Protein AF-A0A232EMY0-F1 (afdb_monomer_lite)

Organism: NCBI:txid543379

Structure (mmCIF, N/CA/C/O backbone):
data_AF-A0A232EMY0-F1
#
_entry.id   AF-A0A232EMY0-F1
#
loop_
_atom_site.group_PDB
_atom_site.id
_atom_site.type_symbol
_atom_site.label_atom_id
_atom_site.label_alt_id
_atom_site.label_comp_id
_atom_site.label_asym_id
_atom_site.label_entity_id
_atom_site.label_seq_id
_atom_site.pdbx_PDB_ins_code
_atom_site.Cartn_x
_atom_site.Cartn_y
_atom_site.Cartn_z
_atom_site.occupancy
_atom_site.B_iso_or_equiv
_atom_site.auth_seq_id
_atom_site.auth_comp_id
_atom_site.auth_asym_id
_atom_site.auth_atom_id
_atom_site.pdbx_PDB_model_num
ATOM 1 N N . MET A 1 1 ? -37.016 8.311 20.428 1.00 87.81 1 MET A N 1
ATOM 2 C CA . MET A 1 1 ? -36.800 7.496 21.642 1.00 87.81 1 MET A CA 1
ATOM 3 C C . MET A 1 1 ? -36.091 8.368 22.672 1.00 87.81 1 MET A C 1
ATOM 5 O O . MET A 1 1 ? -35.254 9.162 22.251 1.00 87.81 1 MET A O 1
ATOM 9 N N . PRO A 1 2 ? -36.422 8.270 23.969 1.00 92.81 2 PRO A N 1
ATOM 10 C CA . PRO A 1 2 ? -35.668 8.923 25.043 1.00 92.81 2 PRO A CA 1
ATOM 11 C C . PRO A 1 2 ? -34.188 8.496 25.088 1.00 92.81 2 PRO A C 1
ATOM 13 O O . PRO A 1 2 ? -33.825 7.421 24.615 1.00 92.81 2 PRO A O 1
ATOM 16 N N . MET A 1 3 ? -33.324 9.349 25.647 1.00 91.19 3 MET A N 1
ATOM 17 C CA . MET A 1 3 ? -31.864 9.139 25.672 1.00 91.19 3 MET A CA 1
ATOM 18 C C . MET A 1 3 ? -31.375 8.216 26.798 1.00 91.19 3 MET A C 1
ATOM 20 O O . MET A 1 3 ? -30.207 7.855 26.817 1.00 91.19 3 MET A O 1
ATOM 24 N N . ILE A 1 4 ? -32.251 7.817 27.718 1.00 94.94 4 ILE A N 1
ATOM 25 C CA . ILE A 1 4 ? -31.991 6.817 28.758 1.00 94.94 4 ILE A CA 1
ATOM 26 C C . ILE A 1 4 ? -33.298 6.090 29.070 1.00 94.94 4 ILE A C 1
ATOM 28 O O . ILE A 1 4 ? -34.364 6.714 29.073 1.00 94.94 4 ILE A O 1
ATOM 32 N N . GLY A 1 5 ? -33.219 4.787 29.332 1.00 95.81 5 GLY A N 1
ATOM 33 C CA . GLY A 1 5 ? -34.370 3.987 29.747 1.00 95.81 5 GLY A CA 1
ATOM 34 C C . GLY A 1 5 ? -34.094 3.125 30.970 1.00 95.81 5 GLY A C 1
ATOM 35 O O . GLY A 1 5 ? -32.955 2.963 31.395 1.00 95.81 5 GLY A O 1
ATOM 36 N N . LEU A 1 6 ? -35.153 2.573 31.553 1.00 96.38 6 LEU A N 1
ATOM 37 C CA . LEU A 1 6 ? -35.061 1.623 32.655 1.00 96.38 6 LEU A CA 1
ATOM 38 C C . LEU A 1 6 ? -35.140 0.196 32.107 1.00 96.38 6 LEU A C 1
ATOM 40 O O . LEU A 1 6 ? -36.175 -0.199 31.570 1.00 96.38 6 LEU A O 1
ATOM 44 N N . GLY A 1 7 ? -34.072 -0.584 32.273 1.00 94.38 7 GLY A N 1
ATOM 45 C CA . GLY A 1 7 ? -34.097 -2.022 32.000 1.00 94.38 7 GLY A CA 1
ATOM 46 C C . GLY A 1 7 ? -34.796 -2.790 33.124 1.00 94.38 7 GLY A C 1
ATOM 47 O O . GLY A 1 7 ? -34.628 -2.459 34.298 1.00 94.38 7 GLY A O 1
ATOM 48 N N . THR A 1 8 ? -35.554 -3.838 32.793 1.00 94.12 8 THR A N 1
ATOM 49 C CA . THR A 1 8 ? -36.371 -4.574 33.787 1.00 94.12 8 THR A CA 1
ATOM 50 C C . THR A 1 8 ? -36.016 -6.056 33.956 1.00 94.12 8 THR A C 1
ATOM 52 O O . THR A 1 8 ? -36.606 -6.732 34.803 1.00 94.12 8 THR A O 1
ATOM 55 N N . PHE A 1 9 ? -35.020 -6.560 33.219 1.00 89.12 9 PHE A N 1
ATOM 56 C CA . PHE A 1 9 ? -34.592 -7.965 33.249 1.00 89.12 9 PHE A CA 1
ATOM 57 C C . PHE A 1 9 ? -34.202 -8.452 34.661 1.00 89.12 9 PHE A C 1
ATOM 59 O O . PHE A 1 9 ? -33.527 -7.743 35.413 1.00 89.12 9 PHE A O 1
ATOM 66 N N . LEU A 1 10 ? -34.599 -9.683 35.017 1.00 82.88 10 LEU A N 1
ATOM 67 C CA . LEU A 1 10 ? -34.350 -10.319 36.325 1.00 82.88 10 LEU A CA 1
ATOM 68 C C . LEU A 1 10 ? -34.865 -9.510 37.530 1.00 82.88 10 LEU A C 1
ATOM 70 O O . LEU A 1 10 ? -34.235 -9.478 38.592 1.00 82.88 10 LEU A O 1
ATOM 74 N N . SER A 1 11 ? -35.967 -8.785 37.373 1.00 84.38 11 SER A N 1
ATOM 75 C CA . SER A 1 11 ? -36.685 -8.206 38.514 1.00 84.38 11 SER A CA 1
ATOM 76 C C . SER A 1 11 ? -37.630 -9.251 39.097 1.00 84.38 11 SER A C 1
ATOM 78 O O . SER A 1 11 ? -38.246 -10.002 38.344 1.00 84.38 11 SER A O 1
ATOM 80 N N . LYS A 1 12 ? -37.724 -9.330 40.427 1.00 80.31 12 LYS A N 1
ATOM 81 C CA . LYS A 1 12 ? -38.672 -10.243 41.069 1.00 80.31 12 LYS A CA 1
ATOM 82 C C . LYS A 1 12 ? -40.103 -9.713 40.903 1.00 80.31 12 LYS A C 1
ATOM 84 O O . LYS A 1 12 ? -40.273 -8.490 40.860 1.00 80.31 12 LYS A O 1
ATOM 89 N N . PRO A 1 13 ? -41.114 -10.597 40.866 1.00 77.75 13 PRO A N 1
ATOM 90 C CA . PRO A 1 13 ? -42.512 -10.179 40.908 1.00 77.75 13 PRO A CA 1
ATOM 91 C C . PRO A 1 13 ? -42.783 -9.242 42.096 1.00 77.75 13 PRO A C 1
ATOM 93 O O . PRO A 1 13 ? -42.339 -9.518 43.211 1.00 77.75 13 PRO A O 1
ATOM 96 N N . GLY A 1 14 ? -43.483 -8.135 41.856 1.00 78.75 14 GLY A N 1
ATOM 97 C CA . GLY A 1 14 ? -43.834 -7.107 42.846 1.00 78.75 14 GLY A CA 1
ATOM 98 C C . GLY A 1 14 ? -42.814 -5.969 43.000 1.00 78.75 14 GLY A C 1
ATOM 99 O O . GLY A 1 14 ? -43.185 -4.860 43.382 1.00 78.75 14 GLY A O 1
ATOM 100 N N . GLU A 1 15 ? -41.531 -6.198 42.701 1.00 89.94 15 GLU A N 1
ATOM 101 C CA . GLU A 1 15 ? -40.492 -5.159 42.812 1.00 89.94 15 GLU A CA 1
ATOM 102 C C . GLU A 1 15 ? -40.445 -4.247 41.574 1.00 89.94 15 GLU A C 1
ATOM 104 O O . GLU A 1 15 ? -40.050 -3.082 41.664 1.00 89.94 15 GLU A O 1
ATOM 109 N N . VAL A 1 16 ? -40.828 -4.765 40.401 1.00 93.12 16 VAL A N 1
ATOM 110 C CA . VAL A 1 16 ? -40.699 -4.039 39.129 1.00 93.12 16 VAL A CA 1
ATOM 111 C C . VAL A 1 16 ? -41.797 -2.997 38.937 1.00 93.12 16 VAL A C 1
ATOM 113 O O . VAL A 1 16 ? -41.495 -1.930 38.406 1.00 93.12 16 VAL A O 1
ATOM 116 N N . ALA A 1 17 ? -43.026 -3.231 39.415 1.00 94.00 17 ALA A N 1
ATOM 117 C CA . ALA A 1 17 ? -44.085 -2.219 39.394 1.00 94.00 17 ALA A CA 1
ATOM 118 C C . ALA A 1 17 ? -43.644 -0.958 40.136 1.00 94.00 17 ALA A C 1
ATOM 120 O O . ALA A 1 17 ? -43.680 0.139 39.582 1.00 94.00 17 ALA A O 1
ATOM 121 N N . GLU A 1 18 ? -43.177 -1.119 41.373 1.00 95.25 18 GLU A N 1
ATOM 122 C CA . GLU A 1 18 ? -42.745 -0.002 42.211 1.00 95.25 18 GLU A CA 1
ATOM 123 C C . GLU A 1 18 ? -41.514 0.708 41.636 1.00 95.25 18 GLU A C 1
ATOM 125 O O . GLU A 1 18 ? -41.422 1.938 41.689 1.00 95.25 18 GLU A O 1
ATOM 130 N N . ALA A 1 19 ? -40.594 -0.040 41.021 1.00 96.00 19 ALA A N 1
ATOM 131 C CA . ALA A 1 19 ? -39.461 0.533 40.304 1.00 96.00 19 ALA A CA 1
ATOM 132 C C . ALA A 1 19 ? -39.903 1.381 39.101 1.00 96.00 19 ALA A C 1
ATOM 134 O O . ALA A 1 19 ? -39.407 2.493 38.932 1.00 96.00 19 ALA A O 1
ATOM 135 N N . VAL A 1 20 ? -40.852 0.897 38.291 1.00 96.81 20 VAL A N 1
ATOM 136 C CA . VAL A 1 20 ? -41.386 1.619 37.124 1.00 96.81 20 VAL A CA 1
ATOM 137 C C . VAL A 1 20 ? -42.155 2.868 37.547 1.00 96.81 20 VAL A C 1
ATOM 139 O O . VAL A 1 20 ? -41.902 3.939 36.996 1.00 96.81 20 VAL A O 1
ATOM 142 N N . LYS A 1 21 ? -43.038 2.771 38.551 1.00 97.12 21 LYS A N 1
ATOM 143 C CA . LYS A 1 21 ? -43.763 3.930 39.101 1.00 97.12 21 LYS A CA 1
ATOM 144 C C . LYS A 1 21 ? -42.793 5.011 39.558 1.00 97.12 21 LYS A C 1
ATOM 146 O O . LYS A 1 21 ? -42.913 6.161 39.143 1.00 97.12 21 LYS A O 1
ATOM 151 N N . TYR A 1 22 ? -41.797 4.623 40.353 1.00 97.62 22 TYR A N 1
ATOM 152 C CA . TYR A 1 22 ? -40.797 5.556 40.849 1.00 97.62 22 TYR A CA 1
ATOM 153 C C . TYR A 1 22 ? -39.933 6.133 39.722 1.00 97.62 22 TYR A C 1
ATOM 155 O O . TYR A 1 22 ? -39.631 7.322 39.725 1.00 97.62 22 TYR A O 1
ATOM 163 N N . ALA A 1 23 ? -39.555 5.325 38.727 1.00 97.38 23 ALA A N 1
ATOM 164 C CA . ALA A 1 23 ? -38.814 5.803 37.565 1.00 97.38 23 ALA A CA 1
ATOM 165 C C . ALA A 1 23 ? -39.594 6.889 36.808 1.00 97.38 23 ALA A C 1
ATOM 167 O O . ALA A 1 23 ? -39.016 7.917 36.459 1.00 97.38 23 ALA A O 1
ATOM 168 N N . ILE A 1 24 ? -40.903 6.702 36.608 1.00 97.81 24 ILE A N 1
ATOM 169 C CA . ILE A 1 24 ? -41.784 7.699 35.982 1.00 97.81 24 ILE A CA 1
ATOM 170 C C . ILE A 1 24 ? -41.832 8.988 36.811 1.00 97.81 24 ILE A C 1
ATOM 172 O O . ILE A 1 24 ? -41.682 10.073 36.240 1.00 97.81 24 ILE A O 1
ATOM 176 N N . GLU A 1 25 ? -41.987 8.871 38.134 1.00 96.94 25 GLU A N 1
ATOM 177 C CA . GLU A 1 25 ? -42.011 10.005 39.072 1.00 96.94 25 GLU A CA 1
ATOM 178 C C . GLU A 1 25 ? -40.724 10.834 39.014 1.00 96.94 25 GLU A C 1
ATOM 180 O O . GLU A 1 25 ? -40.784 12.061 39.009 1.00 96.94 25 GLU A O 1
ATOM 185 N N . VAL A 1 26 ? -39.557 10.184 38.935 1.00 95.88 26 VAL A N 1
ATOM 186 C CA . VAL A 1 26 ? -38.269 10.897 38.867 1.00 95.88 26 VAL A CA 1
ATOM 187 C C . VAL A 1 26 ? -37.903 11.377 37.463 1.00 95.88 26 VAL A C 1
ATOM 189 O O . VAL A 1 26 ? -36.926 12.105 37.325 1.00 95.88 26 VAL A O 1
ATOM 192 N N . GLY A 1 27 ? -38.678 11.014 36.434 1.00 94.88 27 GLY A N 1
ATOM 193 C CA . GLY A 1 27 ? -38.560 11.586 35.088 1.00 94.88 27 GLY A CA 1
ATOM 194 C C . GLY A 1 27 ? -38.165 10.622 33.967 1.00 94.88 27 GLY A C 1
ATOM 195 O O . GLY A 1 27 ? -38.000 11.069 32.833 1.00 94.88 27 GLY A O 1
ATOM 196 N N . TYR A 1 28 ? -38.049 9.311 34.211 1.00 97.19 28 TYR A N 1
ATOM 197 C CA . TYR A 1 28 ? -37.876 8.354 33.113 1.00 97.19 28 TYR A CA 1
ATOM 198 C C . TYR A 1 28 ? -39.082 8.387 32.183 1.00 97.19 28 TYR A C 1
ATOM 200 O O . TYR A 1 28 ? -40.237 8.447 32.614 1.00 97.19 28 TYR A O 1
ATOM 208 N N . ARG A 1 29 ? -38.794 8.306 30.885 1.00 97.06 29 ARG A N 1
ATOM 209 C CA . ARG A 1 29 ? -39.802 8.198 29.828 1.00 97.06 29 ARG A CA 1
ATOM 210 C C . ARG A 1 29 ? -39.575 7.005 28.898 1.00 97.06 29 ARG A C 1
ATOM 212 O O . ARG A 1 29 ? -40.291 6.872 27.919 1.00 97.06 29 ARG A O 1
ATOM 219 N N . HIS A 1 30 ? -38.618 6.121 29.193 1.00 98.12 30 HIS A N 1
ATOM 220 C CA . HIS A 1 30 ? -38.390 4.875 28.449 1.00 98.12 30 HIS A CA 1
ATOM 221 C C . HIS A 1 30 ? -38.319 3.684 29.403 1.00 98.12 30 HIS A C 1
ATOM 223 O O . HIS A 1 30 ? -37.493 3.682 30.314 1.00 98.12 30 HIS A O 1
ATOM 229 N N . ILE A 1 31 ? -39.173 2.683 29.185 1.00 98.06 31 ILE A N 1
ATOM 230 C CA . ILE A 1 31 ? -39.169 1.408 29.912 1.00 98.06 31 ILE A CA 1
ATOM 231 C C . ILE A 1 31 ? -38.861 0.278 28.927 1.00 98.06 31 ILE A C 1
ATOM 233 O O . ILE A 1 31 ? -39.542 0.138 27.909 1.00 98.06 31 ILE A O 1
ATOM 237 N N . ASP A 1 32 ? -37.838 -0.518 29.231 1.00 98.06 32 ASP A N 1
ATOM 238 C CA . ASP A 1 32 ? -37.425 -1.669 28.432 1.00 98.06 32 ASP A CA 1
ATOM 239 C C . ASP A 1 32 ? -37.786 -2.988 29.129 1.00 98.06 32 ASP A C 1
ATOM 241 O O . ASP A 1 32 ? -37.411 -3.246 30.278 1.00 98.06 32 ASP A O 1
ATOM 245 N N . THR A 1 33 ? -38.517 -3.835 28.410 1.00 97.56 33 THR A N 1
ATOM 246 C CA . THR A 1 33 ? -38.877 -5.196 28.806 1.00 97.56 33 THR A CA 1
ATOM 247 C C . THR A 1 33 ? -38.747 -6.165 27.620 1.00 97.56 33 THR A C 1
ATOM 249 O O . THR A 1 33 ? -38.249 -5.802 26.552 1.00 97.56 33 THR A O 1
ATOM 252 N N . ALA A 1 34 ? -39.120 -7.423 27.818 1.00 97.12 34 ALA A N 1
ATOM 253 C CA . ALA A 1 34 ? -39.271 -8.453 26.809 1.00 97.12 34 ALA A CA 1
ATOM 254 C C . ALA A 1 34 ? -40.315 -9.470 27.279 1.00 97.12 34 ALA A C 1
ATOM 256 O O . ALA A 1 34 ? -40.452 -9.697 28.482 1.00 97.12 34 ALA A O 1
ATOM 257 N N . PHE A 1 35 ? -40.951 -10.169 26.339 1.00 96.31 35 PHE A N 1
ATOM 258 C CA . PHE A 1 35 ? -41.913 -11.227 26.656 1.00 96.31 35 PHE A CA 1
ATOM 259 C C . PHE A 1 35 ? -41.335 -12.282 27.621 1.00 96.31 35 PHE A C 1
ATOM 261 O O . PHE A 1 35 ? -41.953 -12.638 28.620 1.00 96.31 35 PHE A O 1
ATOM 268 N N . PHE A 1 36 ? -40.084 -12.694 27.389 1.00 95.06 36 PHE A N 1
ATOM 269 C CA . PHE A 1 36 ? -39.361 -13.665 28.221 1.00 95.06 36 PHE A CA 1
ATOM 270 C C . PHE A 1 36 ? -39.090 -13.215 29.661 1.00 95.06 36 PHE A C 1
ATOM 272 O O . PHE A 1 36 ? -38.724 -14.029 30.500 1.00 95.06 36 PHE A O 1
ATOM 279 N N . TYR A 1 37 ? -39.209 -11.923 29.969 1.00 93.62 37 TYR A N 1
ATOM 280 C CA . TYR A 1 37 ? -38.962 -11.441 31.330 1.00 93.62 37 TYR A CA 1
ATOM 281 C C . TYR A 1 37 ? -40.157 -11.706 32.249 1.00 93.62 37 TYR A C 1
ATOM 283 O O . TYR A 1 37 ? -40.031 -11.510 33.455 1.00 93.62 37 TYR A O 1
ATOM 291 N N . GLU A 1 38 ? -41.301 -12.104 31.675 1.00 93.19 38 GLU A N 1
ATOM 292 C CA . GLU A 1 38 ? -42.541 -12.449 32.379 1.00 93.19 38 GLU A CA 1
ATOM 293 C C . GLU A 1 38 ? -43.051 -11.338 33.316 1.00 93.19 38 GLU A C 1
ATOM 295 O O . GLU A 1 38 ? -43.767 -11.588 34.283 1.00 93.19 38 GLU A O 1
ATOM 300 N N . ASN A 1 39 ? -42.711 -10.080 33.015 1.00 95.25 39 ASN A N 1
ATOM 301 C CA . ASN A 1 39 ? -43.030 -8.918 33.847 1.00 95.25 39 ASN A CA 1
ATOM 302 C C . ASN A 1 39 ? -43.877 -7.843 33.134 1.00 95.25 39 ASN A C 1
ATOM 304 O O . ASN A 1 39 ? -44.217 -6.824 33.735 1.00 95.25 39 ASN A O 1
ATOM 308 N N . GLU A 1 40 ? -44.266 -8.067 31.873 1.00 97.25 40 GLU A N 1
ATOM 309 C CA . GLU A 1 40 ? -45.052 -7.122 31.063 1.00 97.25 40 GLU A CA 1
ATOM 310 C C . GLU A 1 40 ? -46.374 -6.717 31.735 1.00 97.25 40 GLU A C 1
ATOM 312 O O . GLU A 1 40 ? -46.728 -5.539 31.734 1.00 97.25 40 GLU A O 1
ATOM 317 N N . LYS A 1 41 ? -47.077 -7.666 32.373 1.00 96.69 41 LYS A N 1
ATOM 318 C CA . LYS A 1 41 ? -48.333 -7.396 33.101 1.00 96.69 41 LYS A CA 1
ATOM 319 C C . LYS A 1 41 ? -48.158 -6.389 34.226 1.00 96.69 41 LYS A C 1
ATOM 321 O O . LYS A 1 41 ? -48.956 -5.464 34.381 1.00 96.69 41 LYS A O 1
ATOM 326 N N . GLU A 1 42 ? -47.096 -6.571 34.994 1.00 95.75 42 GLU A N 1
ATOM 327 C CA . GLU A 1 42 ? -46.782 -5.728 36.136 1.00 95.75 42 GLU A CA 1
ATOM 328 C C . GLU A 1 42 ? -46.353 -4.322 35.681 1.00 95.75 42 GLU A C 1
ATOM 330 O O . GLU A 1 42 ? -46.853 -3.323 36.200 1.00 95.75 42 GLU A O 1
ATOM 335 N N . ILE A 1 43 ? -45.519 -4.239 34.637 1.00 96.94 43 ILE A N 1
ATOM 336 C CA . ILE A 1 43 ? -45.104 -2.973 34.012 1.00 96.94 43 ILE A CA 1
ATOM 337 C C . ILE A 1 43 ? -46.312 -2.212 33.451 1.00 96.94 43 ILE A C 1
ATOM 339 O O . ILE A 1 43 ? -46.465 -1.015 33.699 1.00 96.94 43 ILE A O 1
ATOM 343 N N . GLY A 1 44 ? -47.189 -2.904 32.722 1.00 97.38 44 GLY A N 1
ATOM 344 C CA . GLY A 1 44 ? -48.406 -2.332 32.157 1.00 97.38 44 GLY A CA 1
ATOM 345 C C . GLY A 1 44 ? -49.337 -1.756 33.223 1.00 97.38 44 GLY A C 1
ATOM 346 O O . GLY A 1 44 ? -49.834 -0.638 33.084 1.00 97.38 44 GLY A O 1
ATOM 347 N N . SER A 1 45 ? -49.526 -2.491 34.325 1.00 97.38 45 SER A N 1
ATOM 348 C CA . SER A 1 45 ? -50.317 -2.025 35.468 1.00 97.38 45 SER A CA 1
ATOM 349 C C . SER A 1 45 ? -49.723 -0.770 36.108 1.00 97.38 45 SER A C 1
ATOM 351 O O . SER A 1 45 ? -50.449 0.194 36.336 1.00 97.38 45 SER A O 1
ATOM 353 N N . ALA A 1 46 ? -48.408 -0.753 36.347 1.00 97.12 46 ALA A N 1
ATOM 354 C CA . ALA A 1 46 ? -47.711 0.393 36.929 1.00 97.12 46 ALA A CA 1
ATOM 355 C C . ALA A 1 46 ? -47.829 1.659 36.064 1.00 97.12 46 ALA A C 1
ATOM 357 O O . ALA A 1 46 ? -48.079 2.745 36.584 1.00 97.12 46 ALA A O 1
ATOM 358 N N . ILE A 1 47 ? -47.692 1.526 34.741 1.00 98.25 47 ILE A N 1
ATOM 359 C CA . ILE A 1 47 ? -47.835 2.652 33.810 1.00 98.25 47 ILE A CA 1
ATOM 360 C C . ILE A 1 47 ? -49.281 3.161 33.783 1.00 98.25 47 ILE A C 1
ATOM 362 O O . ILE A 1 47 ? -49.489 4.369 33.847 1.00 98.25 47 ILE A O 1
ATOM 366 N N . ARG A 1 48 ? -50.287 2.274 33.729 1.00 97.81 48 ARG A N 1
ATOM 367 C CA . ARG A 1 48 ? -51.702 2.688 33.770 1.00 97.81 48 ARG A CA 1
ATOM 368 C C . ARG A 1 48 ? -52.067 3.403 35.065 1.00 97.81 48 ARG A C 1
ATOM 370 O O . ARG A 1 48 ? -52.815 4.369 35.015 1.00 97.81 48 ARG A O 1
ATOM 377 N N . GLU A 1 49 ? -51.525 2.975 36.202 1.00 97.88 49 GLU A N 1
ATOM 378 C CA . GLU A 1 49 ? -51.709 3.676 37.478 1.00 97.88 49 GLU A CA 1
ATOM 379 C C . GLU A 1 49 ? -51.204 5.125 37.393 1.00 97.88 49 GLU A C 1
ATOM 381 O O . GLU A 1 49 ? -51.935 6.041 37.758 1.00 97.88 49 GLU A O 1
ATOM 386 N N . LYS A 1 50 ? -50.021 5.340 36.795 1.00 98.06 50 LYS A N 1
ATOM 387 C CA . LYS A 1 50 ? -49.446 6.678 36.558 1.00 98.06 50 LYS A CA 1
ATOM 388 C C . LYS A 1 50 ? -50.132 7.501 35.469 1.00 98.06 50 LYS A C 1
ATOM 390 O O . LYS A 1 50 ? -49.942 8.713 35.400 1.00 98.06 50 LYS A O 1
ATOM 395 N N . ILE A 1 51 ? -50.918 6.857 34.613 1.00 97.88 51 ILE A N 1
ATOM 396 C CA . ILE A 1 51 ? -51.817 7.550 33.688 1.00 97.88 51 ILE A CA 1
ATOM 397 C C . ILE A 1 51 ? -53.089 7.982 34.422 1.00 97.88 51 ILE A C 1
ATOM 399 O O . ILE A 1 51 ? -53.521 9.124 34.293 1.00 97.88 51 ILE A O 1
ATOM 403 N N . ASN A 1 52 ? -53.664 7.092 35.233 1.00 97.06 52 ASN A N 1
ATOM 404 C CA . ASN A 1 52 ? -54.901 7.340 35.969 1.00 97.06 52 ASN A CA 1
ATOM 405 C C . ASN A 1 52 ? -54.742 8.406 37.062 1.00 97.06 52 ASN A C 1
ATOM 407 O O . ASN A 1 52 ? -55.679 9.161 37.303 1.00 97.06 52 ASN A O 1
ATOM 411 N N . ASP A 1 53 ? -53.575 8.479 37.711 1.00 97.00 53 ASP A N 1
ATOM 412 C CA . ASP A 1 53 ? -53.269 9.523 38.699 1.00 97.00 53 ASP A CA 1
ATOM 413 C C . ASP A 1 53 ? -52.843 10.866 38.065 1.00 97.00 53 ASP A C 1
ATOM 415 O O . ASP A 1 53 ? -52.648 11.852 38.775 1.00 97.00 53 ASP A O 1
ATOM 419 N N . GLY A 1 54 ? -52.736 10.922 36.730 1.00 95.88 54 GLY A N 1
ATOM 420 C CA . GLY A 1 54 ? -52.398 12.123 35.970 1.00 95.88 54 GLY A CA 1
ATOM 421 C C . GLY A 1 54 ? -50.905 12.466 35.916 1.00 95.88 54 GLY A C 1
ATOM 422 O O . GLY A 1 54 ? -50.563 13.524 35.387 1.00 95.88 54 GLY A O 1
ATOM 423 N N . THR A 1 55 ? -50.009 11.609 36.423 1.00 97.25 55 THR A N 1
ATOM 424 C CA . THR A 1 55 ? -48.552 11.850 36.391 1.00 97.25 55 THR A CA 1
ATOM 425 C C . THR A 1 55 ? -48.003 11.921 34.960 1.00 97.25 55 THR A C 1
ATOM 427 O O . THR A 1 55 ? -47.108 12.721 34.677 1.00 97.25 55 THR A O 1
ATOM 430 N N . ILE A 1 56 ? -48.509 11.076 34.058 1.00 97.75 56 ILE A N 1
ATOM 431 C CA . ILE A 1 56 ? -48.132 11.024 32.636 1.00 97.75 56 ILE A CA 1
ATOM 432 C C . ILE A 1 56 ? -49.342 10.693 31.759 1.00 97.75 56 ILE A C 1
ATOM 434 O O . ILE A 1 56 ? -50.348 10.180 32.233 1.00 97.75 56 ILE A O 1
ATOM 438 N N . LYS A 1 57 ? -49.225 10.905 30.451 1.00 97.44 57 LYS A N 1
ATOM 439 C CA . LYS A 1 57 ? -50.131 10.347 29.438 1.00 97.44 57 LYS A CA 1
ATOM 440 C C . LYS A 1 57 ? -49.491 9.146 28.743 1.00 97.44 57 LYS A C 1
ATOM 442 O O . LYS A 1 57 ? -48.276 8.949 28.812 1.00 97.44 57 LYS A O 1
ATOM 447 N N . ARG A 1 58 ? -50.282 8.336 28.025 1.00 95.81 58 ARG A N 1
ATOM 448 C CA . ARG A 1 58 ? -49.743 7.182 27.278 1.00 95.81 58 ARG A CA 1
ATOM 449 C C . ARG A 1 58 ? -48.722 7.622 26.227 1.00 95.81 58 ARG A C 1
ATOM 451 O O . ARG A 1 58 ? -47.744 6.914 26.012 1.00 95.81 58 ARG A O 1
ATOM 458 N N . GLU A 1 59 ? -48.916 8.779 25.605 1.00 95.00 59 GLU A N 1
ATOM 459 C CA . GLU A 1 59 ? -47.992 9.364 24.633 1.00 95.00 59 GLU A CA 1
ATOM 460 C C . GLU A 1 59 ? -46.679 9.891 25.238 1.00 95.00 59 GLU A C 1
ATOM 462 O O . GLU A 1 59 ? -45.713 10.062 24.495 1.00 95.00 59 GLU A O 1
ATOM 467 N N . ASP A 1 60 ? -46.606 10.089 26.560 1.00 95.25 60 ASP A N 1
ATOM 468 C CA . ASP A 1 60 ? -45.389 10.565 27.229 1.00 95.25 60 ASP A CA 1
ATOM 469 C C . ASP A 1 60 ? -44.378 9.435 27.476 1.00 95.25 60 ASP A C 1
ATOM 471 O O . ASP A 1 60 ? -43.186 9.693 27.638 1.00 95.25 60 ASP A O 1
ATOM 475 N N . ILE A 1 61 ? -44.831 8.178 27.522 1.00 97.69 61 ILE A N 1
ATOM 476 C CA . ILE A 1 61 ? -44.010 7.014 27.876 1.00 97.69 61 ILE A CA 1
ATOM 477 C C . ILE A 1 61 ? -43.681 6.167 26.641 1.00 97.69 61 ILE A C 1
ATOM 479 O O . ILE A 1 61 ? -44.554 5.782 25.870 1.00 97.69 61 ILE A O 1
ATOM 483 N N . PHE A 1 62 ? -42.402 5.847 26.465 1.00 98.38 62 PHE A N 1
ATOM 484 C CA . PHE A 1 62 ? -41.890 4.992 25.400 1.00 98.38 62 PHE A CA 1
ATOM 485 C C . PHE A 1 62 ? -41.646 3.581 25.944 1.00 98.38 62 PHE A C 1
ATOM 487 O O . PHE A 1 62 ? -40.779 3.384 26.797 1.00 98.38 62 PHE A O 1
ATOM 494 N N . VAL A 1 63 ? -42.386 2.585 25.460 1.00 98.50 63 VAL A N 1
ATOM 495 C CA . VAL A 1 63 ? -42.269 1.198 25.935 1.00 98.50 63 VAL A CA 1
ATOM 496 C C . VAL A 1 63 ? -41.658 0.304 24.862 1.00 98.50 63 VAL A C 1
ATOM 498 O O . VAL A 1 63 ? -42.174 0.196 23.746 1.00 98.50 63 VAL A O 1
ATOM 501 N N . THR A 1 64 ? -40.555 -0.356 25.216 1.00 98.69 64 THR A N 1
ATOM 502 C CA . THR A 1 64 ? -39.901 -1.370 24.386 1.00 98.69 64 THR A CA 1
ATOM 503 C C . THR A 1 64 ? -40.216 -2.762 24.918 1.00 98.69 64 THR A C 1
ATOM 505 O O . THR A 1 64 ? -39.981 -3.030 26.093 1.00 98.69 64 THR A O 1
ATOM 508 N N . THR A 1 65 ? -40.692 -3.657 24.051 1.00 98.62 65 THR A N 1
ATOM 509 C CA . THR A 1 65 ? -40.741 -5.104 24.326 1.00 98.62 65 THR A CA 1
ATOM 510 C C . THR A 1 65 ? -40.186 -5.898 23.144 1.00 98.62 65 THR A C 1
ATOM 512 O O . THR A 1 65 ? -39.856 -5.332 22.097 1.00 98.62 65 THR A O 1
ATOM 515 N N . LYS A 1 66 ? -40.006 -7.206 23.321 1.00 98.50 66 LYS A N 1
ATOM 516 C CA . LYS A 1 66 ? -39.270 -8.063 22.390 1.00 98.50 66 LYS A CA 1
ATOM 517 C C . LYS A 1 66 ? -39.986 -9.389 22.168 1.00 98.50 66 LYS A C 1
ATOM 519 O O . LYS A 1 66 ? -40.372 -10.043 23.138 1.00 98.50 66 LYS A O 1
ATOM 524 N N . LEU A 1 67 ? -40.078 -9.785 20.901 1.00 98.56 67 LEU A N 1
ATOM 525 C CA . LEU A 1 67 ? -40.521 -11.095 20.437 1.00 98.56 67 LEU A CA 1
ATOM 526 C C . LEU A 1 67 ? -39.545 -12.171 20.913 1.00 98.56 67 LEU A C 1
ATOM 528 O O . LEU A 1 67 ? -38.350 -12.077 20.631 1.00 98.56 67 LEU A O 1
ATOM 532 N N . TRP A 1 68 ? -40.037 -13.192 21.612 1.00 97.62 68 TRP A N 1
ATOM 533 C CA . TRP A 1 68 ? -39.190 -14.284 22.085 1.00 97.62 68 TRP A CA 1
ATOM 534 C C . TRP A 1 68 ? -38.974 -15.381 21.033 1.00 97.62 68 TRP A C 1
ATOM 536 O O . TRP A 1 68 ? -39.749 -15.530 20.090 1.00 97.62 68 TRP A O 1
ATOM 546 N N . CYS A 1 69 ? -37.911 -16.166 21.221 1.00 97.25 69 CYS A N 1
ATOM 547 C CA . CYS A 1 69 ? -37.396 -17.136 20.256 1.00 97.25 69 CYS A CA 1
ATOM 548 C C . CYS A 1 69 ? -38.381 -18.251 19.863 1.00 97.25 69 CYS A C 1
ATOM 550 O O . CYS A 1 69 ? -38.182 -18.876 18.828 1.00 97.25 69 CYS A O 1
ATOM 552 N N . ASN A 1 70 ? -39.433 -18.513 20.641 1.00 95.69 70 ASN A N 1
ATOM 553 C CA . ASN A 1 70 ? -40.430 -19.556 20.362 1.00 95.69 70 ASN A CA 1
ATOM 554 C C . ASN A 1 70 ? -41.586 -19.104 19.442 1.00 95.69 70 ASN A C 1
ATOM 556 O O . ASN A 1 70 ? -42.525 -19.869 19.241 1.00 95.69 70 ASN A O 1
ATOM 560 N N . SER A 1 71 ? -41.553 -17.878 18.907 1.00 96.94 71 SER A N 1
ATOM 561 C CA . SER A 1 71 ? -42.610 -17.334 18.032 1.00 96.94 71 SER A CA 1
ATOM 562 C C . SER A 1 71 ? -42.035 -16.645 16.792 1.00 96.94 71 SER A C 1
ATOM 564 O O . SER A 1 71 ? -42.378 -15.510 16.473 1.00 96.94 71 SER A O 1
ATOM 566 N N . HIS A 1 72 ? -41.089 -17.307 16.124 1.00 97.25 72 HIS A N 1
ATOM 567 C CA . HIS A 1 72 ? -40.323 -16.731 15.016 1.00 97.25 72 HIS A CA 1
ATOM 568 C C . HIS A 1 72 ? -40.929 -16.946 13.624 1.00 97.25 72 HIS A C 1
ATOM 570 O O . HIS A 1 72 ? -40.489 -16.264 12.694 1.00 97.25 72 HIS A O 1
ATOM 576 N N . LYS A 1 73 ? -41.892 -17.862 13.450 1.00 97.19 73 LYS A N 1
ATOM 577 C CA . LYS A 1 73 ? -42.543 -18.046 12.141 1.00 97.19 73 LYS A CA 1
ATOM 578 C C . LYS A 1 73 ? -43.386 -16.831 11.786 1.00 97.19 73 LYS A C 1
ATOM 580 O O . LYS A 1 73 ? -43.963 -16.210 12.676 1.00 97.19 73 LYS A O 1
ATOM 585 N N . GLU A 1 74 ? -43.467 -16.501 10.499 1.00 97.25 74 GLU A N 1
ATOM 586 C CA . GLU A 1 74 ? -44.133 -15.277 10.018 1.00 97.25 74 GLU A CA 1
ATOM 587 C C . GLU A 1 74 ? -45.557 -15.100 10.585 1.00 97.25 74 GLU A C 1
ATOM 589 O O . GLU A 1 74 ? -45.917 -14.006 11.028 1.00 97.25 74 GLU A O 1
ATOM 594 N N . ASP A 1 75 ? -46.340 -16.179 10.628 1.00 96.88 75 ASP A N 1
ATOM 595 C CA . ASP A 1 75 ? -47.727 -16.216 11.104 1.00 96.88 75 ASP A CA 1
ATOM 596 C C . ASP A 1 75 ? -47.872 -16.210 12.640 1.00 96.88 75 ASP A C 1
ATOM 598 O O . ASP A 1 75 ? -48.939 -15.878 13.160 1.00 96.88 75 ASP A O 1
ATOM 602 N N . GLU A 1 76 ? -46.798 -16.498 13.377 1.00 97.75 76 GLU A N 1
ATOM 603 C CA . GLU A 1 76 ? -46.756 -16.515 14.847 1.00 97.75 76 GLU A CA 1
ATOM 604 C C . GLU A 1 76 ? -46.413 -15.135 15.445 1.00 97.75 76 GLU A C 1
ATOM 606 O O . GLU A 1 76 ? -46.804 -14.828 16.578 1.00 97.75 76 GLU A O 1
ATOM 611 N N . VAL A 1 77 ? -45.737 -14.262 14.686 1.00 98.56 77 VAL A N 1
ATOM 612 C CA . VAL A 1 77 ? -45.242 -12.964 15.184 1.00 98.56 77 VAL A CA 1
ATOM 613 C C . VAL A 1 77 ? -46.373 -12.009 15.583 1.00 98.56 77 VAL A C 1
ATOM 615 O O . VAL A 1 77 ? -46.307 -11.378 16.641 1.00 98.56 77 VAL A O 1
ATOM 618 N N . VAL A 1 78 ? -47.425 -11.886 14.764 1.00 98.69 78 VAL A N 1
ATOM 619 C CA . VAL A 1 78 ? -48.562 -10.988 15.051 1.00 98.69 78 VAL A CA 1
ATOM 620 C C . VAL A 1 78 ? -49.346 -11.441 16.294 1.00 98.69 78 VAL A C 1
ATOM 622 O O . VAL A 1 78 ? -49.587 -10.599 17.167 1.00 98.69 78 VAL A O 1
ATOM 625 N N . PRO A 1 79 ? -49.722 -12.730 16.444 1.00 98.44 79 PRO A N 1
ATOM 626 C CA . PRO A 1 79 ? -50.285 -13.247 17.692 1.00 98.44 79 PRO A CA 1
ATOM 627 C C . PRO A 1 79 ? -49.408 -12.977 18.922 1.00 98.44 79 PRO A C 1
ATOM 629 O O . PRO A 1 79 ? -49.922 -12.509 19.939 1.00 98.44 79 PRO A O 1
ATOM 632 N N . ALA A 1 80 ? -48.093 -13.197 18.828 1.00 98.19 80 ALA A N 1
ATOM 633 C CA . ALA A 1 80 ? -47.170 -12.939 19.933 1.00 98.19 80 ALA A CA 1
ATOM 634 C C . ALA A 1 80 ? -47.119 -11.446 20.313 1.00 98.19 80 ALA A C 1
ATOM 636 O O . ALA A 1 80 ? -47.182 -11.099 21.492 1.00 98.19 80 ALA A O 1
ATOM 637 N N . CYS A 1 81 ? -47.104 -10.548 19.324 1.00 98.69 81 CYS A N 1
ATOM 638 C CA . CYS A 1 81 ? -47.183 -9.101 19.543 1.00 98.69 81 CYS A CA 1
ATOM 639 C C . CYS A 1 81 ? -48.487 -8.695 20.253 1.00 98.69 81 CYS A C 1
ATOM 641 O O . CYS A 1 81 ? -48.459 -7.948 21.234 1.00 98.69 81 CYS A O 1
ATOM 643 N N . LYS A 1 82 ? -49.634 -9.243 19.821 1.00 98.69 82 LYS A N 1
ATOM 644 C CA . LYS A 1 82 ? -50.932 -9.035 20.490 1.00 98.69 82 LYS A CA 1
ATOM 645 C C . LYS A 1 82 ? -50.924 -9.549 21.927 1.00 98.69 82 LYS A C 1
ATOM 647 O O . LYS A 1 82 ? -51.514 -8.909 22.793 1.00 98.69 82 LYS A O 1
ATOM 652 N N . LYS A 1 83 ? -50.224 -10.653 22.207 1.00 98.31 83 LYS A N 1
ATOM 653 C CA . LYS A 1 83 ? -50.087 -11.160 23.575 1.00 98.31 83 LYS A CA 1
ATOM 654 C C . LYS A 1 83 ? -49.286 -10.213 24.466 1.00 98.31 83 LYS A C 1
ATOM 656 O O . LYS A 1 83 ? -49.705 -9.956 25.593 1.00 98.31 83 LYS A O 1
ATOM 661 N N . SER A 1 84 ? -48.192 -9.642 23.963 1.00 98.44 84 SER A N 1
ATOM 662 C CA . SER A 1 84 ? -47.461 -8.589 24.678 1.00 98.44 84 SER A CA 1
ATOM 663 C C . SER A 1 84 ? -48.325 -7.346 24.922 1.00 98.44 84 SER A C 1
ATOM 665 O O . SER A 1 84 ? -48.288 -6.792 26.017 1.00 98.44 84 SER A O 1
ATOM 667 N N . LEU A 1 85 ? -49.145 -6.924 23.950 1.00 98.69 85 LEU A N 1
ATOM 668 C CA . LEU A 1 85 ? -50.102 -5.819 24.121 1.00 98.69 85 LEU A CA 1
ATOM 669 C C . LEU A 1 85 ? -51.158 -6.112 25.190 1.00 98.69 85 LEU A C 1
ATOM 671 O O . LEU A 1 85 ? -51.431 -5.249 26.017 1.00 98.69 85 LEU A O 1
ATOM 675 N N . GLU A 1 86 ? -51.712 -7.327 25.209 1.00 98.50 86 GLU A N 1
ATOM 676 C CA . GLU A 1 86 ? -52.658 -7.780 26.235 1.00 98.50 86 GLU A CA 1
ATOM 677 C C . GLU A 1 86 ? -52.005 -7.775 27.621 1.00 98.50 86 GLU A C 1
ATOM 679 O O . GLU A 1 86 ? -52.576 -7.242 28.572 1.00 98.50 86 GLU A O 1
ATOM 684 N N . ASN A 1 87 ? -50.786 -8.315 27.733 1.00 97.94 87 ASN A N 1
ATOM 685 C CA . ASN A 1 87 ? -50.031 -8.307 28.980 1.00 97.94 87 ASN A CA 1
ATOM 686 C C . ASN A 1 87 ? -49.799 -6.869 29.457 1.00 97.94 87 ASN A C 1
ATOM 688 O O . ASN A 1 87 ? -50.153 -6.521 30.579 1.00 97.94 87 ASN A O 1
ATOM 692 N N . LEU A 1 88 ? -49.258 -6.012 28.591 1.00 98.00 88 LEU A N 1
ATOM 693 C CA . LEU A 1 88 ? -49.023 -4.604 28.894 1.00 98.00 88 LEU A CA 1
ATOM 694 C C . LEU A 1 88 ? -50.325 -3.819 29.095 1.00 98.00 88 LEU A C 1
ATOM 696 O O . LEU A 1 88 ? -50.284 -2.766 29.720 1.00 98.00 88 LEU A O 1
ATOM 700 N N . GLY A 1 89 ? -51.464 -4.313 28.604 1.00 97.69 89 GLY A N 1
ATOM 701 C CA . GLY A 1 89 ? -52.760 -3.636 28.525 1.00 97.69 89 GLY A CA 1
ATOM 702 C C . GLY A 1 89 ? -52.678 -2.284 27.816 1.00 97.69 89 GLY A C 1
ATOM 703 O O . GLY A 1 89 ? -53.095 -1.274 28.387 1.00 97.69 89 GLY A O 1
ATOM 704 N N . PHE A 1 90 ? -52.095 -2.279 26.612 1.00 97.50 90 PHE A N 1
ATOM 705 C CA . PHE A 1 90 ? -51.977 -1.122 25.718 1.00 97.50 90 PHE A CA 1
ATOM 706 C C . PHE A 1 90 ? -52.534 -1.437 24.330 1.00 97.50 90 PHE A C 1
ATOM 708 O O . PHE A 1 90 ? -52.532 -2.588 23.907 1.00 97.50 90 PHE A O 1
ATOM 715 N N . ASP A 1 91 ? -52.907 -0.391 23.590 1.00 97.38 91 ASP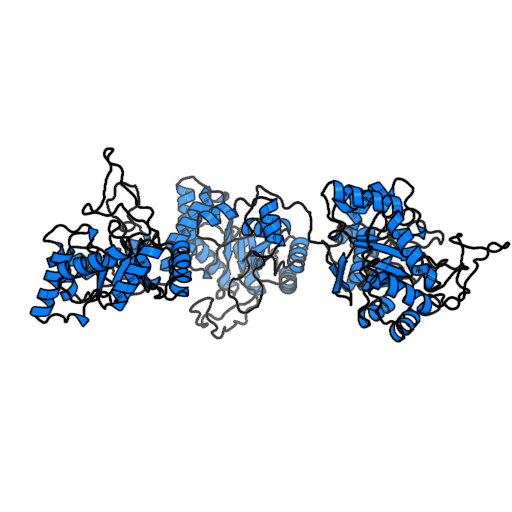 A N 1
ATOM 716 C CA . ASP A 1 91 ? -53.341 -0.512 22.192 1.00 97.38 91 ASP A CA 1
ATOM 717 C C . ASP A 1 91 ? -52.163 -0.591 21.205 1.00 97.38 91 ASP A C 1
ATOM 719 O O . ASP A 1 91 ? -52.310 -1.099 20.096 1.00 97.38 91 ASP A O 1
ATOM 723 N N . TYR A 1 92 ? -50.984 -0.090 21.598 1.00 98.25 92 TYR A N 1
ATOM 724 C CA . TYR A 1 92 ? -49.767 -0.131 20.784 1.00 98.25 92 TYR A CA 1
ATOM 725 C C . TYR A 1 92 ? -48.480 -0.227 21.627 1.00 98.25 92 TYR A C 1
ATOM 727 O O . TYR A 1 92 ? -48.395 0.273 22.758 1.00 98.25 92 TYR A O 1
ATOM 735 N N . ILE A 1 93 ? -47.441 -0.815 21.027 1.00 98.62 93 ILE A N 1
ATOM 736 C CA . ILE A 1 93 ? -46.052 -0.837 21.507 1.00 98.62 93 ILE A CA 1
ATOM 737 C C . ILE A 1 93 ? -45.262 0.272 20.796 1.00 98.62 93 ILE A C 1
ATOM 739 O O . ILE A 1 93 ? -45.382 0.450 19.582 1.00 98.62 93 ILE A O 1
ATOM 743 N N . ASP A 1 94 ? -44.432 1.028 21.519 1.00 98.69 94 ASP A N 1
ATOM 744 C CA . ASP A 1 94 ? -43.619 2.082 20.896 1.00 98.69 94 ASP A CA 1
ATOM 745 C C . ASP A 1 94 ? -42.482 1.497 20.051 1.00 98.69 94 ASP A C 1
ATOM 747 O O . ASP A 1 94 ? -42.251 1.952 18.928 1.00 98.69 94 ASP A O 1
ATOM 751 N N . LEU A 1 95 ? -41.807 0.463 20.565 1.00 98.81 95 LEU A N 1
ATOM 752 C CA . LEU A 1 95 ? -40.770 -0.282 19.853 1.00 98.81 95 LEU A CA 1
ATOM 753 C C . LEU A 1 95 ? -40.853 -1.785 20.135 1.00 98.81 95 LEU A C 1
ATOM 755 O O . LEU A 1 95 ? -40.668 -2.214 21.273 1.00 98.81 95 LEU A O 1
ATOM 759 N N . PHE A 1 96 ? -41.082 -2.575 19.087 1.00 98.88 96 PHE A N 1
ATOM 760 C CA . PHE A 1 96 ? -41.096 -4.034 19.158 1.00 98.88 96 PHE A CA 1
ATOM 761 C C . PHE A 1 96 ? -39.845 -4.617 18.492 1.00 98.88 96 PHE A C 1
ATOM 763 O O . PHE A 1 96 ? -39.561 -4.318 17.331 1.00 98.88 96 PHE A O 1
ATOM 770 N N . LEU A 1 97 ? -39.068 -5.414 19.225 1.00 98.88 97 LEU A N 1
ATOM 771 C CA . LEU A 1 97 ? -37.787 -5.944 18.745 1.00 98.88 97 LEU A CA 1
ATOM 772 C C . LEU A 1 97 ? -37.836 -7.454 18.508 1.00 98.88 97 LEU A C 1
ATOM 774 O O . LEU A 1 97 ? -38.451 -8.178 19.284 1.00 98.88 97 LEU A O 1
ATOM 778 N N . VAL A 1 98 ? -37.108 -7.948 17.507 1.00 98.75 98 VAL A N 1
ATOM 779 C CA . VAL A 1 98 ? -36.714 -9.367 17.460 1.00 98.75 98 VAL A CA 1
ATOM 780 C C . VAL A 1 98 ? -35.638 -9.587 18.526 1.00 98.75 98 VAL A C 1
ATOM 782 O O . VAL A 1 98 ? -34.609 -8.918 18.472 1.00 98.75 98 VAL A O 1
ATOM 785 N N . HIS A 1 99 ? -35.857 -10.462 19.514 1.00 98.19 99 HIS A N 1
ATOM 786 C CA . HIS A 1 99 ? -34.956 -10.558 20.677 1.00 98.19 99 HIS A CA 1
ATOM 787 C C . HIS A 1 99 ? -33.594 -11.190 20.340 1.00 98.19 99 HIS A C 1
ATOM 789 O O . HIS A 1 99 ? -32.573 -10.727 20.844 1.00 98.19 99 HIS A O 1
ATOM 795 N N . TRP A 1 100 ? -33.565 -12.223 19.496 1.00 97.62 100 TRP A N 1
ATOM 796 C CA . TRP A 1 100 ? -32.337 -12.887 19.044 1.00 97.62 100 TRP A CA 1
ATOM 797 C C . TRP A 1 100 ? -32.437 -13.270 17.563 1.00 97.62 100 TRP A C 1
ATOM 799 O O . TRP A 1 100 ? -33.537 -13.527 17.086 1.00 97.62 100 TRP A O 1
ATOM 809 N N . PRO A 1 101 ? -31.321 -13.369 16.821 1.00 96.75 101 PRO A N 1
ATOM 810 C CA . PRO A 1 101 ? -31.321 -13.735 15.402 1.00 96.75 101 PRO A CA 1
ATOM 811 C C . PRO A 1 101 ? -31.471 -15.251 15.147 1.00 96.75 101 PRO A C 1
ATOM 813 O O . PRO A 1 101 ? -31.044 -15.737 14.103 1.00 96.75 101 PRO A O 1
ATOM 816 N N . PHE A 1 102 ? -32.033 -16.011 16.092 1.00 96.25 102 PHE A N 1
ATOM 817 C CA . PHE A 1 102 ? -32.270 -17.453 15.977 1.00 96.25 102 PHE A CA 1
ATOM 818 C C . PHE A 1 102 ? -33.617 -17.841 16.594 1.00 96.25 102 PHE A C 1
ATOM 820 O O . PHE A 1 102 ? -34.103 -17.174 17.511 1.00 96.25 102 PHE A O 1
ATOM 827 N N . ALA A 1 103 ? -34.186 -18.945 16.114 1.00 96.94 103 ALA A N 1
ATOM 828 C CA . ALA A 1 103 ? -35.491 -19.444 16.522 1.00 96.94 103 ALA A CA 1
ATOM 829 C C . ALA A 1 103 ? -35.387 -20.725 17.366 1.00 96.94 103 ALA A C 1
ATOM 831 O O . ALA A 1 103 ? -34.551 -21.598 17.123 1.00 96.94 103 ALA A O 1
ATOM 832 N N . PHE A 1 104 ? -36.280 -20.858 18.341 1.00 97.50 104 PHE A N 1
ATOM 833 C CA . PHE A 1 104 ? -36.596 -22.124 18.993 1.00 97.50 104 PHE A CA 1
ATOM 834 C C . PHE A 1 104 ? -37.773 -22.795 18.289 1.00 97.50 104 PHE A C 1
ATOM 836 O O . PHE A 1 104 ? -38.514 -22.158 17.541 1.00 97.50 104 PHE A O 1
ATOM 843 N N . LYS A 1 105 ? -37.955 -24.090 18.545 1.00 95.31 105 LYS A N 1
ATOM 844 C CA . LYS A 1 105 ? -39.151 -24.819 18.122 1.00 95.31 105 LYS A CA 1
ATOM 845 C C . LYS A 1 105 ? -40.409 -24.123 18.659 1.00 95.31 105 LYS A C 1
ATOM 847 O O . LYS A 1 105 ? -40.490 -23.829 19.850 1.00 95.31 105 LYS A O 1
ATOM 852 N N . SER A 1 106 ? -41.379 -23.866 17.784 1.00 93.56 106 SER A N 1
ATOM 853 C CA . SER A 1 106 ? -42.626 -23.197 18.167 1.00 93.56 106 SER A CA 1
ATOM 854 C C . SER A 1 106 ? -43.415 -24.000 19.205 1.00 93.56 106 SER A C 1
ATOM 856 O O . SER A 1 106 ? -43.460 -25.232 19.148 1.00 93.56 106 SER A O 1
ATOM 858 N N . GLY A 1 107 ? -44.069 -23.294 20.126 1.00 89.44 107 GLY A N 1
ATOM 859 C CA . GLY A 1 107 ? -44.928 -23.873 21.159 1.00 89.44 107 GLY A CA 1
ATOM 860 C C . GLY A 1 107 ? -44.989 -23.019 22.426 1.00 89.44 107 GLY A C 1
ATOM 861 O O . GLY A 1 107 ? -44.368 -21.959 22.506 1.00 89.44 107 GLY A O 1
ATOM 862 N N . ASP A 1 108 ? -45.713 -23.509 23.434 1.00 88.31 108 ASP A N 1
ATOM 863 C CA . ASP A 1 108 ? -45.951 -22.778 24.690 1.00 88.31 108 ASP A CA 1
ATOM 864 C C . ASP A 1 108 ? -44.695 -22.649 25.566 1.00 88.31 108 ASP A C 1
ATOM 866 O O . ASP A 1 108 ? -44.572 -21.725 26.371 1.00 88.31 108 ASP A O 1
ATOM 870 N N . ALA A 1 109 ? -43.738 -23.569 25.420 1.00 92.38 109 ALA A N 1
ATOM 871 C CA . ALA A 1 109 ? -42.494 -23.526 26.173 1.00 92.38 109 ALA A CA 1
ATOM 872 C C . ALA A 1 109 ? -41.601 -22.377 25.679 1.00 92.38 109 ALA A C 1
ATOM 874 O O . ALA A 1 109 ? -41.155 -22.371 24.534 1.00 92.38 109 ALA A O 1
ATOM 875 N N . LEU A 1 110 ? -41.254 -21.447 26.575 1.00 92.44 110 LEU A N 1
ATOM 876 C CA . LEU A 1 110 ? -40.327 -20.350 26.268 1.00 92.44 110 LEU A CA 1
ATOM 877 C C . LEU A 1 110 ? -38.934 -20.860 25.869 1.00 92.44 110 LEU A C 1
ATOM 879 O O . LEU A 1 110 ? -38.227 -20.237 25.087 1.00 92.44 110 LEU A O 1
ATOM 883 N N . THR A 1 111 ? -38.483 -21.982 26.420 1.00 94.62 111 THR A N 1
ATOM 884 C CA . THR A 1 111 ? -37.210 -22.607 26.040 1.00 94.62 111 THR A CA 1
ATOM 885 C C . THR A 1 111 ? -37.448 -24.106 25.898 1.00 94.62 111 THR A C 1
ATOM 887 O O . THR A 1 111 ? -37.234 -24.839 26.868 1.00 94.62 111 THR A O 1
ATOM 890 N N . PRO A 1 112 ? -37.966 -24.560 24.741 1.00 94.62 112 PRO A N 1
ATOM 891 C CA . PRO A 1 112 ? -38.305 -25.961 24.525 1.00 94.62 112 PRO A CA 1
ATOM 892 C C . PRO A 1 112 ? -37.045 -26.820 24.629 1.00 94.62 112 PRO A C 1
ATOM 894 O O . PRO A 1 112 ? -35.972 -26.423 24.164 1.00 94.62 112 PRO A O 1
ATOM 897 N N . ARG A 1 113 ? -37.167 -27.977 25.282 1.00 94.81 113 ARG A N 1
ATOM 898 C CA . ARG A 1 113 ? -36.069 -28.922 25.482 1.00 94.81 113 ARG A CA 1
ATOM 899 C C . ARG A 1 113 ? -36.498 -30.322 25.078 1.00 94.81 113 ARG A C 1
ATOM 901 O O . ARG A 1 113 ? -37.610 -30.736 25.393 1.00 94.81 113 ARG A O 1
ATOM 908 N N . ASP A 1 114 ? -35.588 -31.042 24.436 1.00 92.31 114 ASP A N 1
ATOM 909 C CA . ASP A 1 114 ? -35.774 -32.449 24.108 1.00 92.31 114 ASP A CA 1
ATOM 910 C C . ASP A 1 114 ? -35.694 -33.343 25.360 1.00 92.31 114 ASP A C 1
ATOM 912 O O . ASP A 1 114 ? -35.422 -32.889 26.477 1.00 92.31 114 ASP A O 1
ATOM 916 N N . ALA A 1 115 ? -35.905 -34.649 25.175 1.00 91.81 115 ALA A N 1
ATOM 917 C CA . ALA A 1 115 ? -35.837 -35.632 26.257 1.00 91.81 115 ALA A CA 1
ATOM 918 C C . ALA A 1 115 ? -34.457 -35.703 26.949 1.00 91.81 115 ALA A C 1
ATOM 920 O O . ALA A 1 115 ? -34.369 -36.185 28.077 1.00 91.81 115 ALA A O 1
ATOM 921 N N . ALA A 1 116 ? -33.389 -35.218 26.305 1.00 89.69 116 ALA A N 1
ATOM 922 C CA . ALA A 1 116 ? -32.041 -35.141 26.866 1.00 89.69 116 ALA A CA 1
ATOM 923 C C . ALA A 1 116 ? -31.760 -33.792 27.565 1.00 89.69 116 ALA A C 1
ATOM 925 O O . ALA A 1 116 ? -30.656 -33.570 28.066 1.00 89.69 116 ALA A O 1
ATOM 926 N N . GLY A 1 117 ? -32.739 -32.882 27.613 1.00 91.75 117 GLY A N 1
ATOM 927 C CA . GLY A 1 117 ? -32.618 -31.561 28.227 1.00 91.75 117 GLY A CA 1
ATOM 928 C C . GLY A 1 117 ? -31.926 -30.514 27.346 1.00 91.75 117 GLY A C 1
ATOM 929 O O . GLY A 1 117 ? -31.640 -29.409 27.826 1.00 91.75 117 GLY A O 1
ATOM 930 N N . LYS A 1 118 ? -31.657 -30.807 26.069 1.00 93.19 118 LYS A N 1
ATOM 931 C CA . LYS A 1 118 ? -31.042 -29.867 25.121 1.00 93.19 118 LYS A CA 1
ATOM 932 C C . LYS A 1 118 ? -32.107 -28.965 24.499 1.00 93.19 118 LYS A C 1
ATOM 934 O O . LYS A 1 118 ? -33.217 -29.409 24.245 1.00 93.19 118 LYS A O 1
ATOM 939 N N . ILE A 1 119 ? -31.769 -27.696 24.259 1.00 94.62 119 ILE A N 1
ATOM 940 C CA . ILE A 1 119 ? -32.684 -26.729 23.630 1.00 94.62 119 ILE A CA 1
ATOM 941 C C . ILE A 1 119 ? -33.028 -27.176 22.203 1.00 94.62 119 ILE A C 1
ATOM 943 O O . ILE A 1 119 ? -32.126 -27.483 21.420 1.00 94.62 119 ILE A O 1
ATOM 947 N N . GLU A 1 120 ? -34.318 -27.168 21.870 1.00 96.19 120 GLU A N 1
ATOM 948 C CA . GLU A 1 120 ? -34.822 -27.450 20.525 1.00 96.19 120 GLU A CA 1
ATOM 949 C C . GLU A 1 120 ? -34.860 -26.165 19.682 1.00 96.19 120 GLU A C 1
ATOM 951 O O . GLU A 1 120 ? -35.678 -25.270 19.912 1.00 96.19 120 GLU A O 1
ATOM 956 N N . PHE A 1 121 ? -33.976 -26.078 18.689 1.00 96.31 121 PHE A N 1
ATOM 957 C CA . PHE A 1 121 ? -33.939 -24.977 17.723 1.00 96.31 121 PHE A CA 1
ATOM 958 C C . PHE A 1 121 ? -34.892 -25.227 16.545 1.00 96.31 121 PHE A C 1
ATOM 960 O O . PHE A 1 121 ? -35.228 -26.372 16.246 1.00 96.31 121 PHE A O 1
ATOM 967 N N . SER A 1 122 ? -35.317 -24.149 15.887 1.00 94.69 122 SER A N 1
ATOM 968 C CA . SER A 1 122 ? -36.027 -24.178 14.603 1.00 94.69 122 SER A CA 1
ATOM 969 C C . SER A 1 122 ? -35.120 -23.627 13.503 1.00 94.69 122 SER A C 1
ATOM 971 O O . SER A 1 122 ? -34.336 -22.714 13.757 1.00 94.69 122 SER A O 1
ATOM 973 N N . ASP A 1 123 ? -35.288 -24.119 12.276 1.00 94.88 123 ASP A N 1
ATOM 974 C CA . ASP A 1 123 ? -34.587 -23.617 11.084 1.00 94.88 123 ASP A CA 1
ATOM 975 C C . ASP A 1 123 ? -35.218 -22.331 10.511 1.00 94.88 123 ASP A C 1
ATOM 977 O O . ASP A 1 123 ? -34.834 -21.862 9.440 1.00 94.88 123 ASP A O 1
ATOM 981 N N . THR A 1 124 ? -36.201 -21.748 11.207 1.00 96.81 124 THR A N 1
ATOM 982 C CA . THR A 1 124 ? -36.846 -20.491 10.810 1.00 96.81 124 THR A CA 1
ATOM 983 C C . THR A 1 124 ? -35.825 -19.357 10.717 1.00 96.81 124 THR A C 1
ATOM 985 O O . THR A 1 124 ? -35.189 -18.981 11.705 1.00 96.81 124 THR A O 1
ATOM 988 N N . ASP A 1 125 ? -35.706 -18.774 9.527 1.00 96.94 125 ASP A N 1
ATOM 989 C CA . ASP A 1 125 ? -34.808 -17.654 9.262 1.00 96.94 125 ASP A CA 1
ATOM 990 C C . ASP A 1 125 ? -35.365 -16.353 9.860 1.00 96.94 125 ASP A C 1
ATOM 992 O O . ASP A 1 125 ? -36.548 -16.043 9.720 1.00 96.94 125 ASP A O 1
ATOM 996 N N . TYR A 1 126 ? -34.512 -15.520 10.459 1.00 97.56 126 TYR A N 1
ATOM 997 C CA . TYR A 1 126 ? -34.934 -14.220 10.990 1.00 97.56 126 TYR A CA 1
ATOM 998 C C . TYR A 1 126 ? -35.469 -13.266 9.906 1.00 97.56 126 TYR A C 1
ATOM 1000 O O . TYR A 1 126 ? -36.173 -12.310 10.234 1.00 97.56 126 TYR A O 1
ATOM 1008 N N . LEU A 1 127 ? -35.166 -13.502 8.621 1.00 97.94 127 LEU A N 1
ATOM 1009 C CA . LEU A 1 127 ? -35.789 -12.772 7.509 1.00 97.94 127 LEU A CA 1
ATOM 1010 C C . LEU A 1 127 ? -37.289 -13.076 7.379 1.00 97.94 127 LEU A C 1
ATOM 1012 O O . LEU A 1 127 ? -38.065 -12.193 7.019 1.00 97.94 127 LEU A O 1
ATOM 1016 N N . GLU A 1 128 ? -37.704 -14.306 7.685 1.00 97.00 128 GLU A N 1
ATOM 1017 C CA . GLU A 1 128 ? -39.115 -14.691 7.753 1.00 97.00 128 GLU A CA 1
ATOM 1018 C C . GLU A 1 128 ? -39.786 -14.025 8.956 1.00 97.00 128 GLU A C 1
ATOM 1020 O O . GLU A 1 128 ? -40.803 -13.349 8.800 1.00 97.00 128 GLU A O 1
ATOM 1025 N N . THR A 1 129 ? -39.149 -14.099 10.130 1.00 98.44 129 THR A N 1
ATOM 1026 C CA . THR A 1 129 ? -39.600 -13.393 11.339 1.00 98.44 129 THR A CA 1
ATOM 1027 C C . THR A 1 129 ? -39.809 -11.902 11.068 1.00 98.44 129 THR A C 1
ATOM 1029 O O . THR A 1 129 ? -40.802 -11.315 11.501 1.00 98.44 129 THR A O 1
ATOM 1032 N N . TRP A 1 130 ? -38.908 -11.274 10.302 1.00 98.69 130 TRP A N 1
ATOM 1033 C CA . TRP A 1 130 ? -39.011 -9.854 9.981 1.00 98.69 130 TRP A CA 1
ATOM 1034 C C . TRP A 1 130 ? -40.278 -9.498 9.201 1.00 98.69 130 TRP A C 1
ATOM 1036 O O . TRP A 1 130 ? -40.867 -8.455 9.469 1.00 98.69 130 TRP A O 1
ATOM 1046 N N . LYS A 1 131 ? -40.762 -10.358 8.297 1.00 98.44 131 LYS A N 1
ATOM 1047 C CA . LYS A 1 131 ? -42.025 -10.110 7.579 1.00 98.44 131 LYS A CA 1
ATOM 1048 C C . LYS A 1 131 ? -43.210 -10.002 8.540 1.00 98.44 131 LYS A C 1
ATOM 1050 O O . LYS A 1 131 ? -44.042 -9.106 8.388 1.00 98.44 131 LYS A O 1
ATOM 1055 N N . GLY A 1 132 ? -43.237 -10.847 9.570 1.00 98.50 132 GLY A N 1
ATOM 1056 C CA . GLY A 1 132 ? -44.213 -10.760 10.655 1.00 98.50 132 GLY A CA 1
ATOM 1057 C C . GLY A 1 132 ? -44.072 -9.465 11.465 1.00 98.50 132 GLY A C 1
ATOM 1058 O O . GLY A 1 132 ? -45.069 -8.817 11.785 1.00 98.50 132 GLY A O 1
ATOM 1059 N N . MET A 1 133 ? -42.839 -9.015 11.730 1.00 98.81 133 MET A N 1
ATOM 1060 C CA . MET A 1 133 ? -42.582 -7.725 12.393 1.00 98.81 133 MET A CA 1
ATOM 1061 C C . MET A 1 133 ? -43.102 -6.545 11.560 1.00 98.81 133 MET A C 1
ATOM 1063 O O . MET A 1 133 ? -43.709 -5.617 12.098 1.00 98.81 133 MET A O 1
ATOM 1067 N N . GLU A 1 134 ? -42.905 -6.575 10.240 1.00 98.75 134 GLU A N 1
ATOM 1068 C CA . GLU A 1 134 ? -43.454 -5.568 9.330 1.00 98.75 134 GLU A CA 1
ATOM 1069 C C . GLU A 1 134 ? -44.980 -5.529 9.374 1.00 98.75 134 GLU A C 1
ATOM 1071 O O . GLU A 1 134 ? -45.560 -4.443 9.328 1.00 98.75 134 GLU A O 1
ATOM 1076 N N . GLU A 1 135 ? -45.628 -6.687 9.490 1.00 98.69 135 GLU A N 1
ATOM 1077 C CA . GLU A 1 135 ? -47.079 -6.775 9.611 1.00 98.69 135 GLU A CA 1
ATOM 1078 C C . GLU A 1 135 ? -47.584 -6.208 10.945 1.00 98.69 135 GLU A C 1
ATOM 1080 O O . GLU A 1 135 ? -48.535 -5.427 10.948 1.00 98.69 135 GLU A O 1
ATOM 1085 N N . CYS A 1 136 ? -46.894 -6.464 12.063 1.00 98.75 136 CYS A N 1
ATOM 1086 C CA . CYS A 1 136 ? -47.188 -5.801 13.341 1.00 98.75 136 CYS A CA 1
ATOM 1087 C C . CYS A 1 136 ? -47.181 -4.272 13.215 1.00 98.75 136 CYS A C 1
ATOM 1089 O O . CYS A 1 136 ? -48.034 -3.592 13.790 1.00 98.75 136 CYS A O 1
ATOM 1091 N N . LYS A 1 137 ? -46.233 -3.720 12.447 1.00 98.50 137 LYS A N 1
ATOM 1092 C CA . LYS A 1 137 ? -46.173 -2.278 12.195 1.00 98.50 137 LYS A CA 1
ATOM 1093 C C . LYS A 1 137 ? -47.281 -1.796 11.261 1.00 98.50 137 LYS A C 1
ATOM 1095 O O . LYS A 1 137 ? -47.882 -0.761 11.534 1.00 98.50 137 LYS A O 1
ATOM 1100 N N . ARG A 1 138 ? -47.584 -2.536 10.189 1.00 98.56 138 ARG A N 1
ATOM 1101 C CA . ARG A 1 138 ? -48.681 -2.206 9.259 1.00 98.56 138 ARG A CA 1
ATOM 1102 C C . ARG A 1 138 ? -50.045 -2.191 9.952 1.00 98.56 138 ARG A C 1
ATOM 1104 O O . ARG A 1 138 ? -50.838 -1.298 9.677 1.00 98.56 138 ARG A O 1
ATOM 1111 N N . GLN A 1 139 ? -50.286 -3.113 10.885 1.00 98.38 139 GLN A N 1
ATOM 1112 C CA . GLN A 1 139 ? -51.517 -3.166 11.687 1.00 98.38 139 GLN A CA 1
ATOM 1113 C C . GLN A 1 139 ? -51.576 -2.113 12.808 1.00 98.38 139 GLN A C 1
ATOM 1115 O O . GLN A 1 139 ? -52.569 -2.047 13.526 1.00 98.38 139 GLN A O 1
ATOM 1120 N N . GLY A 1 140 ? -50.525 -1.308 13.005 1.00 98.06 140 GLY A N 1
ATOM 1121 C CA . GLY A 1 140 ? -50.464 -0.310 14.077 1.00 98.06 140 GLY A CA 1
ATOM 1122 C C . GLY A 1 140 ? -50.221 -0.882 15.480 1.00 98.06 140 GLY A C 1
ATOM 1123 O O . GLY A 1 140 ? -50.197 -0.115 16.439 1.00 98.06 140 GLY A O 1
ATOM 1124 N N . LEU A 1 141 ? -49.980 -2.194 15.606 1.00 98.62 141 LEU A N 1
ATOM 1125 C CA . LEU A 1 141 ? -49.680 -2.862 16.882 1.00 98.62 141 LEU A CA 1
ATOM 1126 C C . LEU A 1 141 ? -48.334 -2.398 17.459 1.00 98.62 141 LEU A C 1
ATOM 1128 O O . LEU A 1 141 ? -48.170 -2.292 18.674 1.00 98.62 141 LEU A O 1
ATOM 1132 N N . ALA A 1 142 ? -47.372 -2.092 16.585 1.00 98.50 142 ALA A N 1
ATOM 1133 C CA . ALA A 1 142 ? -46.091 -1.499 16.946 1.00 98.50 142 ALA A CA 1
ATOM 1134 C C . ALA A 1 142 ? -45.830 -0.230 16.121 1.00 98.50 142 ALA A C 1
ATOM 1136 O O . ALA A 1 142 ? -45.825 -0.268 14.892 1.00 98.50 142 ALA A O 1
ATOM 1137 N N . ARG A 1 143 ? -45.541 0.899 16.778 1.00 98.12 143 ARG A N 1
ATOM 1138 C CA . ARG A 1 143 ? -45.178 2.151 16.082 1.00 98.12 143 ARG A CA 1
ATOM 1139 C C . ARG A 1 143 ? -43.836 2.021 15.361 1.00 98.12 143 ARG A C 1
ATOM 1141 O O . ARG A 1 143 ? -43.656 2.513 14.244 1.00 98.12 143 ARG A O 1
ATOM 1148 N N . SER A 1 144 ? -42.887 1.345 16.000 1.00 98.56 144 SER A N 1
ATOM 1149 C CA . SER A 1 144 ? -41.554 1.073 15.471 1.00 98.56 144 SER A CA 1
ATOM 1150 C C . SER A 1 144 ? -41.161 -0.384 15.673 1.00 98.56 144 SER A C 1
ATOM 1152 O O . SER A 1 144 ? -41.574 -1.018 16.642 1.00 98.56 144 SER A O 1
ATOM 1154 N N . ILE A 1 145 ? -40.323 -0.894 14.770 1.00 98.81 145 ILE A N 1
ATOM 1155 C CA . ILE A 1 145 ? -39.782 -2.254 14.828 1.00 98.81 145 ILE A CA 1
ATOM 1156 C C . ILE A 1 145 ? -38.263 -2.236 14.701 1.00 98.81 145 ILE A C 1
ATOM 1158 O O . ILE A 1 145 ? -37.693 -1.373 14.024 1.00 98.81 145 ILE A O 1
ATOM 1162 N N . GLY A 1 146 ? -37.602 -3.175 15.365 1.00 98.69 146 GLY A N 1
ATOM 1163 C CA . GLY A 1 146 ? -36.147 -3.245 15.396 1.00 98.69 146 GLY A CA 1
ATOM 1164 C C . GLY A 1 146 ? -35.619 -4.614 15.804 1.00 98.69 146 GLY A C 1
ATOM 1165 O O . GLY A 1 146 ? -36.331 -5.615 15.798 1.00 98.69 146 GLY A O 1
ATOM 1166 N N . LEU A 1 147 ? -34.344 -4.636 16.152 1.00 98.75 147 LEU A N 1
ATOM 1167 C CA . LEU A 1 147 ? -33.550 -5.832 16.380 1.00 98.75 147 LEU A CA 1
ATOM 1168 C C . LEU A 1 147 ? -32.941 -5.818 17.782 1.00 98.75 147 LEU A C 1
ATOM 1170 O O . LEU A 1 147 ? -32.775 -4.760 18.391 1.00 98.75 147 LEU A O 1
ATOM 1174 N N . SER A 1 148 ? -32.571 -6.987 18.287 1.00 98.31 148 SER A N 1
ATOM 1175 C CA . SER A 1 148 ? -31.747 -7.128 19.479 1.00 98.31 148 SER A CA 1
ATOM 1176 C C . SER A 1 148 ? -30.763 -8.281 19.310 1.00 98.31 148 SER A C 1
ATOM 1178 O O . SER A 1 148 ? -31.114 -9.335 18.787 1.00 98.31 148 SER A O 1
ATOM 1180 N N . ASN A 1 149 ? -29.515 -8.064 19.727 1.00 97.81 149 ASN A N 1
ATOM 1181 C CA . ASN A 1 149 ? -28.408 -9.017 19.589 1.00 97.81 149 ASN A CA 1
ATOM 1182 C C . ASN A 1 149 ? -28.012 -9.349 18.134 1.00 97.81 149 ASN A C 1
ATOM 1184 O O . ASN A 1 149 ? -27.463 -10.420 17.879 1.00 97.81 149 ASN A O 1
ATOM 1188 N N . PHE A 1 150 ? -28.253 -8.439 17.181 1.00 98.31 150 PHE A N 1
ATOM 1189 C CA . PHE A 1 150 ? -27.821 -8.606 15.787 1.00 98.31 150 PHE A CA 1
ATOM 1190 C C . PHE A 1 150 ? -26.449 -7.966 15.539 1.00 98.31 150 PHE A C 1
ATOM 1192 O O . PHE A 1 150 ? -26.188 -6.846 15.991 1.00 98.31 150 PHE A O 1
ATOM 1199 N N . ASN A 1 151 ? -25.599 -8.650 14.768 1.00 97.12 151 ASN A N 1
ATOM 1200 C CA . ASN A 1 151 ? -24.327 -8.117 14.271 1.00 97.12 151 ASN A CA 1
ATOM 1201 C C . ASN A 1 151 ? -24.491 -7.392 12.915 1.00 97.12 151 ASN A C 1
ATOM 1203 O O . ASN A 1 151 ? -25.544 -7.455 12.282 1.00 97.12 151 ASN A O 1
ATOM 1207 N N . SER A 1 152 ? -23.445 -6.707 12.442 1.00 97.06 152 SER A N 1
ATOM 1208 C CA . SER A 1 152 ? -23.504 -5.901 11.211 1.00 97.06 152 SER A CA 1
ATOM 1209 C C . SER A 1 152 ? -23.812 -6.714 9.950 1.00 97.06 152 SER A C 1
ATOM 1211 O O . SER A 1 152 ? -24.507 -6.218 9.068 1.00 97.06 152 SER A O 1
ATOM 1213 N N . GLU A 1 153 ? -23.340 -7.959 9.858 1.00 96.94 153 GLU A N 1
ATOM 1214 C CA . GLU A 1 153 ? -23.589 -8.827 8.698 1.00 96.94 153 GLU A CA 1
ATOM 1215 C C . GLU A 1 153 ? -25.050 -9.275 8.638 1.00 96.94 153 GLU A C 1
ATOM 1217 O O . GLU A 1 153 ? -25.685 -9.205 7.586 1.00 96.94 153 GLU A O 1
ATOM 1222 N N . GLN A 1 154 ? -25.617 -9.667 9.781 1.00 98.31 154 GLN A N 1
ATOM 1223 C CA . GLN A 1 154 ? -27.025 -10.047 9.890 1.00 98.31 154 GLN A CA 1
ATOM 1224 C C . GLN A 1 154 ? -27.946 -8.863 9.575 1.00 98.31 154 GLN A C 1
ATOM 1226 O O . GLN A 1 154 ? -28.929 -9.017 8.851 1.00 98.31 154 GLN A O 1
ATOM 1231 N N . ILE A 1 155 ? -27.609 -7.663 10.064 1.00 98.56 155 ILE A N 1
ATOM 1232 C CA . ILE A 1 155 ? -28.367 -6.448 9.742 1.00 98.56 155 ILE A CA 1
ATOM 1233 C C . ILE A 1 155 ? -28.251 -6.130 8.248 1.00 98.56 155 ILE A C 1
ATOM 1235 O O . ILE A 1 155 ? -29.263 -5.846 7.618 1.00 98.56 155 ILE A O 1
ATOM 1239 N N . ALA A 1 156 ? -27.057 -6.209 7.653 1.00 97.75 156 ALA A N 1
ATOM 1240 C CA . ALA A 1 156 ? -26.874 -5.980 6.219 1.00 97.75 156 ALA A CA 1
ATOM 1241 C C . ALA A 1 156 ? -27.699 -6.961 5.366 1.00 97.75 156 ALA A C 1
ATOM 1243 O O . ALA A 1 156 ? -28.351 -6.543 4.408 1.00 97.75 156 ALA A O 1
ATOM 1244 N N . ARG A 1 157 ? -27.728 -8.245 5.752 1.00 98.31 157 ARG A N 1
ATOM 1245 C CA . ARG A 1 157 ? -28.558 -9.279 5.114 1.00 98.31 157 ARG A CA 1
ATOM 1246 C C . ARG A 1 157 ? -30.051 -8.987 5.245 1.00 98.31 157 ARG A C 1
ATOM 1248 O O . ARG A 1 157 ? -30.803 -9.238 4.311 1.00 98.31 157 ARG A O 1
ATOM 1255 N N . LEU A 1 158 ? -30.487 -8.436 6.374 1.00 98.31 158 LEU A N 1
ATOM 1256 C CA . LEU A 1 158 ? -31.871 -8.008 6.529 1.00 98.31 158 LEU A CA 1
ATOM 1257 C C . LEU A 1 158 ? -32.199 -6.793 5.653 1.00 98.31 158 LEU A C 1
ATOM 1259 O O . LEU A 1 158 ? -33.216 -6.781 4.964 1.00 98.31 158 LEU A O 1
ATOM 1263 N N . LEU A 1 159 ? -31.332 -5.780 5.643 1.00 98.06 159 LEU A N 1
ATOM 1264 C CA . LEU A 1 159 ? -31.542 -4.539 4.893 1.00 98.06 159 LEU A CA 1
ATOM 1265 C C . LEU A 1 159 ? -31.670 -4.752 3.381 1.00 98.06 159 LEU A C 1
ATOM 1267 O O . LEU A 1 159 ? -32.310 -3.939 2.720 1.00 98.06 159 LEU A O 1
ATOM 1271 N N . SER A 1 160 ? -31.099 -5.825 2.828 1.00 97.06 160 SER A N 1
ATOM 1272 C CA . SER A 1 160 ? -31.229 -6.139 1.401 1.00 97.06 160 SER A CA 1
ATOM 1273 C C . SER A 1 160 ? -32.618 -6.652 1.002 1.00 97.06 160 SER A C 1
ATOM 1275 O O . SER A 1 160 ? -32.927 -6.685 -0.187 1.00 97.06 160 SER A O 1
ATOM 1277 N N . THR A 1 161 ? -33.453 -7.049 1.968 1.00 95.62 161 THR A N 1
ATOM 1278 C CA . THR A 1 161 ? -34.774 -7.653 1.715 1.00 95.62 161 THR A CA 1
ATOM 1279 C C . THR A 1 161 ? -35.927 -6.961 2.446 1.00 95.62 161 THR A C 1
ATOM 1281 O O . THR A 1 161 ? -37.073 -7.072 2.010 1.00 95.62 161 THR A O 1
ATOM 1284 N N . ALA A 1 162 ? -35.646 -6.234 3.530 1.00 97.12 162 ALA A N 1
ATOM 1285 C CA . ALA A 1 162 ? -36.648 -5.554 4.340 1.00 97.12 162 ALA A CA 1
ATOM 1286 C C . ALA A 1 162 ? -37.400 -4.470 3.548 1.00 97.12 162 ALA A C 1
ATOM 1288 O O . ALA A 1 162 ? -36.798 -3.578 2.950 1.00 97.12 162 ALA A O 1
ATOM 1289 N N . LYS A 1 163 ? -38.734 -4.494 3.617 1.00 98.06 163 LYS A N 1
ATOM 1290 C CA . LYS A 1 163 ? -39.607 -3.425 3.110 1.00 98.06 163 LYS A CA 1
ATOM 1291 C C . LYS A 1 163 ? -39.704 -2.278 4.109 1.00 98.06 163 LYS A C 1
ATOM 1293 O O . LYS A 1 163 ? -39.822 -1.121 3.715 1.00 98.06 163 LYS A O 1
ATOM 1298 N N . ILE A 1 164 ? -39.651 -2.590 5.404 1.00 98.12 164 ILE A N 1
ATOM 1299 C CA . ILE A 1 164 ? -39.556 -1.603 6.478 1.00 98.12 164 ILE A CA 1
ATOM 1300 C C . ILE A 1 164 ? -38.212 -1.773 7.176 1.00 98.12 164 ILE A C 1
ATOM 1302 O O . ILE A 1 164 ? -37.932 -2.813 7.769 1.00 98.12 164 ILE A O 1
ATOM 1306 N N . LYS A 1 165 ? -37.389 -0.723 7.136 1.00 97.81 165 LYS A N 1
ATOM 1307 C CA . LYS A 1 165 ? -36.071 -0.701 7.777 1.00 97.81 165 LYS A CA 1
ATOM 1308 C C . LYS A 1 165 ? -36.188 -0.860 9.308 1.00 97.81 165 LYS A C 1
ATOM 1310 O O . LYS A 1 165 ? -37.001 -0.145 9.907 1.00 97.81 165 LYS A O 1
ATOM 1315 N N . PRO A 1 166 ? -35.375 -1.719 9.962 1.00 98.44 166 PRO A N 1
ATOM 1316 C CA . PRO A 1 166 ? -35.254 -1.718 11.421 1.00 98.44 166 PRO A CA 1
ATOM 1317 C C . PRO A 1 166 ? -34.749 -0.358 11.905 1.00 98.44 166 PRO A C 1
ATOM 1319 O O . PRO A 1 166 ? -33.756 0.147 11.395 1.00 98.44 166 PRO A O 1
ATOM 1322 N N . VAL A 1 167 ? -35.402 0.241 12.902 1.00 98.25 167 VAL A N 1
ATOM 1323 C CA . VAL A 1 167 ? -35.015 1.586 13.387 1.00 98.25 167 VAL A CA 1
ATOM 1324 C C . VAL A 1 167 ? -34.126 1.557 14.632 1.00 98.25 167 VAL A C 1
ATOM 1326 O O . VAL A 1 167 ? -33.599 2.592 15.048 1.00 98.25 167 VAL A O 1
ATOM 1329 N N . ASN A 1 168 ? -33.958 0.383 15.241 1.00 98.62 168 ASN A N 1
ATOM 1330 C CA . ASN A 1 168 ? -33.152 0.183 16.439 1.00 98.62 168 ASN A CA 1
ATOM 1331 C C . ASN A 1 168 ? -32.456 -1.185 16.418 1.00 98.62 168 ASN A C 1
ATOM 1333 O O . ASN A 1 168 ? -33.034 -2.150 15.917 1.00 98.62 168 ASN A O 1
ATOM 1337 N N . ASN A 1 169 ? -31.253 -1.261 16.987 1.00 98.62 169 ASN A N 1
ATOM 1338 C CA . ASN A 1 169 ? -30.600 -2.507 17.376 1.00 98.62 169 ASN A CA 1
ATOM 1339 C C . ASN A 1 169 ? -30.171 -2.421 18.848 1.00 98.62 169 ASN A C 1
ATOM 1341 O O . ASN A 1 169 ? -29.346 -1.579 19.208 1.00 98.62 169 ASN A O 1
ATOM 1345 N N . GLN A 1 170 ? -30.728 -3.281 19.698 1.00 98.38 170 GLN A N 1
ATOM 1346 C CA . GLN A 1 170 ? -30.405 -3.328 21.120 1.00 98.38 170 GLN A CA 1
ATOM 1347 C C . GLN A 1 170 ? -29.364 -4.414 21.420 1.00 98.38 170 GLN A C 1
ATOM 1349 O O . GLN A 1 170 ? -29.620 -5.598 21.198 1.00 98.38 170 GLN A O 1
ATOM 1354 N N . VAL A 1 171 ? -28.204 -4.033 21.956 1.00 96.62 171 VAL A N 1
ATOM 1355 C CA . VAL A 1 171 ? -27.053 -4.930 22.178 1.00 96.62 171 VAL A CA 1
ATOM 1356 C C . VAL A 1 171 ? -26.349 -4.639 23.510 1.00 96.62 171 VAL A C 1
ATOM 1358 O O . VAL A 1 171 ? -26.605 -3.612 24.136 1.00 96.62 171 VAL A O 1
ATOM 1361 N N . GLU A 1 172 ? -25.476 -5.540 23.970 1.00 92.31 172 GLU A N 1
ATOM 1362 C CA . GLU A 1 172 ? -24.709 -5.345 25.211 1.00 92.31 172 GLU A CA 1
ATOM 1363 C C . GLU A 1 172 ? -23.654 -4.255 25.016 1.00 92.31 172 GLU A C 1
ATOM 1365 O O . GLU A 1 172 ? -22.726 -4.437 24.233 1.00 92.31 172 GLU A O 1
ATOM 1370 N N . VAL A 1 173 ? -23.763 -3.123 25.706 1.00 88.00 173 VAL A N 1
ATOM 1371 C CA . VAL A 1 173 ? -22.762 -2.053 25.595 1.00 88.00 173 VAL A CA 1
ATOM 1372 C C . VAL A 1 173 ? -22.305 -1.668 26.985 1.00 88.00 173 VAL A C 1
ATOM 1374 O O . VAL A 1 173 ? -23.112 -1.262 27.813 1.00 88.00 173 VAL A O 1
ATOM 1377 N N . THR A 1 174 ? -21.006 -1.771 27.224 1.00 84.12 174 THR A N 1
ATOM 1378 C CA . THR A 1 174 ? -20.330 -1.370 28.464 1.00 84.12 174 THR A CA 1
ATOM 1379 C C . THR A 1 174 ? -19.117 -0.506 28.117 1.00 84.12 174 THR A C 1
ATOM 1381 O O . THR A 1 174 ? -18.751 -0.373 26.947 1.00 84.12 174 THR A O 1
ATOM 1384 N N . MET A 1 175 ? -18.439 0.060 29.122 1.00 76.38 175 MET A N 1
ATOM 1385 C CA . MET A 1 175 ? -17.181 0.786 28.884 1.00 76.38 175 MET A CA 1
ATOM 1386 C C . MET A 1 175 ? -16.097 -0.117 28.261 1.00 76.38 175 MET A C 1
ATOM 1388 O O . MET A 1 175 ? -15.404 0.313 27.340 1.00 76.38 175 MET A O 1
ATOM 1392 N N . ASN A 1 176 ? -16.021 -1.395 28.662 1.00 72.31 176 ASN A N 1
ATOM 1393 C CA . ASN A 1 176 ? -15.078 -2.377 28.106 1.00 72.31 176 ASN A CA 1
ATOM 1394 C C . ASN A 1 176 ? -15.572 -3.108 26.836 1.00 72.31 176 ASN A C 1
ATOM 1396 O O . ASN A 1 176 ? -14.756 -3.637 26.084 1.00 72.31 176 ASN A O 1
ATOM 1400 N N . LEU A 1 177 ? -16.879 -3.119 26.558 1.00 75.69 177 LEU A N 1
ATOM 1401 C CA . LEU A 1 177 ?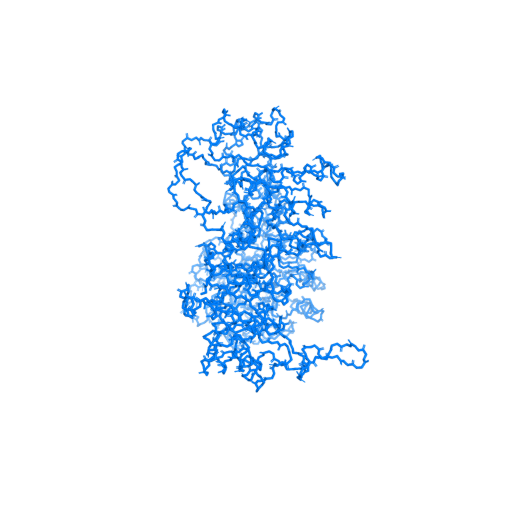 -17.494 -3.676 25.347 1.00 75.69 177 LEU A CA 1
ATOM 1402 C C . LEU A 1 177 ? -18.290 -2.576 24.638 1.00 75.69 177 LEU A C 1
ATOM 1404 O O . LEU A 1 177 ? -19.517 -2.576 24.603 1.00 75.69 177 LEU A O 1
ATOM 1408 N N . ASN A 1 178 ? -17.578 -1.599 24.079 1.00 74.62 178 ASN A N 1
ATOM 1409 C CA . ASN A 1 178 ? -18.205 -0.409 23.502 1.00 74.62 178 ASN A CA 1
ATOM 1410 C C . ASN A 1 178 ? -18.857 -0.635 22.126 1.00 74.62 178 ASN A C 1
ATOM 1412 O O . ASN A 1 178 ? -19.559 0.248 21.658 1.00 74.62 178 ASN A O 1
ATOM 1416 N N . GLN A 1 179 ? -18.612 -1.771 21.461 1.00 83.00 179 GLN A N 1
ATOM 1417 C CA . GLN A 1 179 ? -19.180 -2.130 20.151 1.00 83.00 179 GLN A CA 1
ATOM 1418 C C . GLN A 1 179 ? -19.082 -1.039 19.057 1.00 83.00 179 GLN A C 1
ATOM 1420 O O . GLN A 1 179 ? -19.929 -0.983 18.162 1.00 83.00 179 GLN A O 1
ATOM 1425 N N . LYS A 1 180 ? -18.033 -0.195 19.079 1.00 84.06 180 LYS A N 1
ATOM 1426 C CA . LYS A 1 180 ? -17.851 0.938 18.141 1.00 84.06 180 LYS A CA 1
ATOM 1427 C C . LYS A 1 180 ? -18.104 0.585 16.660 1.00 84.06 180 LYS A C 1
ATOM 1429 O O . LYS A 1 180 ? -18.888 1.301 16.043 1.00 84.06 180 LYS A O 1
ATOM 1434 N N . PRO A 1 181 ? -17.556 -0.511 16.085 1.00 87.94 181 PRO A N 1
ATOM 1435 C CA . PRO A 1 181 ? -17.803 -0.841 14.676 1.00 87.94 181 PRO A CA 1
ATOM 1436 C C . PRO A 1 181 ? -19.283 -1.086 14.354 1.00 87.94 181 PRO A C 1
ATOM 1438 O O . PRO A 1 181 ? -19.780 -0.636 13.322 1.00 87.94 181 PRO A O 1
ATOM 1441 N N . LEU A 1 182 ? -20.007 -1.766 15.249 1.00 91.00 182 LEU A N 1
ATOM 1442 C CA . LEU A 1 182 ? -21.439 -2.011 15.090 1.00 91.00 182 LEU A CA 1
ATOM 1443 C C . LEU A 1 182 ? -22.240 -0.713 15.241 1.00 91.00 182 LEU A C 1
ATOM 1445 O O . LEU A 1 182 ? -23.166 -0.480 14.470 1.00 91.00 182 LEU A O 1
ATOM 1449 N N . ILE A 1 183 ? -21.870 0.153 16.189 1.00 93.19 183 ILE A N 1
ATOM 1450 C CA . ILE A 1 183 ? -22.514 1.461 16.380 1.00 93.19 183 ILE A CA 1
ATOM 1451 C C . ILE A 1 183 ? -22.334 2.344 15.144 1.00 93.19 183 ILE A C 1
ATOM 1453 O O . ILE A 1 183 ? -23.300 2.940 14.674 1.00 93.19 183 ILE A O 1
ATOM 1457 N N . GLU A 1 184 ? -21.125 2.412 14.589 1.00 91.00 184 GLU A N 1
ATOM 1458 C CA . GLU A 1 184 ? -20.839 3.174 13.371 1.00 91.00 184 GLU A CA 1
ATOM 1459 C C . GLU A 1 184 ? -21.601 2.621 12.163 1.00 91.00 184 GLU A C 1
ATOM 1461 O O . GLU A 1 184 ? -22.177 3.394 11.394 1.00 91.00 184 GLU A O 1
ATOM 1466 N N . PHE A 1 185 ? -21.667 1.292 12.027 1.00 95.62 185 PHE A N 1
ATOM 1467 C CA . PHE A 1 185 ? -22.488 0.633 11.015 1.00 95.62 185 PHE A CA 1
ATOM 1468 C C . PHE A 1 185 ? -23.968 1.014 11.164 1.00 95.62 185 PHE A C 1
ATOM 1470 O O . PHE A 1 185 ? -24.576 1.515 10.218 1.00 95.62 185 PHE A O 1
ATOM 1477 N N . CYS A 1 186 ? -24.542 0.854 12.359 1.00 96.12 186 CYS A N 1
ATOM 1478 C CA . CYS A 1 186 ? -25.928 1.219 12.642 1.00 96.12 186 CYS A CA 1
ATOM 1479 C C . CYS A 1 186 ? -26.184 2.703 12.343 1.00 96.12 186 CYS A C 1
ATOM 1481 O O . CYS A 1 186 ? -27.137 3.030 11.639 1.00 96.12 186 CYS A O 1
ATOM 1483 N N . LYS A 1 187 ? -25.283 3.597 12.768 1.00 93.19 187 LYS A N 1
ATOM 1484 C CA . LYS A 1 187 ? -25.362 5.038 12.497 1.00 93.19 187 LYS A CA 1
ATOM 1485 C C . LYS A 1 187 ? -25.369 5.345 11.000 1.00 93.19 187 LYS A C 1
ATOM 1487 O O . LYS A 1 187 ? -26.195 6.137 10.555 1.00 93.19 187 LYS A O 1
ATOM 1492 N N . LYS A 1 188 ? -24.498 4.700 10.216 1.00 95.31 188 LYS A N 1
ATOM 1493 C CA . LYS A 1 188 ? -24.448 4.842 8.750 1.00 95.31 188 LYS A CA 1
ATOM 1494 C C . LYS A 1 188 ? -25.765 4.435 8.081 1.00 95.31 188 LYS A C 1
ATOM 1496 O O . LYS A 1 188 ? -26.126 5.006 7.058 1.00 95.31 188 LYS A O 1
ATOM 1501 N N . HIS A 1 189 ? -26.477 3.471 8.658 1.00 96.62 189 HIS A N 1
ATOM 1502 C CA . HIS A 1 189 ? -27.767 2.990 8.162 1.00 96.62 189 HIS A CA 1
ATOM 1503 C C . HIS A 1 189 ? -28.979 3.655 8.842 1.00 96.62 189 HIS A C 1
ATOM 1505 O O . HIS A 1 189 ? -30.118 3.251 8.598 1.00 96.62 189 HIS A O 1
ATOM 1511 N N . GLU A 1 190 ? -28.760 4.698 9.651 1.00 96.38 190 GLU A N 1
ATOM 1512 C CA . GLU A 1 190 ? -29.781 5.410 10.439 1.00 96.38 190 GLU A CA 1
ATOM 1513 C C . GLU A 1 190 ? -30.588 4.475 11.362 1.00 96.38 190 GLU A C 1
ATOM 1515 O O . GLU A 1 190 ? -31.805 4.592 11.515 1.00 96.38 190 GLU A O 1
ATOM 1520 N N . ILE A 1 191 ? -29.893 3.513 11.962 1.00 98.12 191 ILE A N 1
ATOM 1521 C CA . ILE A 1 191 ? -30.404 2.591 12.973 1.00 98.12 191 ILE A CA 1
ATOM 1522 C C . ILE A 1 191 ? -29.882 3.078 14.324 1.00 98.12 191 ILE A C 1
ATOM 1524 O O . ILE A 1 191 ? -28.674 3.200 14.531 1.00 98.12 191 ILE A O 1
ATOM 1528 N N . THR A 1 192 ? -30.785 3.376 15.255 1.00 97.19 192 THR A N 1
ATOM 1529 C CA . THR A 1 192 ? -30.398 3.755 16.624 1.00 97.19 192 THR A CA 1
ATOM 1530 C C . THR A 1 192 ? -29.861 2.548 17.390 1.00 97.19 192 THR A C 1
ATOM 1532 O O . THR A 1 192 ? -30.254 1.416 17.118 1.00 97.19 192 THR A O 1
ATOM 1535 N N . VAL A 1 193 ? -28.976 2.767 18.363 1.00 97.88 193 VAL A N 1
ATOM 1536 C CA . VAL A 1 193 ? -28.458 1.684 19.211 1.00 97.88 193 VAL A CA 1
ATOM 1537 C C . VAL A 1 193 ? -28.893 1.907 20.651 1.00 97.88 193 VAL A C 1
ATOM 1539 O O . VAL A 1 193 ? -28.790 3.015 21.179 1.00 97.88 193 VAL A O 1
ATOM 1542 N N . THR A 1 194 ? -29.369 0.842 21.287 1.00 97.94 194 THR A N 1
ATOM 1543 C CA . THR A 1 194 ? -29.707 0.822 22.714 1.00 97.94 194 THR A CA 1
ATOM 1544 C C . THR A 1 194 ? -28.784 -0.167 23.423 1.00 97.94 194 THR A C 1
ATOM 1546 O O . THR A 1 194 ? -28.615 -1.292 22.962 1.00 97.94 194 THR A O 1
ATOM 1549 N N . GLY A 1 195 ? -28.158 0.261 24.518 1.00 94.69 195 GLY A N 1
ATOM 1550 C CA . GLY A 1 195 ? -27.138 -0.503 25.234 1.00 94.69 195 GLY A CA 1
ATOM 1551 C C . GLY A 1 195 ? -27.679 -1.122 26.516 1.00 94.69 195 GLY A C 1
ATOM 1552 O O . GLY A 1 195 ? -27.949 -0.390 27.472 1.00 94.69 195 GLY A O 1
ATOM 1553 N N . PHE A 1 196 ? -27.817 -2.452 26.556 1.00 92.81 196 PHE A N 1
ATOM 1554 C CA . PHE A 1 196 ? -28.122 -3.170 27.797 1.00 92.81 196 PHE A CA 1
ATOM 1555 C C . PHE A 1 196 ? -26.854 -3.513 28.583 1.00 92.81 196 PHE A C 1
ATOM 1557 O O . PHE A 1 196 ? -25.750 -3.527 28.043 1.00 92.81 196 PHE A O 1
ATOM 1564 N N . SER A 1 197 ? -27.032 -3.767 29.883 1.00 87.88 197 SER A N 1
ATOM 1565 C CA . SER A 1 197 ? -25.946 -3.925 30.862 1.00 87.88 197 SER A CA 1
ATOM 1566 C C . SER A 1 197 ? -24.940 -2.757 30.899 1.00 87.88 197 SER A C 1
ATOM 1568 O O . SER A 1 197 ? -23.756 -3.022 31.071 1.00 87.88 197 SER A O 1
ATOM 1570 N N . PRO A 1 198 ? -25.344 -1.471 30.827 1.00 85.19 198 PRO A N 1
ATOM 1571 C CA . PRO A 1 198 ? -24.397 -0.346 30.752 1.00 85.19 198 PRO A CA 1
ATOM 1572 C C . PRO A 1 198 ? -23.423 -0.252 31.936 1.00 85.19 198 PRO A C 1
ATOM 1574 O O . PRO A 1 198 ? -22.344 0.319 31.817 1.00 85.19 198 PRO A O 1
ATOM 1577 N N . LEU A 1 199 ? -23.791 -0.848 33.071 1.00 81.31 199 LEU A N 1
ATOM 1578 C CA . LEU A 1 199 ? -23.009 -0.883 34.307 1.00 81.31 199 LEU A CA 1
ATOM 1579 C C . LEU A 1 199 ? -22.180 -2.174 34.473 1.00 81.31 199 LEU A C 1
ATOM 1581 O O . LEU A 1 199 ? -21.615 -2.406 35.541 1.00 81.31 199 LEU A O 1
ATOM 1585 N N . GLY A 1 200 ? -22.155 -3.040 33.455 1.00 72.25 200 GLY A N 1
ATOM 1586 C CA . GLY A 1 200 ? -21.629 -4.402 33.538 1.00 72.25 200 GLY A CA 1
ATOM 1587 C C . GLY A 1 200 ? -22.539 -5.358 34.323 1.00 72.25 200 GLY A C 1
ATOM 1588 O O . GLY A 1 200 ? -23.687 -5.041 34.643 1.00 72.25 200 GLY A O 1
ATOM 1589 N N . ARG A 1 201 ? -22.020 -6.555 34.639 1.00 65.56 201 ARG A N 1
ATOM 1590 C CA . ARG A 1 201 ? -22.676 -7.561 35.499 1.00 65.56 201 ARG A CA 1
ATOM 1591 C C . ARG A 1 201 ? -21.944 -7.694 36.846 1.00 65.56 201 ARG A C 1
ATOM 1593 O O . ARG A 1 201 ? -21.266 -8.705 37.056 1.00 65.56 201 ARG A O 1
ATOM 1600 N N . PRO A 1 202 ? -22.043 -6.707 37.753 1.00 51.78 202 PRO A N 1
ATOM 1601 C CA . PRO A 1 202 ? -21.402 -6.795 39.061 1.00 51.78 202 PRO A CA 1
ATOM 1602 C C . PRO A 1 202 ? -21.876 -8.057 39.805 1.00 51.78 202 PRO A C 1
ATOM 1604 O O . PRO A 1 202 ? -23.074 -8.262 40.000 1.00 51.78 202 PRO A O 1
ATOM 1607 N N . GLY A 1 203 ? -20.927 -8.930 40.172 1.00 49.88 203 GLY A N 1
ATOM 1608 C CA . GLY A 1 203 ? -21.175 -10.168 40.926 1.00 49.88 203 GLY A CA 1
ATOM 1609 C C . GLY A 1 203 ? -21.364 -11.459 40.112 1.00 49.88 203 GLY A C 1
ATOM 1610 O O . GLY A 1 203 ? -21.739 -12.479 40.691 1.00 49.88 203 GLY A O 1
ATOM 1611 N N . ASN A 1 204 ? -21.120 -11.472 38.795 1.00 43.09 204 ASN A N 1
ATOM 1612 C CA . ASN A 1 204 ? -21.275 -12.697 37.998 1.00 43.09 204 ASN A CA 1
ATOM 1613 C C . ASN A 1 204 ? -20.029 -13.617 38.040 1.00 43.09 204 ASN A C 1
ATOM 1615 O O . ASN A 1 204 ? -18.896 -13.161 37.918 1.00 43.09 204 ASN A O 1
ATOM 1619 N N . ARG A 1 205 ? -20.255 -14.937 38.142 1.00 37.94 205 ARG A N 1
ATOM 1620 C CA . ARG A 1 205 ? -19.271 -16.025 38.385 1.00 37.94 205 ARG A CA 1
ATOM 1621 C C . ARG A 1 205 ? -18.235 -16.288 37.267 1.00 37.94 205 ARG A C 1
ATOM 1623 O O . ARG A 1 205 ? -17.591 -17.329 37.281 1.00 37.94 205 ARG A O 1
ATOM 1630 N N . HIS A 1 206 ? -18.080 -15.387 36.297 1.00 41.31 206 HIS A N 1
ATOM 1631 C CA . HIS A 1 206 ? -17.274 -15.608 35.082 1.00 41.31 206 HIS A CA 1
ATOM 1632 C C . HIS A 1 206 ? -15.980 -14.772 35.026 1.00 41.31 206 HIS A C 1
ATOM 1634 O O . HIS A 1 206 ? -15.379 -14.653 33.965 1.00 41.31 206 HIS A O 1
ATOM 1640 N N . GLY A 1 207 ? -15.543 -14.183 36.146 1.00 40.47 207 GLY A N 1
ATOM 1641 C CA . GLY A 1 207 ? -14.225 -13.536 36.235 1.00 40.47 207 GLY A CA 1
ATOM 1642 C C . GLY A 1 207 ? -14.082 -12.206 35.484 1.00 40.47 207 GLY A C 1
ATOM 1643 O O . GLY A 1 207 ? -12.961 -11.766 35.257 1.00 40.47 207 GLY A O 1
ATOM 1644 N N . ILE A 1 208 ? -15.185 -11.551 35.101 1.00 43.03 208 ILE A N 1
ATOM 1645 C CA . ILE A 1 208 ? -15.143 -10.204 34.513 1.00 43.03 208 ILE A CA 1
ATOM 1646 C C . ILE A 1 208 ? -15.013 -9.189 35.653 1.00 43.03 208 ILE A C 1
ATOM 1648 O O . ILE A 1 208 ? -15.896 -9.099 36.509 1.00 43.03 208 ILE A O 1
ATOM 1652 N N . GLN A 1 209 ? -13.900 -8.457 35.660 1.00 48.78 209 GLN A N 1
ATOM 1653 C CA . GLN A 1 209 ? -13.555 -7.450 36.661 1.00 48.78 209 GLN A CA 1
ATOM 1654 C C . GLN A 1 209 ? -14.635 -6.361 36.742 1.00 48.78 209 GLN A C 1
ATOM 1656 O O . GLN A 1 209 ? -15.163 -5.894 35.728 1.00 48.78 209 GLN A O 1
ATOM 1661 N N . ASN A 1 210 ? -15.014 -6.002 37.967 1.00 57.28 210 ASN A N 1
ATOM 1662 C CA . ASN A 1 210 ? -16.011 -4.977 38.226 1.00 57.28 210 ASN A CA 1
ATOM 1663 C C . ASN A 1 210 ? -15.406 -3.599 37.924 1.00 57.28 210 ASN A C 1
ATOM 1665 O O . ASN A 1 210 ? -14.626 -3.090 38.720 1.00 57.28 210 ASN A O 1
ATOM 1669 N N . LEU A 1 211 ? -15.791 -2.980 36.802 1.00 62.53 211 LEU A N 1
ATOM 1670 C CA . LEU A 1 211 ? -15.246 -1.678 36.373 1.00 62.53 211 LEU A CA 1
ATOM 1671 C C . LEU A 1 211 ? -15.528 -0.528 37.355 1.00 62.53 211 LEU A C 1
ATOM 1673 O O . LEU A 1 211 ? -14.992 0.565 37.216 1.00 62.53 211 LEU A O 1
ATOM 1677 N N . TRP A 1 212 ? -16.399 -0.756 38.338 1.00 67.50 212 TRP A N 1
ATOM 1678 C CA . TRP A 1 212 ? -16.742 0.237 39.347 1.00 67.50 212 TRP A CA 1
ATOM 1679 C C . TRP A 1 212 ? -15.559 0.545 40.258 1.00 67.50 212 TRP A C 1
ATOM 1681 O O . TRP A 1 212 ? -15.452 1.673 40.719 1.00 67.50 212 TRP A O 1
ATOM 1691 N N . ASP A 1 213 ? -14.683 -0.427 40.505 1.00 66.75 213 ASP A N 1
ATOM 1692 C CA . ASP A 1 213 ? -13.549 -0.279 41.419 1.00 66.75 213 ASP A CA 1
ATOM 1693 C C . ASP A 1 213 ? -12.279 0.213 40.700 1.00 66.75 213 ASP A C 1
ATOM 1695 O O . ASP A 1 213 ? -11.242 0.406 41.333 1.00 66.75 213 ASP A O 1
ATOM 1699 N N . GLU A 1 214 ? -12.357 0.449 39.385 1.00 68.62 214 GLU A N 1
ATOM 1700 C CA . GLU A 1 214 ? -11.220 0.923 38.600 1.00 68.62 214 GLU A CA 1
ATOM 1701 C C . GLU A 1 214 ? -10.828 2.347 39.027 1.00 68.62 214 GLU A C 1
ATOM 1703 O O . GLU A 1 214 ? -11.672 3.256 38.988 1.00 68.62 214 GLU A O 1
ATOM 1708 N N . PRO A 1 215 ? -9.552 2.589 39.396 1.00 72.94 215 PRO A N 1
ATOM 1709 C CA . PRO A 1 215 ? -9.095 3.888 39.884 1.00 72.94 215 PRO A CA 1
ATOM 1710 C C . PRO A 1 215 ? -9.446 5.046 38.949 1.00 72.94 215 PRO A C 1
ATOM 1712 O O . PRO A 1 215 ? -9.793 6.126 39.411 1.00 72.94 215 PRO A O 1
ATOM 1715 N N . GLN A 1 216 ? -9.427 4.817 37.634 1.00 66.88 216 GLN A N 1
ATOM 1716 C CA . GLN A 1 216 ? -9.746 5.842 36.639 1.00 66.88 216 GLN A CA 1
ATOM 1717 C C . GLN A 1 216 ? -11.232 6.233 36.652 1.00 66.88 216 GLN A C 1
ATOM 1719 O O . GLN A 1 216 ? -11.562 7.416 36.570 1.00 66.88 216 GLN A O 1
ATOM 1724 N N . ILE A 1 217 ? -12.141 5.265 36.807 1.00 76.69 217 ILE A N 1
ATOM 1725 C CA . ILE A 1 217 ? -13.581 5.534 36.919 1.00 76.69 217 ILE A CA 1
ATOM 1726 C C . ILE A 1 217 ? -13.883 6.255 38.232 1.00 76.69 217 ILE A C 1
ATOM 1728 O O . ILE A 1 217 ? -14.699 7.177 38.250 1.00 76.69 217 ILE A O 1
ATOM 1732 N N . GLN A 1 218 ? -13.185 5.890 39.308 1.00 81.88 218 GLN A N 1
ATOM 1733 C CA . GLN A 1 218 ? -13.268 6.574 40.599 1.00 81.88 218 GLN A CA 1
ATOM 1734 C C . GLN A 1 218 ? -12.730 8.012 40.529 1.00 81.88 218 GLN A C 1
ATOM 1736 O O . GLN A 1 218 ? -13.366 8.929 41.047 1.00 81.88 218 GLN A O 1
ATOM 1741 N N . GLU A 1 219 ? -11.617 8.246 39.829 1.00 81.25 219 GLU A N 1
ATOM 1742 C CA . GLU A 1 219 ? -11.077 9.590 39.583 1.00 81.25 219 GLU A CA 1
ATOM 1743 C C . GLU A 1 219 ? -12.054 10.455 38.774 1.00 81.25 219 GLU A C 1
ATOM 1745 O O . GLU A 1 219 ? -12.287 11.612 39.128 1.00 81.25 219 GLU A O 1
ATOM 1750 N N . LEU A 1 220 ? -12.674 9.908 37.721 1.00 82.69 220 LEU A N 1
ATOM 1751 C CA . LEU A 1 220 ? -13.683 10.622 36.931 1.00 82.69 220 LEU A CA 1
ATOM 1752 C C . LEU A 1 220 ? -14.946 10.908 37.748 1.00 82.69 220 LEU A C 1
ATOM 1754 O O . LEU A 1 220 ? -15.455 12.029 37.727 1.00 82.69 220 LEU A O 1
ATOM 1758 N N . ALA A 1 221 ? -15.425 9.923 38.508 1.00 88.44 221 ALA A N 1
ATOM 1759 C CA . ALA A 1 221 ? -16.538 10.079 39.436 1.00 88.44 221 ALA A CA 1
ATOM 1760 C C . ALA A 1 221 ? -16.257 11.221 40.429 1.00 88.44 221 ALA A C 1
ATOM 1762 O O . ALA A 1 221 ? -17.061 12.146 40.567 1.00 88.44 221 ALA A O 1
ATOM 1763 N N . GLN A 1 222 ? -15.066 11.243 41.032 1.00 89.00 222 GLN A N 1
ATOM 1764 C CA . GLN A 1 222 ? -14.641 12.314 41.929 1.00 89.00 222 GLN A CA 1
ATOM 1765 C C . GLN A 1 222 ? -14.540 13.669 41.212 1.00 89.00 222 GLN A C 1
ATOM 1767 O O . GLN A 1 222 ? -15.049 14.669 41.725 1.00 89.00 222 GLN A O 1
ATOM 1772 N N . LYS A 1 223 ? -13.926 13.711 40.022 1.00 86.81 223 LYS A N 1
ATOM 1773 C CA . LYS A 1 223 ? -13.756 14.928 39.213 1.00 86.81 223 LYS A CA 1
ATOM 1774 C C . LYS A 1 223 ? -15.096 15.588 38.906 1.00 86.81 223 LYS A C 1
ATOM 1776 O O . LYS A 1 223 ? -15.249 16.793 39.097 1.00 86.81 223 LYS A O 1
ATOM 1781 N N . TYR A 1 224 ? -16.059 14.800 38.440 1.00 87.81 224 TYR A N 1
ATOM 1782 C CA . TYR A 1 224 ? -17.375 15.293 38.044 1.00 87.81 224 TYR A CA 1
ATOM 1783 C C . TYR A 1 224 ? -18.363 15.388 39.209 1.00 87.81 224 TYR A C 1
ATOM 1785 O O . TYR A 1 224 ? -19.458 15.912 39.023 1.00 87.81 224 TYR A O 1
ATOM 1793 N N . LYS A 1 225 ? -17.976 14.939 40.414 1.00 92.88 225 LYS A N 1
ATOM 1794 C CA . LYS A 1 225 ? -18.862 14.797 41.582 1.00 92.88 225 LYS A CA 1
ATOM 1795 C C . LYS A 1 225 ? -20.086 13.933 41.254 1.00 92.88 225 LYS A C 1
ATOM 1797 O O . LYS A 1 225 ? -21.214 14.262 41.613 1.00 92.88 225 LYS A O 1
ATOM 1802 N N . LYS A 1 226 ? -19.837 12.840 40.537 1.00 93.44 226 LYS A N 1
ATOM 1803 C CA . LYS A 1 226 ? -20.815 11.859 40.057 1.00 93.44 226 LYS A CA 1
ATOM 1804 C C . LYS A 1 226 ? -20.427 10.469 40.548 1.00 93.44 226 LYS A C 1
ATOM 1806 O O . LYS A 1 226 ? -19.365 10.298 41.135 1.00 93.44 226 LYS A O 1
ATOM 1811 N N . THR A 1 227 ? -21.273 9.468 40.331 1.00 89.75 227 THR A N 1
ATOM 1812 C CA . THR A 1 227 ? -20.946 8.077 40.681 1.00 89.75 227 THR A CA 1
ATOM 1813 C C . THR A 1 227 ? -20.330 7.325 39.496 1.00 89.75 227 THR A C 1
ATOM 1815 O O . THR A 1 227 ? -20.525 7.730 38.347 1.00 89.75 227 THR A O 1
ATOM 1818 N N . PRO A 1 228 ? -19.646 6.187 39.719 1.00 86.88 228 PRO A N 1
ATOM 1819 C CA . PRO A 1 228 ? -19.203 5.304 38.635 1.00 86.88 228 PRO A CA 1
ATOM 1820 C C . PRO A 1 228 ? -20.324 4.919 37.657 1.00 86.88 228 PRO A C 1
ATOM 1822 O O . PRO A 1 228 ? -20.099 4.837 36.449 1.00 86.88 228 PRO A O 1
ATOM 1825 N N . ALA A 1 229 ? -21.552 4.743 38.157 1.00 87.06 229 ALA A N 1
ATOM 1826 C CA . ALA A 1 229 ? -22.707 4.426 37.326 1.00 87.06 229 ALA A CA 1
ATOM 1827 C C . ALA A 1 229 ? -23.097 5.586 36.398 1.00 87.06 229 ALA A C 1
ATOM 1829 O O . ALA A 1 229 ? -23.400 5.357 35.221 1.00 87.06 229 ALA A O 1
ATOM 1830 N N . ASN A 1 230 ? -23.022 6.827 36.893 1.00 91.31 230 ASN A N 1
ATOM 1831 C CA . ASN A 1 230 ? -23.198 8.012 36.057 1.00 91.31 230 ASN A CA 1
ATOM 1832 C C . ASN A 1 230 ? -22.126 8.094 34.973 1.00 91.31 230 ASN A C 1
ATOM 1834 O O . ASN A 1 230 ? -22.469 8.328 33.816 1.00 91.31 230 ASN A O 1
ATOM 1838 N N . ILE A 1 231 ? -20.852 7.881 35.328 1.00 90.62 231 ILE A N 1
ATOM 1839 C CA . ILE A 1 231 ? -19.736 7.903 34.371 1.00 90.62 231 ILE A CA 1
ATOM 1840 C C . ILE A 1 231 ? -19.976 6.882 33.251 1.00 90.62 231 ILE A C 1
ATOM 1842 O O . ILE A 1 231 ? -19.928 7.247 32.077 1.00 90.62 231 ILE A O 1
ATOM 1846 N N . ALA A 1 232 ? -20.333 5.641 33.594 1.00 87.75 232 ALA A N 1
ATOM 1847 C CA . ALA A 1 232 ? -20.594 4.583 32.619 1.00 87.75 232 ALA A CA 1
ATOM 1848 C C . ALA A 1 232 ? -21.779 4.900 31.692 1.00 87.75 232 ALA A C 1
ATOM 1850 O O . ALA A 1 232 ? -21.665 4.804 30.467 1.00 87.75 232 ALA A O 1
ATOM 1851 N N . CYS A 1 233 ? -22.914 5.331 32.251 1.00 90.69 233 CYS A N 1
ATOM 1852 C CA . CYS A 1 233 ? -24.082 5.693 31.448 1.00 90.69 233 CYS A CA 1
ATOM 1853 C C . CYS A 1 233 ? -23.801 6.914 30.561 1.00 90.69 233 CYS A C 1
ATOM 1855 O O . CYS A 1 233 ? -24.207 6.933 29.398 1.00 90.69 233 CYS A O 1
ATOM 1857 N N . ARG A 1 234 ? -23.063 7.911 31.068 1.00 92.81 234 ARG A N 1
ATOM 1858 C CA . ARG A 1 234 ? -22.686 9.095 30.294 1.00 92.81 234 ARG A CA 1
ATOM 1859 C C . ARG A 1 234 ? -21.716 8.761 29.164 1.00 92.81 234 ARG A C 1
ATOM 1861 O O . ARG A 1 234 ? -21.896 9.258 28.054 1.00 92.81 234 ARG A O 1
ATOM 1868 N N . PHE A 1 235 ? -20.736 7.896 29.411 1.00 88.44 235 PHE A N 1
ATOM 1869 C CA . PHE A 1 235 ? -19.827 7.396 28.382 1.00 88.44 235 PHE A CA 1
ATOM 1870 C C . PHE A 1 235 ? -20.599 6.750 27.224 1.00 88.44 235 PHE A C 1
ATOM 1872 O O . PHE A 1 235 ? -20.421 7.136 26.070 1.00 88.44 235 PHE A O 1
ATOM 1879 N N . ILE A 1 236 ? -21.515 5.828 27.536 1.00 90.44 236 ILE A N 1
ATOM 1880 C CA . ILE A 1 236 ? -22.342 5.131 26.538 1.00 90.44 236 ILE A CA 1
ATOM 1881 C C . ILE A 1 236 ? -23.227 6.121 25.773 1.00 90.44 236 ILE A C 1
ATOM 1883 O O . ILE A 1 236 ? -23.289 6.070 24.544 1.00 90.44 236 ILE A O 1
ATOM 1887 N N . LEU A 1 237 ? -23.834 7.082 26.475 1.00 91.31 237 LEU A N 1
ATOM 1888 C CA . LEU A 1 237 ? -24.612 8.146 25.844 1.00 91.31 237 LEU A CA 1
ATOM 1889 C C . LEU A 1 237 ? -23.770 8.968 24.853 1.00 91.31 237 LEU A C 1
ATOM 1891 O O . LEU A 1 237 ? -24.224 9.261 23.747 1.00 91.31 237 LEU A O 1
ATOM 1895 N N . GLN A 1 238 ? -22.523 9.292 25.201 1.00 88.62 238 GLN A N 1
ATOM 1896 C CA . GLN A 1 238 ? -21.603 10.032 24.329 1.00 88.62 238 GLN A CA 1
ATOM 1897 C C . GLN A 1 238 ? -21.082 9.220 23.132 1.00 88.62 238 GLN A C 1
ATOM 1899 O O . GLN A 1 238 ? -20.628 9.819 22.158 1.00 88.62 238 GLN A O 1
ATOM 1904 N N . LEU A 1 239 ? -21.207 7.887 23.143 1.00 86.25 239 LEU A N 1
ATOM 1905 C CA . LEU A 1 239 ? -21.021 7.053 21.946 1.00 86.25 239 LEU A CA 1
ATOM 1906 C C . LEU A 1 239 ? -22.205 7.145 20.966 1.00 86.25 239 LEU A C 1
ATOM 1908 O O . LEU A 1 239 ? -22.128 6.611 19.860 1.00 86.25 239 LEU A O 1
ATOM 1912 N N . GLY A 1 240 ? -23.292 7.824 21.345 1.00 89.94 240 GLY A N 1
ATOM 1913 C CA . GLY A 1 240 ? -24.535 7.879 20.576 1.00 89.94 240 GLY A CA 1
ATOM 1914 C C . GLY A 1 240 ? -25.451 6.676 20.815 1.00 89.94 240 GLY A C 1
ATOM 1915 O O . GLY A 1 240 ? -26.273 6.363 19.955 1.00 89.94 240 GLY A O 1
ATOM 1916 N N . VAL A 1 241 ? -25.303 5.994 21.954 1.00 95.69 241 VAL A N 1
ATOM 1917 C CA . VAL A 1 241 ? -26.103 4.827 22.353 1.00 95.69 241 VAL A CA 1
ATOM 1918 C C . VAL A 1 241 ? -27.023 5.210 23.509 1.00 95.69 241 VAL A C 1
ATOM 1920 O O . VAL A 1 241 ? -26.572 5.837 24.457 1.00 95.69 241 VAL A O 1
ATOM 1923 N N . THR A 1 242 ? -28.292 4.797 23.485 1.00 96.50 242 THR A N 1
ATOM 1924 C CA . THR A 1 242 ? -29.213 4.971 24.626 1.00 96.50 242 THR A CA 1
ATOM 1925 C C . THR A 1 242 ? -28.929 3.901 25.694 1.00 96.50 242 THR A C 1
ATOM 1927 O O . THR A 1 242 ? -29.237 2.732 25.440 1.00 96.50 242 THR A O 1
ATOM 1930 N N . PRO A 1 243 ? -28.357 4.221 26.874 1.00 95.62 243 PRO A N 1
ATOM 1931 C CA . PRO A 1 243 ? -28.174 3.241 27.943 1.00 95.62 243 PRO A CA 1
ATOM 1932 C C . PRO A 1 243 ? -29.511 2.863 28.599 1.00 95.62 243 PRO A C 1
ATOM 1934 O O . PRO A 1 243 ? -30.369 3.718 28.830 1.00 95.62 243 PRO A O 1
ATOM 1937 N N . ILE A 1 244 ? -29.665 1.582 28.948 1.00 95.31 244 ILE A N 1
ATOM 1938 C CA . ILE A 1 244 ? -30.824 1.072 29.701 1.00 95.31 244 ILE A CA 1
ATOM 1939 C C . ILE A 1 244 ? -30.401 0.342 30.988 1.00 95.31 244 ILE A C 1
ATOM 1941 O O . ILE A 1 244 ? -30.472 -0.889 31.071 1.00 95.31 244 ILE A O 1
ATOM 1945 N N . PRO A 1 245 ? -29.899 1.059 32.014 1.00 92.31 245 PRO A N 1
ATOM 1946 C CA . PRO A 1 245 ? -29.497 0.429 33.266 1.00 92.31 245 PRO A CA 1
ATOM 1947 C C . PRO A 1 245 ? -30.692 -0.228 33.966 1.00 92.31 245 PRO A C 1
ATOM 1949 O O . PRO A 1 245 ? -31.782 0.340 34.046 1.00 92.31 245 PRO A O 1
ATOM 1952 N N . LYS A 1 246 ? -30.477 -1.426 34.520 1.00 89.88 246 LYS A N 1
ATOM 1953 C CA . LYS A 1 246 ? -31.479 -2.122 35.334 1.00 89.88 246 LYS A CA 1
ATOM 1954 C C . LYS A 1 246 ? -31.305 -1.791 36.808 1.00 89.88 246 LYS A C 1
ATOM 1956 O O . LYS A 1 246 ? -30.224 -1.974 37.365 1.00 89.88 246 LYS A O 1
ATOM 1961 N N . SER A 1 247 ? -32.385 -1.385 37.467 1.00 89.44 247 SER A N 1
ATOM 1962 C CA . SER A 1 247 ? -32.433 -1.240 38.923 1.00 89.44 247 SER A CA 1
ATOM 1963 C C . SER A 1 247 ? -33.869 -1.344 39.432 1.00 89.44 247 SER A C 1
ATOM 1965 O O . SER A 1 247 ? -34.788 -0.855 38.789 1.00 89.44 247 SER A O 1
ATOM 1967 N N . VAL A 1 248 ? -34.042 -1.939 40.613 1.00 91.94 248 VAL A N 1
ATOM 1968 C CA . VAL A 1 248 ? -35.282 -1.850 41.411 1.00 91.94 248 VAL A CA 1
ATOM 1969 C C . VAL A 1 248 ? -35.095 -0.984 42.665 1.00 91.94 248 VAL A C 1
ATOM 1971 O O . VAL A 1 248 ? -36.026 -0.730 43.419 1.00 91.94 248 VAL A O 1
ATOM 1974 N N . THR A 1 249 ? -33.875 -0.495 42.903 1.00 91.44 249 THR A N 1
ATOM 1975 C CA . THR A 1 249 ? -33.546 0.351 44.052 1.00 91.44 249 THR A CA 1
ATOM 1976 C C . THR A 1 249 ? -33.807 1.814 43.704 1.00 91.44 249 THR A C 1
ATOM 1978 O O . THR A 1 249 ? -33.137 2.356 42.823 1.00 91.44 249 THR A O 1
ATOM 1981 N N . LYS A 1 250 ? -34.730 2.467 44.426 1.00 93.69 250 LYS A N 1
ATOM 1982 C CA . LYS A 1 250 ? -35.146 3.863 44.183 1.00 93.69 250 LYS A CA 1
ATOM 1983 C C . LYS A 1 250 ? -33.962 4.837 44.077 1.00 93.69 250 LYS A C 1
ATOM 1985 O O . LYS A 1 250 ? -33.865 5.565 43.095 1.00 93.69 250 LYS A O 1
ATOM 1990 N N . SER A 1 251 ? -33.013 4.799 45.017 1.00 92.00 251 SER A N 1
ATOM 1991 C CA . SER A 1 251 ? -31.829 5.678 44.976 1.00 92.00 251 SER A CA 1
ATOM 1992 C C . SER A 1 251 ? -31.023 5.522 43.682 1.00 92.00 251 SER A C 1
ATOM 1994 O O . SER A 1 251 ? -30.762 6.519 43.020 1.00 92.00 251 SER A O 1
ATOM 1996 N N . ARG A 1 252 ? -30.729 4.283 43.267 1.00 90.25 252 ARG A N 1
ATOM 1997 C CA . ARG A 1 252 ? -29.999 3.980 42.023 1.00 90.25 252 ARG A CA 1
ATOM 1998 C C . ARG A 1 252 ? -30.772 4.372 40.764 1.00 90.25 252 ARG A C 1
ATOM 2000 O O . ARG A 1 252 ? -30.170 4.792 39.787 1.00 90.25 252 ARG A O 1
ATOM 2007 N N . ILE A 1 253 ? -32.102 4.228 40.761 1.00 93.00 253 ILE A N 1
ATOM 2008 C CA . ILE A 1 253 ? -32.943 4.653 39.627 1.00 93.00 253 ILE A CA 1
ATOM 2009 C C . ILE A 1 253 ? -32.795 6.162 39.418 1.00 93.00 253 ILE A C 1
ATOM 2011 O O . ILE A 1 253 ? -32.503 6.599 38.305 1.00 93.00 253 ILE A O 1
ATOM 2015 N N . LYS A 1 254 ? -32.949 6.941 40.496 1.00 92.81 254 LYS A N 1
ATOM 2016 C CA . LYS A 1 254 ? -32.785 8.398 40.467 1.00 92.81 254 LYS A CA 1
ATOM 2017 C C . LYS A 1 254 ? -31.359 8.795 40.081 1.00 92.81 254 LYS A C 1
ATOM 2019 O O . LYS A 1 254 ? -31.185 9.659 39.233 1.00 92.81 254 LYS A O 1
ATOM 2024 N N . GLU A 1 255 ? -30.364 8.138 40.671 1.00 89.50 255 GLU A N 1
ATOM 2025 C CA . GLU A 1 255 ? -28.944 8.343 40.379 1.00 89.50 255 GLU A CA 1
ATOM 2026 C C . GLU A 1 255 ? -28.634 8.129 38.895 1.00 89.50 255 GLU A C 1
ATOM 2028 O O . GLU A 1 255 ? -28.072 9.014 38.269 1.00 89.50 255 GLU A O 1
ATOM 2033 N N . ASN A 1 256 ? -29.067 7.016 38.294 1.00 90.69 256 ASN A N 1
ATOM 2034 C CA . ASN A 1 256 ? -28.787 6.696 36.890 1.00 90.69 256 ASN A CA 1
ATOM 2035 C C . ASN A 1 256 ? -29.329 7.738 35.894 1.00 90.69 256 ASN A C 1
ATOM 2037 O O . ASN A 1 256 ? -28.812 7.833 34.784 1.00 90.69 256 ASN A O 1
ATOM 2041 N N . LEU A 1 257 ? -30.351 8.515 36.274 1.00 90.06 257 LEU A N 1
ATOM 2042 C CA . LEU A 1 257 ? -30.912 9.585 35.442 1.00 90.06 257 LEU A CA 1
ATOM 2043 C C . LEU A 1 257 ? -30.032 10.847 35.423 1.00 90.06 257 LEU A C 1
ATOM 2045 O O . LEU A 1 257 ? -30.134 11.658 34.502 1.00 90.06 257 LEU A O 1
ATOM 2049 N N . ASP A 1 258 ? -29.157 11.009 36.416 1.00 91.69 258 ASP A N 1
ATOM 2050 C CA . ASP A 1 258 ? -28.324 12.192 36.637 1.00 91.69 258 ASP A CA 1
ATOM 2051 C C . ASP A 1 258 ? -27.062 12.206 35.747 1.00 91.69 258 ASP A C 1
ATOM 2053 O O . ASP A 1 258 ? -25.923 12.198 36.216 1.00 91.69 258 ASP A O 1
ATOM 2057 N N . ILE A 1 259 ? -27.270 12.151 34.425 1.00 92.75 259 ILE A N 1
ATOM 2058 C CA . ILE A 1 259 ? -26.201 12.021 33.415 1.00 92.75 259 ILE A CA 1
ATOM 2059 C C . ILE A 1 259 ? -26.181 13.135 32.364 1.00 92.75 259 ILE A C 1
ATOM 2061 O O . ILE A 1 259 ? -25.433 13.062 31.388 1.00 92.75 259 ILE A O 1
ATOM 2065 N N . PHE A 1 260 ? -27.021 14.158 32.503 1.00 90.88 260 PHE A N 1
ATOM 2066 C CA . PHE A 1 260 ? -27.190 15.189 31.471 1.00 90.88 260 PHE A CA 1
ATOM 2067 C C . PHE A 1 260 ? -26.493 16.516 31.792 1.00 90.88 260 PHE A C 1
ATOM 2069 O O . PHE A 1 260 ? -26.281 17.310 30.880 1.00 90.88 260 PHE A O 1
ATOM 2076 N N . ASP A 1 261 ? -26.101 16.740 33.046 1.00 89.50 261 ASP A N 1
ATOM 2077 C CA . ASP A 1 261 ? -25.482 17.977 33.541 1.00 89.50 261 ASP A CA 1
ATOM 2078 C C . ASP A 1 261 ? -23.942 17.975 33.480 1.00 89.50 261 ASP A C 1
ATOM 2080 O O . ASP A 1 261 ? -23.304 18.969 33.822 1.00 89.50 261 ASP A O 1
ATOM 2084 N N . PHE A 1 262 ? -23.332 16.885 33.007 1.00 90.00 262 PHE A N 1
ATOM 2085 C CA . PHE A 1 262 ? -21.891 16.781 32.792 1.00 90.00 262 PHE A CA 1
ATOM 2086 C C . PHE A 1 262 ? -21.566 16.074 31.476 1.00 90.00 262 PHE A C 1
ATOM 2088 O O . PHE A 1 262 ? -22.420 15.437 30.864 1.00 90.00 262 PHE A O 1
ATOM 2095 N N . SER A 1 263 ? -20.315 16.189 31.028 1.00 83.56 263 SER A N 1
ATOM 2096 C CA . SER A 1 263 ? -19.806 15.492 29.849 1.00 83.56 263 SER A CA 1
ATOM 2097 C C . SER A 1 263 ? -18.355 15.087 30.066 1.00 83.56 263 SER A C 1
ATOM 2099 O O . SER A 1 263 ? -17.550 15.917 30.486 1.00 83.56 263 SER A O 1
ATOM 2101 N N . LEU A 1 264 ? -18.030 13.837 29.739 1.00 79.88 264 LEU A N 1
ATOM 2102 C CA . LEU A 1 264 ? -16.655 13.342 29.695 1.00 79.88 264 LEU A CA 1
ATOM 2103 C C . LEU A 1 264 ? -15.926 14.001 28.523 1.00 79.88 264 LEU A C 1
ATOM 2105 O O . LEU A 1 264 ? -16.518 14.150 27.441 1.00 79.88 264 LEU A O 1
ATOM 2109 N N . THR A 1 265 ? -14.669 14.398 28.711 1.00 71.62 265 THR A N 1
ATOM 2110 C CA . THR A 1 265 ? -13.870 14.930 27.602 1.00 71.62 265 THR A CA 1
ATOM 2111 C C . THR A 1 265 ? -13.485 13.810 26.622 1.00 71.62 265 THR A C 1
ATOM 2113 O O . THR A 1 265 ? -13.451 12.628 26.984 1.00 71.62 265 THR A O 1
ATOM 2116 N N . PRO A 1 266 ? -13.192 14.140 25.350 1.00 53.75 266 PRO A N 1
ATOM 2117 C CA . PRO A 1 266 ? -12.720 13.160 24.374 1.00 53.75 266 PRO A CA 1
ATOM 2118 C C . PRO A 1 266 ? -11.422 12.428 24.759 1.00 53.75 266 PRO A C 1
ATOM 2120 O O . PRO A 1 266 ? -11.192 11.349 24.205 1.00 53.75 266 PRO A O 1
ATOM 2123 N N . GLU A 1 267 ? -10.580 12.988 25.641 1.00 54.66 267 GLU A N 1
ATOM 2124 C CA . GLU A 1 267 ? -9.398 12.301 26.190 1.00 54.66 267 GLU A CA 1
ATOM 2125 C C . GLU A 1 267 ? -9.765 11.286 27.285 1.00 54.66 267 GLU A C 1
ATOM 2127 O O . GLU A 1 267 ? -9.265 10.163 27.272 1.00 54.66 267 GLU A O 1
ATOM 2132 N N . GLU A 1 268 ? -10.678 11.636 28.192 1.00 56.59 268 GLU A N 1
ATOM 2133 C CA . GLU A 1 268 ? -11.053 10.814 29.357 1.00 56.59 268 GLU A CA 1
ATOM 2134 C C . GLU A 1 268 ? -11.788 9.530 28.980 1.00 56.59 268 GLU A C 1
ATOM 2136 O O . GLU A 1 268 ? -11.608 8.487 29.597 1.00 56.59 268 GLU A O 1
ATOM 2141 N N . ALA A 1 269 ? -12.576 9.576 27.908 1.00 50.81 269 ALA A N 1
ATOM 2142 C CA . ALA A 1 269 ? -13.229 8.404 27.335 1.00 50.81 269 ALA A CA 1
ATOM 2143 C C . ALA A 1 269 ? -12.242 7.433 26.634 1.00 50.81 269 ALA A C 1
ATOM 2145 O O . ALA A 1 269 ? -12.648 6.363 26.182 1.00 50.81 269 ALA A O 1
ATOM 2146 N N . LYS A 1 270 ? -10.960 7.800 26.475 1.00 56.03 270 LYS A N 1
ATOM 2147 C CA . LYS A 1 270 ? -9.946 7.031 25.722 1.00 56.03 270 LYS A CA 1
ATOM 2148 C C . LYS A 1 270 ? -8.756 6.564 26.569 1.00 56.03 270 LYS A C 1
ATOM 2150 O O . LYS A 1 270 ? -7.932 5.808 26.055 1.00 56.03 270 LYS A O 1
ATOM 2155 N N . SER A 1 271 ? -8.635 7.004 27.822 1.00 61.62 271 SER A N 1
ATOM 2156 C CA . SER A 1 271 ? -7.431 6.793 28.634 1.00 61.62 271 SER A CA 1
ATOM 2157 C C . SER A 1 271 ? -7.238 5.354 29.123 1.00 61.62 271 SER A C 1
ATOM 2159 O O . SER A 1 271 ? -6.112 4.861 29.095 1.00 61.62 271 SER A O 1
ATOM 2161 N N . GLU A 1 272 ? -8.316 4.658 29.495 1.00 62.91 272 GLU A N 1
ATOM 2162 C CA . GLU A 1 272 ? -8.265 3.259 29.958 1.00 62.91 272 GLU A CA 1
ATOM 2163 C C . GLU A 1 272 ? -7.915 2.306 28.805 1.00 62.91 272 GLU A C 1
ATOM 2165 O O . GLU A 1 272 ? -7.013 1.476 28.909 1.00 62.91 272 GLU A O 1
ATOM 2170 N N . GLU A 1 273 ? -8.564 2.505 27.651 1.00 71.88 273 GLU A N 1
ATOM 2171 C CA . GLU A 1 273 ? -8.317 1.742 26.421 1.00 71.88 273 GLU A CA 1
ATOM 2172 C C . GLU A 1 273 ? -6.854 1.887 25.961 1.00 71.88 273 GLU A C 1
ATOM 2174 O O . GLU A 1 273 ? -6.253 0.932 25.469 1.00 71.88 273 GLU A O 1
ATOM 2179 N N . LEU A 1 274 ? -6.260 3.072 26.153 1.00 80.38 274 LEU A N 1
ATOM 2180 C CA . LEU A 1 274 ? -4.859 3.325 25.833 1.00 80.38 274 LEU A CA 1
ATOM 2181 C C . LEU A 1 274 ? -3.901 2.645 26.816 1.00 80.38 274 LEU A C 1
ATOM 2183 O O . LEU A 1 274 ? -2.929 2.037 26.372 1.00 80.38 274 LEU A O 1
ATOM 2187 N N . GLU A 1 275 ? -4.144 2.752 28.124 1.00 86.44 275 GLU A N 1
ATOM 2188 C CA . GLU A 1 275 ? -3.263 2.157 29.135 1.00 86.44 275 GLU A CA 1
ATOM 2189 C C . GLU A 1 275 ? -3.204 0.628 28.974 1.00 86.44 275 GLU A C 1
ATOM 2191 O O . GLU A 1 275 ? -2.118 0.050 28.886 1.00 86.44 275 GLU A O 1
ATOM 2196 N N . GLU A 1 276 ? -4.364 -0.012 28.803 1.00 85.62 276 GLU A N 1
ATOM 2197 C CA . GLU A 1 276 ? -4.476 -1.448 28.534 1.00 85.62 276 GLU A CA 1
ATOM 2198 C C . GLU A 1 276 ? -3.826 -1.868 27.212 1.00 85.62 276 GLU A C 1
ATOM 2200 O O . GLU A 1 276 ? -3.202 -2.930 27.122 1.00 85.62 276 GLU A O 1
ATOM 2205 N N . ALA A 1 277 ? -3.944 -1.040 26.172 1.00 87.56 277 ALA A N 1
ATOM 2206 C CA . ALA A 1 277 ? -3.280 -1.292 24.900 1.00 87.56 277 ALA A CA 1
ATOM 2207 C C . ALA A 1 277 ? -1.751 -1.253 25.036 1.00 87.56 277 ALA A C 1
ATOM 2209 O O . ALA A 1 277 ? -1.074 -2.116 24.477 1.00 87.56 277 ALA A O 1
ATOM 2210 N N . VAL A 1 278 ? -1.205 -0.294 25.793 1.00 93.69 278 VAL A N 1
ATOM 2211 C CA . VAL A 1 278 ? 0.242 -0.183 26.041 1.00 93.69 278 VAL A CA 1
ATOM 2212 C C . VAL A 1 278 ? 0.743 -1.361 26.874 1.00 93.69 278 VAL A C 1
ATOM 2214 O O . VAL A 1 278 ? 1.749 -1.968 26.507 1.00 93.69 278 VAL A O 1
ATOM 2217 N N . LYS A 1 279 ? 0.028 -1.735 27.944 1.00 94.88 279 LYS A N 1
ATOM 2218 C CA . LYS A 1 279 ? 0.342 -2.923 28.759 1.00 94.88 279 LYS A CA 1
ATOM 2219 C C . LYS A 1 279 ? 0.392 -4.182 27.896 1.00 94.88 279 LYS A C 1
ATOM 2221 O O . LYS A 1 279 ? 1.403 -4.879 27.889 1.00 94.88 279 LYS A O 1
ATOM 2226 N N . TYR A 1 280 ? -0.653 -4.412 27.101 1.00 95.44 280 TYR A N 1
ATOM 2227 C CA . TYR A 1 280 ? -0.724 -5.556 26.197 1.00 95.44 280 TYR A CA 1
ATOM 2228 C C . TYR A 1 280 ? 0.386 -5.544 25.138 1.00 95.44 280 TYR A C 1
ATOM 2230 O O . TYR A 1 280 ? 0.976 -6.582 24.852 1.00 95.44 280 TYR A O 1
ATOM 2238 N N . ALA A 1 281 ? 0.701 -4.379 24.562 1.00 95.50 281 ALA A N 1
ATOM 2239 C CA . ALA A 1 281 ? 1.787 -4.250 23.598 1.00 95.50 281 ALA A CA 1
ATOM 2240 C C . ALA A 1 281 ? 3.132 -4.676 24.215 1.00 95.50 281 ALA A C 1
ATOM 2242 O O . ALA A 1 281 ? 3.873 -5.444 23.598 1.00 95.50 281 ALA A O 1
ATOM 2243 N N . ILE A 1 282 ? 3.430 -4.230 25.442 1.00 96.94 282 ILE A N 1
ATOM 2244 C CA . ILE A 1 282 ? 4.642 -4.626 26.175 1.00 96.94 282 ILE A CA 1
ATOM 2245 C C . ILE A 1 282 ? 4.669 -6.144 26.402 1.00 96.94 282 ILE A C 1
ATOM 2247 O O . ILE A 1 282 ? 5.698 -6.772 26.124 1.00 96.94 282 ILE A O 1
ATOM 2251 N N . ASP A 1 283 ? 3.545 -6.728 26.832 1.00 96.12 283 ASP A N 1
ATOM 2252 C CA . ASP A 1 283 ? 3.415 -8.166 27.109 1.00 96.12 283 ASP A CA 1
ATOM 2253 C C . ASP A 1 283 ? 3.756 -9.028 25.890 1.00 96.12 283 ASP A C 1
ATOM 2255 O O . ASP A 1 283 ? 4.428 -10.050 26.017 1.00 96.12 283 ASP A O 1
ATOM 2259 N N . ILE A 1 284 ? 3.340 -8.603 24.693 1.00 94.56 284 ILE A N 1
ATOM 2260 C CA . ILE A 1 284 ? 3.557 -9.380 23.466 1.00 94.56 284 ILE A CA 1
ATOM 2261 C C . ILE A 1 284 ? 4.875 -9.068 22.746 1.00 94.56 284 ILE A C 1
ATOM 2263 O O . ILE A 1 284 ? 5.160 -9.689 21.725 1.00 94.56 284 ILE A O 1
ATOM 2267 N N . GLY A 1 285 ? 5.681 -8.128 23.252 1.00 94.38 285 GLY A N 1
ATOM 2268 C CA . GLY A 1 285 ? 7.038 -7.887 22.748 1.00 94.38 285 GLY A CA 1
ATOM 2269 C C . GLY A 1 285 ? 7.322 -6.495 22.181 1.00 94.38 285 GLY A C 1
ATOM 2270 O O . GLY A 1 285 ? 8.450 -6.256 21.751 1.00 94.38 285 GLY A O 1
ATOM 2271 N N . TYR A 1 286 ? 6.378 -5.547 22.201 1.00 95.31 286 TYR A N 1
ATOM 2272 C CA . TYR A 1 286 ? 6.705 -4.164 21.837 1.00 95.31 286 TYR A CA 1
ATOM 2273 C C . TYR A 1 286 ? 7.707 -3.581 22.829 1.00 95.31 286 TYR A C 1
ATOM 2275 O O . TYR A 1 286 ? 7.569 -3.722 24.046 1.00 95.31 286 TYR A O 1
ATOM 2283 N N . ARG A 1 287 ? 8.725 -2.907 22.294 1.00 95.00 287 ARG A N 1
ATOM 2284 C CA . ARG A 1 287 ? 9.736 -2.197 23.085 1.00 95.00 287 ARG A CA 1
ATOM 2285 C C . ARG A 1 287 ? 9.847 -0.719 22.733 1.00 95.00 287 ARG A C 1
ATOM 2287 O O . ARG A 1 287 ? 10.320 0.042 23.562 1.00 95.00 287 ARG A O 1
ATOM 2294 N N . HIS A 1 288 ? 9.364 -0.287 21.567 1.00 95.38 288 HIS A N 1
ATOM 2295 C CA . HIS A 1 288 ? 9.283 1.131 21.202 1.00 95.38 288 HIS A CA 1
ATOM 2296 C C . HIS A 1 288 ? 7.876 1.669 21.473 1.00 95.38 288 HIS A C 1
ATOM 2298 O O . HIS A 1 288 ? 6.905 1.141 20.934 1.00 95.38 288 HIS A O 1
ATOM 2304 N N . ILE A 1 289 ? 7.773 2.715 22.295 1.00 95.62 289 ILE A N 1
ATOM 2305 C CA . ILE A 1 289 ? 6.525 3.443 22.558 1.00 95.62 289 ILE A CA 1
ATOM 2306 C C . ILE A 1 289 ? 6.723 4.905 22.152 1.00 95.62 289 ILE A C 1
ATOM 2308 O O . ILE A 1 289 ? 7.652 5.569 22.616 1.00 95.62 289 ILE A O 1
ATOM 2312 N N . ASP A 1 290 ? 5.850 5.398 21.275 1.00 95.69 290 ASP A N 1
ATOM 2313 C CA . ASP A 1 290 ? 5.878 6.764 20.754 1.00 95.69 290 ASP A CA 1
ATOM 2314 C C . ASP A 1 290 ? 4.705 7.588 21.297 1.00 95.69 290 ASP A C 1
ATOM 2316 O O . ASP A 1 290 ? 3.554 7.150 21.272 1.00 95.69 290 ASP A O 1
ATOM 2320 N N . THR A 1 291 ? 5.003 8.793 21.778 1.00 94.62 291 THR A N 1
ATOM 2321 C CA . THR A 1 291 ? 4.014 9.776 22.220 1.00 94.62 291 THR A CA 1
ATOM 2322 C C . THR A 1 291 ? 4.448 11.216 21.896 1.00 94.62 291 THR A C 1
ATOM 2324 O O . THR A 1 291 ? 5.423 11.451 21.173 1.00 94.62 291 THR A O 1
ATOM 2327 N N . ALA A 1 292 ? 3.681 12.196 22.361 1.00 92.12 292 ALA A N 1
ATOM 2328 C CA . ALA A 1 292 ? 3.948 13.620 22.297 1.00 92.12 292 ALA A CA 1
ATOM 2329 C C . ALA A 1 292 ? 3.280 14.305 23.488 1.00 92.12 292 ALA A C 1
ATOM 2331 O O . ALA A 1 292 ? 2.169 13.923 23.860 1.00 92.12 292 ALA A O 1
ATOM 2332 N N . TYR A 1 293 ? 3.863 15.402 23.970 1.00 88.12 293 TYR A N 1
ATOM 2333 C CA . TYR A 1 293 ? 3.232 16.245 24.991 1.00 88.12 293 TYR A CA 1
ATOM 2334 C C . TYR A 1 293 ? 1.784 16.622 24.623 1.00 88.12 293 TYR A C 1
ATOM 2336 O O . TYR A 1 293 ? 0.865 16.542 25.431 1.00 88.12 293 TYR A O 1
ATOM 2344 N N . LEU A 1 294 ? 1.566 16.967 23.352 1.00 82.38 294 LEU A N 1
ATOM 2345 C CA . LEU A 1 294 ? 0.276 17.422 22.823 1.00 82.38 294 LEU A CA 1
ATOM 2346 C C . LEU A 1 294 ? -0.766 16.321 22.639 1.00 82.38 294 LEU A C 1
ATOM 2348 O O . LEU A 1 294 ? -1.899 16.615 22.276 1.00 82.38 294 LEU A O 1
ATOM 2352 N N . TYR A 1 295 ? -0.388 15.055 22.806 1.00 83.44 295 TYR A N 1
ATOM 2353 C CA . TYR A 1 295 ? -1.366 13.971 22.796 1.00 83.44 295 TYR A CA 1
ATOM 2354 C C . TYR A 1 295 ? -2.092 13.858 24.137 1.00 83.44 295 TYR A C 1
ATOM 2356 O O . TYR A 1 295 ? -3.037 13.079 24.229 1.00 83.44 295 TYR A O 1
ATOM 2364 N N . GLU A 1 296 ? -1.626 14.594 25.158 1.00 82.62 296 GLU A N 1
ATOM 2365 C CA . GLU A 1 296 ? -2.201 14.656 26.507 1.00 82.62 296 GLU A CA 1
ATOM 2366 C C . GLU A 1 296 ? -2.388 13.274 27.150 1.00 82.62 296 GLU A C 1
ATOM 2368 O O . GLU A 1 296 ? -3.260 13.049 27.984 1.00 82.62 296 GLU A O 1
ATOM 2373 N N . ASN A 1 297 ? -1.538 12.319 26.765 1.00 85.00 297 ASN A N 1
ATOM 2374 C CA . ASN A 1 297 ? -1.668 10.921 27.157 1.00 85.00 297 ASN A CA 1
ATOM 2375 C C . ASN A 1 297 ? -0.414 10.334 27.830 1.00 85.00 297 ASN A C 1
ATOM 2377 O O . ASN A 1 297 ? -0.405 9.161 28.208 1.00 85.00 297 ASN A O 1
ATOM 2381 N N . GLU A 1 298 ? 0.630 11.148 28.016 1.00 91.62 298 GLU A N 1
ATOM 2382 C CA . GLU A 1 298 ? 1.903 10.750 28.628 1.00 91.62 298 GLU A CA 1
ATOM 2383 C C . GLU A 1 298 ? 1.717 10.145 30.025 1.00 91.62 298 GLU A C 1
ATOM 2385 O O . GLU A 1 298 ? 2.380 9.165 30.355 1.00 91.62 298 GLU A O 1
ATOM 2390 N N . LYS A 1 299 ? 0.767 10.661 30.820 1.00 90.19 299 LYS A N 1
ATOM 2391 C CA . LYS A 1 299 ? 0.465 10.134 32.161 1.00 90.19 299 LYS A CA 1
ATOM 2392 C C . LYS A 1 299 ? 0.026 8.668 32.124 1.00 90.19 299 LYS A C 1
ATOM 2394 O O . LYS A 1 299 ? 0.530 7.857 32.898 1.00 90.19 299 LYS A O 1
ATOM 2399 N N . TYR A 1 300 ? -0.865 8.317 31.199 1.00 87.62 300 TYR A N 1
ATOM 2400 C CA . TYR A 1 300 ? -1.394 6.955 31.056 1.00 87.62 300 TYR A CA 1
ATOM 2401 C C . TYR A 1 300 ? -0.333 5.994 30.514 1.00 87.62 300 TYR A C 1
ATOM 2403 O O . TYR A 1 300 ? -0.161 4.893 31.029 1.00 87.62 300 TYR A O 1
ATOM 2411 N N . ILE A 1 301 ? 0.454 6.439 29.531 1.00 92.75 301 ILE A N 1
ATOM 2412 C CA . ILE A 1 301 ? 1.595 5.666 29.019 1.00 92.75 301 ILE A CA 1
ATOM 2413 C C . ILE A 1 301 ? 2.616 5.416 30.140 1.00 92.75 301 ILE A C 1
ATOM 2415 O O . ILE A 1 301 ? 3.094 4.295 30.309 1.00 92.75 301 ILE A O 1
ATOM 2419 N N . GLY A 1 302 ? 2.909 6.442 30.942 1.00 94.25 302 GLY A N 1
ATOM 2420 C CA . GLY A 1 302 ? 3.790 6.348 32.100 1.00 94.25 302 GLY A CA 1
ATOM 2421 C C . GLY A 1 302 ? 3.299 5.352 33.151 1.00 94.25 302 GLY A C 1
ATOM 2422 O O . GLY A 1 302 ? 4.087 4.544 33.643 1.00 94.25 302 GLY A O 1
ATOM 2423 N N . ASN A 1 303 ? 2.001 5.368 33.471 1.00 92.44 303 ASN A N 1
ATOM 2424 C CA . ASN A 1 303 ? 1.383 4.400 34.382 1.00 92.44 303 ASN A CA 1
ATOM 2425 C C . ASN A 1 303 ? 1.586 2.956 33.897 1.00 92.44 303 ASN A C 1
ATOM 2427 O O . ASN A 1 303 ? 2.131 2.143 34.645 1.00 92.44 303 ASN A O 1
ATOM 2431 N N . ALA A 1 304 ? 1.239 2.667 32.635 1.00 93.69 304 ALA A N 1
ATOM 2432 C CA . ALA A 1 304 ? 1.417 1.343 32.036 1.00 93.69 304 ALA A CA 1
ATOM 2433 C C . ALA A 1 304 ? 2.873 0.861 32.108 1.00 93.69 304 ALA A C 1
ATOM 2435 O O . ALA A 1 304 ? 3.136 -0.274 32.506 1.00 93.69 304 ALA A O 1
ATOM 2436 N N . ILE A 1 305 ? 3.829 1.730 31.763 1.00 96.19 305 ILE A N 1
ATOM 2437 C CA . ILE A 1 305 ? 5.261 1.407 31.804 1.00 96.19 305 ILE A CA 1
ATOM 2438 C C . ILE A 1 305 ? 5.707 1.073 33.230 1.00 96.19 305 ILE A C 1
ATOM 2440 O O . ILE A 1 305 ? 6.374 0.061 33.441 1.00 96.19 305 ILE A O 1
ATOM 2444 N N . ARG A 1 306 ? 5.347 1.898 34.222 1.00 95.00 306 ARG A N 1
ATOM 2445 C CA . ARG A 1 306 ? 5.752 1.670 35.618 1.00 95.00 306 ARG A CA 1
ATOM 2446 C C . ARG A 1 306 ? 5.149 0.391 36.189 1.00 95.00 306 ARG A C 1
ATOM 2448 O O . ARG A 1 306 ? 5.831 -0.302 36.938 1.00 95.00 306 ARG A O 1
ATOM 2455 N N . GLU A 1 307 ? 3.918 0.053 35.816 1.00 94.88 307 GLU A N 1
ATOM 2456 C CA . GLU A 1 307 ? 3.289 -1.209 36.212 1.00 94.88 307 GLU A CA 1
ATOM 2457 C C . GLU A 1 307 ? 4.040 -2.419 35.643 1.00 94.88 307 GLU A C 1
ATOM 2459 O O . GLU A 1 307 ? 4.425 -3.298 36.411 1.00 94.88 307 GLU A O 1
ATOM 2464 N N . LYS A 1 308 ? 4.363 -2.407 34.342 1.00 96.38 308 LYS A N 1
ATOM 2465 C CA . LYS A 1 308 ? 5.126 -3.482 33.677 1.00 96.38 308 LYS A CA 1
ATOM 2466 C C . LYS A 1 308 ? 6.590 -3.581 34.104 1.00 96.38 308 LYS A C 1
ATOM 2468 O O . LYS A 1 308 ? 7.234 -4.614 33.926 1.00 96.38 308 LYS A O 1
ATOM 2473 N N . ILE A 1 309 ? 7.139 -2.508 34.668 1.00 96.00 309 ILE A N 1
ATOM 2474 C CA . ILE A 1 309 ? 8.433 -2.553 35.354 1.00 96.00 309 ILE A CA 1
ATOM 2475 C C . ILE A 1 309 ? 8.281 -3.182 36.741 1.00 96.00 309 ILE A C 1
ATOM 2477 O O . ILE A 1 309 ? 9.105 -4.002 37.143 1.00 96.00 309 ILE A O 1
ATOM 2481 N N . LYS A 1 310 ? 7.231 -2.807 37.479 1.00 94.94 310 LYS A N 1
ATOM 2482 C CA . LYS A 1 310 ? 6.969 -3.283 38.841 1.00 94.94 310 LYS A CA 1
ATOM 2483 C C . LYS A 1 310 ? 6.628 -4.774 38.886 1.00 94.94 310 LYS A C 1
ATOM 2485 O O . LYS A 1 310 ? 7.053 -5.445 39.822 1.00 94.94 310 LYS A O 1
ATOM 2490 N N . ASP A 1 311 ? 5.879 -5.283 37.910 1.00 95.31 311 ASP A N 1
ATOM 2491 C CA . ASP A 1 311 ? 5.524 -6.706 37.819 1.00 95.31 311 ASP A CA 1
ATOM 2492 C C . ASP A 1 311 ? 6.660 -7.591 37.263 1.00 95.31 311 ASP A C 1
ATOM 2494 O O . ASP A 1 311 ? 6.575 -8.817 37.314 1.00 95.31 311 ASP A O 1
ATOM 2498 N N . GLY A 1 312 ? 7.753 -6.978 36.793 1.00 95.06 312 GLY A N 1
ATOM 2499 C CA . GLY A 1 312 ? 8.940 -7.666 36.295 1.00 95.06 312 GLY A CA 1
ATOM 2500 C C . GLY A 1 312 ? 8.879 -8.089 34.825 1.00 95.06 312 GLY A C 1
ATOM 2501 O O . GLY A 1 312 ? 9.827 -8.725 34.362 1.00 95.06 312 GLY A O 1
ATOM 2502 N N . THR A 1 313 ? 7.829 -7.725 34.080 1.00 95.88 313 THR A N 1
ATOM 2503 C CA . THR A 1 313 ? 7.686 -8.051 32.648 1.00 95.88 313 THR A CA 1
ATOM 2504 C C . THR A 1 313 ? 8.813 -7.445 31.808 1.00 95.88 313 THR A C 1
ATOM 2506 O O . THR A 1 313 ? 9.336 -8.091 30.898 1.00 95.88 313 THR A O 1
ATOM 2509 N N . VAL A 1 314 ? 9.211 -6.206 32.109 1.00 97.38 314 VAL A N 1
ATOM 2510 C CA . VAL A 1 314 ? 10.313 -5.497 31.439 1.00 97.38 314 VAL A CA 1
ATOM 2511 C C . VAL A 1 314 ? 11.132 -4.677 32.429 1.00 97.38 314 VAL A C 1
ATOM 2513 O O . VAL A 1 314 ? 10.648 -4.254 33.472 1.00 97.38 314 VAL A O 1
ATOM 2516 N N . LYS A 1 315 ? 12.387 -4.381 32.095 1.00 97.31 315 LYS A N 1
ATOM 2517 C CA . LYS A 1 315 ? 13.184 -3.356 32.783 1.00 97.31 315 LYS A CA 1
ATOM 2518 C C . LYS A 1 315 ? 13.077 -2.048 32.014 1.00 97.31 315 LYS A C 1
ATOM 2520 O O . LYS A 1 315 ? 12.901 -2.053 30.799 1.00 97.31 315 LYS A O 1
ATOM 2525 N N . ARG A 1 316 ? 13.288 -0.907 32.684 1.00 95.19 316 ARG A N 1
ATOM 2526 C CA . ARG A 1 316 ? 13.275 0.401 32.003 1.00 95.19 316 ARG A CA 1
ATOM 2527 C C . ARG A 1 316 ? 14.194 0.425 30.776 1.00 95.19 316 ARG A C 1
ATOM 2529 O O . ARG A 1 316 ? 13.778 0.915 29.738 1.00 95.19 316 ARG A O 1
ATOM 2536 N N . LYS A 1 317 ? 15.392 -0.158 30.881 1.00 95.50 317 LYS A N 1
ATOM 2537 C CA . LYS A 1 317 ? 16.380 -0.240 29.790 1.00 95.50 317 LYS A CA 1
ATOM 2538 C C . LYS A 1 317 ? 15.955 -1.094 28.586 1.00 95.50 317 LYS A C 1
ATOM 2540 O O . LYS A 1 317 ? 16.611 -1.030 27.556 1.00 95.50 317 LYS A O 1
ATOM 2545 N N . ASP A 1 318 ? 14.915 -1.916 28.732 1.00 95.88 318 ASP A N 1
ATOM 2546 C CA . ASP A 1 318 ? 14.406 -2.750 27.642 1.00 95.88 318 ASP A CA 1
ATOM 2547 C C . ASP A 1 318 ? 13.449 -1.951 26.743 1.00 95.88 318 ASP A C 1
ATOM 2549 O O . ASP A 1 318 ? 13.156 -2.375 25.629 1.00 95.88 318 ASP A O 1
ATOM 2553 N N . LEU A 1 319 ? 12.955 -0.802 27.218 1.00 97.62 319 LEU A N 1
ATOM 2554 C CA . LEU A 1 319 ? 12.026 0.064 26.501 1.00 97.62 319 LEU A CA 1
ATOM 2555 C C . LEU A 1 319 ? 12.753 1.240 25.841 1.00 97.62 319 LEU A C 1
ATOM 2557 O O . LEU A 1 319 ? 13.663 1.826 26.419 1.00 97.62 319 LEU A O 1
ATOM 2561 N N . PHE A 1 320 ? 12.274 1.627 24.665 1.00 97.62 320 PHE A N 1
ATOM 2562 C CA . PHE A 1 320 ? 12.678 2.810 23.920 1.00 97.62 320 PHE A CA 1
ATOM 2563 C C . PHE A 1 320 ? 11.493 3.780 23.851 1.00 97.62 320 PHE A C 1
ATOM 2565 O O . PHE A 1 320 ? 10.519 3.540 23.137 1.00 97.62 320 PHE A O 1
ATOM 2572 N N . ILE A 1 321 ? 11.543 4.865 24.617 1.00 98.00 321 ILE A N 1
ATOM 2573 C CA . ILE A 1 321 ? 10.451 5.830 24.760 1.00 98.00 321 ILE A CA 1
ATOM 2574 C C . ILE A 1 321 ? 10.758 7.083 23.950 1.00 98.00 321 ILE A C 1
ATOM 2576 O O . ILE A 1 321 ? 11.767 7.757 24.165 1.00 98.00 321 ILE A O 1
ATOM 2580 N N . THR A 1 322 ? 9.866 7.402 23.015 1.00 98.38 322 THR A N 1
ATOM 2581 C CA . THR A 1 322 ? 9.925 8.628 22.216 1.00 98.38 322 THR A CA 1
ATOM 2582 C C . THR A 1 322 ? 8.829 9.589 22.653 1.00 98.38 322 THR A C 1
ATOM 2584 O O . THR A 1 322 ? 7.662 9.208 22.676 1.00 98.38 322 THR A O 1
ATOM 2587 N N . THR A 1 323 ? 9.178 10.843 22.945 1.00 97.81 323 THR A N 1
ATOM 2588 C CA . THR A 1 323 ? 8.193 11.933 23.084 1.00 97.81 323 THR A CA 1
ATOM 2589 C C . THR A 1 323 ? 8.637 13.179 22.318 1.00 97.81 323 THR A C 1
ATOM 2591 O O . THR A 1 323 ? 9.749 13.248 21.785 1.00 97.81 323 THR A O 1
ATOM 2594 N N . LYS A 1 324 ? 7.735 14.149 22.193 1.00 97.31 324 LYS A N 1
ATOM 2595 C CA . LYS A 1 324 ? 7.873 15.320 21.328 1.00 97.31 324 LYS A CA 1
ATOM 2596 C C . LYS A 1 324 ? 7.575 16.597 22.100 1.00 97.31 324 LYS A C 1
ATOM 2598 O O . LYS A 1 324 ? 6.580 16.669 22.824 1.00 97.31 324 LYS A O 1
ATOM 2603 N N . LEU A 1 325 ? 8.413 17.603 21.870 1.00 95.31 325 LEU A N 1
ATOM 2604 C CA . LEU A 1 325 ? 8.296 18.949 22.419 1.00 95.31 325 LEU A CA 1
ATOM 2605 C C . LEU A 1 325 ? 6.959 19.602 22.028 1.00 95.31 325 LEU A C 1
ATOM 2607 O O . LEU A 1 325 ? 6.458 19.434 20.915 1.00 95.31 325 LEU A O 1
ATOM 2611 N N . SER A 1 326 ? 6.394 20.377 22.950 1.00 87.25 326 SER A N 1
ATOM 2612 C CA . SER A 1 326 ? 5.190 21.181 22.718 1.00 87.25 326 SER A CA 1
ATOM 2613 C C . SER A 1 326 ? 5.429 22.322 21.721 1.00 87.25 326 SER A C 1
ATOM 2615 O O . SER A 1 326 ? 6.467 22.979 21.777 1.00 87.25 326 SER A O 1
ATOM 2617 N N . TYR A 1 327 ? 4.424 22.656 20.899 1.00 82.44 327 TYR A N 1
ATOM 2618 C CA . TYR A 1 327 ? 4.471 23.802 19.968 1.00 82.44 327 TYR A CA 1
ATOM 2619 C C . TYR A 1 327 ? 4.686 25.158 20.651 1.00 82.44 327 TYR A C 1
ATOM 2621 O O . TYR A 1 327 ? 5.036 26.137 19.993 1.00 82.44 327 TYR A O 1
ATOM 2629 N N . TYR A 1 328 ? 4.456 25.228 21.962 1.00 83.75 328 TYR A N 1
ATOM 2630 C CA . TYR A 1 328 ? 4.525 26.462 22.741 1.00 83.75 328 TYR A CA 1
ATOM 2631 C C . TYR A 1 328 ? 5.861 26.674 23.459 1.00 83.75 328 TYR A C 1
ATOM 2633 O O . TYR A 1 328 ? 6.026 27.710 24.097 1.00 83.75 328 TYR A O 1
ATOM 2641 N N . ALA A 1 329 ? 6.779 25.703 23.399 1.00 90.69 329 ALA A N 1
ATOM 2642 C CA . A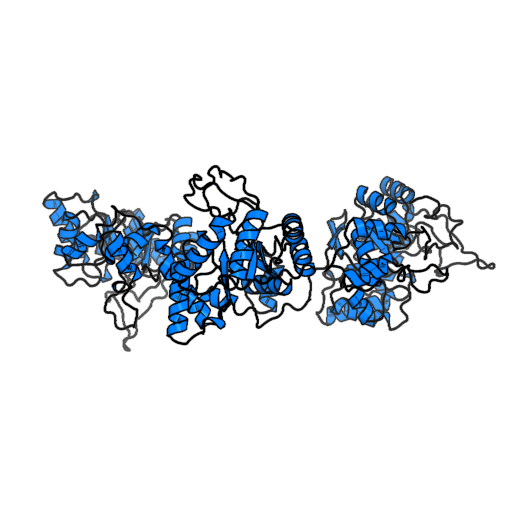LA A 1 329 ? 8.025 25.690 24.169 1.00 90.69 329 ALA A CA 1
ATOM 2643 C C . ALA A 1 329 ? 9.262 25.703 23.255 1.00 90.69 329 ALA A C 1
ATOM 2645 O O . ALA A 1 329 ? 10.168 24.890 23.410 1.00 90.69 329 ALA A O 1
ATOM 2646 N N . HIS A 1 330 ? 9.271 26.597 22.264 1.00 93.50 330 HIS A N 1
ATOM 2647 C CA . HIS A 1 330 ? 10.307 26.646 21.226 1.00 93.50 330 HIS A CA 1
ATOM 2648 C C . HIS A 1 330 ? 11.489 27.570 21.545 1.00 93.50 330 HIS A C 1
ATOM 2650 O O . HIS A 1 330 ? 12.510 27.474 20.863 1.00 93.50 330 HIS A O 1
ATOM 2656 N N . LYS A 1 331 ? 11.387 28.440 22.559 1.00 94.00 331 LYS A N 1
ATOM 2657 C CA . LYS A 1 331 ? 12.539 29.236 23.005 1.00 94.00 331 LYS A CA 1
ATOM 2658 C C . LYS A 1 331 ? 13.554 28.344 23.696 1.00 94.00 331 LYS A C 1
ATOM 2660 O O . LYS A 1 331 ? 13.158 27.461 24.454 1.00 94.00 331 LYS A O 1
ATOM 2665 N N . GLU A 1 332 ? 14.842 28.623 23.522 1.00 94.94 332 GLU A N 1
ATOM 2666 C CA . GLU A 1 332 ? 15.930 27.817 24.104 1.00 94.94 332 GLU A CA 1
ATOM 2667 C C . GLU A 1 332 ? 15.735 27.579 25.616 1.00 94.94 332 GLU A C 1
ATOM 2669 O O . GLU A 1 332 ? 15.849 26.451 26.101 1.00 94.94 332 GLU A O 1
ATOM 2674 N N . SER A 1 333 ? 15.332 28.624 26.349 1.00 94.81 333 SER A N 1
ATOM 2675 C CA . SER A 1 333 ? 15.087 28.587 27.798 1.00 94.81 333 SER A CA 1
ATOM 2676 C C . SER A 1 333 ? 13.842 27.797 28.227 1.00 94.81 333 SER A C 1
ATOM 2678 O O . SER A 1 333 ? 13.725 27.434 29.398 1.00 94.81 333 SER A O 1
ATOM 2680 N N . GLU A 1 334 ? 12.914 27.510 27.312 1.00 95.62 334 GLU A N 1
ATOM 2681 C CA . GLU A 1 334 ? 11.666 26.783 27.586 1.00 95.62 334 GLU A CA 1
ATOM 2682 C C . GLU A 1 334 ? 11.791 25.271 27.324 1.00 95.62 334 GLU A C 1
ATOM 2684 O O . GLU A 1 334 ? 11.039 24.486 27.908 1.00 95.62 334 GLU A O 1
ATOM 2689 N N . VAL A 1 335 ? 12.759 24.841 26.503 1.00 97.56 335 VAL A N 1
ATOM 2690 C CA . VAL A 1 335 ? 12.893 23.435 26.076 1.00 97.56 335 VAL A CA 1
ATOM 2691 C C . VAL A 1 335 ? 13.211 22.498 27.246 1.00 97.56 335 VAL A C 1
ATOM 2693 O O . VAL A 1 335 ? 12.570 21.456 27.391 1.00 97.56 335 VAL A O 1
ATOM 2696 N N . VAL A 1 336 ? 14.166 22.861 28.112 1.00 97.94 336 VAL A N 1
ATOM 2697 C CA . VAL A 1 336 ? 14.559 22.033 29.270 1.00 97.94 336 VAL A CA 1
ATOM 2698 C C . VAL A 1 336 ? 13.410 21.877 30.281 1.00 97.94 336 VAL A C 1
ATOM 2700 O O . VAL A 1 336 ? 13.117 20.737 30.655 1.00 97.94 336 VAL A O 1
ATOM 2703 N N . PRO A 1 337 ? 12.710 22.952 30.710 1.00 97.62 337 PRO A N 1
ATOM 2704 C CA . PRO A 1 337 ? 11.495 22.820 31.516 1.00 97.62 337 PRO A CA 1
ATOM 2705 C C . PRO A 1 337 ? 10.427 21.921 30.879 1.00 97.62 337 PRO A C 1
ATOM 2707 O O . PRO A 1 337 ? 9.863 21.072 31.568 1.00 97.62 337 PRO A O 1
ATOM 2710 N N . ALA A 1 338 ? 10.180 22.047 29.571 1.00 96.62 338 ALA A N 1
ATOM 2711 C CA . ALA A 1 338 ? 9.194 21.221 28.869 1.00 96.62 338 ALA A CA 1
ATOM 2712 C C . ALA A 1 338 ? 9.594 19.733 28.810 1.00 96.62 338 ALA A C 1
ATOM 2714 O O . ALA A 1 338 ? 8.751 18.850 28.989 1.00 96.62 338 ALA A O 1
ATOM 2715 N N . CYS A 1 339 ? 10.886 19.446 28.629 1.00 97.94 339 CYS A N 1
ATOM 2716 C CA . CYS A 1 339 ? 11.425 18.087 28.690 1.00 97.94 339 CYS A CA 1
ATOM 2717 C C . CYS A 1 339 ? 11.216 17.470 30.084 1.00 97.94 339 CYS A C 1
ATOM 2719 O O . CYS A 1 339 ? 10.668 16.374 30.205 1.00 97.94 339 CYS A O 1
ATOM 2721 N N . LYS A 1 340 ? 11.543 18.214 31.153 1.00 97.75 340 LYS A N 1
ATOM 2722 C CA . LYS A 1 340 ? 11.292 17.792 32.544 1.00 97.75 340 LYS A CA 1
ATOM 2723 C C . LYS A 1 340 ? 9.809 17.566 32.834 1.00 97.75 340 LYS A C 1
ATOM 2725 O O . LYS A 1 340 ? 9.469 16.631 33.552 1.00 97.75 340 LYS A O 1
ATOM 2730 N N . GLN A 1 341 ? 8.925 18.385 32.267 1.00 96.38 341 GLN A N 1
ATOM 2731 C CA . GLN A 1 341 ? 7.486 18.178 32.405 1.00 96.38 341 GLN A CA 1
ATOM 2732 C C . GLN A 1 341 ? 7.038 16.864 31.753 1.00 96.38 341 GLN A C 1
ATOM 2734 O O . GLN A 1 341 ? 6.265 16.128 32.357 1.00 96.38 341 GLN A O 1
ATOM 2739 N N . SER A 1 342 ? 7.552 16.546 30.563 1.00 97.06 342 SER A N 1
ATOM 2740 C CA . SER A 1 342 ? 7.242 15.284 29.874 1.00 97.06 342 SER A CA 1
ATOM 2741 C C . SER A 1 342 ? 7.756 14.074 30.670 1.00 97.06 342 SER A C 1
ATOM 2743 O O . SER A 1 342 ? 7.034 13.097 30.855 1.00 97.06 342 SER A O 1
ATOM 2745 N N . LEU A 1 343 ? 8.969 14.164 31.235 1.00 97.94 343 LEU A N 1
ATOM 2746 C CA . LEU A 1 343 ? 9.520 13.160 32.159 1.00 97.94 343 LEU A CA 1
ATOM 2747 C C . LEU A 1 343 ? 8.641 12.960 33.397 1.00 97.94 343 LEU A C 1
ATOM 2749 O O . LEU A 1 343 ? 8.365 11.823 33.769 1.00 97.94 343 LEU A O 1
ATOM 2753 N N . ASN A 1 344 ? 8.160 14.049 34.002 1.00 96.44 344 ASN A N 1
ATOM 2754 C CA . ASN A 1 344 ? 7.258 13.994 35.151 1.00 96.44 344 ASN A CA 1
ATOM 2755 C C . ASN A 1 344 ? 5.914 13.341 34.790 1.00 96.44 344 ASN A C 1
ATOM 2757 O O . ASN A 1 344 ? 5.440 12.470 35.514 1.00 96.44 344 ASN A O 1
ATOM 2761 N N . ASN A 1 345 ? 5.332 13.702 33.642 1.00 92.19 345 ASN A N 1
ATOM 2762 C CA . ASN A 1 345 ? 4.099 13.085 33.151 1.00 92.19 345 ASN A CA 1
ATOM 2763 C C . ASN A 1 345 ? 4.281 11.572 32.948 1.00 92.19 345 ASN A C 1
ATOM 2765 O O . ASN A 1 345 ? 3.471 10.780 33.422 1.00 92.19 345 ASN A O 1
ATOM 2769 N N . LEU A 1 346 ? 5.368 11.166 32.287 1.00 95.44 346 LEU A N 1
ATOM 2770 C CA . LEU A 1 346 ? 5.705 9.758 32.060 1.00 95.44 346 LEU A CA 1
ATOM 2771 C C . LEU A 1 346 ? 6.154 9.041 33.351 1.00 95.44 346 LEU A C 1
ATOM 2773 O O . LEU A 1 346 ? 6.128 7.812 33.418 1.00 95.44 346 LEU A O 1
ATOM 2777 N N . GLY A 1 347 ? 6.555 9.784 34.385 1.00 96.06 347 GLY A N 1
ATOM 2778 C CA . GLY A 1 347 ? 7.194 9.271 35.597 1.00 96.06 347 GLY A CA 1
ATOM 2779 C C . GLY A 1 347 ? 8.477 8.494 35.296 1.00 96.06 347 GLY A C 1
ATOM 2780 O O . GLY A 1 347 ? 8.622 7.363 35.758 1.00 96.06 347 GLY A O 1
ATOM 2781 N N . LEU A 1 348 ? 9.357 9.070 34.473 1.00 96.25 348 LEU A N 1
ATOM 2782 C CA . LEU A 1 348 ? 10.627 8.481 34.036 1.00 96.25 348 LEU A CA 1
ATOM 2783 C C . LEU A 1 348 ? 11.805 9.405 34.368 1.00 96.25 348 LEU A C 1
ATOM 2785 O O . LEU A 1 348 ? 11.646 10.622 34.400 1.00 96.25 348 LEU A O 1
ATOM 2789 N N . ASP A 1 349 ? 12.996 8.824 34.524 1.00 96.19 349 ASP A N 1
ATOM 2790 C CA . ASP A 1 349 ? 14.232 9.584 34.775 1.00 96.19 349 ASP A CA 1
ATOM 2791 C C . ASP A 1 349 ? 14.863 10.146 33.488 1.00 96.19 349 ASP A C 1
ATOM 2793 O O . ASP A 1 349 ? 15.529 11.178 33.520 1.00 96.19 349 ASP A O 1
ATOM 2797 N N . TYR A 1 350 ? 14.645 9.476 32.349 1.00 98.00 350 TYR A N 1
ATOM 2798 C CA . TYR A 1 350 ? 15.149 9.885 31.034 1.00 98.00 350 TYR A CA 1
ATOM 2799 C C . TYR A 1 350 ? 14.221 9.454 29.883 1.00 98.00 350 TYR A C 1
ATOM 2801 O O . TYR A 1 350 ? 13.488 8.456 29.965 1.00 98.00 350 TYR A O 1
ATOM 2809 N N . ILE A 1 351 ? 14.308 10.195 28.776 1.00 98.50 351 ILE A N 1
ATOM 2810 C CA . ILE A 1 351 ? 13.682 9.901 27.478 1.00 98.50 351 ILE A CA 1
ATOM 2811 C C . ILE A 1 351 ? 14.731 9.278 26.545 1.00 98.50 351 ILE A C 1
ATOM 2813 O O . ILE A 1 351 ? 15.861 9.757 26.468 1.00 98.50 351 ILE A O 1
ATOM 2817 N N . ASP A 1 352 ? 14.383 8.230 25.796 1.00 98.56 352 ASP A N 1
ATOM 2818 C CA . ASP A 1 352 ? 15.330 7.627 24.845 1.00 98.56 352 ASP A CA 1
ATOM 2819 C C . ASP A 1 352 ? 15.516 8.505 23.605 1.00 98.56 352 ASP A C 1
ATOM 2821 O O . ASP A 1 352 ? 16.645 8.723 23.160 1.00 98.56 352 ASP A O 1
ATOM 2825 N N . LEU A 1 353 ? 14.417 9.055 23.081 1.00 98.62 353 LEU A N 1
ATOM 2826 C CA . LEU A 1 353 ? 14.418 9.963 21.937 1.00 98.62 353 LEU A CA 1
ATOM 2827 C C . LEU A 1 353 ? 13.459 11.140 22.153 1.00 98.62 353 LEU A C 1
ATOM 2829 O O . LEU A 1 353 ? 12.243 10.960 22.207 1.00 98.62 353 LEU A O 1
ATOM 2833 N N . TYR A 1 354 ? 14.004 12.354 22.247 1.00 98.62 354 TYR A N 1
ATOM 2834 C CA . TYR A 1 354 ? 13.213 13.579 22.357 1.00 98.62 354 TYR A CA 1
ATOM 2835 C C . TYR A 1 354 ? 13.231 14.359 21.043 1.00 98.62 354 TYR A C 1
ATOM 2837 O O . TYR A 1 354 ? 14.295 14.647 20.493 1.00 98.62 354 TYR A O 1
ATOM 2845 N N . LEU A 1 355 ? 12.054 14.686 20.514 1.00 98.56 355 LEU A N 1
ATOM 2846 C CA . LEU A 1 355 ? 11.918 15.260 19.176 1.00 98.56 355 LEU A CA 1
ATOM 2847 C C . LEU A 1 355 ? 11.361 16.686 19.207 1.00 98.56 355 LEU A C 1
ATOM 2849 O O . LEU A 1 355 ? 10.410 16.968 19.936 1.00 98.56 355 LEU A O 1
ATOM 2853 N N . ILE A 1 356 ? 11.859 17.562 18.331 1.00 97.75 356 ILE A N 1
ATOM 2854 C CA . ILE A 1 356 ? 11.087 18.746 17.924 1.00 97.75 356 ILE A CA 1
ATOM 2855 C C . ILE A 1 356 ? 9.901 18.249 17.094 1.00 97.75 356 ILE A C 1
ATOM 2857 O O . ILE A 1 356 ? 10.105 17.620 16.060 1.00 97.75 356 ILE A O 1
ATOM 2861 N N . HIS A 1 357 ? 8.669 18.510 17.534 1.00 94.44 357 HIS A N 1
ATOM 2862 C CA . HIS A 1 357 ? 7.477 17.936 16.900 1.00 94.44 357 HIS A CA 1
ATOM 2863 C C . HIS A 1 357 ? 7.248 18.458 15.471 1.00 94.44 357 HIS A C 1
ATOM 2865 O O . HIS A 1 357 ? 6.884 17.689 14.587 1.00 94.44 357 HIS A O 1
ATOM 2871 N N . TRP A 1 358 ? 7.428 19.760 15.250 1.00 90.12 358 TRP A N 1
ATOM 2872 C CA . TRP A 1 358 ? 7.292 20.409 13.945 1.00 90.12 358 TRP A CA 1
ATOM 2873 C C . TRP A 1 358 ? 8.296 21.566 13.831 1.00 90.12 358 TRP A C 1
ATOM 2875 O O . TRP A 1 358 ? 8.619 22.178 14.850 1.00 90.12 358 TRP A O 1
ATOM 2885 N N . PRO A 1 359 ? 8.752 21.933 12.620 1.00 90.62 359 PRO A N 1
ATOM 2886 C CA . PRO A 1 359 ? 9.676 23.052 12.400 1.00 90.62 359 PRO A CA 1
ATOM 2887 C C . PRO A 1 359 ? 8.999 24.434 12.533 1.00 90.62 359 PRO A C 1
ATOM 2889 O O . PRO A 1 359 ? 9.396 25.380 11.858 1.00 90.62 359 PRO A O 1
ATOM 2892 N N . ILE A 1 360 ? 7.946 24.550 13.352 1.00 86.88 360 ILE A N 1
ATOM 2893 C CA . ILE A 1 360 ? 7.178 25.781 13.574 1.00 86.88 360 ILE A CA 1
ATOM 2894 C C . ILE A 1 360 ? 6.855 25.959 15.059 1.00 86.88 360 ILE A C 1
ATOM 2896 O O . ILE A 1 360 ? 6.445 25.010 15.726 1.00 86.88 360 ILE A O 1
ATOM 2900 N N . ALA A 1 361 ? 6.989 27.189 15.550 1.00 86.44 361 ALA A N 1
ATOM 2901 C CA . ALA A 1 361 ? 6.559 27.591 16.884 1.00 86.44 361 ALA A CA 1
ATOM 2902 C C . ALA A 1 361 ? 5.175 28.252 16.822 1.00 86.44 361 ALA A C 1
ATOM 2904 O O . ALA A 1 361 ? 4.892 29.033 15.910 1.00 86.44 361 ALA A O 1
ATOM 2905 N N . LEU A 1 362 ? 4.309 27.992 17.802 1.00 83.38 362 LEU A N 1
ATOM 2906 C CA . LEU A 1 362 ? 2.996 28.640 17.912 1.00 83.38 362 LEU A CA 1
ATOM 2907 C C . LEU A 1 362 ? 2.962 29.597 19.106 1.00 83.38 362 LEU A C 1
ATOM 2909 O O . LEU A 1 362 ? 3.544 29.327 20.158 1.00 83.38 362 LEU A O 1
ATOM 2913 N N . LYS A 1 363 ? 2.245 30.722 18.979 1.00 79.06 363 LYS A N 1
ATOM 2914 C CA . LYS A 1 363 ? 2.013 31.616 20.124 1.00 79.06 363 LYS A CA 1
ATOM 2915 C C . LYS A 1 363 ? 1.101 30.931 21.144 1.00 79.06 363 LYS A C 1
ATOM 2917 O O . LYS A 1 363 ? 0.106 30.322 20.757 1.00 79.06 363 LYS A O 1
ATOM 2922 N N . LYS A 1 364 ? 1.369 31.123 22.443 1.00 73.12 364 LYS A N 1
ATOM 2923 C CA . LYS A 1 364 ? 0.522 30.625 23.553 1.00 73.12 364 LYS A CA 1
ATOM 2924 C C . LYS A 1 364 ? -0.929 31.125 23.486 1.00 73.12 364 LYS A C 1
ATOM 2926 O O . LYS A 1 364 ? -1.816 30.480 24.018 1.00 73.12 364 LYS A O 1
ATOM 2931 N N . SER A 1 365 ? -1.172 32.254 22.817 1.00 66.50 365 SER A N 1
ATOM 2932 C CA . SER A 1 365 ? -2.507 32.816 22.577 1.00 66.50 365 SER A CA 1
ATOM 2933 C C . SER A 1 365 ? -3.288 32.128 21.447 1.00 66.50 365 SER A C 1
ATOM 2935 O O . SER A 1 365 ? -4.364 32.597 21.089 1.00 66.50 365 SER A O 1
ATOM 2937 N N . THR A 1 366 ? -2.735 31.088 20.819 1.00 63.38 366 THR A N 1
ATOM 2938 C CA . THR A 1 366 ? -3.437 30.320 19.783 1.00 63.38 366 THR A CA 1
ATOM 2939 C C . THR A 1 366 ? -4.499 29.448 20.462 1.00 63.38 366 THR A C 1
ATOM 2941 O O . THR A 1 366 ? -4.143 28.538 21.204 1.00 63.38 366 THR A O 1
ATOM 2944 N N . ASP A 1 367 ? -5.787 29.735 20.233 1.00 51.03 367 ASP A N 1
ATOM 2945 C CA . ASP A 1 367 ? -6.912 28.969 20.796 1.00 51.03 367 ASP A CA 1
ATOM 2946 C C . ASP A 1 367 ? -7.003 27.604 20.095 1.00 51.03 367 ASP A C 1
ATOM 2948 O O . ASP A 1 367 ? -7.456 27.493 18.955 1.00 51.03 367 ASP A O 1
ATOM 2952 N N . PHE A 1 368 ? -6.469 26.570 20.742 1.00 56.94 368 PHE A N 1
ATOM 2953 C CA . PHE A 1 368 ? -6.370 25.220 20.198 1.00 56.94 368 PHE A CA 1
ATOM 2954 C C . PHE A 1 368 ? -7.354 24.317 20.944 1.00 56.94 368 PHE A C 1
ATOM 2956 O O . PHE A 1 368 ? -7.048 23.832 22.028 1.00 56.94 368 PHE A O 1
ATOM 2963 N N . LYS A 1 369 ? -8.547 24.087 20.381 1.00 43.78 369 LYS A N 1
ATOM 2964 C CA . LYS A 1 369 ? -9.538 23.173 20.983 1.00 43.78 369 LYS A CA 1
ATOM 2965 C C . LYS A 1 369 ? -9.364 21.714 20.550 1.00 43.78 369 LYS A C 1
ATOM 2967 O O . LYS A 1 369 ? -9.847 20.828 21.242 1.00 43.78 369 LYS A O 1
ATOM 2972 N N . SER A 1 370 ? -8.704 21.444 19.412 1.00 45.00 370 SER A N 1
ATOM 2973 C CA . SER A 1 370 ? -8.270 20.101 18.971 1.00 45.00 370 SER A CA 1
ATOM 2974 C C . SER A 1 370 ? -7.415 20.156 17.689 1.00 45.00 370 SER A C 1
ATOM 2976 O O . SER A 1 370 ? -7.479 21.125 16.934 1.00 45.00 370 SER A O 1
ATOM 2978 N N . PHE A 1 371 ? -6.684 19.075 17.371 1.00 42.72 371 PHE A N 1
ATOM 2979 C CA . PHE A 1 371 ? -5.892 18.926 16.129 1.00 42.72 371 PHE A CA 1
ATOM 2980 C C . PHE A 1 371 ? -6.720 19.048 14.830 1.00 42.72 371 PHE A C 1
ATOM 2982 O O . PHE A 1 371 ? -6.172 19.336 13.766 1.00 42.72 371 PHE A O 1
ATOM 2989 N N . THR A 1 372 ? -8.038 18.835 14.906 1.00 41.75 372 THR A N 1
ATOM 2990 C CA . THR A 1 372 ? -8.974 18.931 13.773 1.00 41.75 372 THR A CA 1
ATOM 2991 C C . THR A 1 372 ? -9.544 20.331 13.554 1.00 41.75 372 THR A C 1
ATOM 2993 O O . THR A 1 372 ? -10.269 20.542 12.580 1.00 41.75 372 THR A O 1
ATOM 2996 N N . ASP A 1 373 ? -9.238 21.283 14.436 1.00 46.81 373 ASP A N 1
ATOM 2997 C CA . ASP A 1 373 ? -9.754 22.641 14.330 1.00 46.81 373 ASP A CA 1
ATOM 2998 C C . ASP A 1 373 ? -9.031 23.420 13.213 1.00 46.81 373 ASP A C 1
ATOM 3000 O O . ASP A 1 373 ? -7.798 23.436 13.124 1.00 46.81 373 ASP A O 1
ATOM 3004 N N . ARG A 1 374 ? -9.809 24.046 12.320 1.00 46.56 374 ARG A N 1
ATOM 3005 C CA . ARG A 1 374 ? -9.307 24.846 11.182 1.00 46.56 374 ARG A CA 1
ATOM 3006 C C . ARG A 1 374 ? -9.145 26.328 11.538 1.00 46.56 374 ARG A C 1
ATOM 3008 O O . ARG A 1 374 ? -9.073 27.162 10.638 1.00 46.56 374 ARG A O 1
ATOM 3015 N N . GLY A 1 375 ? -9.125 26.660 12.828 1.00 52.34 375 GLY A N 1
ATOM 3016 C CA . GLY A 1 375 ? -8.881 28.017 13.311 1.00 52.34 375 GLY A CA 1
ATOM 3017 C C . GLY A 1 375 ? -7.534 28.595 12.856 1.00 52.34 375 GLY A C 1
ATOM 3018 O O . GLY A 1 375 ? -6.599 27.877 12.486 1.00 52.34 375 GLY A O 1
ATOM 3019 N N . THR A 1 376 ? -7.431 29.924 12.884 1.00 54.34 376 THR A N 1
ATOM 3020 C CA . THR A 1 376 ? -6.232 30.669 12.483 1.00 54.34 376 THR A CA 1
ATOM 3021 C C . THR A 1 376 ? -5.068 30.367 13.430 1.00 54.34 376 THR A C 1
ATOM 3023 O O . THR A 1 376 ? -5.080 30.756 14.597 1.00 54.34 376 THR A O 1
ATOM 3026 N N . ARG A 1 377 ? -4.034 29.685 12.929 1.00 67.00 377 ARG A N 1
ATOM 3027 C CA . ARG A 1 377 ? -2.816 29.377 13.694 1.00 67.00 377 ARG A CA 1
ATOM 3028 C C . ARG A 1 377 ? -1.898 30.594 13.706 1.00 67.00 377 ARG A C 1
ATOM 3030 O O . ARG A 1 377 ? -1.460 31.035 12.645 1.00 67.00 377 ARG A O 1
ATOM 3037 N N . ILE A 1 378 ? -1.583 31.122 14.888 1.00 71.12 378 ILE A N 1
ATOM 3038 C CA . ILE A 1 378 ? -0.674 32.265 15.010 1.00 71.12 378 ILE A CA 1
ATOM 3039 C C . ILE A 1 378 ? 0.741 31.742 15.249 1.00 71.12 378 ILE A C 1
ATOM 3041 O O . ILE A 1 378 ? 1.091 31.312 16.350 1.00 71.12 378 ILE A O 1
ATOM 3045 N N . VAL A 1 379 ? 1.555 31.782 14.197 1.00 78.06 379 VAL A N 1
ATOM 3046 C CA . VAL A 1 379 ? 2.963 31.379 14.243 1.00 78.06 379 VAL A CA 1
ATOM 3047 C C . VAL A 1 379 ? 3.752 32.389 15.082 1.00 78.06 379 VAL A C 1
ATOM 3049 O O . VAL A 1 379 ? 3.564 33.605 14.967 1.00 78.06 379 VAL A O 1
ATOM 3052 N N . ALA A 1 380 ? 4.586 31.885 15.986 1.00 79.56 380 ALA A N 1
ATOM 3053 C CA . ALA A 1 380 ? 5.557 32.693 16.709 1.00 79.56 380 ALA A CA 1
ATOM 3054 C C . ALA A 1 380 ? 6.820 32.849 15.854 1.00 79.56 380 ALA A C 1
ATOM 3056 O O . ALA A 1 380 ? 7.238 31.902 15.193 1.00 79.56 380 ALA A O 1
ATOM 3057 N N . ASP A 1 381 ? 7.430 34.031 15.891 1.00 87.06 381 ASP A N 1
ATOM 3058 C CA . ASP A 1 381 ? 8.689 34.312 15.197 1.00 87.06 381 ASP A CA 1
ATOM 3059 C C . ASP A 1 381 ? 9.868 33.752 16.010 1.00 87.06 381 ASP A C 1
ATOM 3061 O O . ASP A 1 381 ? 10.567 34.475 16.715 1.00 87.06 381 ASP A O 1
ATOM 3065 N N . ILE A 1 382 ? 9.975 32.421 16.036 1.00 89.38 382 ILE A N 1
ATOM 3066 C CA . ILE A 1 382 ? 11.040 31.674 16.712 1.00 89.38 382 ILE A CA 1
ATOM 3067 C C . ILE A 1 382 ? 11.567 30.637 15.729 1.00 89.38 382 ILE A C 1
ATOM 3069 O O . ILE A 1 382 ? 10.814 29.811 15.207 1.00 89.38 382 ILE A O 1
ATOM 3073 N N . ASP A 1 383 ? 12.873 30.671 15.500 1.00 92.62 383 ASP A N 1
ATOM 3074 C CA . ASP A 1 383 ? 13.549 29.735 14.615 1.00 92.62 383 ASP A CA 1
ATOM 3075 C C . ASP A 1 383 ? 13.763 28.381 15.306 1.00 92.62 383 ASP A C 1
ATOM 3077 O O . ASP A 1 383 ? 14.207 28.315 16.453 1.00 92.62 383 ASP A O 1
ATOM 3081 N N . TYR A 1 384 ? 13.526 27.277 14.597 1.00 94.62 384 TYR A N 1
ATOM 3082 C CA . TYR A 1 384 ? 13.777 25.936 15.129 1.00 94.62 384 TYR A CA 1
ATOM 3083 C C . TYR A 1 384 ? 15.261 25.690 15.464 1.00 94.62 384 TYR A C 1
ATOM 3085 O O . TYR A 1 384 ? 15.561 24.771 16.226 1.00 94.62 384 TYR A O 1
ATOM 3093 N N . LEU A 1 385 ? 16.193 26.495 14.932 1.00 96.19 385 LEU A N 1
ATOM 3094 C CA . LEU A 1 385 ? 17.604 26.466 15.336 1.00 96.19 385 LEU A CA 1
ATOM 3095 C C . LEU A 1 385 ? 17.809 26.916 16.791 1.00 96.19 385 LEU A C 1
ATOM 3097 O O . LEU A 1 385 ? 18.671 26.372 17.478 1.00 96.19 385 LEU A O 1
ATOM 3101 N N . GLU A 1 386 ? 17.015 27.873 17.281 1.00 95.50 386 GLU A N 1
ATOM 3102 C CA . GLU A 1 386 ? 17.014 28.255 18.700 1.00 95.50 386 GLU A CA 1
ATOM 3103 C C . GLU A 1 386 ? 16.473 27.104 19.553 1.00 95.50 386 GLU A C 1
ATOM 3105 O O . GLU A 1 386 ? 17.091 26.706 20.540 1.00 95.50 386 GLU A O 1
ATOM 3110 N N . THR A 1 387 ? 15.364 26.499 19.118 1.00 96.88 387 THR A N 1
ATOM 3111 C CA . THR A 1 387 ? 14.796 25.316 19.775 1.00 96.88 387 THR A CA 1
ATOM 3112 C C . THR A 1 387 ? 15.825 24.186 19.869 1.00 96.88 387 THR A C 1
ATOM 3114 O O . THR A 1 387 ? 15.936 23.535 20.908 1.00 96.88 387 THR A O 1
ATOM 3117 N N . TRP A 1 388 ? 16.621 23.971 18.815 1.00 98.00 388 TRP A N 1
ATOM 3118 C CA . TRP A 1 388 ? 17.636 22.918 18.779 1.00 98.00 388 TRP A CA 1
ATOM 3119 C C . TRP A 1 388 ? 18.709 23.064 19.860 1.00 98.00 388 TRP A C 1
ATOM 3121 O O . TRP A 1 388 ? 19.058 22.068 20.488 1.00 98.00 388 TRP A O 1
ATOM 3131 N N . LYS A 1 389 ? 19.169 24.283 20.164 1.00 97.62 389 LYS A N 1
ATOM 3132 C CA . LYS A 1 389 ? 20.132 24.524 21.259 1.00 97.62 389 LYS A CA 1
ATOM 3133 C C . LYS A 1 389 ? 19.594 24.045 22.613 1.00 97.62 389 LYS A C 1
ATOM 3135 O O . LYS A 1 389 ? 20.301 23.424 23.411 1.00 97.62 389 LYS A O 1
ATOM 3140 N N . GLY A 1 390 ? 18.301 24.261 22.853 1.00 97.69 390 GLY A N 1
ATOM 3141 C CA . GLY A 1 390 ? 17.618 23.740 24.037 1.00 97.69 390 GLY A CA 1
ATOM 3142 C C . GLY A 1 390 ? 17.530 22.206 24.044 1.00 97.69 390 GLY A C 1
ATOM 3143 O O . GLY A 1 390 ? 17.682 21.581 25.097 1.00 97.69 390 GLY A O 1
ATOM 3144 N N . MET A 1 391 ? 17.351 21.578 22.874 1.00 98.44 391 MET A N 1
ATOM 3145 C CA . MET A 1 391 ? 17.384 20.114 22.726 1.00 98.44 391 MET A CA 1
ATOM 3146 C C . MET A 1 391 ? 18.780 19.555 23.037 1.00 98.44 391 MET A C 1
ATOM 3148 O O . MET A 1 391 ? 18.898 18.570 23.766 1.00 98.44 391 MET A O 1
ATOM 3152 N N . GLU A 1 392 ? 19.844 20.205 22.558 1.00 98.44 392 GLU A N 1
ATOM 3153 C CA . GLU A 1 392 ? 21.236 19.841 22.866 1.00 98.44 392 GLU A CA 1
ATOM 3154 C C . GLU A 1 392 ? 21.512 19.912 24.370 1.00 98.44 392 GLU A C 1
ATOM 3156 O O . GLU A 1 392 ? 22.123 19.005 24.935 1.00 98.44 392 GLU A O 1
ATOM 3161 N N . THR A 1 393 ? 20.958 20.920 25.047 1.00 98.25 393 THR A N 1
ATOM 3162 C CA . THR A 1 393 ? 21.054 21.043 26.506 1.00 98.25 393 THR A CA 1
ATOM 3163 C C . THR A 1 393 ? 20.319 19.904 27.218 1.00 98.25 393 THR A C 1
ATOM 3165 O O . THR A 1 393 ? 20.856 19.329 28.165 1.00 98.25 393 THR A O 1
ATOM 3168 N N . CYS A 1 394 ? 19.130 19.502 26.750 1.00 98.38 394 CYS A N 1
ATOM 3169 C CA . CYS A 1 394 ? 18.432 18.329 27.293 1.00 98.38 394 CYS A CA 1
ATOM 3170 C C . CYS A 1 394 ? 19.282 17.057 27.189 1.00 98.38 394 CYS A C 1
ATOM 3172 O O . CYS A 1 394 ? 19.296 16.256 28.126 1.00 98.38 394 CYS A O 1
ATOM 3174 N N . LYS A 1 395 ? 20.010 16.888 26.077 1.00 98.19 395 LYS A N 1
ATOM 3175 C CA . LYS A 1 395 ? 20.923 15.758 25.893 1.00 98.19 395 LYS A CA 1
ATOM 3176 C C . LYS A 1 395 ? 22.133 15.829 26.819 1.00 98.19 395 LYS A C 1
ATOM 3178 O O . LYS A 1 395 ? 22.442 14.845 27.482 1.00 98.19 395 LYS A O 1
ATOM 3183 N N . HIS A 1 396 ? 22.794 16.983 26.906 1.00 98.00 396 HIS A N 1
ATOM 3184 C CA . HIS A 1 396 ? 23.955 17.169 27.783 1.00 98.00 396 HIS A CA 1
ATOM 3185 C C . HIS A 1 396 ? 23.621 16.957 29.266 1.00 98.00 396 HIS A C 1
ATOM 3187 O O . HIS A 1 396 ? 24.444 16.427 30.006 1.00 98.00 396 HIS A O 1
ATOM 3193 N N . LEU A 1 397 ? 22.406 17.315 29.693 1.00 98.00 397 LEU A N 1
ATOM 3194 C CA . LEU A 1 397 ? 21.921 17.083 31.057 1.00 98.00 397 LEU A CA 1
ATOM 3195 C C . LEU A 1 397 ? 21.469 15.635 31.323 1.00 98.00 397 LEU A C 1
ATOM 3197 O O . LEU A 1 397 ? 21.057 15.336 32.440 1.00 98.00 397 LEU A O 1
ATOM 3201 N N . GLY A 1 398 ? 21.489 14.750 30.320 1.00 97.75 398 GLY A N 1
ATOM 3202 C CA . GLY A 1 398 ? 21.030 13.363 30.452 1.00 97.75 398 GLY A CA 1
ATOM 3203 C C . GLY A 1 398 ? 19.508 13.193 30.530 1.00 97.75 398 GLY A C 1
ATOM 3204 O O . GLY A 1 398 ? 19.037 12.090 30.782 1.00 97.75 398 GLY A O 1
ATOM 3205 N N . LEU A 1 399 ? 18.726 14.253 30.286 1.00 98.31 399 LEU A N 1
ATOM 3206 C CA . LEU A 1 399 ? 17.256 14.183 30.272 1.00 98.31 399 LEU A CA 1
ATOM 3207 C C . LEU A 1 399 ? 16.737 13.409 29.050 1.00 98.31 399 LEU A C 1
ATOM 3209 O O . LEU A 1 399 ? 15.686 12.771 29.109 1.00 98.31 399 LEU A O 1
ATOM 3213 N N . ALA A 1 400 ? 17.483 13.467 27.944 1.00 98.31 400 ALA A N 1
ATOM 3214 C CA . ALA A 1 400 ? 17.238 12.684 26.742 1.00 98.31 400 ALA A CA 1
ATOM 3215 C C . ALA A 1 400 ? 18.535 12.024 26.256 1.00 98.31 400 ALA A C 1
ATOM 3217 O O . ALA A 1 400 ? 19.547 12.700 26.086 1.00 98.31 400 ALA A O 1
ATOM 3218 N N . HIS A 1 401 ? 18.522 10.721 25.978 1.00 98.00 401 HIS A N 1
ATOM 3219 C CA . HIS A 1 401 ? 19.701 10.027 25.444 1.00 98.00 401 HIS A CA 1
ATOM 3220 C C . HIS A 1 401 ? 19.978 10.403 23.982 1.00 98.00 401 HIS A C 1
ATOM 3222 O O . HIS A 1 401 ? 21.126 10.611 23.575 1.00 98.00 401 HIS A O 1
ATOM 3228 N N . SER A 1 402 ? 18.917 10.534 23.187 1.00 98.31 402 SER A N 1
ATOM 3229 C CA . SER A 1 402 ? 18.965 11.000 21.804 1.00 98.31 402 SER A CA 1
ATOM 3230 C C . SER A 1 402 ? 17.988 12.142 21.572 1.00 98.31 402 SER A C 1
ATOM 3232 O O . SER A 1 402 ? 16.935 12.230 22.201 1.00 98.31 402 SER A O 1
ATOM 3234 N N . ILE A 1 403 ? 18.338 13.008 20.625 1.00 98.69 403 ILE A N 1
ATOM 3235 C CA . ILE A 1 403 ? 17.485 14.105 20.176 1.00 98.69 403 ILE A CA 1
ATOM 3236 C C . ILE A 1 403 ? 17.303 14.031 18.669 1.00 98.69 403 ILE A C 1
ATOM 3238 O O . ILE A 1 403 ? 18.192 13.575 17.947 1.00 98.69 403 ILE A O 1
ATOM 3242 N N . GLY A 1 404 ? 16.148 14.462 18.190 1.00 98.44 404 GLY A N 1
ATOM 3243 C CA . GLY A 1 404 ? 15.809 14.423 16.777 1.00 98.44 404 GLY A CA 1
ATOM 3244 C C . GLY A 1 404 ? 14.731 15.431 16.420 1.00 98.44 404 GLY A C 1
ATOM 3245 O O . GLY A 1 404 ? 14.356 16.298 17.210 1.00 98.44 404 GLY A O 1
ATOM 3246 N N . VAL A 1 405 ? 14.224 15.304 15.207 1.00 98.31 405 VAL A N 1
ATOM 3247 C CA . VAL A 1 405 ? 13.195 16.176 14.649 1.00 98.31 405 VAL A CA 1
ATOM 3248 C C . VAL A 1 405 ? 12.017 15.355 14.131 1.00 98.31 405 VAL A C 1
ATOM 3250 O O . VAL A 1 405 ? 12.111 14.142 13.955 1.00 98.31 405 VAL A O 1
ATOM 3253 N N . SER A 1 406 ? 10.881 16.000 13.907 1.00 97.06 406 SER A N 1
ATOM 3254 C CA . SER A 1 406 ? 9.712 15.398 13.280 1.00 97.06 406 SER A CA 1
ATOM 3255 C C . SER A 1 406 ? 9.095 16.391 12.305 1.00 97.06 406 SER A C 1
ATOM 3257 O O . SER A 1 406 ? 9.015 17.583 12.593 1.00 97.06 406 SER A O 1
ATOM 3259 N N . ASN A 1 407 ? 8.674 15.899 11.139 1.00 94.62 407 ASN A N 1
ATOM 3260 C CA . ASN A 1 407 ? 8.092 16.696 10.052 1.00 94.62 407 ASN A CA 1
ATOM 3261 C C . ASN A 1 407 ? 9.058 17.700 9.403 1.00 94.62 407 ASN A C 1
ATOM 3263 O O . ASN A 1 407 ? 8.620 18.722 8.876 1.00 94.62 407 ASN A O 1
ATOM 3267 N N . PHE A 1 408 ? 10.364 17.417 9.423 1.00 96.56 408 PHE A N 1
ATOM 3268 C CA . PHE A 1 408 ? 11.360 18.242 8.739 1.00 96.56 408 PHE A CA 1
ATOM 3269 C C . PHE A 1 408 ? 11.646 17.684 7.343 1.00 96.56 408 PHE A C 1
ATOM 3271 O O . PHE A 1 408 ? 11.794 16.471 7.166 1.00 96.56 408 PHE A O 1
ATOM 3278 N N . ASN A 1 409 ? 11.772 18.578 6.361 1.00 94.69 409 ASN A N 1
ATOM 3279 C CA . ASN A 1 409 ? 12.268 18.242 5.026 1.00 94.69 409 ASN A CA 1
ATOM 3280 C C . ASN A 1 409 ? 13.810 18.278 4.963 1.00 94.69 409 ASN A C 1
ATOM 3282 O O . ASN A 1 409 ? 14.477 18.695 5.913 1.00 94.69 409 ASN A O 1
ATOM 3286 N N . SER A 1 410 ? 14.386 17.847 3.837 1.00 94.62 410 SER A N 1
ATOM 3287 C CA . SER A 1 410 ? 15.841 17.756 3.653 1.00 94.62 410 SER A CA 1
ATOM 3288 C C . SER A 1 410 ? 16.551 19.101 3.825 1.00 94.62 410 SER A C 1
ATOM 3290 O O . SER A 1 410 ? 17.570 19.159 4.505 1.00 94.62 410 SER A O 1
ATOM 3292 N N . GLU A 1 411 ? 15.995 20.194 3.299 1.00 95.62 411 GLU A N 1
ATOM 3293 C CA . GLU A 1 411 ? 16.598 21.530 3.408 1.00 95.62 411 GLU A CA 1
ATOM 3294 C C . GLU A 1 411 ? 16.601 22.050 4.848 1.00 95.62 411 GLU A C 1
ATOM 3296 O O . GLU A 1 411 ? 17.598 22.600 5.320 1.00 95.62 411 GLU A O 1
ATOM 3301 N N . GLN A 1 412 ? 15.519 21.819 5.592 1.00 97.38 412 GLN A N 1
ATOM 3302 C CA . GLN A 1 412 ? 15.437 22.195 7.002 1.00 97.38 412 GLN A CA 1
ATOM 3303 C C . GLN A 1 412 ? 16.457 21.430 7.847 1.00 97.38 412 GLN A C 1
ATOM 3305 O O . GLN A 1 412 ? 17.121 22.031 8.694 1.00 97.38 412 GLN A O 1
ATOM 3310 N N . ILE A 1 413 ? 16.613 20.125 7.597 1.00 97.69 413 ILE A N 1
ATOM 3311 C CA . ILE A 1 413 ? 17.610 19.286 8.273 1.00 97.69 413 ILE A CA 1
ATOM 3312 C C . ILE A 1 413 ? 19.026 19.700 7.869 1.00 97.69 413 ILE A C 1
ATOM 3314 O O . ILE A 1 413 ? 19.892 19.810 8.729 1.00 97.69 413 ILE A O 1
ATOM 3318 N N . LYS A 1 414 ? 19.274 19.978 6.587 1.00 96.81 414 LYS A N 1
ATOM 3319 C CA . LYS A 1 414 ? 20.569 20.465 6.097 1.00 96.81 414 LYS A CA 1
ATOM 3320 C C . LYS A 1 414 ? 20.969 21.762 6.800 1.00 96.81 414 LYS A C 1
ATOM 3322 O O . LYS A 1 414 ? 22.079 21.863 7.321 1.00 96.81 414 LYS A O 1
ATOM 3327 N N . ARG A 1 415 ? 20.034 22.712 6.901 1.00 97.50 415 ARG A N 1
ATOM 3328 C CA . ARG A 1 415 ? 20.209 23.957 7.659 1.00 97.50 415 ARG A CA 1
ATOM 3329 C C . ARG A 1 415 ? 20.488 23.689 9.138 1.00 97.50 415 ARG A C 1
ATOM 3331 O O . ARG A 1 415 ? 21.415 24.272 9.685 1.00 97.50 415 ARG A O 1
ATOM 3338 N N . LEU A 1 416 ? 19.749 22.775 9.765 1.00 97.50 416 LEU A N 1
ATOM 3339 C CA . LEU A 1 416 ? 19.961 22.385 11.160 1.00 97.50 416 LEU A CA 1
ATOM 3340 C C . LEU A 1 416 ? 21.369 21.826 11.405 1.00 97.50 416 LEU A C 1
ATOM 3342 O O . LEU A 1 416 ? 22.077 22.294 12.292 1.00 97.50 416 LEU A O 1
ATOM 3346 N N . ILE A 1 417 ? 21.791 20.854 10.593 1.00 96.44 417 ILE A N 1
ATOM 3347 C CA . ILE A 1 417 ? 23.097 20.194 10.722 1.00 96.44 417 ILE A CA 1
ATOM 3348 C C . ILE A 1 417 ? 24.241 21.193 10.536 1.00 96.44 417 ILE A C 1
ATOM 3350 O O . ILE A 1 417 ? 25.282 21.027 11.161 1.00 96.44 417 ILE A O 1
ATOM 3354 N N . SER A 1 418 ? 24.059 22.233 9.716 1.00 95.88 418 SER A N 1
ATOM 3355 C CA . SER A 1 418 ? 25.109 23.232 9.478 1.00 95.88 418 SER A CA 1
ATOM 3356 C C . SER A 1 418 ? 25.501 24.039 10.722 1.00 95.88 418 SER A C 1
ATOM 3358 O O . SER A 1 418 ? 26.593 24.600 10.757 1.00 95.88 418 SER A O 1
ATOM 3360 N N . THR A 1 419 ? 24.637 24.084 11.742 1.00 93.62 419 THR A N 1
ATOM 3361 C CA . THR A 1 419 ? 24.875 24.834 12.987 1.00 93.62 419 THR A CA 1
ATOM 3362 C C . THR A 1 419 ? 24.848 23.976 14.252 1.00 93.62 419 THR A C 1
ATOM 3364 O O . THR A 1 419 ? 25.199 24.470 15.320 1.00 93.62 419 THR A O 1
ATOM 3367 N N . ALA A 1 420 ? 24.385 22.727 14.167 1.00 94.94 420 ALA A N 1
ATOM 3368 C CA . ALA A 1 420 ? 24.201 21.848 15.319 1.00 94.94 420 ALA A CA 1
ATOM 3369 C C . ALA A 1 420 ? 25.535 21.309 15.862 1.00 94.94 420 ALA A C 1
ATOM 3371 O O . ALA A 1 420 ? 26.386 20.851 15.102 1.00 94.94 420 ALA A O 1
ATOM 3372 N N . GLN A 1 421 ? 25.680 21.281 17.187 1.00 95.62 421 GLN A N 1
ATOM 3373 C CA . GLN A 1 421 ? 26.757 20.563 17.876 1.00 95.62 421 GLN A CA 1
ATOM 3374 C C . GLN A 1 421 ? 26.468 19.060 17.928 1.00 95.62 421 GLN A C 1
ATOM 3376 O O . GLN A 1 421 ? 27.368 18.232 17.795 1.00 95.62 421 GLN A O 1
ATOM 3381 N N . VAL A 1 422 ? 25.194 18.697 18.097 1.00 95.56 422 VAL A N 1
ATOM 3382 C CA . VAL A 1 422 ? 24.711 17.319 18.072 1.00 95.56 422 VAL A CA 1
ATOM 3383 C C . VAL A 1 422 ? 23.782 17.151 16.884 1.00 95.56 422 VAL A C 1
ATOM 3385 O O . VAL A 1 422 ? 22.733 17.783 16.794 1.00 95.56 422 VAL A O 1
ATOM 3388 N N . LYS A 1 423 ? 24.136 16.239 15.982 1.00 96.12 423 LYS A N 1
ATOM 3389 C CA . LYS A 1 423 ? 23.293 15.893 14.839 1.00 96.12 423 LYS A CA 1
ATOM 3390 C C . LYS A 1 423 ? 21.967 15.258 15.296 1.00 96.12 423 LYS A C 1
ATOM 3392 O O . LYS A 1 423 ? 22.002 14.427 16.209 1.00 96.12 423 LYS A O 1
ATOM 3397 N N . PRO A 1 424 ? 20.816 15.569 14.664 1.00 98.12 424 PRO A N 1
ATOM 3398 C CA . PRO A 1 424 ? 19.581 14.835 14.927 1.00 98.12 424 PRO A CA 1
ATOM 3399 C C . PRO A 1 424 ? 19.776 13.342 14.665 1.00 98.12 424 PRO A C 1
ATOM 3401 O O . PRO A 1 424 ? 20.192 12.950 13.581 1.00 98.12 424 PRO A O 1
ATOM 3404 N N . ALA A 1 425 ? 19.450 12.504 15.645 1.00 98.00 425 ALA A N 1
ATOM 3405 C CA . ALA A 1 425 ? 19.526 11.050 15.514 1.00 98.00 425 ALA A CA 1
ATOM 3406 C C . ALA A 1 425 ? 18.352 10.477 14.702 1.00 98.00 425 ALA A C 1
ATOM 3408 O O . ALA A 1 425 ? 18.450 9.389 14.134 1.00 98.00 425 ALA A O 1
ATOM 3409 N N . ASN A 1 426 ? 17.231 11.203 14.657 1.00 98.19 426 ASN A N 1
ATOM 3410 C CA . ASN A 1 426 ? 15.998 10.762 14.023 1.00 98.19 426 ASN A CA 1
ATOM 3411 C C . ASN A 1 426 ? 15.276 11.911 13.310 1.00 98.19 426 ASN A C 1
ATOM 3413 O O . ASN A 1 426 ? 15.303 13.047 13.790 1.00 98.19 426 ASN A O 1
ATOM 3417 N N . ASN A 1 427 ? 14.601 11.588 12.207 1.00 98.00 427 ASN A N 1
ATOM 3418 C CA . ASN A 1 427 ? 13.536 12.395 11.626 1.00 98.00 427 ASN A CA 1
ATOM 3419 C C . ASN A 1 427 ? 12.255 11.554 11.534 1.00 98.00 427 ASN A C 1
ATOM 3421 O O . ASN A 1 427 ? 12.194 10.593 10.765 1.00 98.00 427 ASN A O 1
ATOM 3425 N N . GLN A 1 428 ? 11.235 11.902 12.314 1.00 97.19 428 GLN A N 1
ATOM 3426 C CA . GLN A 1 428 ? 9.950 11.208 12.285 1.00 97.19 428 GLN A CA 1
ATOM 3427 C C . GLN A 1 428 ? 8.982 11.900 11.314 1.00 97.19 428 GLN A C 1
ATOM 3429 O O . GLN A 1 428 ? 8.620 13.057 11.528 1.00 97.19 428 GLN A O 1
ATOM 3434 N N . VAL A 1 429 ? 8.537 11.208 10.264 1.00 93.44 429 VAL A N 1
ATOM 3435 C CA . VAL A 1 429 ? 7.722 11.784 9.175 1.00 93.44 429 VAL A CA 1
ATOM 3436 C C . VAL A 1 429 ? 6.634 10.822 8.696 1.00 93.44 429 VAL A C 1
ATOM 3438 O O . VAL A 1 429 ? 6.689 9.628 8.977 1.00 93.44 429 VAL A O 1
ATOM 3441 N N . GLU A 1 430 ? 5.628 11.324 7.977 1.00 88.69 430 GLU A N 1
ATOM 3442 C CA . GLU A 1 430 ? 4.570 10.481 7.406 1.00 88.69 430 GLU A CA 1
ATOM 3443 C C . GLU A 1 430 ? 5.141 9.571 6.314 1.00 88.69 430 GLU A C 1
ATOM 3445 O O . GLU A 1 430 ? 5.610 10.066 5.295 1.00 88.69 430 GLU A O 1
ATOM 3450 N N . VAL A 1 431 ? 5.090 8.252 6.478 1.00 85.44 431 VAL A N 1
ATOM 3451 C CA . VAL A 1 431 ? 5.540 7.315 5.437 1.00 85.44 431 VAL A CA 1
ATOM 3452 C C . VAL A 1 431 ? 4.430 6.316 5.191 1.00 85.44 431 VAL A C 1
ATOM 3454 O O . VAL A 1 431 ? 4.018 5.637 6.117 1.00 85.44 431 VAL A O 1
ATOM 3457 N N . SER A 1 432 ? 3.953 6.209 3.955 1.00 81.50 432 SER A N 1
ATOM 3458 C CA . SER A 1 432 ? 2.932 5.236 3.545 1.00 81.50 432 SER A CA 1
ATOM 3459 C C . SER A 1 432 ? 3.223 4.714 2.137 1.00 81.50 432 SER A C 1
ATOM 3461 O O . SER A 1 432 ? 4.152 5.185 1.480 1.00 81.50 432 SER A O 1
ATOM 3463 N N . LEU A 1 433 ? 2.416 3.774 1.634 1.00 75.19 433 LEU A N 1
ATOM 3464 C CA . LEU A 1 433 ? 2.542 3.291 0.250 1.00 75.19 433 LEU A CA 1
ATOM 3465 C C . LEU A 1 433 ? 2.418 4.424 -0.790 1.00 75.19 433 LEU A C 1
ATOM 3467 O O . LEU A 1 433 ? 3.128 4.408 -1.791 1.00 75.19 433 LEU A O 1
ATOM 3471 N N . ASN A 1 434 ? 1.571 5.429 -0.530 1.00 71.75 434 ASN A N 1
ATOM 3472 C CA . ASN A 1 434 ? 1.386 6.596 -1.407 1.00 71.75 434 ASN A CA 1
ATOM 3473 C C . ASN A 1 434 ? 2.420 7.703 -1.186 1.00 71.75 434 ASN A C 1
ATOM 3475 O O . ASN A 1 434 ? 2.639 8.537 -2.059 1.00 71.75 434 ASN A O 1
ATOM 3479 N N . LEU A 1 435 ? 3.021 7.746 0.001 1.00 75.56 435 LEU A N 1
ATOM 3480 C CA . LEU A 1 435 ? 3.963 8.780 0.407 1.00 75.56 435 LEU A CA 1
ATOM 3481 C C . LEU A 1 435 ? 5.205 8.107 0.987 1.00 75.56 435 LEU A C 1
ATOM 3483 O O . LEU A 1 435 ? 5.444 8.139 2.188 1.00 75.56 435 LEU A O 1
ATOM 3487 N N . ASN A 1 436 ? 5.983 7.451 0.125 1.00 71.94 436 ASN A N 1
ATOM 3488 C CA . ASN A 1 436 ? 7.151 6.675 0.553 1.00 71.94 436 ASN A CA 1
ATOM 3489 C C . ASN A 1 436 ? 8.357 7.540 0.964 1.00 71.94 436 ASN A C 1
ATOM 3491 O O . ASN A 1 436 ? 9.330 7.005 1.478 1.00 71.94 436 ASN A O 1
ATOM 3495 N N . GLN A 1 437 ? 8.307 8.855 0.715 1.00 81.56 437 GLN A N 1
ATOM 3496 C CA . GLN A 1 437 ? 9.344 9.836 1.057 1.00 81.56 437 GLN A CA 1
ATOM 3497 C C . GLN A 1 437 ? 10.779 9.407 0.691 1.00 81.56 437 GLN A C 1
ATOM 3499 O O . GLN A 1 437 ? 11.729 9.759 1.390 1.00 81.56 437 GLN A O 1
ATOM 3504 N N . LYS A 1 438 ? 10.958 8.675 -0.423 1.00 82.38 438 LYS A N 1
ATOM 3505 C CA . LYS A 1 438 ? 12.240 8.046 -0.792 1.00 82.38 438 LYS A CA 1
ATOM 3506 C C . LYS A 1 438 ? 13.424 9.020 -0.774 1.00 82.38 438 LYS A C 1
ATOM 3508 O O . LYS A 1 438 ? 14.457 8.697 -0.202 1.00 82.38 438 LYS A O 1
ATOM 3513 N N . ALA A 1 439 ? 13.267 10.221 -1.336 1.00 82.62 439 ALA A N 1
ATOM 3514 C CA . ALA A 1 439 ? 14.327 11.234 -1.357 1.00 82.62 439 ALA A CA 1
ATOM 3515 C C . ALA A 1 439 ? 14.748 11.685 0.054 1.00 82.62 439 ALA A C 1
ATOM 3517 O O . ALA A 1 439 ? 15.939 11.776 0.344 1.00 82.62 439 ALA A O 1
ATOM 3518 N N . LEU A 1 440 ? 13.782 11.909 0.951 1.00 87.69 440 LEU A N 1
ATOM 3519 C CA . LEU A 1 440 ? 14.054 12.289 2.336 1.00 87.69 440 LEU A CA 1
ATOM 3520 C C . LEU A 1 440 ? 14.688 11.136 3.123 1.00 87.69 440 LEU A C 1
ATOM 3522 O O . LEU A 1 440 ? 15.625 11.368 3.879 1.00 87.69 440 LEU A O 1
ATOM 3526 N N . ILE A 1 441 ? 14.217 9.900 2.920 1.00 88.31 441 ILE A N 1
ATOM 3527 C CA . ILE A 1 441 ? 14.796 8.701 3.546 1.00 88.31 441 ILE A CA 1
ATOM 3528 C C . ILE A 1 441 ? 16.255 8.525 3.125 1.00 88.31 441 ILE A C 1
ATOM 3530 O O . ILE A 1 441 ? 17.112 8.326 3.986 1.00 88.31 441 ILE A O 1
ATOM 3534 N N . THR A 1 442 ? 16.554 8.649 1.830 1.00 85.50 442 THR A N 1
ATOM 3535 C CA . THR A 1 442 ? 17.928 8.585 1.314 1.00 85.50 442 THR A CA 1
ATOM 3536 C C . THR A 1 442 ? 18.798 9.681 1.922 1.00 85.50 442 THR A C 1
ATOM 3538 O O . THR A 1 442 ? 19.840 9.370 2.492 1.00 85.50 442 THR A O 1
ATOM 3541 N N . PHE A 1 443 ? 18.337 10.934 1.899 1.00 90.94 443 PHE A N 1
ATOM 3542 C CA . PHE A 1 443 ? 19.053 12.063 2.495 1.00 90.94 443 PHE A CA 1
ATOM 3543 C C . PHE A 1 443 ? 19.348 11.842 3.989 1.00 90.94 443 PHE A C 1
ATOM 3545 O O . PHE A 1 443 ? 20.473 12.027 4.454 1.00 90.94 443 PHE A O 1
ATOM 3552 N N . CYS A 1 444 ? 18.352 11.406 4.766 1.00 94.44 444 CYS A N 1
ATOM 3553 C CA . CYS A 1 444 ? 18.535 11.106 6.183 1.00 94.44 444 CYS A CA 1
ATOM 3554 C C . CYS A 1 444 ? 19.552 9.971 6.385 1.00 94.44 444 CYS A C 1
ATOM 3556 O O . CYS A 1 444 ? 20.442 10.103 7.226 1.00 94.44 444 CYS A O 1
ATOM 3558 N N . LYS A 1 445 ? 19.490 8.907 5.575 1.00 88.94 445 LYS A N 1
ATOM 3559 C CA . LYS A 1 445 ? 20.434 7.782 5.621 1.00 88.94 445 LYS A CA 1
ATOM 3560 C C . LYS A 1 445 ? 21.875 8.210 5.321 1.00 88.94 445 LYS A C 1
ATOM 3562 O O . LYS A 1 445 ? 22.765 7.853 6.087 1.00 88.94 445 LYS A O 1
ATOM 3567 N N . GLU A 1 446 ? 22.105 9.008 4.277 1.00 91.25 446 GLU A N 1
ATOM 3568 C CA . GLU A 1 446 ? 23.424 9.584 3.933 1.00 91.25 446 GLU A CA 1
ATOM 3569 C C . GLU A 1 446 ? 24.010 10.423 5.075 1.00 91.25 446 GLU A C 1
ATOM 3571 O O . GLU A 1 446 ? 25.222 10.570 5.236 1.00 91.25 446 GLU A O 1
ATOM 3576 N N . HIS A 1 447 ? 23.129 10.952 5.915 1.00 93.75 447 HIS A N 1
ATOM 3577 C CA . HIS A 1 447 ? 23.476 11.739 7.074 1.00 93.75 447 HIS A CA 1
ATOM 3578 C C . HIS A 1 447 ? 23.440 10.953 8.396 1.00 93.75 447 HIS A C 1
ATOM 3580 O O . HIS A 1 447 ? 23.600 11.577 9.444 1.00 93.75 447 HIS A O 1
ATOM 3586 N N . ASN A 1 448 ? 23.325 9.623 8.395 1.00 94.44 448 ASN A N 1
ATOM 3587 C CA . ASN A 1 448 ? 23.223 8.806 9.615 1.00 94.44 448 ASN A CA 1
ATOM 3588 C C . ASN A 1 448 ? 22.066 9.239 10.541 1.00 94.44 448 ASN A C 1
ATOM 3590 O O . ASN A 1 448 ? 22.194 9.237 11.764 1.00 94.44 448 ASN A O 1
ATOM 3594 N N . ILE A 1 449 ? 20.941 9.639 9.947 1.00 96.75 449 ILE A N 1
ATOM 3595 C CA . ILE A 1 449 ? 19.700 10.010 10.628 1.00 96.75 449 ILE A CA 1
ATOM 3596 C C . ILE A 1 449 ? 18.682 8.907 10.355 1.00 96.75 449 ILE A C 1
ATOM 3598 O O . ILE A 1 449 ? 18.361 8.620 9.201 1.00 96.75 449 ILE A O 1
ATOM 3602 N N . VAL A 1 450 ? 18.150 8.290 11.408 1.00 95.19 450 VAL A N 1
ATOM 3603 C CA . VAL A 1 450 ? 17.101 7.272 11.268 1.00 95.19 450 VAL A CA 1
ATOM 3604 C C . VAL A 1 450 ? 15.793 7.945 10.856 1.00 95.19 450 VAL A C 1
ATOM 3606 O O . VAL A 1 450 ? 15.411 8.956 11.440 1.00 95.19 450 VAL A O 1
ATOM 3609 N N . VAL A 1 451 ? 15.069 7.375 9.892 1.00 95.38 451 VAL A N 1
ATOM 3610 C CA . VAL A 1 451 ? 13.701 7.815 9.588 1.00 95.38 451 VAL A CA 1
ATOM 3611 C C . VAL A 1 451 ? 12.693 6.901 10.263 1.00 95.38 451 VAL A C 1
ATOM 3613 O O . VAL A 1 451 ? 12.679 5.694 10.005 1.00 95.38 451 VAL A O 1
ATOM 3616 N N . THR A 1 452 ? 11.820 7.488 11.080 1.00 95.56 452 THR A N 1
ATOM 3617 C CA . THR A 1 452 ? 10.666 6.787 11.654 1.00 95.56 452 THR A CA 1
ATOM 3618 C C . THR A 1 452 ? 9.391 7.215 10.932 1.00 95.56 452 THR A C 1
ATOM 3620 O O . THR A 1 452 ? 8.988 8.373 11.011 1.00 95.56 452 THR A O 1
ATOM 3623 N N . GLY A 1 453 ? 8.754 6.285 10.230 1.00 91.88 453 GLY A N 1
ATOM 3624 C CA . GLY A 1 453 ? 7.501 6.478 9.519 1.00 91.88 453 GLY A CA 1
ATOM 3625 C C . GLY A 1 453 ? 6.290 6.397 10.442 1.00 91.88 453 GLY A C 1
ATOM 3626 O O . GLY A 1 453 ? 6.071 5.364 11.079 1.00 91.88 453 GLY A O 1
ATOM 3627 N N . TYR A 1 454 ? 5.479 7.455 10.484 1.00 90.38 454 TYR A N 1
ATOM 3628 C CA . TYR A 1 454 ? 4.139 7.429 11.078 1.00 90.38 454 TYR A CA 1
ATOM 3629 C C . TYR A 1 454 ? 3.053 7.396 9.997 1.00 90.38 454 TYR A C 1
ATOM 3631 O O . TYR A 1 454 ? 3.311 7.677 8.828 1.00 90.38 454 TYR A O 1
ATOM 3639 N N . SER A 1 455 ? 1.825 7.047 10.393 1.00 84.31 455 SER A N 1
ATOM 3640 C CA . SER A 1 455 ? 0.693 6.834 9.476 1.00 84.31 455 SER A CA 1
ATOM 3641 C C . SER A 1 455 ? 1.024 5.885 8.305 1.00 84.31 455 SER A C 1
ATOM 3643 O O . SER A 1 455 ? 0.734 6.219 7.154 1.00 84.31 455 SER A O 1
ATOM 3645 N N . PRO A 1 456 ? 1.548 4.665 8.579 1.00 82.81 456 PRO A N 1
ATOM 3646 C CA . PRO A 1 456 ? 1.931 3.678 7.551 1.00 82.81 456 PRO A CA 1
ATOM 3647 C C . PRO A 1 456 ? 0.810 3.319 6.570 1.00 82.81 456 PRO A C 1
ATOM 3649 O O . PRO A 1 456 ? 1.032 2.787 5.486 1.00 82.81 456 PRO A O 1
ATOM 3652 N N . PHE A 1 457 ? -0.413 3.622 6.974 1.00 77.50 457 PHE A N 1
ATOM 3653 C CA . PHE A 1 457 ? -1.671 3.204 6.392 1.00 77.50 457 PHE A CA 1
ATOM 3654 C C . PHE A 1 457 ? -2.393 4.338 5.654 1.00 77.50 457 PHE A C 1
ATOM 3656 O O . PHE A 1 457 ? -3.502 4.156 5.160 1.00 77.50 457 PHE A O 1
ATOM 3663 N N . GLY A 1 458 ? -1.776 5.522 5.590 1.00 67.69 458 GLY A N 1
ATOM 3664 C CA . GLY A 1 458 ? -2.444 6.741 5.152 1.00 67.69 458 GLY A CA 1
ATOM 3665 C C . GLY A 1 458 ? -3.456 7.251 6.183 1.00 67.69 458 GLY A C 1
ATOM 3666 O O . GLY A 1 458 ? -3.521 6.777 7.318 1.00 67.69 458 GLY A O 1
ATOM 3667 N N . ASN A 1 459 ? -4.241 8.253 5.786 1.00 56.03 459 ASN A N 1
ATOM 3668 C CA . ASN A 1 459 ? -5.210 8.934 6.644 1.00 56.03 459 ASN A CA 1
ATOM 3669 C C . ASN A 1 459 ? -6.622 8.746 6.049 1.00 56.03 459 ASN A C 1
ATOM 3671 O O . ASN A 1 459 ? -7.011 9.515 5.162 1.00 56.03 459 ASN A O 1
ATOM 3675 N N . PRO A 1 460 ? -7.382 7.710 6.462 1.00 39.78 460 PRO A N 1
ATOM 3676 C CA . PRO A 1 460 ? -8.713 7.451 5.923 1.00 39.78 460 PRO A CA 1
ATOM 3677 C C . PRO A 1 460 ? -9.621 8.666 6.159 1.00 39.78 460 PRO A C 1
ATOM 3679 O O . PRO A 1 460 ? -9.869 9.044 7.301 1.00 39.78 460 PRO A O 1
ATOM 3682 N N . GLY A 1 461 ? -10.098 9.295 5.082 1.00 39.53 461 GLY A N 1
ATOM 3683 C CA . GLY A 1 461 ? -11.049 10.410 5.154 1.00 39.53 461 GLY A CA 1
ATOM 3684 C C . GLY A 1 461 ? -10.459 11.824 5.114 1.00 39.53 461 GLY A C 1
ATOM 3685 O O . GLY A 1 461 ? -11.207 12.780 5.313 1.00 39.53 461 GLY A O 1
ATOM 3686 N N . ASN A 1 462 ? -9.163 12.012 4.830 1.00 38.59 462 ASN A N 1
ATOM 3687 C CA . ASN A 1 462 ? -8.642 13.360 4.591 1.00 38.59 462 ASN A CA 1
ATOM 3688 C C . ASN A 1 462 ? -8.865 13.815 3.134 1.00 38.59 462 ASN A C 1
ATOM 3690 O O . ASN A 1 462 ? -8.638 13.073 2.183 1.00 38.59 462 ASN A O 1
ATOM 3694 N N . SER A 1 463 ? -9.248 15.081 2.976 1.00 33.50 463 SER A N 1
ATOM 3695 C CA . SER A 1 463 ? -9.557 15.826 1.738 1.00 33.50 463 SER A CA 1
ATOM 3696 C C . SER A 1 463 ? -8.454 15.913 0.656 1.00 33.50 463 SER A C 1
ATOM 3698 O O . SER A 1 463 ? -8.573 16.712 -0.268 1.00 33.50 463 SER A O 1
ATOM 3700 N N . ARG A 1 464 ? -7.377 15.118 0.746 1.00 41.25 464 ARG A N 1
ATOM 3701 C CA . ARG A 1 464 ? -6.218 15.158 -0.171 1.00 41.25 464 ARG A CA 1
ATOM 3702 C C . ARG A 1 464 ? -6.266 14.143 -1.322 1.00 41.25 464 ARG A C 1
ATOM 3704 O O . ARG A 1 464 ? -5.340 14.129 -2.121 1.00 41.25 464 ARG A O 1
ATOM 3711 N N . GLY A 1 465 ? -7.305 13.307 -1.410 1.00 34.41 465 GLY A N 1
ATOM 3712 C CA . GLY A 1 465 ? -7.516 12.418 -2.564 1.00 34.41 465 GLY A CA 1
ATOM 3713 C C . GLY A 1 465 ? -6.467 11.313 -2.747 1.00 34.41 465 GLY A C 1
ATOM 3714 O O . GLY A 1 465 ? -6.261 10.865 -3.866 1.00 34.41 465 GLY A O 1
ATOM 3715 N N . LEU A 1 466 ? -5.782 10.887 -1.679 1.00 42.31 466 LEU A N 1
ATOM 3716 C CA . LEU A 1 466 ? -4.860 9.748 -1.739 1.00 42.31 466 LEU A CA 1
ATOM 3717 C C . LEU A 1 466 ? -5.643 8.452 -1.492 1.00 42.31 466 LEU A C 1
ATOM 3719 O O . LEU A 1 466 ? -6.146 8.238 -0.388 1.00 42.31 466 LEU A O 1
ATOM 3723 N N . ASP A 1 467 ? -5.749 7.612 -2.521 1.00 46.62 467 ASP A N 1
ATOM 3724 C CA . ASP A 1 467 ? -6.488 6.348 -2.481 1.00 46.62 467 ASP A CA 1
ATOM 3725 C C . ASP A 1 467 ? 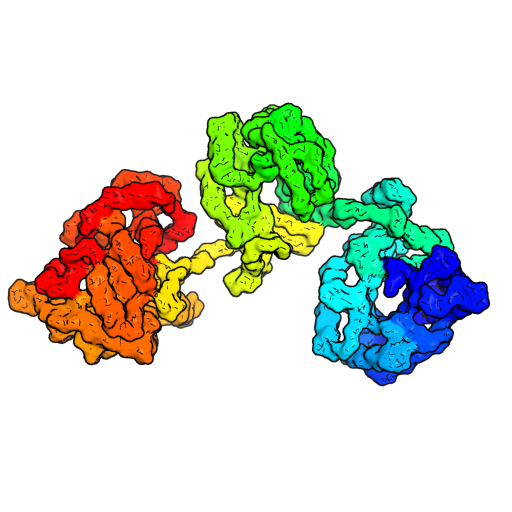-5.947 5.394 -1.411 1.00 46.62 467 ASP A C 1
ATOM 3727 O O . ASP A 1 467 ? -4.739 5.264 -1.209 1.00 46.62 467 ASP A O 1
ATOM 3731 N N . ASN A 1 468 ? -6.839 4.676 -0.730 1.00 55.84 468 ASN A N 1
ATOM 3732 C CA . ASN A 1 468 ? -6.442 3.632 0.208 1.00 55.84 468 ASN A CA 1
ATOM 3733 C C . ASN A 1 468 ? -5.858 2.431 -0.564 1.00 55.84 468 ASN A C 1
ATOM 3735 O O . ASN A 1 468 ? -6.599 1.568 -1.036 1.00 55.84 468 ASN A O 1
ATOM 3739 N N . LEU A 1 469 ? -4.527 2.375 -0.703 1.00 60.81 469 LEU A N 1
ATOM 3740 C CA . LEU A 1 469 ? -3.845 1.355 -1.514 1.00 60.81 469 LEU A CA 1
ATOM 3741 C C . LEU A 1 469 ? -3.928 -0.070 -0.946 1.00 60.81 469 LEU A C 1
ATOM 3743 O O . LEU A 1 469 ? -3.551 -1.026 -1.624 1.00 60.81 469 LEU A O 1
ATOM 3747 N N . TRP A 1 470 ? -4.440 -0.244 0.270 1.00 62.31 470 TRP A N 1
ATOM 3748 C CA . TRP A 1 470 ? -4.592 -1.555 0.902 1.00 62.31 470 TRP A CA 1
ATOM 3749 C C . TRP A 1 470 ? -5.517 -2.512 0.152 1.00 62.31 470 TRP A C 1
ATOM 3751 O O . TRP A 1 470 ? -5.359 -3.727 0.250 1.00 62.31 470 TRP A O 1
ATOM 3761 N N . ASN A 1 471 ? -6.458 -1.971 -0.621 1.00 58.06 471 ASN A N 1
ATOM 3762 C CA . ASN A 1 471 ? -7.388 -2.760 -1.428 1.00 58.06 471 ASN A CA 1
ATOM 3763 C C . ASN A 1 471 ? -6.912 -2.950 -2.875 1.00 58.06 471 ASN A C 1
ATOM 3765 O O . ASN A 1 471 ? -7.667 -3.449 -3.704 1.00 58.06 471 ASN A O 1
ATOM 3769 N N . THR A 1 472 ? -5.686 -2.540 -3.207 1.00 63.72 472 THR A N 1
ATOM 3770 C CA . THR A 1 472 ? -5.148 -2.766 -4.553 1.00 63.72 472 THR A CA 1
ATOM 3771 C C . THR A 1 472 ? -4.873 -4.243 -4.787 1.00 63.72 472 THR A C 1
ATOM 3773 O O . THR A 1 472 ? -4.443 -4.955 -3.878 1.00 63.72 472 THR A O 1
ATOM 3776 N N . THR A 1 473 ? -5.056 -4.686 -6.031 1.00 68.81 473 THR A N 1
ATOM 3777 C CA . THR A 1 473 ? -4.802 -6.070 -6.448 1.00 68.81 473 THR A CA 1
ATOM 3778 C C . THR A 1 473 ? -3.406 -6.536 -6.035 1.00 68.81 473 THR A C 1
ATOM 3780 O O . THR A 1 473 ? -3.270 -7.628 -5.507 1.00 68.81 473 THR A O 1
ATOM 3783 N N . VAL A 1 474 ? -2.391 -5.672 -6.152 1.00 69.25 474 VAL A N 1
ATOM 3784 C CA . VAL A 1 474 ? -1.002 -5.990 -5.774 1.00 69.25 474 VAL A CA 1
ATOM 3785 C C . VAL A 1 474 ? -0.869 -6.319 -4.284 1.00 69.25 474 VAL A C 1
ATOM 3787 O O . VAL A 1 474 ? -0.235 -7.307 -3.925 1.00 69.25 474 VAL A O 1
ATOM 3790 N N . ILE A 1 475 ? -1.465 -5.515 -3.396 1.00 77.31 475 ILE A N 1
ATOM 3791 C CA . ILE A 1 475 ? -1.401 -5.784 -1.953 1.00 77.31 475 ILE A CA 1
ATOM 3792 C C . ILE A 1 475 ? -2.195 -7.042 -1.605 1.00 77.31 475 ILE A C 1
ATOM 3794 O O . ILE A 1 475 ? -1.725 -7.837 -0.798 1.00 77.31 475 ILE A O 1
ATOM 3798 N N . GLN A 1 476 ? -3.344 -7.265 -2.246 1.00 77.12 476 GLN A N 1
ATOM 3799 C CA . GLN A 1 476 ? -4.148 -8.472 -2.040 1.00 77.12 476 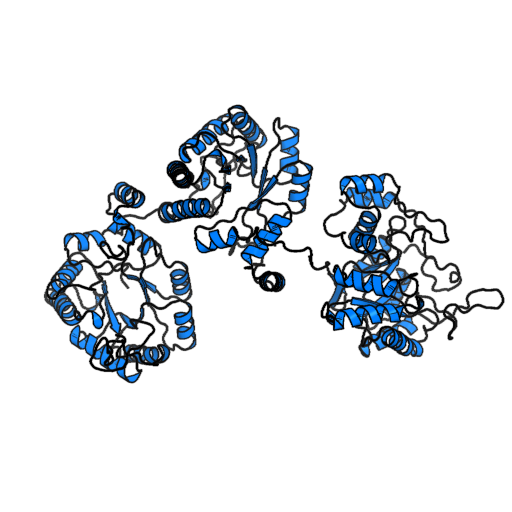GLN A CA 1
ATOM 3800 C C . GLN A 1 476 ? -3.414 -9.740 -2.509 1.00 77.12 476 GLN A C 1
ATOM 3802 O O . GLN A 1 476 ? -3.374 -10.730 -1.785 1.00 77.12 476 GLN A O 1
ATOM 3807 N N . GLU A 1 477 ? -2.753 -9.699 -3.666 1.00 76.19 477 GLU A N 1
ATOM 3808 C CA . GLU A 1 477 ? -1.924 -10.797 -4.176 1.00 76.19 477 GLU A CA 1
ATOM 3809 C C . GLU A 1 477 ? -0.750 -11.106 -3.243 1.00 76.19 477 GLU A C 1
ATOM 3811 O O . GLU A 1 477 ? -0.491 -12.271 -2.939 1.00 76.19 477 GLU A O 1
ATOM 3816 N N . LEU A 1 478 ? -0.059 -10.077 -2.741 1.00 77.06 478 LEU A N 1
ATOM 3817 C CA . LEU A 1 478 ? 1.009 -10.248 -1.753 1.00 77.06 478 LEU A CA 1
ATOM 3818 C C . LEU A 1 478 ? 0.465 -10.821 -0.441 1.00 77.06 478 LEU A C 1
ATOM 3820 O O . LEU A 1 478 ? 1.075 -11.722 0.134 1.00 77.06 478 LEU A O 1
ATOM 3824 N N . SER A 1 479 ? -0.694 -10.348 0.011 1.00 83.56 479 SER A N 1
ATOM 3825 C CA . SER A 1 479 ? -1.378 -10.880 1.186 1.00 83.56 479 SER A CA 1
ATOM 3826 C C . SER A 1 479 ? -1.683 -12.369 1.044 1.00 83.56 479 SER A C 1
ATOM 3828 O O . SER A 1 479 ? -1.340 -13.146 1.935 1.00 83.56 479 SER A O 1
ATOM 3830 N N . CYS A 1 480 ? -2.229 -12.791 -0.100 1.00 79.81 480 CYS A N 1
ATOM 3831 C CA . CYS A 1 480 ? -2.448 -14.204 -0.407 1.00 79.81 480 CYS A CA 1
ATOM 3832 C C . CYS A 1 480 ? -1.129 -14.986 -0.465 1.00 79.81 480 CYS A C 1
ATOM 3834 O O . CYS A 1 480 ? -1.014 -16.040 0.157 1.00 79.81 480 CYS A O 1
ATOM 3836 N N . LYS A 1 481 ? -0.117 -14.460 -1.166 1.00 82.75 481 LYS A N 1
ATOM 3837 C CA . LYS A 1 481 ? 1.182 -15.120 -1.358 1.00 82.75 481 LYS A CA 1
ATOM 3838 C C . LYS A 1 481 ? 1.904 -15.401 -0.043 1.00 82.75 481 LYS A C 1
ATOM 3840 O O . LYS A 1 481 ? 2.477 -16.474 0.119 1.00 82.75 481 LYS A O 1
ATOM 3845 N N . TYR A 1 482 ? 1.917 -14.434 0.871 1.00 82.75 482 TYR A N 1
ATOM 3846 C CA . TYR A 1 482 ? 2.617 -14.563 2.151 1.00 82.75 482 TYR A CA 1
ATOM 3847 C C . TYR A 1 482 ? 1.722 -15.090 3.274 1.00 82.75 482 TYR A C 1
ATOM 3849 O O . TYR A 1 482 ? 2.225 -15.320 4.371 1.00 82.75 482 TYR A O 1
ATOM 3857 N N . ASN A 1 483 ? 0.427 -15.301 3.011 1.00 88.31 483 ASN A N 1
ATOM 3858 C CA . ASN A 1 483 ? -0.581 -15.601 4.026 1.00 88.31 483 ASN A CA 1
ATOM 3859 C C . ASN A 1 483 ? -0.561 -14.564 5.171 1.00 88.31 483 ASN A C 1
ATOM 3861 O O . ASN A 1 483 ? -0.468 -14.900 6.352 1.00 88.31 483 ASN A O 1
ATOM 3865 N N . LYS A 1 484 ? -0.573 -13.280 4.792 1.00 92.31 484 LYS A N 1
ATOM 3866 C CA . LYS A 1 484 ? -0.483 -12.116 5.689 1.00 92.31 484 LYS A CA 1
ATOM 3867 C C . LYS A 1 484 ? -1.551 -11.092 5.338 1.00 92.31 484 LYS A C 1
ATOM 3869 O O . LYS A 1 484 ? -1.986 -11.006 4.194 1.00 92.31 484 LYS A O 1
ATOM 3874 N N . THR A 1 485 ? -1.960 -10.269 6.294 1.00 89.12 485 THR A N 1
ATOM 3875 C CA . THR A 1 485 ? -2.955 -9.219 6.033 1.00 89.12 485 THR A CA 1
ATOM 3876 C C . THR A 1 485 ? -2.372 -8.074 5.186 1.00 89.12 485 THR A C 1
ATOM 3878 O O . THR A 1 485 ? -1.151 -7.878 5.153 1.00 89.12 485 THR A O 1
ATOM 3881 N N . PRO A 1 486 ? -3.215 -7.255 4.528 1.00 83.69 486 PRO A N 1
ATOM 3882 C CA . PRO A 1 486 ? -2.761 -6.050 3.825 1.00 83.69 486 PRO A CA 1
ATOM 3883 C C . PRO A 1 486 ? -1.975 -5.080 4.718 1.00 83.69 486 PRO A C 1
ATOM 3885 O O . PRO A 1 486 ? -1.018 -4.439 4.270 1.00 83.69 486 PRO A O 1
ATOM 3888 N N . ALA A 1 487 ? -2.348 -4.991 5.999 1.00 85.94 487 ALA A N 1
ATOM 3889 C CA . ALA A 1 487 ? -1.652 -4.173 6.984 1.00 85.94 487 ALA A CA 1
ATOM 3890 C C . ALA A 1 487 ? -0.243 -4.716 7.259 1.00 85.94 487 ALA A C 1
ATOM 3892 O O . ALA A 1 487 ? 0.718 -3.948 7.206 1.00 85.94 487 ALA A O 1
ATOM 3893 N N . GLN A 1 488 ? -0.095 -6.031 7.456 1.00 90.75 488 GLN A N 1
ATOM 3894 C CA . GLN A 1 488 ? 1.207 -6.675 7.653 1.00 90.75 488 GLN A CA 1
ATOM 3895 C C . GLN A 1 488 ? 2.125 -6.488 6.443 1.00 90.75 488 GLN A C 1
ATOM 3897 O O . GLN A 1 488 ? 3.280 -6.097 6.609 1.00 90.75 488 GLN A O 1
ATOM 3902 N N . VAL A 1 489 ? 1.611 -6.698 5.226 1.00 88.31 489 VAL A N 1
ATOM 3903 C CA . VAL A 1 489 ? 2.358 -6.466 3.976 1.00 88.31 489 VAL A CA 1
ATOM 3904 C C . VAL A 1 489 ? 2.816 -5.008 3.881 1.00 88.31 489 VAL A C 1
ATOM 3906 O O . VAL A 1 489 ? 3.981 -4.746 3.584 1.00 88.31 489 VAL A O 1
ATOM 3909 N N . THR A 1 490 ? 1.935 -4.057 4.200 1.00 86.31 490 THR A N 1
ATOM 3910 C CA . THR A 1 490 ? 2.251 -2.620 4.177 1.00 86.31 490 THR A CA 1
ATOM 3911 C C . THR A 1 490 ? 3.346 -2.256 5.180 1.00 86.31 490 THR A C 1
ATOM 3913 O O . THR A 1 490 ? 4.329 -1.607 4.818 1.00 86.31 490 THR A O 1
ATOM 3916 N N . LEU A 1 491 ? 3.204 -2.686 6.437 1.00 90.00 491 LEU A N 1
ATOM 3917 C CA . LEU A 1 491 ? 4.204 -2.444 7.478 1.00 90.00 491 LEU A CA 1
ATOM 3918 C C . LEU A 1 491 ? 5.548 -3.065 7.092 1.00 90.00 491 LEU A C 1
ATOM 3920 O O . LEU A 1 491 ? 6.583 -2.405 7.188 1.00 90.00 491 LEU A O 1
ATOM 3924 N N . ARG A 1 492 ? 5.536 -4.307 6.590 1.00 91.06 492 ARG A N 1
ATOM 3925 C CA . ARG A 1 492 ? 6.759 -5.000 6.190 1.00 91.06 492 ARG A CA 1
ATOM 3926 C C . ARG A 1 492 ? 7.461 -4.315 5.020 1.00 91.06 492 ARG A C 1
ATOM 3928 O O . ARG A 1 492 ? 8.685 -4.193 5.038 1.00 91.06 492 ARG A O 1
ATOM 3935 N N . PHE A 1 493 ? 6.704 -3.820 4.045 1.00 85.75 493 PHE A N 1
ATOM 3936 C CA . PHE A 1 493 ? 7.242 -3.046 2.930 1.00 85.75 493 PHE A CA 1
ATOM 3937 C C . PHE A 1 493 ? 7.969 -1.786 3.410 1.00 85.75 493 PHE A C 1
ATOM 3939 O O . PHE A 1 493 ? 9.127 -1.577 3.056 1.00 85.75 493 PHE A O 1
ATOM 3946 N N . ILE A 1 494 ? 7.331 -0.980 4.266 1.00 85.69 494 ILE A N 1
ATOM 3947 C CA . ILE A 1 494 ? 7.934 0.260 4.780 1.00 85.69 494 ILE A CA 1
ATOM 3948 C C . ILE A 1 494 ? 9.194 -0.040 5.603 1.00 85.69 494 ILE A C 1
ATOM 3950 O O . ILE A 1 494 ? 10.209 0.639 5.436 1.00 85.69 494 ILE A O 1
ATOM 3954 N N . LEU A 1 495 ? 9.165 -1.101 6.414 1.00 87.44 495 LEU A N 1
ATOM 3955 C CA . LEU A 1 495 ? 10.334 -1.557 7.163 1.00 87.44 495 LEU A CA 1
ATOM 3956 C C . LEU A 1 495 ? 11.501 -1.927 6.232 1.00 87.44 495 LEU A C 1
ATOM 3958 O O . LEU A 1 495 ? 12.635 -1.502 6.451 1.00 87.44 495 LEU A O 1
ATOM 3962 N N . GLN A 1 496 ? 11.230 -2.679 5.160 1.00 82.00 496 GLN A N 1
ATOM 3963 C CA . GLN A 1 496 ? 12.247 -3.093 4.185 1.00 82.00 496 GLN A CA 1
ATOM 3964 C C . GLN A 1 496 ? 12.749 -1.949 3.287 1.00 82.00 496 GLN A C 1
ATOM 3966 O O . GLN A 1 496 ? 13.849 -2.056 2.751 1.00 82.00 496 GLN A O 1
ATOM 3971 N N . MET A 1 497 ? 12.015 -0.835 3.173 1.00 76.56 497 MET A N 1
ATOM 3972 C CA . MET A 1 497 ? 12.518 0.403 2.553 1.00 76.56 497 MET A CA 1
ATOM 3973 C C . MET A 1 497 ? 13.558 1.139 3.418 1.00 76.56 497 MET A C 1
ATOM 3975 O O . MET A 1 497 ? 14.151 2.116 2.962 1.00 76.56 497 MET A O 1
ATOM 3979 N N . GLY A 1 498 ? 13.801 0.683 4.651 1.00 77.25 498 GLY A N 1
ATOM 3980 C CA . GLY A 1 498 ? 14.798 1.264 5.550 1.00 77.25 498 GLY A CA 1
ATOM 3981 C C . GLY A 1 498 ? 14.252 2.339 6.490 1.00 77.25 498 GLY A C 1
ATOM 3982 O O . GLY A 1 498 ? 15.040 3.086 7.066 1.00 77.25 498 GLY A O 1
ATOM 3983 N N . SER A 1 499 ? 12.929 2.421 6.666 1.00 86.00 499 SER A N 1
ATOM 3984 C CA . SER A 1 499 ? 12.310 3.264 7.690 1.00 86.00 499 SER A CA 1
ATOM 3985 C C . SER A 1 499 ? 11.872 2.409 8.879 1.00 86.00 499 SER A C 1
ATOM 3987 O O . SER A 1 499 ? 11.188 1.403 8.708 1.00 86.00 499 SER A O 1
ATOM 3989 N N . ALA A 1 500 ? 12.231 2.820 10.099 1.00 90.19 500 ALA A N 1
ATOM 3990 C CA . ALA A 1 500 ? 11.544 2.325 11.290 1.00 90.19 500 ALA A CA 1
ATOM 3991 C C . ALA A 1 500 ? 10.070 2.747 11.213 1.00 90.19 500 ALA A C 1
ATOM 3993 O O . ALA A 1 500 ? 9.764 3.774 10.618 1.00 90.19 500 ALA A O 1
ATOM 3994 N N . ILE A 1 501 ? 9.147 1.997 11.807 1.00 90.31 501 ILE A N 1
ATOM 3995 C CA . ILE A 1 501 ? 7.713 2.273 11.656 1.00 90.31 501 ILE A CA 1
ATOM 3996 C C . ILE A 1 501 ? 7.008 2.322 12.996 1.00 90.31 501 ILE A C 1
ATOM 3998 O O . ILE A 1 501 ? 7.265 1.504 13.877 1.00 90.31 501 ILE A O 1
ATOM 4002 N N . ILE A 1 502 ? 6.071 3.257 13.117 1.00 90.25 502 ILE A N 1
ATOM 4003 C CA . ILE A 1 502 ? 5.135 3.316 14.233 1.00 90.25 502 ILE A CA 1
ATOM 4004 C C . ILE A 1 502 ? 3.709 3.210 13.697 1.00 90.25 502 ILE A C 1
ATOM 4006 O O . ILE A 1 502 ? 3.287 3.949 12.807 1.00 90.25 502 ILE A O 1
ATOM 4010 N N . SER A 1 503 ? 2.955 2.254 14.235 1.00 85.88 503 SER A N 1
ATOM 4011 C CA . SER A 1 503 ? 1.548 2.041 13.899 1.00 85.88 503 SER A CA 1
ATOM 4012 C C . SER A 1 503 ? 0.690 2.343 15.121 1.00 85.88 503 SER A C 1
ATOM 4014 O O . SER A 1 503 ? 0.993 1.915 16.232 1.00 85.88 503 SER A O 1
ATOM 4016 N N . LYS A 1 504 ? -0.386 3.109 14.926 1.00 82.88 504 LYS A N 1
ATOM 4017 C CA . LYS A 1 504 ? -1.333 3.420 15.997 1.00 82.88 504 LYS A CA 1
ATOM 4018 C C . LYS A 1 504 ? -2.420 2.353 16.042 1.00 82.88 504 LYS A C 1
ATOM 4020 O O . LYS A 1 504 ? -3.153 2.177 15.072 1.00 82.88 504 LYS A O 1
ATOM 4025 N N . SER A 1 505 ? -2.580 1.710 17.190 1.00 80.50 505 SER A N 1
ATOM 4026 C CA . SER A 1 505 ? -3.748 0.889 17.497 1.00 80.50 505 SER A CA 1
ATOM 4027 C C . SER A 1 505 ? -3.953 0.827 19.005 1.00 80.50 505 SER A C 1
ATOM 4029 O O . SER A 1 505 ? -2.985 0.764 19.753 1.00 80.50 505 SER A O 1
ATOM 4031 N N . VAL A 1 506 ? -5.212 0.814 19.436 1.00 79.69 506 VAL A N 1
ATOM 4032 C CA . VAL A 1 506 ? -5.605 0.430 20.803 1.00 79.69 506 VAL A CA 1
ATOM 4033 C C . VAL A 1 506 ? -6.320 -0.930 20.827 1.00 79.69 506 VAL A C 1
ATOM 4035 O O . VAL A 1 506 ? -6.647 -1.471 21.875 1.00 79.69 506 VAL A O 1
ATOM 4038 N N . THR A 1 507 ? -6.535 -1.533 19.655 1.00 77.44 507 THR A N 1
ATOM 4039 C CA . THR A 1 507 ? -7.186 -2.836 19.509 1.00 77.44 507 THR A CA 1
ATOM 4040 C C . THR A 1 507 ? -6.158 -3.956 19.661 1.00 77.44 507 THR A C 1
ATOM 4042 O O . THR A 1 507 ? -5.268 -4.075 18.816 1.00 77.44 507 THR A O 1
ATOM 4045 N N . LYS A 1 508 ? -6.311 -4.812 20.684 1.00 84.50 508 LYS A N 1
ATOM 4046 C CA . LYS A 1 508 ? -5.377 -5.917 20.996 1.00 84.50 508 LYS A CA 1
ATOM 4047 C C . LYS A 1 508 ? -5.096 -6.827 19.786 1.00 84.50 508 LYS A C 1
ATOM 4049 O O . LYS A 1 508 ? -3.937 -7.104 19.501 1.00 84.50 508 LYS A O 1
ATOM 4054 N N . SER A 1 509 ? -6.114 -7.210 19.006 1.00 82.00 509 SER A N 1
ATOM 4055 C CA . SER A 1 509 ? -5.918 -8.041 17.802 1.00 82.00 509 SER A CA 1
ATOM 4056 C C . SER A 1 509 ? -5.027 -7.375 16.749 1.00 82.00 509 SER A C 1
ATOM 4058 O O . SER A 1 509 ? -4.109 -8.013 16.251 1.00 82.00 509 SER A O 1
ATOM 4060 N N . ARG A 1 510 ? -5.231 -6.081 16.474 1.00 82.75 510 ARG A N 1
ATOM 4061 C CA . ARG A 1 510 ? -4.391 -5.311 15.541 1.00 82.75 510 ARG A CA 1
ATOM 4062 C C . ARG A 1 510 ? -2.976 -5.091 16.073 1.00 82.75 510 ARG A C 1
ATOM 4064 O O . ARG A 1 510 ? -2.030 -5.092 15.301 1.00 82.75 510 ARG A O 1
ATOM 4071 N N . ILE A 1 511 ? -2.820 -4.889 17.383 1.00 89.31 511 ILE A N 1
ATOM 4072 C CA . ILE A 1 511 ? -1.495 -4.776 18.018 1.00 89.31 511 ILE A CA 1
ATOM 4073 C C . ILE A 1 511 ? -0.724 -6.091 17.828 1.00 89.31 511 ILE A C 1
ATOM 4075 O O . ILE A 1 511 ? 0.430 -6.069 17.414 1.00 89.31 511 ILE A O 1
ATOM 4079 N N . LYS A 1 512 ? -1.382 -7.235 18.051 1.00 90.31 512 LYS A N 1
ATOM 4080 C CA . LYS A 1 512 ? -0.804 -8.560 17.796 1.00 90.31 512 LYS A CA 1
ATOM 4081 C C . LYS A 1 512 ? -0.464 -8.775 16.318 1.00 90.31 512 LYS A C 1
ATOM 4083 O O . LYS A 1 512 ? 0.649 -9.164 15.992 1.00 90.31 512 LYS A O 1
ATOM 4088 N N . GLU A 1 513 ? -1.391 -8.461 15.424 1.00 89.62 513 GLU A N 1
ATOM 4089 C CA . GLU A 1 513 ? -1.184 -8.558 13.977 1.00 89.62 513 GLU A CA 1
ATOM 4090 C C . GLU A 1 513 ? 0.033 -7.736 13.509 1.00 89.62 513 GLU A C 1
ATOM 4092 O O . GLU A 1 513 ? 0.839 -8.212 12.708 1.00 89.62 513 GLU A O 1
ATOM 4097 N N . ASN A 1 514 ? 0.204 -6.520 14.041 1.00 91.06 514 ASN A N 1
ATOM 4098 C CA . ASN A 1 514 ? 1.266 -5.598 13.641 1.00 91.06 514 ASN A CA 1
ATOM 4099 C C . ASN A 1 514 ? 2.669 -6.012 14.116 1.00 91.06 514 ASN A C 1
ATOM 4101 O O . ASN A 1 514 ? 3.641 -5.597 13.486 1.00 91.06 514 ASN A O 1
ATOM 4105 N N . ILE A 1 515 ? 2.812 -6.785 15.201 1.00 90.50 515 ILE A N 1
ATOM 4106 C CA . ILE A 1 515 ? 4.132 -7.270 15.652 1.00 90.50 515 ILE A CA 1
ATOM 4107 C C . ILE A 1 515 ? 4.589 -8.516 14.886 1.00 90.50 515 ILE A C 1
ATOM 4109 O O . ILE A 1 515 ? 5.786 -8.744 14.726 1.00 90.50 515 ILE A O 1
ATOM 4113 N N . GLU A 1 516 ? 3.659 -9.274 14.308 1.00 91.25 516 GLU A N 1
ATOM 4114 C CA . GLU A 1 516 ? 3.917 -10.461 13.476 1.00 91.25 516 GLU A CA 1
ATOM 4115 C C . GLU A 1 516 ? 4.451 -10.110 12.069 1.00 91.25 516 GLU A C 1
ATOM 4117 O O . GLU A 1 516 ? 4.330 -10.887 11.126 1.00 91.25 516 GLU A O 1
ATOM 4122 N N . ILE A 1 517 ? 5.048 -8.926 11.901 1.00 91.94 517 ILE A N 1
ATOM 4123 C CA . ILE A 1 517 ? 5.671 -8.474 10.648 1.00 91.94 517 ILE A CA 1
ATOM 4124 C C . ILE A 1 517 ? 7.133 -8.903 10.518 1.00 91.94 517 ILE A C 1
ATOM 4126 O O . ILE A 1 517 ? 7.749 -8.688 9.475 1.00 91.94 517 ILE A O 1
ATOM 4130 N N . PHE A 1 518 ? 7.728 -9.453 11.578 1.00 87.94 518 PHE A N 1
ATOM 4131 C CA . PHE A 1 518 ? 9.138 -9.849 11.596 1.00 87.94 518 PHE A CA 1
ATOM 4132 C C . PHE A 1 518 ? 9.382 -11.301 11.166 1.00 87.94 518 PHE A C 1
ATOM 4134 O O . PHE A 1 518 ? 10.529 -11.652 10.900 1.00 87.94 518 PHE A O 1
ATOM 4141 N N . ASP A 1 519 ? 8.332 -12.117 11.052 1.00 85.12 519 ASP A N 1
ATOM 4142 C CA . ASP A 1 519 ? 8.412 -13.545 10.711 1.00 85.12 519 ASP A CA 1
ATOM 4143 C C . ASP A 1 519 ? 8.410 -13.830 9.195 1.00 85.12 519 ASP A C 1
ATOM 4145 O O . ASP A 1 519 ? 8.589 -14.973 8.778 1.00 85.12 519 ASP A O 1
ATOM 4149 N N . PHE A 1 520 ? 8.252 -12.800 8.360 1.00 85.88 520 PHE A N 1
ATOM 4150 C CA . PHE A 1 520 ? 8.311 -12.913 6.908 1.00 85.88 520 PHE A CA 1
ATOM 4151 C C . PHE A 1 520 ? 9.137 -11.786 6.295 1.00 85.88 520 PHE A C 1
ATOM 4153 O O . PHE A 1 520 ? 9.261 -10.696 6.846 1.00 85.88 520 PHE A O 1
ATOM 4160 N N . ASN A 1 521 ? 9.706 -12.054 5.124 1.00 78.75 521 ASN A N 1
ATOM 4161 C CA . ASN A 1 521 ? 10.290 -11.042 4.259 1.00 78.75 521 ASN A CA 1
ATOM 4162 C C . ASN A 1 521 ? 9.471 -10.989 2.982 1.00 78.75 521 ASN A C 1
ATOM 4164 O O . ASN A 1 521 ? 9.228 -12.024 2.360 1.00 78.75 521 ASN A O 1
ATOM 4168 N N . LEU A 1 522 ? 9.144 -9.782 2.536 1.00 73.62 522 LEU A N 1
ATOM 4169 C CA . LEU A 1 522 ? 8.843 -9.577 1.133 1.00 73.62 522 LEU A CA 1
ATOM 4170 C C . LEU A 1 522 ? 10.150 -9.864 0.391 1.00 73.62 522 LEU A C 1
ATOM 4172 O O . LEU A 1 522 ? 11.113 -9.098 0.473 1.00 73.62 522 LEU A O 1
ATOM 4176 N N . THR A 1 523 ? 10.235 -11.025 -0.257 1.00 59.84 523 THR A N 1
ATOM 4177 C CA . THR A 1 523 ? 11.308 -11.280 -1.222 1.00 59.84 523 THR A CA 1
ATOM 4178 C C . THR A 1 523 ? 11.216 -10.179 -2.265 1.00 59.84 523 THR A C 1
ATOM 4180 O O . THR A 1 523 ? 10.097 -9.856 -2.666 1.00 59.84 523 THR A O 1
ATOM 4183 N N . LEU A 1 524 ? 12.350 -9.623 -2.703 1.00 49.12 524 LEU A N 1
ATOM 4184 C CA . LEU A 1 524 ? 12.417 -8.775 -3.895 1.00 49.12 524 LEU A CA 1
ATOM 4185 C C . LEU A 1 524 ? 11.945 -9.595 -5.103 1.00 49.12 524 LEU A C 1
ATOM 4187 O O . LEU A 1 524 ? 12.725 -10.154 -5.858 1.00 49.12 524 LEU A O 1
ATOM 4191 N N . ILE A 1 525 ? 10.635 -9.710 -5.228 1.00 42.88 525 ILE A N 1
ATOM 4192 C CA . ILE A 1 525 ? 9.907 -10.076 -6.417 1.00 42.88 525 ILE A CA 1
ATOM 4193 C C . ILE A 1 525 ? 8.970 -8.891 -6.584 1.00 42.88 525 ILE A C 1
ATOM 4195 O O . ILE A 1 525 ? 8.041 -8.710 -5.802 1.00 42.88 525 ILE A O 1
ATOM 4199 N N . ASN A 1 526 ? 9.273 -8.078 -7.589 1.00 43.53 526 ASN A N 1
ATOM 4200 C CA . ASN A 1 526 ? 8.389 -7.072 -8.153 1.00 43.53 526 ASN A CA 1
ATOM 4201 C C . ASN A 1 526 ? 7.955 -5.933 -7.206 1.00 43.53 526 ASN A C 1
ATOM 4203 O O . ASN A 1 526 ? 6.787 -5.817 -6.845 1.00 43.53 526 ASN A O 1
ATOM 4207 N N . MET A 1 527 ? 8.814 -4.918 -7.038 1.00 46.16 527 MET A N 1
ATOM 4208 C CA . MET A 1 527 ? 8.312 -3.636 -7.549 1.00 46.16 527 MET A CA 1
ATOM 4209 C C . MET A 1 527 ? 8.076 -3.905 -9.030 1.00 46.16 527 MET A C 1
ATOM 4211 O O . MET A 1 527 ? 9.051 -4.199 -9.721 1.00 46.16 527 MET A O 1
ATOM 4215 N N . ALA A 1 528 ? 6.819 -3.952 -9.483 1.00 57.44 528 ALA A N 1
ATOM 4216 C CA . ALA A 1 528 ? 6.534 -4.138 -10.900 1.00 57.44 528 ALA A CA 1
ATOM 4217 C C . ALA A 1 528 ? 7.472 -3.211 -11.679 1.00 57.44 528 ALA A C 1
ATOM 4219 O O . ALA A 1 528 ? 7.505 -2.009 -11.388 1.00 57.44 528 ALA A O 1
ATOM 4220 N N . VAL A 1 529 ? 8.299 -3.784 -12.566 1.00 68.31 529 VAL A N 1
ATOM 4221 C CA . VAL A 1 529 ? 9.175 -2.995 -13.438 1.00 68.31 529 VAL A CA 1
ATOM 4222 C C . VAL A 1 529 ? 8.294 -1.888 -14.004 1.00 68.31 529 VAL A C 1
ATOM 4224 O O . VAL A 1 529 ? 7.241 -2.220 -14.562 1.00 68.31 529 VAL A O 1
ATOM 4227 N N . PRO A 1 530 ? 8.637 -0.599 -13.802 1.00 81.12 530 PRO A N 1
ATOM 4228 C CA . PRO A 1 530 ? 7.792 0.485 -14.269 1.00 81.12 530 PRO A CA 1
ATOM 4229 C C . PRO A 1 530 ? 7.445 0.249 -15.732 1.00 81.12 530 PRO A C 1
ATOM 4231 O O . PRO A 1 530 ? 8.285 -0.220 -16.493 1.00 81.12 530 PRO A O 1
ATOM 4234 N N . THR A 1 531 ? 6.213 0.528 -16.128 1.00 88.69 531 THR A N 1
ATOM 4235 C CA . THR A 1 531 ? 5.806 0.378 -17.526 1.00 88.69 531 THR A CA 1
ATOM 4236 C C . THR A 1 531 ? 5.600 1.741 -18.150 1.00 88.69 531 THR A C 1
ATOM 4238 O O . THR A 1 531 ? 5.231 2.698 -17.467 1.00 88.69 531 THR A O 1
ATOM 4241 N N . TRP A 1 532 ? 5.879 1.842 -19.443 1.00 88.12 532 TRP A N 1
ATOM 4242 C CA . TRP A 1 532 ? 5.562 3.012 -20.249 1.00 88.12 532 TRP A CA 1
ATOM 4243 C C . TRP A 1 532 ? 4.388 2.675 -21.146 1.00 88.12 532 TRP A C 1
ATOM 4245 O O . TRP A 1 532 ? 4.288 1.557 -21.645 1.00 88.12 532 TRP A O 1
ATOM 4255 N N . THR A 1 533 ? 3.502 3.643 -21.339 1.00 93.50 533 THR A N 1
ATOM 4256 C CA . THR A 1 533 ? 2.321 3.479 -22.184 1.00 93.50 533 THR A CA 1
ATOM 4257 C C . THR A 1 533 ? 2.632 4.001 -23.580 1.00 93.50 533 THR A C 1
ATOM 4259 O O . THR A 1 533 ? 3.093 5.130 -23.741 1.00 93.50 533 THR A O 1
ATOM 4262 N N . PHE A 1 534 ? 2.385 3.173 -24.585 1.00 97.50 534 PHE A N 1
ATOM 4263 C CA . PHE A 1 534 ? 2.428 3.547 -25.990 1.00 97.50 534 PHE A CA 1
ATOM 4264 C C . PHE A 1 534 ? 1.226 4.407 -26.387 1.00 97.50 534 PHE A C 1
ATOM 4266 O O . PHE A 1 534 ? 0.192 4.406 -25.720 1.00 97.50 534 PHE A O 1
ATOM 4273 N N . ASN A 1 535 ? 1.325 5.088 -27.531 1.00 96.19 535 ASN A N 1
ATOM 4274 C CA . ASN A 1 535 ? 0.204 5.851 -28.089 1.00 96.19 535 ASN A CA 1
ATOM 4275 C C . ASN A 1 535 ? -0.999 4.985 -28.520 1.00 96.19 535 ASN A C 1
ATOM 4277 O O . ASN A 1 535 ? -2.082 5.524 -28.726 1.00 96.19 535 ASN A O 1
ATOM 4281 N N . ASP A 1 536 ? -0.844 3.659 -28.598 1.00 95.94 536 ASP A N 1
ATOM 4282 C CA . ASP A 1 536 ? -1.935 2.707 -28.834 1.00 95.94 536 ASP A CA 1
ATOM 4283 C C . ASP A 1 536 ? -2.490 2.069 -27.544 1.00 95.94 536 ASP A C 1
ATOM 4285 O O . ASP A 1 536 ? -3.308 1.154 -27.614 1.00 95.94 536 ASP A O 1
ATOM 4289 N N . GLY A 1 537 ? -2.065 2.553 -26.369 1.00 95.44 537 GLY A N 1
ATOM 4290 C CA . GLY A 1 537 ? -2.543 2.119 -25.053 1.00 95.44 537 GLY A CA 1
ATOM 4291 C C . GLY A 1 537 ? -1.852 0.876 -24.483 1.00 95.44 537 GLY A C 1
ATOM 4292 O O . GLY A 1 537 ? -1.978 0.620 -23.282 1.00 95.44 537 GLY A O 1
ATOM 4293 N N . ASN A 1 538 ? -1.088 0.134 -25.294 1.00 95.25 538 ASN A N 1
ATOM 4294 C CA . ASN A 1 538 ? -0.288 -0.991 -24.811 1.00 95.25 538 ASN A CA 1
ATOM 4295 C C . ASN A 1 538 ? 0.859 -0.506 -23.913 1.00 95.25 538 ASN A C 1
ATOM 4297 O O . ASN A 1 538 ? 1.262 0.659 -23.949 1.00 95.25 538 ASN A O 1
ATOM 4301 N N . LYS A 1 539 ? 1.390 -1.407 -23.083 1.00 94.94 539 LYS A N 1
ATOM 4302 C CA . LYS A 1 539 ? 2.428 -1.091 -22.097 1.00 94.94 539 LYS A CA 1
ATOM 4303 C C . LYS A 1 539 ? 3.701 -1.884 -22.358 1.00 94.94 539 LYS A C 1
ATOM 4305 O O . LYS A 1 539 ? 3.633 -3.084 -22.595 1.00 94.94 539 LYS A O 1
ATOM 4310 N N . ILE A 1 540 ? 4.848 -1.223 -22.240 1.00 97.69 540 ILE A N 1
ATOM 4311 C CA . ILE A 1 540 ? 6.180 -1.831 -22.330 1.00 97.69 540 ILE A CA 1
ATOM 4312 C C . ILE A 1 540 ? 6.911 -1.708 -20.984 1.00 97.69 540 ILE A C 1
ATOM 4314 O O . ILE A 1 540 ? 6.873 -0.637 -20.373 1.00 97.69 540 ILE A O 1
ATOM 4318 N N . PRO A 1 541 ? 7.579 -2.761 -20.484 1.00 96.69 541 PRO A N 1
ATOM 4319 C CA . PRO A 1 541 ? 8.450 -2.655 -19.312 1.00 96.69 541 PRO A CA 1
ATOM 4320 C C . PRO A 1 541 ? 9.634 -1.703 -19.541 1.00 96.69 541 PRO A C 1
ATOM 4322 O O . PRO A 1 541 ? 10.256 -1.701 -20.596 1.00 96.69 541 PRO A O 1
ATOM 4325 N N . ALA A 1 542 ? 9.988 -0.912 -18.528 1.00 93.56 542 ALA A N 1
ATOM 4326 C CA . ALA A 1 542 ? 11.028 0.118 -18.590 1.00 93.56 542 ALA A CA 1
ATOM 4327 C C . ALA A 1 542 ? 12.471 -0.422 -18.553 1.00 93.56 542 ALA A C 1
ATOM 4329 O O . ALA A 1 542 ? 13.412 0.358 -18.427 1.00 93.56 542 ALA A O 1
ATOM 4330 N N . ILE A 1 543 ? 12.657 -1.738 -18.662 1.00 97.31 543 ILE A N 1
ATOM 4331 C CA . ILE A 1 543 ? 13.938 -2.386 -18.942 1.00 97.31 543 ILE A CA 1
ATOM 4332 C C . ILE A 1 543 ? 13.679 -3.723 -19.637 1.00 97.31 543 ILE A C 1
ATOM 4334 O O . ILE A 1 543 ? 12.750 -4.440 -19.255 1.00 97.31 543 ILE A O 1
ATOM 4338 N N . GLY A 1 544 ? 14.525 -4.078 -20.603 1.00 97.94 544 GLY A N 1
ATOM 4339 C CA . GLY A 1 544 ? 14.489 -5.388 -21.251 1.00 97.94 544 GLY A CA 1
ATOM 4340 C C . GLY A 1 544 ? 15.856 -6.052 -21.366 1.00 97.94 544 GLY A C 1
ATOM 4341 O O . GLY A 1 544 ? 16.893 -5.428 -21.152 1.00 97.94 544 GLY A O 1
ATOM 4342 N N . LEU A 1 545 ? 15.864 -7.337 -21.713 1.00 98.50 545 LEU A N 1
ATOM 4343 C CA . LEU A 1 545 ? 17.084 -8.078 -22.027 1.00 98.50 545 LEU A CA 1
ATOM 4344 C C . LEU A 1 545 ? 17.331 -8.046 -23.539 1.00 98.50 545 LEU A C 1
ATOM 4346 O O . LEU A 1 545 ? 16.541 -8.594 -24.307 1.00 98.50 545 LEU A O 1
ATOM 4350 N N . GLY A 1 546 ? 18.448 -7.454 -23.964 1.00 97.88 546 GLY A N 1
ATOM 4351 C CA . GLY A 1 546 ? 18.914 -7.560 -25.348 1.00 97.88 546 GLY A CA 1
ATOM 4352 C C . GLY A 1 546 ? 19.563 -8.921 -25.621 1.00 97.88 546 GLY A C 1
ATOM 4353 O O . GLY A 1 546 ? 20.283 -9.443 -24.771 1.00 97.88 546 GLY A O 1
ATOM 4354 N N . THR A 1 547 ? 19.362 -9.490 -26.812 1.00 97.00 547 THR A N 1
ATOM 4355 C CA . THR A 1 547 ? 19.826 -10.862 -27.136 1.00 97.00 547 THR A CA 1
ATOM 4356 C C . THR A 1 547 ? 20.907 -10.946 -28.222 1.00 97.00 547 THR A C 1
ATOM 4358 O O . THR A 1 547 ? 21.441 -12.029 -28.478 1.00 97.00 547 THR A O 1
ATOM 4361 N N . TYR A 1 548 ? 21.300 -9.820 -28.825 1.00 91.19 548 TYR A N 1
ATOM 4362 C CA . TYR A 1 548 ? 22.288 -9.763 -29.910 1.00 91.19 548 TYR A CA 1
ATOM 4363 C C . TYR A 1 548 ? 23.672 -10.325 -29.516 1.00 91.19 548 TYR A C 1
ATOM 4365 O O . TYR A 1 548 ? 24.175 -10.062 -28.422 1.00 91.19 548 TYR A O 1
ATOM 4373 N N . LEU A 1 549 ? 24.324 -11.062 -30.428 1.00 87.81 549 LEU A N 1
ATOM 4374 C CA . LEU A 1 549 ? 25.650 -11.693 -30.246 1.00 87.81 549 LEU A CA 1
ATOM 4375 C C . LEU A 1 549 ? 25.730 -12.698 -29.085 1.00 87.81 549 LEU A C 1
ATOM 4377 O O . LEU A 1 549 ? 26.790 -12.879 -28.480 1.00 87.81 549 LEU A O 1
ATOM 4381 N N . SER A 1 550 ? 24.614 -13.300 -28.696 1.00 85.81 550 SER A N 1
ATOM 4382 C CA . SER A 1 550 ? 24.629 -14.446 -27.783 1.00 85.81 550 SER A CA 1
ATOM 4383 C C . SER A 1 550 ? 24.935 -15.700 -28.593 1.00 85.81 550 SER A C 1
ATOM 4385 O O . SER A 1 550 ? 24.341 -15.884 -29.655 1.00 85.81 550 SER A O 1
ATOM 4387 N N . LYS A 1 551 ? 25.891 -16.519 -28.142 1.00 86.69 551 LYS A N 1
ATOM 4388 C CA . LYS A 1 551 ? 26.238 -17.751 -28.858 1.00 86.69 551 LYS A CA 1
ATOM 4389 C C . LYS A 1 551 ? 25.114 -18.785 -28.701 1.00 86.69 551 LYS A C 1
ATOM 4391 O O . LYS A 1 551 ? 24.374 -18.698 -27.716 1.00 86.69 551 LYS A O 1
ATOM 4396 N N . PRO A 1 552 ? 25.013 -19.764 -29.617 1.00 84.88 552 PRO A N 1
ATOM 4397 C CA . PRO A 1 552 ? 24.064 -20.860 -29.468 1.00 84.88 552 PRO A CA 1
ATOM 4398 C C . PRO A 1 552 ? 24.186 -21.545 -28.100 1.00 84.88 552 PRO A C 1
ATOM 4400 O O . PRO A 1 552 ? 25.298 -21.809 -27.636 1.00 84.88 552 PRO A O 1
ATOM 4403 N N . GLY A 1 553 ? 23.053 -21.783 -27.443 1.00 86.19 553 GLY A N 1
ATOM 4404 C CA . GLY A 1 553 ? 22.935 -22.376 -26.106 1.00 86.19 553 GLY A CA 1
ATOM 4405 C C . GLY A 1 553 ? 23.105 -21.397 -24.935 1.00 86.19 553 GLY A C 1
ATOM 4406 O O . GLY A 1 553 ? 22.677 -21.694 -23.821 1.00 86.19 553 GLY A O 1
ATOM 4407 N N . GLU A 1 554 ? 23.690 -20.211 -25.143 1.00 93.06 554 GLU A N 1
ATOM 4408 C CA . GLU A 1 554 ? 23.847 -19.215 -24.072 1.00 93.06 554 GLU A CA 1
ATOM 4409 C C . GLU A 1 554 ? 22.589 -18.355 -23.886 1.00 93.06 554 GLU A C 1
ATOM 4411 O O . GLU A 1 554 ? 22.275 -17.960 -22.759 1.00 93.06 554 GLU A O 1
ATOM 4416 N N . VAL A 1 555 ? 21.876 -18.027 -24.974 1.00 94.94 555 VAL A N 1
ATOM 4417 C CA . VAL A 1 555 ? 20.738 -17.094 -24.905 1.00 94.94 555 VAL A CA 1
ATOM 4418 C C . VAL A 1 555 ? 19.529 -17.714 -24.227 1.00 94.94 555 VAL A C 1
ATOM 4420 O O . VAL A 1 555 ? 18.873 -17.027 -23.449 1.00 94.94 555 VAL A O 1
ATOM 4423 N N . GLU A 1 556 ? 19.271 -19.003 -24.445 1.00 96.00 556 GLU A N 1
ATOM 4424 C CA . GLU A 1 556 ? 18.161 -19.703 -23.801 1.00 96.00 556 GLU A CA 1
ATOM 4425 C C . GLU A 1 556 ? 18.298 -19.635 -22.270 1.00 96.00 556 GLU A C 1
ATOM 4427 O O . GLU A 1 556 ? 17.391 -19.193 -21.562 1.00 96.00 556 GLU A O 1
ATOM 4432 N N . ILE A 1 557 ? 19.491 -19.960 -21.758 1.00 95.25 557 ILE A N 1
ATOM 4433 C CA . ILE A 1 557 ? 19.820 -19.898 -20.326 1.00 95.25 557 ILE A CA 1
ATOM 4434 C C . ILE A 1 557 ? 19.696 -18.464 -19.796 1.00 95.25 557 ILE A C 1
ATOM 4436 O O . ILE A 1 557 ? 19.200 -18.249 -18.686 1.00 95.25 557 ILE A O 1
ATOM 4440 N N . ALA A 1 558 ? 20.153 -17.478 -20.571 1.00 96.81 558 ALA A N 1
ATOM 4441 C CA . ALA A 1 558 ? 20.087 -16.071 -20.196 1.00 96.81 558 ALA A CA 1
ATOM 4442 C C . ALA A 1 558 ? 18.641 -15.566 -20.092 1.00 96.81 558 ALA A C 1
ATOM 4444 O O . ALA A 1 558 ? 18.303 -14.905 -19.111 1.00 96.81 558 ALA A O 1
ATOM 4445 N N . VAL A 1 559 ? 17.788 -15.906 -21.063 1.00 98.19 559 VAL A N 1
ATOM 4446 C CA . VAL A 1 559 ? 16.369 -15.522 -21.092 1.00 98.19 559 VAL A CA 1
ATOM 4447 C C . VAL A 1 559 ? 15.608 -16.190 -19.950 1.00 98.19 559 VAL A C 1
ATOM 4449 O O . VAL A 1 559 ? 14.914 -15.489 -19.215 1.00 98.19 559 VAL A O 1
ATOM 4452 N N . LYS A 1 560 ? 15.799 -17.500 -19.727 1.00 96.75 560 LYS A N 1
ATOM 4453 C CA . LYS A 1 560 ? 15.198 -18.215 -18.585 1.00 96.75 560 LYS A CA 1
ATOM 4454 C C . LYS A 1 560 ? 15.550 -17.539 -17.264 1.00 96.75 560 LYS A C 1
ATOM 4456 O O . LYS A 1 560 ? 14.662 -17.183 -16.494 1.00 96.75 560 LYS A O 1
ATOM 4461 N N . TYR A 1 561 ? 16.840 -17.282 -17.044 1.00 94.56 561 TYR A N 1
ATOM 4462 C CA . TYR A 1 561 ? 17.300 -16.628 -15.823 1.00 94.56 561 TYR A CA 1
ATOM 4463 C C . TYR A 1 561 ? 16.766 -15.197 -15.683 1.00 94.56 561 TYR A C 1
ATOM 4465 O O . TYR A 1 561 ? 16.396 -14.788 -14.587 1.00 94.56 561 TYR A O 1
ATOM 4473 N N . ALA A 1 562 ? 16.706 -14.429 -16.773 1.00 95.44 562 ALA A N 1
ATOM 4474 C CA . ALA A 1 562 ? 16.143 -13.084 -16.753 1.00 95.44 562 ALA A CA 1
ATOM 4475 C C . ALA A 1 562 ? 14.662 -13.099 -16.339 1.00 95.44 562 ALA A C 1
ATOM 4477 O O . ALA A 1 562 ? 14.260 -12.298 -15.493 1.00 95.44 562 ALA A O 1
ATOM 4478 N N . ILE A 1 563 ? 13.868 -14.033 -16.873 1.00 94.19 563 ILE A N 1
ATOM 4479 C CA . ILE A 1 563 ? 12.459 -14.215 -16.495 1.00 94.19 563 ILE A CA 1
ATOM 4480 C C . ILE A 1 563 ? 12.338 -14.571 -15.007 1.00 94.19 563 ILE A C 1
ATOM 4482 O O . ILE A 1 563 ? 11.536 -13.946 -14.304 1.00 94.19 563 ILE A O 1
ATOM 4486 N N . ASP A 1 564 ? 13.167 -15.498 -14.518 1.00 85.94 564 ASP A N 1
ATOM 4487 C CA . ASP A 1 564 ? 13.166 -15.945 -13.117 1.00 85.94 564 ASP A CA 1
ATOM 4488 C C . ASP A 1 564 ? 13.416 -14.799 -12.130 1.00 85.94 564 ASP A C 1
ATOM 4490 O O . ASP A 1 564 ? 12.807 -14.748 -11.062 1.00 85.94 564 ASP A O 1
ATOM 4494 N N . ILE A 1 565 ? 14.293 -13.853 -12.484 1.00 84.06 565 ILE A N 1
ATOM 4495 C CA . ILE A 1 565 ? 14.636 -12.727 -11.603 1.00 84.06 565 ILE A CA 1
ATOM 4496 C C . ILE A 1 565 ? 13.741 -11.493 -11.782 1.00 84.06 565 ILE A C 1
ATOM 4498 O O . ILE A 1 565 ? 13.900 -10.528 -11.036 1.00 84.06 565 ILE A O 1
ATOM 4502 N N . GLY A 1 566 ? 12.811 -11.511 -12.743 1.00 86.00 566 GLY A N 1
ATOM 4503 C CA . GLY A 1 566 ? 11.775 -10.482 -12.881 1.00 86.00 566 GLY A CA 1
ATOM 4504 C C . GLY A 1 566 ? 11.767 -9.682 -14.185 1.00 86.00 566 GLY A C 1
ATOM 4505 O O . GLY A 1 566 ? 10.902 -8.819 -14.336 1.00 86.00 566 GLY A O 1
ATOM 4506 N N . TYR A 1 567 ? 12.651 -9.950 -15.156 1.00 95.06 567 TYR A N 1
ATOM 4507 C CA . TYR A 1 567 ? 12.500 -9.336 -16.480 1.00 95.06 567 TYR A CA 1
ATOM 4508 C C . TYR A 1 567 ? 11.170 -9.758 -17.095 1.00 95.06 567 TYR A C 1
ATOM 4510 O O . TYR A 1 567 ? 10.773 -10.925 -17.045 1.00 95.06 567 TYR A O 1
ATOM 4518 N N . ARG A 1 568 ? 10.495 -8.785 -17.704 1.00 96.50 568 ARG A N 1
ATOM 4519 C CA . ARG A 1 568 ? 9.266 -8.989 -18.474 1.00 96.50 568 ARG A CA 1
ATOM 4520 C C . ARG A 1 568 ? 9.353 -8.393 -19.876 1.00 96.50 568 ARG A C 1
ATOM 4522 O O . ARG A 1 568 ? 8.339 -8.287 -20.541 1.00 96.50 568 ARG A O 1
ATOM 4529 N N . HIS A 1 569 ? 10.548 -8.035 -20.350 1.00 98.50 569 HIS A N 1
ATOM 4530 C CA . HIS A 1 569 ? 10.784 -7.569 -21.720 1.00 98.50 569 HIS A CA 1
ATOM 4531 C C . HIS A 1 569 ? 12.024 -8.240 -22.309 1.00 98.50 569 HIS A C 1
ATOM 4533 O O . HIS A 1 569 ? 13.107 -8.146 -21.732 1.00 98.50 569 HIS A O 1
ATOM 4539 N N . ILE A 1 570 ? 11.866 -8.905 -23.454 1.00 98.69 570 ILE A N 1
ATOM 4540 C CA . ILE A 1 570 ? 12.949 -9.518 -24.231 1.00 98.69 570 ILE A CA 1
ATOM 4541 C C . ILE A 1 570 ? 13.016 -8.856 -25.611 1.00 98.69 570 ILE A C 1
ATOM 4543 O O . ILE A 1 570 ? 12.021 -8.812 -26.338 1.00 98.69 570 ILE A O 1
ATOM 4547 N N . ASP A 1 571 ? 14.195 -8.353 -25.975 1.00 98.81 571 ASP A N 1
ATOM 4548 C CA . ASP A 1 571 ? 14.479 -7.784 -27.292 1.00 98.81 571 ASP A CA 1
ATOM 4549 C C . ASP A 1 571 ? 15.295 -8.766 -28.144 1.00 98.81 571 ASP A C 1
ATOM 4551 O O . ASP A 1 571 ? 16.408 -9.167 -27.784 1.00 98.81 571 ASP A O 1
ATOM 4555 N N . THR A 1 572 ? 14.745 -9.142 -29.298 1.00 98.56 572 THR A N 1
ATOM 4556 C CA . THR A 1 572 ? 15.383 -9.994 -30.308 1.00 98.56 572 THR A CA 1
ATOM 4557 C C . THR A 1 572 ? 15.216 -9.402 -31.714 1.00 98.56 572 THR A C 1
ATOM 4559 O O . THR A 1 572 ? 14.742 -8.274 -31.875 1.00 98.56 572 THR A O 1
ATOM 4562 N N . ALA A 1 573 ? 15.703 -10.101 -32.735 1.00 98.00 573 ALA A N 1
ATOM 4563 C CA . ALA A 1 573 ? 15.537 -9.764 -34.143 1.00 98.00 573 ALA A CA 1
ATOM 4564 C C . ALA A 1 573 ? 15.833 -10.991 -35.012 1.00 98.00 573 ALA A C 1
ATOM 4566 O O . ALA A 1 573 ? 16.728 -11.773 -34.686 1.00 98.00 573 ALA A O 1
ATOM 4567 N N . LEU A 1 574 ? 15.196 -11.074 -36.184 1.00 95.56 574 LEU A N 1
ATOM 4568 C CA . LEU A 1 574 ? 15.451 -12.138 -37.160 1.00 95.56 574 LEU A CA 1
ATOM 4569 C C . LEU A 1 574 ? 16.941 -12.265 -37.528 1.00 95.56 574 LEU A C 1
ATOM 4571 O O . LEU A 1 574 ? 17.474 -13.370 -37.602 1.00 95.56 574 LEU A O 1
ATOM 4575 N N . LEU A 1 575 ? 17.636 -11.131 -37.693 1.00 96.50 575 LEU A N 1
ATOM 4576 C CA . LEU A 1 575 ? 19.071 -11.087 -38.007 1.00 96.50 575 LEU A CA 1
ATOM 4577 C C . LEU A 1 575 ? 19.932 -11.851 -36.994 1.00 96.50 575 LEU A C 1
ATOM 4579 O O . LEU A 1 575 ? 20.978 -12.383 -37.356 1.00 96.50 575 LEU A O 1
ATOM 4583 N N . TYR A 1 576 ? 19.546 -11.860 -35.716 1.00 95.62 576 TYR A N 1
ATOM 4584 C CA . TYR A 1 576 ? 20.403 -12.382 -34.652 1.00 95.62 576 TYR A CA 1
ATOM 4585 C C . TYR A 1 576 ? 20.562 -13.904 -34.736 1.00 95.62 576 TYR A C 1
ATOM 4587 O O . TYR A 1 576 ? 21.466 -14.448 -34.106 1.00 95.62 576 TYR A O 1
ATOM 4595 N N . GLY A 1 577 ? 19.696 -14.581 -35.501 1.00 95.00 577 GLY A N 1
ATOM 4596 C CA . GLY A 1 577 ? 19.756 -16.024 -35.722 1.00 95.00 577 GLY A CA 1
ATOM 4597 C C . GLY A 1 577 ? 19.431 -16.856 -34.482 1.00 95.00 577 GLY A C 1
ATOM 4598 O O . GLY A 1 577 ? 19.708 -18.049 -34.470 1.00 95.00 577 GLY A O 1
ATOM 4599 N N . ASN A 1 578 ? 18.864 -16.242 -33.438 1.00 97.12 578 ASN A N 1
ATOM 4600 C CA . ASN A 1 578 ? 18.649 -16.873 -32.136 1.00 97.12 578 ASN A CA 1
ATOM 4601 C C . ASN A 1 578 ? 17.210 -16.750 -31.602 1.00 97.12 578 ASN A C 1
ATOM 4603 O O . ASN A 1 578 ? 16.948 -17.109 -30.457 1.00 97.12 578 ASN A O 1
ATOM 4607 N N . GLU A 1 579 ? 16.263 -16.300 -32.434 1.00 98.25 579 GLU A N 1
ATOM 4608 C CA . GLU A 1 579 ? 14.835 -16.227 -32.086 1.00 98.25 579 GLU A CA 1
ATOM 4609 C C . GLU A 1 579 ? 14.283 -17.569 -31.594 1.00 98.25 579 GLU A C 1
ATOM 4611 O O . GLU A 1 579 ? 13.465 -17.591 -30.680 1.00 98.25 579 GLU A O 1
ATOM 4616 N N . LYS A 1 580 ? 14.762 -18.691 -32.150 1.00 98.19 580 LYS A N 1
ATOM 4617 C CA . LYS A 1 580 ? 14.325 -20.021 -31.719 1.00 98.19 580 LYS A CA 1
ATOM 4618 C C . LYS A 1 580 ? 14.637 -20.292 -30.249 1.00 98.19 580 LYS A C 1
ATOM 4620 O O . LYS A 1 580 ? 13.739 -20.642 -29.497 1.00 98.19 580 LYS A O 1
ATOM 4625 N N . GLU A 1 581 ? 15.878 -20.068 -29.831 1.00 98.12 581 GLU A N 1
ATOM 4626 C CA . GLU A 1 581 ? 16.306 -20.280 -28.443 1.00 98.12 581 GLU A CA 1
ATOM 4627 C C . GLU A 1 581 ? 15.613 -19.311 -27.470 1.00 98.12 581 GLU A C 1
ATOM 4629 O O . GLU A 1 581 ? 15.271 -19.680 -26.348 1.00 98.12 581 GLU A O 1
ATOM 4634 N N . VAL A 1 582 ? 15.346 -18.073 -27.906 1.00 98.50 582 VAL A N 1
ATOM 4635 C CA . VAL A 1 582 ? 14.533 -17.116 -27.136 1.00 98.50 582 VAL A CA 1
ATOM 4636 C C . VAL A 1 582 ? 13.108 -17.645 -26.946 1.00 98.50 582 VAL A C 1
ATOM 4638 O O . VAL A 1 582 ? 12.569 -17.590 -25.842 1.00 98.50 582 VAL A O 1
ATOM 4641 N N . GLY A 1 583 ? 12.509 -18.173 -28.014 1.00 98.38 583 GLY A N 1
ATOM 4642 C CA . GLY A 1 583 ? 11.189 -18.789 -27.990 1.00 98.38 583 GLY A CA 1
ATOM 4643 C C . GLY A 1 583 ? 11.118 -20.020 -27.090 1.00 98.38 583 GLY A C 1
ATOM 4644 O O . GLY A 1 583 ? 10.210 -20.121 -26.268 1.00 98.38 583 GLY A O 1
ATOM 4645 N N . ASP A 1 584 ? 12.090 -20.927 -27.218 1.00 98.44 584 ASP A N 1
ATOM 4646 C CA . ASP A 1 584 ? 12.215 -22.136 -26.397 1.00 98.44 584 ASP A CA 1
ATOM 4647 C C . ASP A 1 584 ? 12.257 -21.768 -24.899 1.00 98.44 584 ASP A C 1
ATOM 4649 O O . ASP A 1 584 ? 11.469 -22.289 -24.111 1.00 98.44 584 ASP A O 1
ATOM 4653 N N . ALA A 1 585 ? 13.074 -20.777 -24.518 1.00 98.25 585 ALA A N 1
ATOM 4654 C CA . ALA A 1 585 ? 13.149 -20.278 -23.143 1.00 98.25 585 ALA A CA 1
ATOM 4655 C C . ALA A 1 585 ? 11.824 -19.709 -22.611 1.00 98.25 585 ALA A C 1
ATOM 4657 O O . ALA A 1 585 ? 11.465 -19.958 -21.459 1.00 98.25 585 ALA A O 1
ATOM 4658 N N . ILE A 1 586 ? 11.109 -18.926 -23.425 1.00 98.56 586 ILE A N 1
ATOM 4659 C CA . ILE A 1 586 ? 9.826 -18.330 -23.030 1.00 98.56 586 ILE A CA 1
ATOM 4660 C C . ILE A 1 586 ? 8.771 -19.418 -22.833 1.00 98.56 586 ILE A C 1
ATOM 4662 O O . ILE A 1 586 ? 8.071 -19.400 -21.822 1.00 98.56 586 ILE A O 1
ATOM 4666 N N . ARG A 1 587 ? 8.659 -20.365 -23.772 1.00 98.44 587 ARG A N 1
ATOM 4667 C CA . ARG A 1 587 ? 7.664 -21.441 -23.689 1.00 98.44 587 ARG A CA 1
ATOM 4668 C C . ARG A 1 587 ? 7.915 -22.351 -22.497 1.00 98.44 587 ARG A C 1
ATOM 4670 O O . ARG A 1 587 ? 6.970 -22.629 -21.774 1.00 98.44 587 ARG A O 1
ATOM 4677 N N . GLU A 1 588 ? 9.167 -22.703 -22.215 1.00 97.69 588 GLU A N 1
ATOM 4678 C CA . GLU A 1 588 ? 9.493 -23.490 -21.021 1.00 97.69 588 GLU A CA 1
ATOM 4679 C C . GLU A 1 588 ? 9.090 -22.759 -19.733 1.00 97.69 588 GLU A C 1
ATOM 4681 O O . GLU A 1 588 ? 8.474 -23.350 -18.855 1.00 97.69 588 GLU A O 1
ATOM 4686 N N . LYS A 1 589 ? 9.327 -21.443 -19.635 1.00 94.81 589 LYS A N 1
ATOM 4687 C CA . LYS A 1 589 ? 8.893 -20.658 -18.464 1.00 94.81 589 LYS A CA 1
ATOM 4688 C C . LYS A 1 589 ? 7.373 -20.524 -18.344 1.00 94.81 589 LYS A C 1
ATOM 4690 O O . LYS A 1 589 ? 6.868 -20.338 -17.235 1.00 94.81 589 LYS A O 1
ATOM 4695 N N . ILE A 1 590 ? 6.648 -20.627 -19.457 1.00 95.44 590 ILE A N 1
ATOM 4696 C CA . ILE A 1 590 ? 5.184 -20.720 -19.461 1.00 95.44 590 ILE A CA 1
ATOM 4697 C C . ILE A 1 590 ? 4.732 -22.107 -18.990 1.00 95.44 590 ILE A C 1
ATOM 4699 O O . ILE A 1 590 ? 3.856 -22.201 -18.134 1.00 95.44 590 ILE A O 1
ATOM 4703 N N . GLU A 1 591 ? 5.350 -23.175 -19.495 1.00 95.44 591 GLU A N 1
ATOM 4704 C CA . GLU A 1 591 ? 5.063 -24.564 -19.111 1.00 95.44 591 GLU A CA 1
ATOM 4705 C C . GLU A 1 591 ? 5.361 -24.833 -17.626 1.00 95.44 591 GLU A C 1
ATOM 4707 O O . GLU A 1 591 ? 4.580 -25.499 -16.950 1.00 95.44 591 GLU A O 1
ATOM 4712 N N . GLU A 1 592 ? 6.435 -24.248 -17.087 1.00 89.19 592 GLU A N 1
ATOM 4713 C CA . GLU A 1 592 ? 6.773 -24.271 -15.657 1.00 89.19 592 GLU A CA 1
ATOM 4714 C C . GLU A 1 592 ? 5.784 -23.471 -14.781 1.00 89.19 592 GLU A C 1
ATOM 4716 O O . GLU A 1 592 ? 5.830 -23.563 -13.553 1.00 89.19 592 GLU A O 1
ATOM 4721 N N . GLY A 1 593 ? 4.907 -22.656 -15.380 1.00 84.56 593 GLY A N 1
ATOM 4722 C CA . GLY A 1 593 ? 3.973 -21.782 -14.667 1.00 84.56 593 GLY A CA 1
ATOM 4723 C C . GLY A 1 593 ? 4.616 -20.538 -14.040 1.00 84.56 593 GLY A C 1
ATOM 4724 O O . GLY A 1 593 ? 4.002 -19.902 -13.182 1.00 84.56 593 GLY A O 1
ATOM 4725 N N . VAL A 1 594 ? 5.840 -20.173 -14.446 1.00 81.44 594 VAL A N 1
ATOM 4726 C CA . VAL A 1 594 ? 6.566 -18.991 -13.936 1.00 81.44 594 VAL A CA 1
ATOM 4727 C C . VAL A 1 594 ? 5.965 -17.689 -14.474 1.00 81.44 594 VAL A C 1
ATOM 4729 O O . VAL A 1 594 ? 5.935 -16.674 -13.773 1.00 81.44 594 VAL A O 1
ATOM 4732 N N . ILE A 1 595 ? 5.495 -17.711 -15.720 1.00 92.75 595 ILE A N 1
ATOM 4733 C CA . ILE A 1 595 ? 4.829 -16.598 -16.406 1.00 92.75 595 ILE A CA 1
ATOM 4734 C C . ILE A 1 595 ? 3.703 -17.122 -17.297 1.00 92.75 595 ILE A C 1
ATOM 4736 O O . ILE A 1 595 ? 3.710 -18.278 -17.704 1.00 92.75 595 ILE A O 1
ATOM 4740 N N . LYS A 1 596 ? 2.766 -16.255 -17.667 1.00 92.88 596 LYS A N 1
ATOM 4741 C CA . LYS A 1 596 ? 1.869 -16.457 -18.811 1.00 92.88 596 LYS A CA 1
ATOM 4742 C C . LYS A 1 596 ? 2.403 -15.724 -20.040 1.00 92.88 596 LYS A C 1
ATOM 4744 O O . LYS A 1 596 ? 3.284 -14.868 -19.931 1.00 92.88 596 LYS A O 1
ATOM 4749 N N . ARG A 1 597 ? 1.853 -16.010 -21.226 1.00 97.31 597 ARG A N 1
ATOM 4750 C CA . ARG A 1 597 ? 2.255 -15.304 -22.455 1.00 97.31 597 ARG A CA 1
ATOM 4751 C C . ARG A 1 597 ? 2.001 -13.801 -22.338 1.00 97.31 597 ARG A C 1
ATOM 4753 O O . ARG A 1 597 ? 2.838 -13.022 -22.778 1.00 97.31 597 ARG A O 1
ATOM 4760 N N . GLU A 1 598 ? 0.894 -13.397 -21.729 1.00 94.38 598 GLU A N 1
ATOM 4761 C CA . GLU A 1 598 ? 0.539 -11.995 -21.498 1.00 94.38 598 GLU A CA 1
ATOM 4762 C C . GLU A 1 598 ? 1.431 -11.280 -20.467 1.00 94.38 598 GLU A C 1
ATOM 4764 O O . GLU A 1 598 ? 1.426 -10.051 -20.423 1.00 94.38 598 GLU A O 1
ATOM 4769 N N . ASP A 1 599 ? 2.232 -12.012 -19.684 1.00 90.38 599 ASP A N 1
ATOM 4770 C CA . ASP A 1 599 ? 3.150 -11.414 -18.709 1.00 90.38 599 ASP A CA 1
ATOM 4771 C C . ASP A 1 599 ? 4.477 -10.969 -19.346 1.00 90.38 599 ASP A C 1
ATOM 4773 O O . ASP A 1 599 ? 5.180 -10.138 -18.772 1.00 90.38 599 ASP A O 1
ATOM 4777 N N . ILE A 1 600 ? 4.856 -11.515 -20.509 1.00 97.31 600 ILE A N 1
ATOM 4778 C CA . ILE A 1 600 ? 6.156 -11.282 -21.157 1.00 97.31 600 ILE A CA 1
ATOM 4779 C C . ILE A 1 600 ? 6.002 -10.432 -22.422 1.00 97.31 600 ILE A C 1
ATOM 4781 O O . ILE A 1 600 ? 5.259 -10.768 -23.334 1.00 97.31 600 ILE A O 1
ATOM 4785 N N . PHE A 1 601 ? 6.748 -9.336 -22.504 1.00 98.75 601 PHE A N 1
ATOM 4786 C CA . PHE A 1 601 ? 6.797 -8.447 -23.657 1.00 98.75 601 PHE A CA 1
ATOM 4787 C C . PHE A 1 601 ? 7.935 -8.862 -24.596 1.00 98.75 601 PHE A C 1
ATOM 4789 O O . PHE A 1 601 ? 9.111 -8.794 -24.232 1.00 98.75 601 PHE A O 1
ATOM 4796 N N . VAL A 1 602 ? 7.617 -9.262 -25.823 1.00 98.88 602 VAL A N 1
ATOM 4797 C CA . VAL A 1 602 ? 8.596 -9.713 -26.821 1.00 98.88 602 VAL A CA 1
ATOM 4798 C C . VAL A 1 602 ? 8.678 -8.712 -27.967 1.00 98.88 602 VAL A C 1
ATOM 4800 O O . VAL A 1 602 ? 7.681 -8.423 -28.629 1.00 98.88 602 VAL A O 1
ATOM 4803 N N . THR A 1 603 ? 9.882 -8.191 -28.213 1.00 98.88 603 THR A N 1
ATOM 4804 C CA . THR A 1 603 ? 10.190 -7.342 -29.373 1.00 98.88 603 THR A CA 1
ATOM 4805 C C . THR A 1 603 ? 10.984 -8.131 -30.409 1.00 98.88 603 THR A C 1
ATOM 4807 O O . THR A 1 603 ? 12.024 -8.688 -30.065 1.00 98.88 603 THR A O 1
ATOM 4810 N N . THR A 1 604 ? 10.554 -8.130 -31.674 1.00 98.75 604 THR A N 1
ATOM 4811 C CA . THR A 1 604 ? 11.386 -8.579 -32.809 1.00 98.75 604 THR A CA 1
ATOM 4812 C C . THR A 1 604 ? 11.356 -7.573 -33.963 1.00 98.75 604 THR A C 1
ATOM 4814 O O . THR A 1 604 ? 10.656 -6.559 -33.898 1.00 98.75 604 THR A O 1
ATOM 4817 N N . LYS A 1 605 ? 12.176 -7.789 -34.997 1.00 98.81 605 LYS A N 1
ATOM 4818 C CA . LYS A 1 605 ? 12.477 -6.782 -36.022 1.00 98.81 605 LYS A CA 1
ATOM 4819 C C . LYS A 1 605 ? 12.521 -7.366 -37.433 1.00 98.81 605 LYS A C 1
ATOM 4821 O O . LYS A 1 605 ? 13.156 -8.398 -37.656 1.00 98.81 605 LYS A O 1
ATOM 4826 N N . LEU A 1 606 ? 11.902 -6.656 -38.374 1.00 98.75 606 LEU A N 1
ATOM 4827 C CA . LEU A 1 606 ? 11.977 -6.881 -39.817 1.00 98.75 606 LEU A CA 1
ATOM 4828 C C . LEU A 1 606 ? 13.361 -6.478 -40.335 1.00 98.75 606 LEU A C 1
ATOM 4830 O O . LEU A 1 606 ? 13.780 -5.339 -40.135 1.00 98.75 606 LEU A O 1
ATOM 4834 N N . TRP A 1 607 ? 14.066 -7.395 -40.997 1.00 98.06 607 TRP A N 1
ATOM 4835 C CA . TRP A 1 607 ? 15.403 -7.126 -41.527 1.00 98.06 607 TRP A CA 1
ATOM 4836 C C . TRP A 1 607 ? 15.377 -6.484 -42.925 1.00 98.06 607 TRP A C 1
ATOM 4838 O O . TRP A 1 607 ? 14.410 -6.621 -43.673 1.00 98.06 607 TRP A O 1
ATOM 4848 N N . SER A 1 608 ? 16.465 -5.792 -43.276 1.00 97.94 608 SER A N 1
ATOM 4849 C CA . SER A 1 608 ? 16.557 -4.928 -44.459 1.00 97.94 608 SER A CA 1
ATOM 4850 C C . SER A 1 608 ? 16.398 -5.631 -45.810 1.00 97.94 608 SER A C 1
ATOM 4852 O O . SER A 1 608 ? 16.070 -4.964 -46.784 1.00 97.94 608 SER A O 1
ATOM 4854 N N . ASN A 1 609 ? 16.583 -6.951 -45.903 1.00 96.56 609 ASN A N 1
ATOM 4855 C CA . ASN A 1 609 ? 16.408 -7.706 -47.154 1.00 96.56 609 ASN A CA 1
ATOM 4856 C C . ASN A 1 609 ? 14.940 -8.061 -47.476 1.00 96.56 609 ASN A C 1
ATOM 4858 O O . ASN A 1 609 ? 14.687 -8.687 -48.504 1.00 96.56 609 ASN A O 1
ATOM 4862 N N . THR A 1 610 ? 13.981 -7.689 -46.617 1.00 97.12 610 THR A N 1
ATOM 4863 C CA . THR A 1 610 ? 12.549 -7.995 -46.800 1.00 97.12 610 THR A CA 1
ATOM 4864 C C . THR A 1 610 ? 11.652 -6.771 -46.587 1.00 97.12 610 THR A C 1
ATOM 4866 O O . THR A 1 610 ? 10.704 -6.815 -45.806 1.00 97.12 610 THR A O 1
ATOM 4869 N N . HIS A 1 611 ? 11.990 -5.644 -47.216 1.00 98.25 611 HIS A N 1
ATOM 4870 C CA . HIS A 1 611 ? 11.277 -4.371 -47.041 1.00 98.25 611 HIS A CA 1
ATOM 4871 C C . HIS A 1 611 ? 10.080 -4.162 -47.977 1.00 98.25 611 HIS A C 1
ATOM 4873 O O . HIS A 1 611 ? 9.285 -3.254 -47.721 1.00 98.25 611 HIS A O 1
ATOM 4879 N N . LYS A 1 612 ? 9.936 -4.957 -49.045 1.00 98.12 612 LYS A N 1
ATOM 4880 C CA . LYS A 1 612 ? 8.773 -4.855 -49.942 1.00 98.12 612 LYS A CA 1
ATOM 4881 C C . LYS A 1 612 ? 7.488 -5.171 -49.187 1.00 98.12 612 LYS A C 1
ATOM 4883 O O . LYS A 1 612 ? 7.486 -6.052 -48.325 1.00 98.12 612 LYS A O 1
ATOM 4888 N N . GLU A 1 613 ? 6.407 -4.458 -49.507 1.00 98.19 613 GLU A N 1
ATOM 4889 C CA . GLU A 1 613 ? 5.131 -4.532 -48.771 1.00 98.19 613 GLU A CA 1
ATOM 4890 C C . GLU A 1 613 ? 4.634 -5.980 -48.595 1.00 98.19 613 GLU A C 1
ATOM 4892 O O . GLU A 1 613 ? 4.257 -6.391 -47.495 1.00 98.19 613 GLU A O 1
ATOM 4897 N N . ASP A 1 614 ? 4.706 -6.775 -49.664 1.00 97.75 614 ASP A N 1
ATOM 4898 C CA . ASP A 1 614 ? 4.247 -8.165 -49.723 1.00 97.75 614 ASP A CA 1
ATOM 4899 C C . ASP A 1 614 ? 5.144 -9.163 -48.965 1.00 97.75 614 ASP A C 1
ATOM 4901 O O . ASP A 1 614 ? 4.711 -10.278 -48.667 1.00 97.75 614 ASP A O 1
ATOM 4905 N N . GLN A 1 615 ? 6.363 -8.765 -48.590 1.00 98.38 615 GLN A N 1
ATOM 4906 C CA . GLN A 1 615 ? 7.314 -9.595 -47.844 1.00 98.38 615 GLN A CA 1
ATOM 4907 C C . GLN A 1 615 ? 7.215 -9.412 -46.325 1.00 98.38 615 GLN A C 1
ATOM 4909 O O . GLN A 1 615 ? 7.599 -10.312 -45.575 1.00 98.38 615 GLN A O 1
ATOM 4914 N N . VAL A 1 616 ? 6.669 -8.289 -45.848 1.00 98.75 616 VAL A N 1
ATOM 4915 C CA . VAL A 1 616 ? 6.654 -7.952 -44.414 1.00 98.75 616 VAL A CA 1
ATOM 4916 C C . VAL A 1 616 ? 5.869 -8.976 -43.587 1.00 98.75 616 VAL A C 1
ATOM 4918 O O . VAL A 1 616 ? 6.373 -9.486 -42.583 1.00 98.75 616 VAL A O 1
ATOM 4921 N N . VAL A 1 617 ? 4.652 -9.323 -44.016 1.00 98.81 617 VAL A N 1
ATOM 4922 C CA . VAL A 1 617 ? 3.793 -10.291 -43.308 1.00 98.81 617 VAL A CA 1
ATOM 4923 C C . VAL A 1 617 ? 4.400 -11.703 -43.302 1.00 98.81 617 VAL A C 1
ATOM 4925 O O . VAL A 1 617 ? 4.481 -12.293 -42.219 1.00 98.81 617 VAL A O 1
ATOM 4928 N N . PRO A 1 618 ? 4.861 -12.268 -44.441 1.00 98.62 618 PRO A N 1
ATOM 4929 C CA . PRO A 1 618 ? 5.599 -13.532 -44.445 1.00 98.62 618 PRO A CA 1
ATOM 4930 C C . PRO A 1 618 ? 6.800 -13.545 -43.494 1.00 98.62 618 PRO A C 1
ATOM 4932 O O . PRO A 1 618 ? 6.980 -14.511 -42.750 1.00 98.62 618 PRO A O 1
ATOM 4935 N N . THR A 1 619 ? 7.590 -12.469 -43.456 1.00 98.50 619 THR A N 1
ATOM 4936 C CA . THR A 1 619 ? 8.755 -12.384 -42.567 1.00 98.50 619 THR A CA 1
ATOM 4937 C C . THR A 1 619 ? 8.356 -12.302 -41.094 1.00 98.50 619 THR A C 1
ATOM 4939 O O . THR A 1 619 ? 8.969 -12.967 -40.260 1.00 98.50 619 THR A O 1
ATOM 4942 N N . CYS A 1 620 ? 7.290 -11.571 -40.755 1.00 98.75 620 CYS A N 1
ATOM 4943 C CA . CYS A 1 620 ? 6.747 -11.551 -39.396 1.00 98.75 620 CYS A CA 1
ATOM 4944 C C . CYS A 1 620 ? 6.306 -12.957 -38.949 1.00 98.75 620 CYS A C 1
ATOM 4946 O O . CYS A 1 620 ? 6.682 -13.414 -37.869 1.00 98.75 620 CYS A O 1
ATOM 4948 N N . LYS A 1 621 ? 5.599 -13.697 -39.818 1.00 98.75 621 LYS A N 1
ATOM 4949 C CA . LYS A 1 621 ? 5.208 -15.095 -39.563 1.00 98.75 621 LYS A CA 1
ATOM 4950 C C . LYS A 1 621 ? 6.413 -16.020 -39.394 1.00 98.75 621 LYS A C 1
ATOM 4952 O O . LYS A 1 621 ? 6.368 -16.913 -38.554 1.00 98.75 621 LYS A O 1
ATOM 4957 N N . LYS A 1 622 ? 7.499 -15.797 -40.141 1.00 98.50 622 LYS A N 1
ATOM 4958 C CA . LYS A 1 622 ? 8.759 -16.536 -39.968 1.00 98.50 622 LYS A CA 1
ATOM 4959 C C . LYS A 1 622 ? 9.356 -16.310 -38.576 1.00 98.50 622 LYS A C 1
ATOM 4961 O O . LYS A 1 622 ? 9.705 -17.283 -37.914 1.00 98.50 622 LYS A O 1
ATOM 4966 N N . SER A 1 623 ? 9.417 -15.065 -38.105 1.00 98.69 623 SER A N 1
ATOM 4967 C CA . SER A 1 623 ? 9.868 -14.759 -36.739 1.00 98.69 623 SER A CA 1
ATOM 4968 C C . SER A 1 623 ? 8.969 -15.386 -35.670 1.00 98.69 623 SER A C 1
ATOM 4970 O O . SER A 1 623 ? 9.470 -15.969 -34.712 1.00 98.69 623 SER A O 1
ATOM 4972 N N . LEU A 1 624 ? 7.645 -15.336 -35.847 1.00 98.81 624 LEU A N 1
ATOM 4973 C CA . LEU A 1 624 ? 6.688 -15.992 -34.948 1.00 98.81 624 LEU A CA 1
ATOM 4974 C C . LEU A 1 624 ? 6.882 -17.511 -34.896 1.00 98.81 624 LEU A C 1
ATOM 4976 O O . LEU A 1 624 ? 6.895 -18.086 -33.810 1.00 98.81 624 LEU A O 1
ATOM 4980 N N . ALA A 1 625 ? 7.105 -18.148 -36.048 1.00 98.75 625 ALA A N 1
ATOM 4981 C CA . ALA A 1 625 ? 7.398 -19.575 -36.130 1.00 98.75 625 ALA A CA 1
ATOM 4982 C C . ALA A 1 625 ? 8.718 -19.932 -35.432 1.00 98.75 625 ALA A C 1
ATOM 4984 O O . ALA A 1 625 ? 8.758 -20.907 -34.686 1.00 98.75 625 ALA A O 1
ATOM 4985 N N . ASN A 1 626 ? 9.771 -19.124 -35.610 1.00 98.44 626 ASN A N 1
ATOM 4986 C CA . ASN A 1 626 ? 11.029 -19.304 -34.884 1.00 98.44 626 ASN A CA 1
ATOM 4987 C C . ASN A 1 626 ? 10.795 -19.222 -33.369 1.00 98.44 626 ASN A C 1
ATOM 4989 O O . ASN A 1 626 ? 11.190 -20.121 -32.636 1.00 98.44 626 ASN A O 1
ATOM 4993 N N . LEU A 1 627 ? 10.110 -18.172 -32.908 1.00 98.62 627 LEU A N 1
ATOM 4994 C CA . LEU A 1 627 ? 9.803 -17.951 -31.492 1.00 98.62 627 LEU A CA 1
ATOM 4995 C C . LEU A 1 627 ? 8.801 -18.976 -30.926 1.00 98.62 627 LEU A C 1
ATOM 4997 O O . LEU A 1 627 ? 8.678 -19.110 -29.709 1.00 98.62 627 LEU A O 1
ATOM 5001 N N . GLY A 1 628 ? 8.064 -19.690 -31.780 1.00 98.31 628 GLY A N 1
ATOM 5002 C CA . GLY A 1 628 ? 6.927 -20.521 -31.385 1.00 98.31 628 GLY A CA 1
ATOM 5003 C C . GLY A 1 628 ? 5.837 -19.721 -30.666 1.00 98.31 628 GLY A C 1
ATOM 5004 O O . GLY A 1 628 ? 5.287 -20.192 -29.675 1.00 98.31 628 GLY A O 1
ATOM 5005 N N . LEU A 1 629 ? 5.568 -18.492 -31.116 1.00 98.38 629 LEU A N 1
ATOM 5006 C CA . LEU A 1 629 ? 4.571 -17.592 -30.531 1.00 98.38 629 LEU A CA 1
ATOM 5007 C C . LEU A 1 629 ? 3.480 -17.258 -31.550 1.00 98.38 629 LEU A C 1
ATOM 5009 O O . LEU A 1 629 ? 3.741 -17.187 -32.746 1.00 98.38 629 LEU A O 1
ATOM 5013 N N . GLU A 1 630 ? 2.267 -16.986 -31.070 1.00 98.31 630 GLU A N 1
ATOM 5014 C CA . GLU A 1 630 ? 1.150 -16.551 -31.927 1.00 98.31 630 GLU A CA 1
ATOM 5015 C C . GLU A 1 630 ? 1.233 -15.066 -32.301 1.00 98.31 630 GLU A C 1
ATOM 5017 O O . GLU A 1 630 ? 0.779 -14.660 -33.369 1.00 98.31 630 GLU A O 1
ATOM 5022 N N . TYR A 1 631 ? 1.828 -14.254 -31.424 1.00 98.81 631 TYR A N 1
ATOM 5023 C CA . TYR A 1 631 ? 2.037 -12.826 -31.634 1.00 98.81 631 TYR A CA 1
ATOM 5024 C C . TYR A 1 631 ? 3.321 -12.347 -30.947 1.00 98.81 631 TYR A C 1
ATOM 5026 O O . TYR A 1 631 ? 3.790 -12.951 -29.975 1.00 98.81 631 TYR A O 1
ATOM 5034 N N . VAL A 1 632 ? 3.852 -11.214 -31.407 1.00 98.81 632 VAL A N 1
ATOM 5035 C CA . VAL A 1 632 ? 4.842 -10.403 -30.680 1.00 98.81 632 VAL A CA 1
ATOM 5036 C C . VAL A 1 632 ? 4.200 -9.133 -30.138 1.00 98.81 632 VAL A C 1
ATOM 5038 O O . VAL A 1 632 ? 3.226 -8.617 -30.689 1.00 98.81 632 VAL A O 1
ATOM 5041 N N . ASP A 1 633 ? 4.731 -8.617 -29.038 1.00 98.88 633 ASP A N 1
ATOM 5042 C CA . ASP A 1 633 ? 4.198 -7.410 -28.408 1.00 98.88 633 ASP A CA 1
ATOM 5043 C C . ASP A 1 633 ? 4.607 -6.162 -29.196 1.00 98.88 633 ASP A C 1
ATOM 5045 O O . ASP A 1 633 ? 3.812 -5.235 -29.355 1.00 98.88 633 ASP A O 1
ATOM 5049 N N . LEU A 1 634 ? 5.811 -6.178 -29.776 1.00 98.94 634 LEU A N 1
ATOM 5050 C CA . LEU A 1 634 ? 6.321 -5.108 -30.626 1.00 98.94 634 LEU A CA 1
ATOM 5051 C C . LEU A 1 634 ? 7.073 -5.660 -31.839 1.00 98.94 634 LEU A C 1
ATOM 5053 O O . LEU A 1 634 ? 8.014 -6.443 -31.697 1.00 98.94 634 LEU A O 1
ATOM 5057 N N . TYR A 1 635 ? 6.688 -5.205 -33.033 1.00 98.94 635 TYR A N 1
ATOM 5058 C CA . TYR A 1 635 ? 7.413 -5.481 -34.273 1.00 98.94 635 TYR A CA 1
ATOM 5059 C C . TYR A 1 635 ? 7.989 -4.193 -34.864 1.00 98.94 635 TYR A C 1
ATOM 5061 O O . TYR A 1 635 ? 7.260 -3.221 -35.073 1.00 98.94 635 TYR A O 1
ATOM 5069 N N . LEU A 1 636 ? 9.301 -4.169 -35.108 1.00 98.94 636 LEU A N 1
ATOM 5070 C CA . LEU A 1 636 ? 10.017 -2.974 -35.568 1.00 98.94 636 LEU A CA 1
ATOM 5071 C C . LEU A 1 636 ? 10.546 -3.131 -36.996 1.00 98.94 636 LEU A C 1
ATOM 5073 O O . LEU A 1 636 ? 11.091 -4.179 -37.333 1.00 98.94 636 LEU A O 1
ATOM 5077 N N . ILE A 1 637 ? 10.501 -2.068 -37.802 1.00 98.88 637 ILE A N 1
ATOM 5078 C CA . ILE A 1 637 ? 11.402 -1.955 -38.962 1.00 98.88 637 ILE A CA 1
ATOM 5079 C C . ILE A 1 637 ? 12.824 -1.754 -38.416 1.00 98.88 637 ILE A C 1
ATOM 5081 O O . ILE A 1 637 ? 13.053 -0.786 -37.695 1.00 98.88 637 ILE A O 1
ATOM 5085 N N . HIS A 1 638 ? 13.771 -2.654 -38.705 1.00 98.75 638 HIS A N 1
ATOM 5086 C CA . HIS A 1 638 ? 15.098 -2.630 -38.063 1.00 98.75 638 HIS A CA 1
ATOM 5087 C C . HIS A 1 638 ? 15.973 -1.453 -38.538 1.00 98.75 638 HIS A C 1
ATOM 5089 O O . HIS A 1 638 ? 16.706 -0.873 -37.739 1.00 98.75 638 HIS A O 1
ATOM 5095 N N . TRP A 1 639 ? 15.889 -1.088 -39.818 1.00 98.62 639 TRP A N 1
ATOM 5096 C CA . TRP A 1 639 ? 16.590 0.058 -40.405 1.00 98.62 639 TRP A CA 1
ATOM 5097 C C . TRP A 1 639 ? 15.685 0.767 -41.417 1.00 98.62 639 TRP A C 1
ATOM 5099 O O . TRP A 1 639 ? 14.856 0.107 -42.024 1.00 98.62 639 TRP A O 1
ATOM 5109 N N . PRO A 1 640 ? 15.826 2.080 -41.655 1.00 98.25 640 PRO A N 1
ATOM 5110 C CA . PRO A 1 640 ? 15.034 2.796 -42.665 1.00 98.25 640 PRO A CA 1
ATOM 5111 C C . PRO A 1 640 ? 15.444 2.501 -44.118 1.00 98.25 640 PRO A C 1
ATOM 5113 O O . PRO A 1 640 ? 14.705 2.838 -45.039 1.00 98.25 640 PRO A O 1
ATOM 5116 N N . PHE A 1 641 ? 16.607 1.887 -44.348 1.00 98.31 641 PHE A N 1
ATOM 5117 C CA . PHE A 1 641 ? 17.084 1.498 -45.677 1.00 98.31 641 PHE A CA 1
ATOM 5118 C C . PHE A 1 641 ? 16.857 0.008 -45.959 1.00 98.31 641 PHE A C 1
ATOM 5120 O O . PHE A 1 641 ? 16.902 -0.827 -45.051 1.00 98.31 641 PHE A O 1
ATOM 5127 N N . ALA A 1 642 ? 16.661 -0.318 -47.236 1.00 97.94 642 ALA A N 1
ATOM 5128 C CA . ALA A 1 642 ? 16.473 -1.678 -47.724 1.00 97.94 642 ALA A CA 1
ATOM 5129 C C . ALA A 1 642 ? 17.752 -2.232 -48.375 1.00 97.94 642 ALA A C 1
ATOM 5131 O O . ALA A 1 642 ? 18.566 -1.495 -48.937 1.00 97.94 642 ALA A O 1
ATOM 5132 N N . PHE A 1 643 ? 17.905 -3.551 -48.330 1.00 97.69 643 PHE A N 1
ATOM 5133 C CA . PHE A 1 643 ? 18.879 -4.308 -49.110 1.00 97.69 643 PHE A CA 1
ATOM 5134 C C . PHE A 1 643 ? 18.183 -4.988 -50.281 1.00 97.69 643 PHE A C 1
ATOM 5136 O O . PHE A 1 643 ? 16.963 -5.148 -50.278 1.00 97.69 643 PHE A O 1
ATOM 5143 N N . LYS A 1 644 ? 18.968 -5.403 -51.278 1.00 96.69 644 LYS A N 1
ATOM 5144 C CA . LYS A 1 644 ? 18.477 -6.229 -52.381 1.00 96.69 644 LYS A CA 1
ATOM 5145 C C . LYS A 1 644 ? 17.740 -7.450 -51.830 1.00 96.69 644 LYS A C 1
ATOM 5147 O O . LYS A 1 644 ? 18.233 -8.118 -50.922 1.00 96.69 644 LYS A O 1
ATOM 5152 N N . GLU A 1 645 ? 16.572 -7.740 -52.391 1.00 95.38 645 GLU A N 1
ATOM 5153 C CA . GLU A 1 645 ? 15.747 -8.839 -51.899 1.00 95.38 645 GLU A CA 1
ATOM 5154 C C . GLU A 1 645 ? 16.386 -10.203 -52.196 1.00 95.38 645 GLU A C 1
ATOM 5156 O O . GLU A 1 645 ? 17.009 -10.406 -53.243 1.00 95.38 645 GLU A O 1
ATOM 5161 N N . GLY A 1 646 ? 16.209 -11.148 -51.273 1.00 91.94 646 GLY A N 1
ATOM 5162 C CA . GLY A 1 646 ? 16.728 -12.510 -51.386 1.00 91.94 646 GLY A CA 1
ATOM 5163 C C . GLY A 1 646 ? 16.953 -13.164 -50.025 1.00 91.94 646 GLY A C 1
ATOM 5164 O O . GLY A 1 646 ? 16.700 -12.560 -48.983 1.00 91.94 646 GLY A O 1
ATOM 5165 N N . ASP A 1 647 ? 17.453 -14.400 -50.038 1.00 89.56 647 ASP A N 1
ATOM 5166 C CA . ASP A 1 647 ? 17.698 -15.180 -48.815 1.00 89.56 647 ASP A CA 1
ATOM 5167 C C . ASP A 1 647 ? 18.922 -14.696 -48.020 1.00 89.56 647 ASP A C 1
ATOM 5169 O O . ASP A 1 647 ? 19.027 -14.933 -46.814 1.00 89.56 647 ASP A O 1
ATOM 5173 N N . GLU A 1 648 ? 19.849 -13.997 -48.678 1.00 93.56 648 GLU A N 1
ATOM 5174 C CA . GLU A 1 648 ? 21.032 -13.434 -48.035 1.00 93.56 648 GLU A CA 1
ATOM 5175 C C . GLU A 1 648 ? 20.656 -12.246 -47.141 1.00 93.56 648 GLU A C 1
ATOM 5177 O O . GLU A 1 648 ? 20.114 -11.241 -47.597 1.00 93.56 648 GLU A O 1
ATOM 5182 N N . LEU A 1 649 ? 21.000 -12.328 -45.852 1.00 93.56 649 LEU A N 1
ATOM 5183 C CA . LEU A 1 649 ? 20.760 -11.238 -44.899 1.00 93.56 649 LEU A CA 1
ATOM 5184 C C . LEU A 1 649 ? 21.646 -10.012 -45.182 1.00 93.56 649 LEU A C 1
ATOM 5186 O O . LEU A 1 649 ? 21.271 -8.889 -44.865 1.00 93.56 649 LEU A O 1
ATOM 5190 N N . LEU A 1 650 ? 22.832 -10.205 -45.756 1.00 94.38 650 LEU A N 1
ATOM 5191 C CA . LEU A 1 650 ? 23.770 -9.135 -46.107 1.00 94.38 650 LEU A CA 1
ATOM 5192 C C . LEU A 1 650 ? 24.220 -9.336 -47.560 1.00 94.38 650 LEU A C 1
ATOM 5194 O O . LEU A 1 650 ? 25.345 -9.791 -47.773 1.00 94.38 650 LEU A O 1
ATOM 5198 N N . PRO A 1 651 ? 23.349 -9.054 -48.546 1.00 95.88 651 PRO A N 1
ATOM 5199 C CA . PRO A 1 651 ? 23.641 -9.336 -49.943 1.00 95.88 651 PRO A CA 1
ATOM 5200 C C . PRO A 1 651 ? 24.787 -8.447 -50.417 1.00 95.88 651 PRO A C 1
ATOM 5202 O O . PRO A 1 651 ? 24.733 -7.225 -50.268 1.00 95.88 651 PRO A O 1
ATOM 5205 N N . LYS A 1 652 ? 25.836 -9.047 -50.977 1.00 95.38 652 LYS A N 1
ATOM 5206 C CA . LYS A 1 652 ? 27.036 -8.330 -51.425 1.00 95.38 652 LYS A CA 1
ATOM 5207 C C . LYS A 1 652 ? 27.347 -8.625 -52.884 1.00 95.38 652 LYS A C 1
ATOM 5209 O O . LYS A 1 652 ? 27.078 -9.717 -53.374 1.00 95.38 652 LYS A O 1
ATOM 5214 N N . ASP A 1 653 ? 27.911 -7.648 -53.584 1.00 93.94 653 ASP A N 1
ATOM 5215 C CA . ASP A 1 653 ? 28.469 -7.876 -54.914 1.00 93.94 653 ASP A CA 1
ATOM 5216 C C . ASP A 1 653 ? 29.837 -8.581 -54.849 1.00 93.94 653 ASP A C 1
ATOM 5218 O O . ASP A 1 653 ? 30.382 -8.849 -53.775 1.00 93.94 653 ASP A O 1
ATOM 5222 N N . ALA A 1 654 ? 30.421 -8.861 -56.017 1.00 94.06 654 ALA A N 1
ATOM 5223 C CA . ALA A 1 654 ? 31.726 -9.514 -56.126 1.00 94.06 654 ALA A CA 1
ATOM 5224 C C . ALA A 1 654 ? 32.883 -8.716 -55.487 1.00 94.06 654 ALA A C 1
ATOM 5226 O O . ALA A 1 654 ? 33.926 -9.296 -55.193 1.00 94.06 654 ALA A O 1
ATOM 5227 N N . SER A 1 655 ? 32.716 -7.408 -55.260 1.00 92.50 655 SER A N 1
ATOM 5228 C CA . SER A 1 655 ? 33.692 -6.555 -54.570 1.00 92.50 655 SER A CA 1
ATOM 5229 C C . SER A 1 655 ? 33.509 -6.542 -53.045 1.00 92.50 655 SER A C 1
ATOM 5231 O O . SER A 1 655 ? 34.305 -5.938 -52.328 1.00 92.50 655 SER A O 1
ATOM 5233 N N . GLY A 1 656 ? 32.477 -7.222 -52.533 1.00 91.00 656 GLY A N 1
ATOM 5234 C CA . GLY A 1 656 ? 32.117 -7.236 -51.118 1.00 91.00 656 GLY A CA 1
ATOM 5235 C C . GLY A 1 656 ? 31.272 -6.035 -50.681 1.00 91.00 656 GLY A C 1
ATOM 5236 O O . GLY A 1 656 ? 31.025 -5.887 -49.477 1.00 91.00 656 GLY A O 1
ATOM 5237 N N . LYS A 1 657 ? 30.818 -5.199 -51.626 1.00 94.06 657 LYS A N 1
ATOM 5238 C CA . LYS A 1 657 ? 29.962 -4.037 -51.365 1.00 94.06 657 LYS A CA 1
ATOM 5239 C C . LYS A 1 657 ? 28.517 -4.478 -51.156 1.00 94.06 657 LYS A C 1
ATOM 5241 O O . LYS A 1 657 ? 28.009 -5.332 -51.878 1.00 94.06 657 LYS A O 1
ATOM 5246 N N . LEU A 1 658 ? 27.860 -3.889 -50.158 1.00 95.62 658 LEU A N 1
ATOM 5247 C CA . LEU A 1 658 ? 26.473 -4.188 -49.812 1.00 95.62 658 LEU A CA 1
ATOM 5248 C C . LEU A 1 658 ? 25.522 -3.739 -50.931 1.00 95.62 658 LEU A C 1
ATOM 5250 O O . LEU A 1 658 ? 25.583 -2.603 -51.400 1.00 95.62 658 LEU A O 1
ATOM 5254 N N . LEU A 1 659 ? 24.633 -4.635 -51.346 1.00 96.81 659 LEU A N 1
ATOM 5255 C CA . LEU A 1 659 ? 23.630 -4.382 -52.372 1.00 96.81 659 LEU A CA 1
ATOM 5256 C C . LEU A 1 659 ? 22.388 -3.760 -51.732 1.00 96.81 659 LEU A C 1
ATOM 5258 O O . LEU A 1 659 ? 21.637 -4.429 -51.021 1.00 96.81 659 LEU A O 1
ATOM 5262 N N . LEU A 1 660 ? 22.174 -2.474 -51.995 1.00 96.81 660 LEU A N 1
ATOM 5263 C CA . LEU A 1 660 ? 21.027 -1.711 -51.504 1.00 96.81 660 LEU A CA 1
ATOM 5264 C C . LEU A 1 660 ? 19.804 -1.883 -52.418 1.00 96.81 660 LEU A C 1
ATOM 5266 O O . LEU A 1 660 ? 19.943 -2.160 -53.609 1.00 96.81 660 LEU A O 1
ATOM 5270 N N . SER A 1 661 ? 18.614 -1.696 -51.852 1.00 95.88 661 SER A N 1
ATOM 5271 C CA . SER A 1 661 ? 17.353 -1.557 -52.589 1.00 95.88 661 SER A CA 1
ATOM 5272 C C . SER A 1 661 ? 16.775 -0.160 -52.360 1.00 95.88 661 SER A C 1
ATOM 5274 O O . SER A 1 661 ? 16.985 0.455 -51.311 1.00 95.88 661 SER A O 1
ATOM 5276 N N . ASP A 1 662 ? 16.046 0.340 -53.354 1.00 95.25 662 ASP A N 1
ATOM 5277 C CA . ASP A 1 662 ? 15.378 1.642 -53.316 1.00 95.25 662 ASP A CA 1
ATOM 5278 C C . ASP A 1 662 ? 13.992 1.600 -52.656 1.00 95.25 662 ASP A C 1
ATOM 5280 O O . ASP A 1 662 ? 13.332 2.643 -52.598 1.00 95.25 662 ASP A O 1
ATOM 5284 N N . THR A 1 663 ? 13.557 0.428 -52.165 1.00 97.88 663 THR A N 1
ATOM 5285 C CA . THR A 1 663 ? 12.276 0.253 -51.469 1.00 97.88 663 THR A CA 1
ATOM 5286 C C . THR A 1 663 ? 12.113 1.281 -50.357 1.00 97.88 663 THR A C 1
ATOM 5288 O O . THR A 1 663 ? 12.966 1.434 -49.478 1.00 97.88 663 THR A O 1
ATOM 5291 N N . ASP A 1 664 ? 10.994 1.994 -50.411 1.00 98.31 664 ASP A N 1
ATOM 5292 C CA . ASP A 1 664 ? 10.692 3.076 -49.491 1.00 98.31 664 ASP A CA 1
ATOM 5293 C C . ASP A 1 664 ? 10.173 2.522 -48.160 1.00 98.31 664 ASP A C 1
ATOM 5295 O O . ASP A 1 664 ? 9.263 1.695 -48.140 1.00 98.31 664 ASP A O 1
ATOM 5299 N N . TYR A 1 665 ? 10.670 3.020 -47.028 1.00 98.50 665 TYR A N 1
ATOM 5300 C CA . TYR A 1 665 ? 10.169 2.598 -45.718 1.00 98.50 665 TYR A CA 1
ATOM 5301 C C . TYR A 1 665 ? 8.676 2.918 -45.499 1.00 98.50 665 TYR A C 1
ATOM 5303 O O . TYR A 1 665 ? 8.056 2.318 -44.623 1.00 98.50 665 TYR A O 1
ATOM 5311 N N . LEU A 1 666 ? 8.070 3.820 -46.286 1.00 98.56 666 LEU A N 1
ATOM 5312 C CA . LEU A 1 666 ? 6.614 4.029 -46.278 1.00 98.56 666 LEU A CA 1
ATOM 5313 C C . LEU A 1 666 ? 5.844 2.871 -46.925 1.00 98.56 666 LEU A C 1
ATOM 5315 O O . LEU A 1 666 ? 4.733 2.565 -46.500 1.00 98.56 666 LEU A O 1
ATOM 5319 N N . GLU A 1 667 ? 6.420 2.226 -47.942 1.00 98.12 667 GLU A N 1
ATOM 5320 C CA . GLU A 1 667 ? 5.883 0.984 -48.506 1.00 98.12 667 GLU A CA 1
ATOM 5321 C C . GLU A 1 667 ? 5.977 -0.132 -47.461 1.00 98.12 667 GLU A C 1
ATOM 5323 O O . GLU A 1 667 ? 4.976 -0.774 -47.146 1.00 98.12 667 GLU A O 1
ATOM 5328 N N . THR A 1 668 ? 7.146 -0.282 -46.833 1.00 98.81 668 THR A N 1
ATOM 5329 C CA . THR A 1 668 ? 7.356 -1.243 -45.743 1.00 98.81 668 THR A CA 1
ATOM 5330 C C . THR A 1 668 ? 6.364 -1.032 -44.598 1.00 98.81 668 THR A C 1
ATOM 5332 O O . THR A 1 668 ? 5.825 -1.998 -44.057 1.00 98.81 668 THR A O 1
ATOM 5335 N N . TRP A 1 669 ? 6.068 0.225 -44.242 1.00 98.88 669 TRP A N 1
ATOM 5336 C CA . TRP A 1 669 ? 5.130 0.540 -43.166 1.00 98.88 669 TRP A CA 1
ATOM 5337 C C . TRP A 1 669 ? 3.717 0.013 -43.422 1.00 98.88 669 TRP A C 1
ATOM 5339 O O . TRP A 1 669 ? 3.085 -0.467 -42.486 1.00 98.88 669 TRP A O 1
ATOM 5349 N N . LYS A 1 670 ? 3.234 0.001 -44.670 1.00 98.75 670 LYS A N 1
ATOM 5350 C CA . LYS A 1 670 ? 1.929 -0.602 -45.000 1.00 98.75 670 LYS A CA 1
ATOM 5351 C C . LYS A 1 670 ? 1.891 -2.091 -44.650 1.00 98.75 670 LYS A C 1
ATOM 5353 O O . LYS A 1 670 ? 0.914 -2.569 -44.078 1.00 98.75 670 LYS A O 1
ATOM 5358 N N . GLY A 1 671 ? 2.984 -2.807 -44.912 1.00 98.81 671 GLY A N 1
ATOM 5359 C CA . GLY A 1 671 ? 3.143 -4.197 -44.487 1.00 98.81 671 GLY A CA 1
ATOM 5360 C C . GLY A 1 671 ? 3.166 -4.351 -42.959 1.00 98.81 671 GLY A C 1
ATOM 5361 O O . GLY A 1 671 ? 2.591 -5.296 -42.421 1.00 98.81 671 GLY A O 1
ATOM 5362 N N . MET A 1 672 ? 3.766 -3.400 -42.234 1.00 98.88 672 MET A N 1
ATOM 5363 C CA . MET A 1 672 ? 3.748 -3.381 -40.762 1.00 98.88 672 MET A CA 1
ATOM 5364 C C . MET A 1 672 ? 2.332 -3.157 -40.214 1.00 98.88 672 MET A C 1
ATOM 5366 O O . MET A 1 672 ? 1.913 -3.843 -39.279 1.00 98.88 672 MET A O 1
ATOM 5370 N N . GLU A 1 673 ? 1.573 -2.232 -40.810 1.00 98.88 673 GLU A N 1
ATOM 5371 C CA . GLU A 1 673 ? 0.159 -2.003 -40.486 1.00 98.88 673 GLU A CA 1
ATOM 5372 C C . GLU A 1 673 ? -0.666 -3.276 -40.687 1.00 98.88 673 GLU A C 1
ATOM 5374 O O . GLU A 1 673 ? -1.512 -3.605 -39.850 1.00 98.88 673 GLU A O 1
ATOM 5379 N N . GLU A 1 674 ? -0.366 -4.039 -41.740 1.00 98.81 674 GLU A N 1
ATOM 5380 C CA . GLU A 1 674 ? -1.009 -5.321 -41.998 1.00 98.81 674 GLU A CA 1
ATOM 5381 C C . GLU A 1 674 ? -0.671 -6.383 -40.945 1.00 98.81 674 GLU A C 1
ATOM 5383 O O . GLU A 1 674 ? -1.574 -7.078 -40.473 1.00 98.81 674 GLU A O 1
ATOM 5388 N N . CYS A 1 675 ? 0.587 -6.475 -40.502 1.00 98.81 675 CYS A N 1
ATOM 5389 C CA . CYS A 1 675 ? 0.969 -7.360 -39.396 1.00 98.81 675 CYS A CA 1
ATOM 5390 C C . CYS A 1 675 ? 0.159 -7.068 -38.126 1.00 98.81 675 CYS A C 1
ATOM 5392 O O . CYS A 1 675 ? -0.301 -7.999 -37.459 1.00 98.81 675 CYS A O 1
ATOM 5394 N N . LYS A 1 676 ? -0.056 -5.785 -37.803 1.00 98.56 676 LYS A N 1
ATOM 5395 C CA . LYS A 1 676 ? -0.888 -5.391 -36.659 1.00 98.56 676 LYS A CA 1
ATOM 5396 C C . LYS A 1 676 ? -2.360 -5.730 -36.880 1.00 98.56 676 LYS A C 1
ATOM 5398 O O . LYS A 1 676 ? -2.998 -6.275 -35.982 1.00 98.56 676 LYS A O 1
ATOM 5403 N N . ARG A 1 677 ? -2.900 -5.469 -38.075 1.00 98.62 677 ARG A N 1
ATOM 5404 C CA . ARG A 1 677 ? -4.294 -5.791 -38.424 1.00 98.62 677 ARG A CA 1
ATOM 5405 C C . ARG A 1 677 ? -4.587 -7.292 -38.337 1.00 98.62 677 ARG A C 1
ATOM 5407 O O . ARG A 1 677 ? -5.664 -7.667 -37.887 1.00 98.62 677 ARG A O 1
ATOM 5414 N N . GLN A 1 678 ? -3.628 -8.138 -38.716 1.00 98.62 678 GLN A N 1
ATOM 5415 C CA . GLN A 1 678 ? -3.724 -9.599 -38.598 1.00 98.62 678 GLN A CA 1
ATOM 5416 C C . GLN A 1 678 ? -3.475 -10.124 -37.171 1.00 98.62 678 GLN A C 1
ATOM 5418 O O . GLN A 1 678 ? -3.559 -11.328 -36.950 1.00 98.62 678 GLN A O 1
ATOM 5423 N N . GLY A 1 679 ? -3.153 -9.257 -36.204 1.00 98.38 679 GLY A N 1
ATOM 5424 C CA . GLY A 1 679 ? -2.868 -9.653 -34.821 1.00 98.38 679 GLY A CA 1
ATOM 5425 C C . GLY A 1 679 ? -1.503 -10.316 -34.611 1.00 98.38 679 GLY A C 1
ATOM 5426 O O . GLY A 1 679 ? -1.229 -10.780 -33.508 1.00 98.38 679 GLY A O 1
ATOM 5427 N N . LEU A 1 680 ? -0.633 -10.327 -35.628 1.00 98.75 680 LEU A N 1
ATOM 5428 C CA . LEU A 1 680 ? 0.722 -10.896 -35.555 1.00 98.75 680 LEU A CA 1
ATOM 5429 C C . LEU A 1 680 ? 1.640 -10.057 -34.652 1.00 98.75 680 LEU A C 1
ATOM 5431 O O . LEU A 1 680 ? 2.552 -10.579 -34.011 1.00 98.75 680 LEU A O 1
ATOM 5435 N N . ALA A 1 681 ? 1.378 -8.750 -34.585 1.00 98.75 681 ALA A N 1
ATOM 5436 C CA . ALA A 1 681 ? 2.029 -7.815 -33.679 1.00 98.75 681 ALA A CA 1
ATOM 5437 C C . ALA A 1 681 ? 0.979 -6.980 -32.934 1.00 98.75 681 ALA A C 1
ATOM 5439 O O . ALA A 1 681 ? 0.071 -6.429 -33.557 1.00 98.75 681 ALA A O 1
ATOM 5440 N N . ARG A 1 682 ? 1.100 -6.843 -31.608 1.00 98.62 682 ARG A N 1
ATOM 5441 C CA . ARG A 1 682 ? 0.200 -5.977 -30.817 1.00 98.62 682 ARG A CA 1
ATOM 5442 C C . ARG A 1 682 ? 0.458 -4.500 -31.104 1.00 98.62 682 ARG A C 1
ATOM 5444 O O . ARG A 1 682 ? -0.483 -3.730 -31.308 1.00 98.62 682 ARG A O 1
ATOM 5451 N N . SER A 1 683 ? 1.732 -4.137 -31.186 1.00 98.88 683 SER A N 1
ATOM 5452 C CA . SER A 1 683 ? 2.196 -2.802 -31.540 1.00 98.88 683 SER A CA 1
ATOM 5453 C C . SER A 1 683 ? 3.282 -2.857 -32.615 1.00 98.88 683 SER A C 1
ATOM 5455 O O . SER A 1 683 ? 3.989 -3.854 -32.769 1.00 98.88 683 SER A O 1
ATOM 5457 N N . ILE A 1 684 ? 3.420 -1.763 -33.364 1.00 98.94 684 ILE A N 1
ATOM 5458 C CA . ILE A 1 684 ? 4.412 -1.618 -34.435 1.00 98.94 684 ILE A CA 1
ATOM 5459 C C . ILE A 1 684 ? 5.209 -0.331 -34.260 1.00 98.94 684 ILE A C 1
ATOM 5461 O O . ILE A 1 684 ? 4.688 0.687 -33.801 1.00 98.94 684 ILE A O 1
ATOM 5465 N N . GLY A 1 685 ? 6.484 -0.374 -34.623 1.00 98.88 685 GLY A N 1
ATOM 5466 C CA . GLY A 1 685 ? 7.396 0.753 -34.480 1.00 98.88 685 GLY A CA 1
ATOM 5467 C C . GLY A 1 685 ? 8.564 0.683 -35.452 1.00 98.88 685 GLY A C 1
ATOM 5468 O O . GLY A 1 685 ? 8.575 -0.099 -36.402 1.00 98.88 685 GLY A O 1
ATOM 5469 N N . VAL A 1 686 ? 9.563 1.514 -35.198 1.00 98.94 686 VAL A N 1
ATOM 5470 C CA . VAL A 1 686 ? 10.747 1.657 -36.044 1.00 98.94 686 VAL A CA 1
ATOM 5471 C C . VAL A 1 686 ? 12.026 1.554 -35.216 1.00 98.94 686 VAL A C 1
ATOM 5473 O O . VAL A 1 686 ? 12.003 1.634 -33.989 1.00 98.94 686 VAL A O 1
ATOM 5476 N N . SER A 1 687 ? 13.157 1.343 -35.875 1.00 98.88 687 SER A N 1
ATOM 5477 C CA . SER A 1 687 ? 14.476 1.343 -35.258 1.00 98.88 687 SER A CA 1
ATOM 5478 C C . SER A 1 687 ? 15.466 2.042 -36.175 1.00 98.88 687 SER A C 1
ATOM 5480 O O . SER A 1 687 ? 15.425 1.865 -37.391 1.00 98.88 687 SER A O 1
ATOM 5482 N N . ASN A 1 688 ? 16.351 2.846 -35.584 1.00 98.69 688 ASN A N 1
ATOM 5483 C CA . ASN A 1 688 ? 17.327 3.669 -36.299 1.00 98.69 688 ASN A CA 1
ATOM 5484 C C . ASN A 1 688 ? 16.710 4.750 -37.199 1.00 98.69 688 ASN A C 1
ATOM 5486 O O . ASN A 1 688 ? 17.333 5.131 -38.181 1.00 98.69 688 ASN A O 1
ATOM 5490 N N . PHE A 1 689 ? 15.512 5.254 -36.890 1.00 98.75 689 PHE A N 1
ATOM 5491 C CA . PHE A 1 689 ? 14.913 6.354 -37.656 1.00 98.75 689 PHE A CA 1
ATOM 5492 C C . PHE A 1 689 ? 15.283 7.704 -37.039 1.00 98.75 689 PHE A C 1
ATOM 5494 O O . PHE A 1 689 ? 15.255 7.854 -35.814 1.00 98.75 689 PHE A O 1
ATOM 5501 N N . ASN A 1 690 ? 15.594 8.677 -37.895 1.00 98.69 690 ASN A N 1
ATOM 5502 C CA . ASN A 1 690 ? 15.863 10.063 -37.507 1.00 98.69 690 ASN A CA 1
ATOM 5503 C C . ASN A 1 690 ? 14.588 10.932 -37.512 1.00 98.69 690 ASN A C 1
ATOM 5505 O O . ASN A 1 690 ? 13.502 10.472 -37.886 1.00 98.69 690 ASN A O 1
ATOM 5509 N N . SER A 1 691 ? 14.704 12.196 -37.101 1.00 98.56 691 SER A N 1
ATOM 5510 C CA . SER A 1 691 ? 13.554 13.106 -36.989 1.00 98.56 691 SER A CA 1
ATOM 5511 C C . SER A 1 691 ? 12.820 13.361 -38.313 1.00 98.56 691 SER A C 1
ATOM 5513 O O . SER A 1 691 ? 11.584 13.366 -38.338 1.00 98.56 691 SER A O 1
ATOM 5515 N N . GLU A 1 692 ? 13.535 13.515 -39.430 1.00 98.62 692 GLU A N 1
ATOM 5516 C CA . GLU A 1 692 ? 12.935 13.733 -40.754 1.00 98.62 692 GLU A CA 1
ATOM 5517 C C . GLU A 1 692 ? 12.187 12.493 -41.255 1.00 98.62 692 GLU A C 1
ATOM 5519 O O . GLU A 1 692 ? 11.067 12.594 -41.760 1.00 98.62 692 GLU A O 1
ATOM 5524 N N . GLN A 1 693 ? 12.762 11.306 -41.059 1.00 98.81 693 GLN A N 1
ATOM 5525 C CA . GLN A 1 693 ? 12.151 10.034 -41.444 1.00 98.81 693 GLN A CA 1
ATOM 5526 C C . GLN A 1 693 ? 10.885 9.748 -40.637 1.00 98.81 693 GLN A C 1
ATOM 5528 O O . GLN A 1 693 ? 9.872 9.349 -41.211 1.00 98.81 693 GLN A O 1
ATOM 5533 N N . ILE A 1 694 ? 10.907 9.998 -39.323 1.00 98.81 694 ILE A N 1
ATOM 5534 C CA . ILE A 1 694 ? 9.710 9.884 -38.479 1.00 98.81 694 ILE A CA 1
ATOM 5535 C C . ILE A 1 694 ? 8.654 10.896 -38.924 1.00 98.81 694 ILE A C 1
ATOM 5537 O O . ILE A 1 694 ? 7.493 10.528 -39.073 1.00 98.81 694 ILE A O 1
ATOM 5541 N N . THR A 1 695 ? 9.037 12.149 -39.183 1.00 98.69 695 THR A N 1
ATOM 5542 C CA . THR A 1 695 ? 8.106 13.185 -39.660 1.00 98.69 695 THR A CA 1
ATOM 5543 C C . THR A 1 695 ? 7.427 12.757 -40.962 1.00 98.69 695 THR A C 1
ATOM 5545 O O . THR A 1 695 ? 6.202 12.825 -41.080 1.00 98.69 695 THR A O 1
ATOM 5548 N N . ARG A 1 696 ? 8.207 12.244 -41.920 1.00 98.56 696 ARG A N 1
ATOM 5549 C CA . ARG A 1 696 ? 7.692 11.725 -43.191 1.00 98.56 696 ARG A CA 1
ATOM 5550 C C . ARG A 1 696 ? 6.771 10.519 -42.995 1.00 98.56 696 ARG A C 1
ATOM 5552 O O . ARG A 1 696 ? 5.726 10.443 -43.639 1.00 98.56 696 ARG A O 1
ATOM 5559 N N . LEU A 1 697 ? 7.126 9.604 -42.096 1.00 98.75 697 LEU A N 1
ATOM 5560 C CA . LEU A 1 697 ? 6.298 8.449 -41.758 1.00 98.75 697 LEU A CA 1
ATOM 5561 C C . LEU A 1 697 ? 4.951 8.870 -41.161 1.00 98.75 697 LEU A C 1
ATOM 5563 O O . LEU A 1 697 ? 3.908 8.436 -41.643 1.00 98.75 697 LEU A O 1
ATOM 5567 N N . LEU A 1 698 ? 4.956 9.774 -40.181 1.00 98.44 698 LEU A N 1
ATOM 5568 C CA . LEU A 1 698 ? 3.740 10.285 -39.542 1.00 98.44 698 LEU A CA 1
ATOM 5569 C C . LEU A 1 698 ? 2.771 10.943 -40.532 1.00 98.44 698 LEU A C 1
ATOM 5571 O O . LEU A 1 698 ? 1.563 10.843 -40.347 1.00 98.44 698 LEU A O 1
ATOM 5575 N N . GLY A 1 699 ? 3.283 11.568 -41.597 1.00 98.00 699 GLY A N 1
ATOM 5576 C CA . GLY A 1 699 ? 2.455 12.171 -42.646 1.00 98.00 699 GLY A CA 1
ATOM 5577 C C . GLY A 1 699 ? 1.698 11.171 -43.532 1.00 98.00 699 GLY A C 1
ATOM 5578 O O . GLY A 1 699 ? 0.812 11.583 -44.275 1.00 98.00 699 GLY A O 1
ATOM 5579 N N . SER A 1 700 ? 2.033 9.878 -43.477 1.00 95.19 700 SER A N 1
ATOM 5580 C CA . SER A 1 700 ? 1.436 8.838 -44.335 1.00 95.19 700 SER A CA 1
ATOM 5581 C C . SER A 1 700 ? 0.864 7.638 -43.575 1.00 95.19 700 SER A C 1
ATOM 5583 O O . SER A 1 700 ? 0.028 6.915 -44.119 1.00 95.19 700 SER A O 1
ATOM 5585 N N . ALA A 1 701 ? 1.292 7.429 -42.331 1.00 97.50 701 ALA A N 1
ATOM 5586 C CA . ALA A 1 701 ? 0.881 6.314 -41.495 1.00 97.50 701 ALA A CA 1
ATOM 5587 C C . ALA A 1 701 ? -0.602 6.408 -41.097 1.00 97.50 701 ALA A C 1
ATOM 5589 O O . ALA A 1 701 ? -1.059 7.420 -40.568 1.00 97.50 701 ALA A O 1
ATOM 5590 N N . LYS A 1 702 ? -1.345 5.315 -41.284 1.00 98.25 702 LYS A N 1
ATOM 5591 C CA . LYS A 1 702 ? -2.690 5.130 -40.718 1.00 98.25 702 LYS A CA 1
ATOM 5592 C C . LYS A 1 702 ? -2.609 4.681 -39.264 1.00 98.25 702 LYS A C 1
ATOM 5594 O O . LYS A 1 702 ? -3.453 5.052 -38.453 1.00 98.25 702 LYS A O 1
ATOM 5599 N N . ILE A 1 703 ? -1.595 3.884 -38.936 1.00 98.44 703 ILE A N 1
ATOM 5600 C CA . ILE A 1 703 ? -1.249 3.501 -37.570 1.00 98.44 703 ILE A CA 1
ATOM 5601 C C . ILE A 1 703 ? 0.085 4.149 -37.232 1.00 98.44 703 ILE A C 1
ATOM 5603 O O . ILE A 1 703 ? 1.101 3.860 -37.854 1.00 98.44 703 ILE A O 1
ATOM 5607 N N . LYS A 1 704 ? 0.083 5.014 -36.222 1.00 98.38 704 LYS A N 1
ATOM 5608 C CA . LYS A 1 704 ? 1.279 5.704 -35.739 1.00 98.38 704 LYS A CA 1
ATOM 5609 C C . LYS A 1 704 ? 2.306 4.701 -35.179 1.00 98.38 704 LYS A C 1
ATOM 5611 O O . LYS A 1 704 ? 1.898 3.785 -34.461 1.00 98.38 704 LYS A O 1
ATOM 5616 N N . PRO A 1 705 ? 3.620 4.853 -35.447 1.00 98.75 705 PRO A N 1
ATOM 5617 C CA . PRO A 1 705 ? 4.633 4.065 -34.752 1.00 98.75 705 PRO A CA 1
ATOM 5618 C C . PRO A 1 705 ? 4.572 4.345 -33.249 1.00 98.75 705 PRO A C 1
ATOM 5620 O O . PRO A 1 705 ? 4.408 5.491 -32.832 1.00 98.75 705 PRO A O 1
ATOM 5623 N N . VAL A 1 706 ? 4.710 3.311 -32.421 1.00 98.81 706 VAL A N 1
ATOM 5624 C CA . VAL A 1 706 ? 4.646 3.466 -30.954 1.00 98.81 706 VAL A CA 1
ATOM 5625 C C . VAL A 1 706 ? 6.009 3.676 -30.298 1.00 98.81 706 VAL A C 1
ATOM 5627 O O . VAL A 1 706 ? 6.106 4.193 -29.180 1.00 98.81 706 VAL A O 1
ATOM 5630 N N . ASN A 1 707 ? 7.067 3.236 -30.978 1.00 98.88 707 ASN A N 1
ATOM 5631 C CA . ASN A 1 707 ? 8.419 3.162 -30.449 1.00 98.88 707 ASN A CA 1
ATOM 5632 C C . ASN A 1 707 ? 9.447 3.430 -31.555 1.00 98.88 707 ASN A C 1
ATOM 5634 O O . ASN A 1 707 ? 9.260 2.979 -32.688 1.00 98.88 707 ASN A O 1
ATOM 5638 N N . ASN A 1 708 ? 10.524 4.134 -31.205 1.00 98.88 708 ASN A N 1
ATOM 5639 C CA . ASN A 1 708 ? 11.751 4.206 -31.990 1.00 98.88 708 ASN A CA 1
ATOM 5640 C C . ASN A 1 708 ? 12.912 3.615 -31.176 1.00 98.88 708 ASN A C 1
ATOM 5642 O O . ASN A 1 708 ? 13.285 4.161 -30.135 1.00 98.88 708 ASN A O 1
ATOM 5646 N N . GLN A 1 709 ? 13.487 2.505 -31.637 1.00 98.88 709 GLN A N 1
ATOM 5647 C CA . GLN A 1 709 ? 14.635 1.879 -30.982 1.00 98.88 709 GLN A CA 1
ATOM 5648 C C . GLN A 1 709 ? 15.953 2.391 -31.591 1.00 98.88 709 GLN A C 1
ATOM 5650 O O . GLN A 1 709 ? 16.238 2.124 -32.758 1.00 98.88 709 GLN A O 1
ATOM 5655 N N . VAL A 1 710 ? 16.773 3.108 -30.816 1.00 98.75 710 VAL A N 1
ATOM 5656 C CA . VAL A 1 710 ? 18.011 3.776 -31.283 1.00 98.75 710 VAL A CA 1
ATOM 5657 C C . VAL A 1 710 ? 19.176 3.582 -30.313 1.00 98.75 710 VAL A C 1
ATOM 5659 O O . VAL A 1 710 ? 18.974 3.223 -29.156 1.00 98.75 710 VAL A O 1
ATOM 5662 N N . GLU A 1 711 ? 20.408 3.814 -30.774 1.00 98.25 711 GLU A N 1
ATOM 5663 C CA . GLU A 1 711 ? 21.596 3.748 -29.915 1.00 98.25 711 GLU A CA 1
ATOM 5664 C C . GLU A 1 711 ? 21.548 4.863 -28.874 1.00 98.25 711 GLU A C 1
ATOM 5666 O O . GLU A 1 711 ? 21.521 6.029 -29.262 1.00 98.25 711 GLU A O 1
ATOM 5671 N N . VAL A 1 712 ? 21.573 4.518 -27.585 1.00 98.00 712 VAL A N 1
ATOM 5672 C CA . VAL A 1 712 ? 21.676 5.486 -26.482 1.00 98.00 712 VAL A CA 1
ATOM 5673 C C . VAL A 1 712 ? 22.679 4.951 -25.468 1.00 98.00 712 VAL A C 1
ATOM 5675 O O . VAL A 1 712 ? 22.526 3.827 -25.005 1.00 98.00 712 VAL A O 1
ATOM 5678 N N . SER A 1 713 ? 23.703 5.724 -25.119 1.00 96.81 713 SER A N 1
ATOM 5679 C CA . SER A 1 713 ? 24.744 5.342 -24.156 1.00 96.81 713 SER A CA 1
ATOM 5680 C C . SER A 1 713 ? 25.386 6.575 -23.507 1.00 96.81 713 SER A C 1
ATOM 5682 O O . SER A 1 713 ? 25.036 7.710 -23.830 1.00 96.81 713 SER A O 1
ATOM 5684 N N . LEU A 1 714 ? 26.374 6.368 -22.629 1.00 96.12 714 LEU A N 1
ATOM 5685 C CA . LEU A 1 714 ? 27.174 7.456 -22.048 1.00 96.12 714 LEU A CA 1
ATOM 5686 C C . LEU A 1 714 ? 27.885 8.314 -23.114 1.00 96.12 714 LEU A C 1
ATOM 5688 O O . LEU A 1 714 ? 28.032 9.519 -22.932 1.00 96.12 714 LEU A O 1
ATOM 5692 N N . LYS A 1 715 ? 28.297 7.719 -24.244 1.00 95.06 715 LYS A N 1
ATOM 5693 C CA . LYS A 1 715 ? 28.966 8.434 -25.346 1.00 95.06 715 LYS A CA 1
ATOM 5694 C C . LYS A 1 715 ? 28.003 9.062 -26.355 1.00 95.06 715 LYS A C 1
ATOM 5696 O O . LYS A 1 715 ? 28.410 9.941 -27.115 1.00 95.06 715 LYS A O 1
ATOM 5701 N N . LEU A 1 716 ? 26.732 8.665 -26.329 1.00 95.50 716 LEU A N 1
ATOM 5702 C CA . LEU A 1 716 ? 25.722 9.078 -27.296 1.00 95.50 716 LEU A CA 1
ATOM 5703 C C . LEU A 1 716 ? 24.342 9.168 -26.630 1.00 95.50 716 LEU A C 1
ATOM 5705 O O . LEU A 1 716 ? 23.616 8.183 -26.548 1.00 95.50 716 LEU A O 1
ATOM 5709 N N . ASN A 1 717 ? 23.973 10.355 -26.147 1.00 91.69 717 ASN A N 1
ATOM 5710 C CA . ASN A 1 717 ? 22.770 10.536 -25.322 1.00 91.69 717 ASN A CA 1
ATOM 5711 C C . ASN A 1 717 ? 21.447 10.659 -26.111 1.00 91.69 717 ASN A C 1
ATOM 5713 O O . ASN A 1 717 ? 20.387 10.450 -25.532 1.00 91.69 717 ASN A O 1
ATOM 5717 N N . GLN A 1 718 ? 21.488 11.005 -27.405 1.00 95.19 718 GLN A N 1
ATOM 5718 C CA . GLN A 1 718 ? 20.307 11.192 -28.271 1.00 95.19 718 GLN A CA 1
ATOM 5719 C C . GLN A 1 718 ? 19.224 12.141 -27.721 1.00 95.19 718 GLN A C 1
ATOM 5721 O O . GLN A 1 718 ? 18.053 12.014 -28.081 1.00 95.19 718 GLN A O 1
ATOM 5726 N N . ARG A 1 719 ? 19.573 13.104 -26.858 1.00 94.81 719 ARG A N 1
ATOM 5727 C CA . ARG A 1 719 ? 18.578 13.922 -26.145 1.00 94.81 719 ARG A CA 1
ATOM 5728 C C . ARG A 1 719 ? 17.585 14.616 -27.086 1.00 94.81 719 ARG A C 1
ATOM 5730 O O . ARG A 1 719 ? 16.383 14.555 -26.849 1.00 94.81 719 ARG A O 1
ATOM 5737 N N . ALA A 1 720 ? 18.072 15.200 -28.182 1.00 96.88 720 ALA A N 1
ATOM 5738 C CA . ALA A 1 720 ? 17.224 15.872 -29.168 1.00 96.88 720 ALA A CA 1
ATOM 5739 C C . ALA A 1 720 ? 16.216 14.917 -29.838 1.00 96.88 720 ALA A C 1
ATOM 5741 O O . ALA A 1 720 ? 15.036 15.254 -29.952 1.00 96.88 720 ALA A O 1
ATOM 5742 N N . LEU A 1 721 ? 16.642 13.703 -30.213 1.00 98.31 721 LEU A N 1
ATOM 5743 C CA . LEU A 1 721 ? 15.755 12.695 -30.800 1.00 98.31 721 LEU A CA 1
ATOM 5744 C C . LEU A 1 721 ? 14.737 12.167 -29.784 1.00 98.31 721 LEU A C 1
ATOM 5746 O O . LEU A 1 721 ? 13.573 11.976 -30.132 1.00 98.31 721 LEU A O 1
ATOM 5750 N N . ILE A 1 722 ? 15.151 11.955 -28.531 1.00 98.31 722 ILE A N 1
ATOM 5751 C CA . ILE A 1 722 ? 14.258 11.512 -27.452 1.00 98.31 722 ILE A CA 1
ATOM 5752 C C . ILE A 1 722 ? 13.176 12.563 -27.191 1.00 98.31 722 ILE A C 1
ATOM 5754 O O . ILE A 1 722 ? 11.989 12.236 -27.147 1.00 98.31 722 ILE A O 1
ATOM 5758 N N . GLU A 1 723 ? 13.561 13.835 -27.077 1.00 97.69 723 GLU A N 1
ATOM 5759 C CA . GLU A 1 723 ? 12.622 14.944 -26.898 1.00 97.69 723 GLU A CA 1
ATOM 5760 C C . GLU A 1 723 ? 11.684 15.102 -28.104 1.00 97.69 723 GLU A C 1
ATOM 5762 O O . GLU A 1 723 ? 10.487 15.343 -27.927 1.00 97.69 723 GLU A O 1
ATOM 5767 N N . PHE A 1 724 ? 12.196 14.927 -29.326 1.00 98.56 724 PHE A N 1
ATOM 5768 C CA . PHE A 1 724 ? 11.387 14.913 -30.542 1.00 98.56 724 PHE A CA 1
ATOM 5769 C C . PHE A 1 724 ? 10.366 13.764 -30.537 1.00 98.56 724 PHE A C 1
ATOM 5771 O O . PHE A 1 724 ? 9.175 14.017 -30.707 1.00 98.56 724 PHE A O 1
ATOM 5778 N N . CYS A 1 725 ? 10.796 12.525 -30.278 1.00 98.50 725 CYS A N 1
ATOM 5779 C CA . CYS A 1 725 ? 9.909 11.358 -30.226 1.00 98.50 725 CYS A CA 1
ATOM 5780 C C . CYS A 1 725 ? 8.828 11.537 -29.155 1.00 98.50 725 CYS A C 1
ATOM 5782 O O . CYS A 1 725 ? 7.651 11.303 -29.423 1.00 98.50 725 CYS A O 1
ATOM 5784 N N . LYS A 1 726 ? 9.199 12.057 -27.979 1.00 96.88 726 LYS A N 1
ATOM 5785 C CA . LYS A 1 726 ? 8.257 12.353 -26.895 1.00 96.88 726 LYS A CA 1
ATOM 5786 C C . LYS A 1 726 ? 7.175 13.352 -27.314 1.00 96.88 726 LYS A C 1
ATOM 5788 O O . LYS A 1 726 ? 6.012 13.128 -27.003 1.00 96.88 726 LYS A O 1
ATOM 5793 N N . LYS A 1 727 ? 7.525 14.424 -28.040 1.00 97.94 727 LYS A N 1
ATOM 5794 C CA . LYS A 1 727 ? 6.543 15.387 -28.591 1.00 97.94 727 LYS A CA 1
ATOM 5795 C C . LYS A 1 727 ? 5.589 14.750 -29.601 1.00 97.94 727 LYS A C 1
ATOM 5797 O O . LYS A 1 727 ? 4.509 15.278 -29.830 1.00 97.94 727 LYS A O 1
ATOM 5802 N N . GLN A 1 728 ? 6.003 13.643 -30.205 1.00 97.50 728 GLN A N 1
ATOM 5803 C CA . GLN A 1 728 ? 5.199 12.855 -31.122 1.00 97.50 728 GLN A CA 1
ATOM 5804 C C . GLN A 1 728 ? 4.540 11.655 -30.431 1.00 97.50 728 GLN A C 1
ATOM 5806 O O . GLN A 1 728 ? 4.085 10.774 -31.140 1.00 97.50 728 GLN A O 1
ATOM 5811 N N . ASP A 1 729 ? 4.467 11.554 -29.101 1.00 97.25 729 ASP A N 1
ATOM 5812 C CA . ASP A 1 729 ? 3.923 10.374 -28.396 1.00 97.25 729 ASP A CA 1
ATOM 5813 C C . ASP A 1 729 ? 4.561 9.040 -28.837 1.00 97.25 729 ASP A C 1
ATOM 5815 O O . ASP A 1 729 ? 3.906 7.997 -28.897 1.00 97.25 729 ASP A O 1
ATOM 5819 N N . ILE A 1 730 ? 5.842 9.071 -29.203 1.00 98.62 730 ILE A N 1
ATOM 5820 C CA . ILE A 1 730 ? 6.638 7.900 -29.569 1.00 98.62 730 ILE A CA 1
ATOM 5821 C C . ILE A 1 730 ? 7.600 7.630 -28.416 1.00 98.62 730 ILE A C 1
ATOM 5823 O O . ILE A 1 730 ? 8.398 8.488 -28.036 1.00 98.62 730 ILE A O 1
ATOM 5827 N N . THR A 1 731 ? 7.534 6.428 -27.851 1.00 98.44 731 THR A N 1
ATOM 5828 C CA . THR A 1 731 ? 8.506 5.994 -26.837 1.00 98.44 731 THR A CA 1
ATOM 5829 C C . THR A 1 731 ? 9.865 5.710 -27.477 1.00 98.44 731 THR A C 1
ATOM 5831 O O . THR A 1 731 ? 9.947 5.389 -28.661 1.00 98.44 731 THR A O 1
ATOM 5834 N N . VAL A 1 732 ? 10.945 5.792 -26.700 1.00 98.81 732 VAL A N 1
ATOM 5835 C CA . VAL A 1 732 ? 12.288 5.438 -27.178 1.00 98.81 732 VAL A CA 1
ATOM 5836 C C . VAL A 1 732 ? 12.814 4.233 -26.415 1.00 98.81 732 VAL A C 1
ATOM 5838 O O . VAL A 1 732 ? 12.739 4.189 -25.188 1.00 98.81 732 VAL A O 1
ATOM 5841 N N . THR A 1 733 ? 13.382 3.271 -27.137 1.00 98.88 733 THR A N 1
ATOM 5842 C CA . THR A 1 733 ? 14.162 2.169 -26.558 1.00 98.88 733 THR A CA 1
ATOM 5843 C C . THR A 1 733 ? 15.635 2.370 -26.905 1.00 98.88 733 THR A C 1
ATOM 5845 O O . THR A 1 733 ? 15.992 2.494 -28.073 1.00 98.88 733 THR A O 1
ATOM 5848 N N . GLY A 1 734 ? 16.492 2.427 -25.888 1.00 98.31 734 GLY A N 1
ATOM 5849 C CA . GLY A 1 734 ? 17.930 2.632 -26.027 1.00 98.31 734 GLY A CA 1
ATOM 5850 C C . GLY A 1 734 ? 18.671 1.307 -26.169 1.00 98.31 734 GLY A C 1
ATOM 5851 O O . GLY A 1 734 ? 18.885 0.611 -25.170 1.00 98.31 734 GLY A O 1
ATOM 5852 N N . TYR A 1 735 ? 19.082 0.957 -27.391 1.00 98.44 735 TYR A N 1
ATOM 5853 C CA . TYR A 1 735 ? 19.981 -0.177 -27.612 1.00 98.44 735 TYR A CA 1
ATOM 5854 C C . TYR A 1 735 ? 21.438 0.210 -27.334 1.00 98.44 735 TYR A C 1
ATOM 5856 O O . TYR A 1 735 ? 21.816 1.381 -27.369 1.00 98.44 735 TYR A O 1
ATOM 5864 N N . SER A 1 736 ? 22.271 -0.798 -27.056 1.00 97.00 736 SER A N 1
ATOM 5865 C CA . SER A 1 736 ? 23.665 -0.618 -26.620 1.00 97.00 736 SER A CA 1
ATOM 5866 C C . SER A 1 736 ? 23.837 0.347 -25.427 1.00 97.00 736 SER A C 1
ATOM 5868 O O . SER A 1 736 ? 24.803 1.112 -25.425 1.00 97.00 736 SER A O 1
ATOM 5870 N N . PRO A 1 737 ? 23.009 0.267 -24.358 1.00 97.38 737 PRO A N 1
ATOM 5871 C CA . PRO A 1 737 ? 23.106 1.180 -23.206 1.00 97.38 737 PRO A CA 1
ATOM 5872 C C . PRO A 1 737 ? 24.468 1.135 -22.502 1.00 97.38 737 PRO A C 1
ATOM 5874 O O . PRO A 1 737 ? 24.871 2.079 -21.832 1.00 97.38 737 PRO A O 1
ATOM 5877 N N . LEU A 1 738 ? 25.206 0.043 -22.706 1.00 96.44 738 LEU A N 1
ATOM 5878 C CA . LEU A 1 738 ? 26.530 -0.217 -22.149 1.00 96.44 738 LEU A CA 1
ATOM 5879 C C . LEU A 1 738 ? 27.690 0.132 -23.106 1.00 96.44 738 LEU A C 1
ATOM 5881 O O . LEU A 1 738 ? 28.828 -0.242 -22.835 1.00 96.44 738 LEU A O 1
ATOM 5885 N N . GLY A 1 739 ? 27.419 0.766 -24.254 1.00 92.94 739 GLY A N 1
ATOM 5886 C CA . GLY A 1 739 ? 28.440 1.153 -25.240 1.00 92.94 739 GLY A CA 1
ATOM 5887 C C . GLY A 1 739 ? 29.076 -0.017 -26.003 1.00 92.94 739 GLY A C 1
ATOM 5888 O O . GLY A 1 739 ? 30.159 0.129 -26.559 1.00 92.94 739 GLY A O 1
ATOM 5889 N N . ARG A 1 740 ? 28.430 -1.197 -26.008 1.00 90.88 740 ARG A N 1
ATOM 5890 C CA . ARG A 1 740 ? 28.911 -2.440 -26.650 1.00 90.88 740 ARG A CA 1
ATOM 5891 C C . ARG A 1 740 ? 30.414 -2.686 -26.374 1.00 90.88 740 ARG A C 1
ATOM 5893 O O . ARG A 1 740 ? 31.227 -2.528 -27.286 1.00 90.88 740 ARG A O 1
ATOM 5900 N N . PRO A 1 741 ? 30.800 -3.059 -25.137 1.00 86.88 741 PRO A N 1
ATOM 5901 C CA . PRO A 1 741 ? 32.205 -3.262 -24.780 1.00 86.88 741 PRO A CA 1
ATOM 5902 C C . PRO A 1 741 ? 32.914 -4.208 -25.761 1.00 86.88 741 PRO A C 1
ATOM 5904 O O . PRO A 1 741 ? 32.374 -5.262 -26.101 1.00 86.88 741 PRO A O 1
ATOM 5907 N N . GLY A 1 742 ? 34.102 -3.818 -26.235 1.00 85.06 742 GLY A N 1
ATOM 5908 C CA . GLY A 1 742 ? 34.844 -4.560 -27.265 1.00 85.06 742 GLY A CA 1
ATOM 5909 C C . GLY A 1 742 ? 34.302 -4.390 -28.691 1.00 85.06 742 GLY A C 1
ATOM 5910 O O . GLY A 1 742 ? 34.498 -5.269 -29.530 1.00 85.06 742 GLY A O 1
ATOM 5911 N N . ASN A 1 743 ? 33.582 -3.300 -28.983 1.00 90.69 743 ASN A N 1
ATOM 5912 C CA . ASN A 1 743 ? 33.125 -3.002 -30.341 1.00 90.69 743 ASN A CA 1
ATOM 5913 C C . ASN A 1 743 ? 34.305 -2.850 -31.323 1.00 90.69 743 ASN A C 1
ATOM 5915 O O . ASN A 1 743 ? 35.396 -2.415 -30.961 1.00 90.69 743 ASN A O 1
ATOM 5919 N N . ARG A 1 744 ? 34.052 -3.165 -32.600 1.00 88.75 744 ARG A N 1
ATOM 5920 C CA . ARG A 1 744 ? 35.061 -3.150 -33.677 1.00 88.75 744 ARG A CA 1
ATOM 5921 C C . ARG A 1 744 ? 35.648 -1.769 -34.000 1.00 88.75 744 ARG A C 1
ATOM 5923 O O . ARG A 1 744 ? 36.602 -1.700 -34.762 1.00 88.75 744 ARG A O 1
ATOM 5930 N N . TYR A 1 745 ? 35.055 -0.699 -33.475 1.00 89.69 745 TYR A N 1
ATOM 5931 C CA . TYR A 1 745 ? 35.455 0.684 -33.739 1.00 89.69 745 TYR A CA 1
ATOM 5932 C C . TYR A 1 745 ? 36.384 1.245 -32.655 1.00 89.69 745 TYR A C 1
ATOM 5934 O O . TYR A 1 745 ? 36.843 2.372 -32.780 1.00 89.69 745 TYR A O 1
ATOM 5942 N N . GLY A 1 746 ? 36.660 0.480 -31.590 1.00 90.69 746 GLY A N 1
ATOM 5943 C CA . GLY A 1 746 ? 37.532 0.920 -30.498 1.00 90.69 746 GLY A CA 1
ATOM 5944 C C . GLY A 1 746 ? 36.937 2.029 -29.623 1.00 90.69 746 GLY A C 1
ATOM 5945 O O . GLY A 1 746 ? 37.652 2.597 -28.802 1.00 90.69 746 GLY A O 1
ATOM 5946 N N . ILE A 1 747 ? 35.641 2.327 -29.765 1.00 91.25 747 ILE A N 1
ATOM 5947 C CA . ILE A 1 747 ? 34.963 3.367 -28.983 1.00 91.25 747 ILE A CA 1
ATOM 5948 C C . ILE A 1 747 ? 34.847 2.886 -27.535 1.00 91.25 747 ILE A C 1
ATOM 5950 O O . ILE A 1 747 ? 34.352 1.784 -27.275 1.00 91.25 747 ILE A O 1
ATOM 5954 N N . THR A 1 748 ? 35.306 3.699 -26.586 1.00 91.25 748 THR A N 1
ATOM 5955 C CA . THR A 1 748 ? 35.269 3.348 -25.163 1.00 91.25 748 THR A CA 1
ATOM 5956 C C . THR A 1 748 ? 33.847 3.465 -24.612 1.00 91.25 748 THR A C 1
ATOM 5958 O O . THR A 1 748 ? 33.059 4.311 -25.028 1.00 91.25 748 THR A O 1
ATOM 5961 N N . ASN A 1 749 ? 33.502 2.630 -23.633 1.00 90.25 749 ASN A N 1
ATOM 5962 C CA . ASN A 1 749 ? 32.205 2.690 -22.946 1.00 90.25 749 ASN A CA 1
ATOM 5963 C C . ASN A 1 749 ? 32.151 3.762 -21.839 1.00 90.25 749 ASN A C 1
ATOM 5965 O O . ASN A 1 749 ? 31.123 3.890 -21.179 1.00 90.25 749 ASN A O 1
ATOM 5969 N N . ALA A 1 750 ? 33.242 4.512 -21.641 1.00 92.94 750 ALA A N 1
ATOM 5970 C CA . ALA A 1 750 ? 33.422 5.532 -20.607 1.00 92.94 750 ALA A CA 1
ATOM 5971 C C . ALA A 1 750 ? 33.251 5.047 -19.155 1.00 92.94 750 ALA A C 1
ATOM 5973 O O . ALA A 1 750 ? 32.987 5.851 -18.268 1.00 92.94 750 ALA A O 1
ATOM 5974 N N . TRP A 1 751 ? 33.389 3.747 -18.880 1.00 93.81 751 TRP A N 1
ATOM 5975 C CA . TRP A 1 751 ? 33.175 3.231 -17.523 1.00 93.81 751 TRP A CA 1
ATOM 5976 C C . TRP A 1 751 ? 34.230 3.702 -16.524 1.00 93.81 751 TRP A C 1
ATOM 5978 O O . TRP A 1 751 ? 33.894 3.915 -15.365 1.00 93.81 751 TRP A O 1
ATOM 5988 N N . ASP A 1 752 ? 35.467 3.905 -16.972 1.00 94.25 752 ASP A N 1
ATOM 5989 C CA . ASP A 1 752 ? 36.580 4.385 -16.140 1.00 94.25 752 ASP A CA 1
ATOM 5990 C C . ASP A 1 752 ? 36.653 5.920 -16.055 1.00 94.25 752 ASP A C 1
ATOM 5992 O O . ASP A 1 752 ? 37.588 6.463 -15.468 1.00 94.25 752 ASP A O 1
ATOM 5996 N N . ASP A 1 753 ? 35.683 6.632 -16.640 1.00 96.69 753 ASP A N 1
ATOM 5997 C CA . ASP A 1 753 ? 35.615 8.089 -16.546 1.00 96.69 753 ASP A CA 1
ATOM 5998 C C . ASP A 1 753 ? 35.483 8.518 -15.069 1.00 96.69 753 ASP A C 1
ATOM 6000 O O . ASP A 1 753 ? 34.667 7.934 -14.344 1.00 96.69 753 ASP A O 1
ATOM 6004 N N . PRO A 1 754 ? 36.254 9.518 -14.594 1.00 97.56 754 PRO A N 1
ATOM 6005 C CA . PRO A 1 754 ? 36.203 9.965 -13.204 1.00 97.56 754 PRO A CA 1
ATOM 6006 C C . PRO A 1 754 ? 34.790 10.296 -12.711 1.00 97.56 754 PRO A C 1
ATOM 6008 O O . PRO A 1 754 ? 34.464 9.964 -11.572 1.00 97.56 754 PRO A O 1
ATOM 6011 N N . ILE A 1 755 ? 33.938 10.865 -13.575 1.00 97.44 755 ILE A N 1
ATOM 6012 C CA . ILE A 1 755 ? 32.541 11.187 -13.248 1.00 97.44 755 ILE A CA 1
ATOM 6013 C C . ILE A 1 755 ? 31.768 9.898 -12.945 1.00 97.44 755 ILE A C 1
ATOM 6015 O O . ILE A 1 755 ? 31.046 9.811 -11.955 1.00 97.44 755 ILE A O 1
ATOM 6019 N N . ILE A 1 756 ? 31.942 8.858 -13.763 1.00 98.12 756 ILE A N 1
ATOM 6020 C CA . ILE A 1 756 ? 31.267 7.570 -13.562 1.00 98.12 756 ILE A CA 1
ATOM 6021 C C . ILE A 1 756 ? 31.793 6.867 -12.310 1.00 98.12 756 ILE A C 1
ATOM 6023 O O . ILE A 1 756 ? 31.002 6.327 -11.537 1.00 98.12 756 ILE A O 1
ATOM 6027 N N . GLN A 1 757 ? 33.103 6.904 -12.069 1.00 98.12 757 GLN A N 1
ATOM 6028 C CA . GLN A 1 757 ? 33.719 6.285 -10.893 1.00 98.12 757 GLN A CA 1
ATOM 6029 C C . GLN A 1 757 ? 33.294 6.956 -9.578 1.00 98.12 757 GLN A C 1
ATOM 6031 O O . GLN A 1 757 ? 33.105 6.276 -8.564 1.00 98.12 757 GLN A O 1
ATOM 6036 N N . GLU A 1 758 ? 33.089 8.273 -9.588 1.00 97.69 758 GLU A N 1
ATOM 6037 C CA . GLU A 1 758 ? 32.526 8.999 -8.451 1.00 97.69 758 GLU A CA 1
ATOM 6038 C C . GLU A 1 758 ? 31.096 8.531 -8.146 1.00 97.69 758 GLU A C 1
ATOM 6040 O O . GLU A 1 758 ? 30.783 8.197 -7.001 1.00 97.69 758 GLU A O 1
ATOM 6045 N N . LEU A 1 759 ? 30.252 8.406 -9.174 1.00 96.12 759 LEU A N 1
ATOM 6046 C CA . LEU A 1 759 ? 28.868 7.944 -9.025 1.00 96.12 759 LEU A CA 1
ATOM 6047 C C . LEU A 1 759 ? 28.784 6.480 -8.580 1.00 96.12 759 LEU A C 1
ATOM 6049 O O . LEU A 1 759 ? 27.963 6.135 -7.731 1.00 96.12 759 LEU A O 1
ATOM 6053 N N . VAL A 1 760 ? 29.664 5.622 -9.095 1.00 97.00 760 VAL A N 1
ATOM 6054 C CA . VAL A 1 760 ? 29.825 4.229 -8.650 1.00 97.00 760 VAL A CA 1
ATOM 6055 C C . VAL A 1 760 ? 30.065 4.168 -7.142 1.00 97.00 760 VAL A C 1
ATOM 6057 O O . VAL A 1 760 ? 29.356 3.449 -6.432 1.00 97.00 760 VAL A O 1
ATOM 6060 N N . LYS A 1 761 ? 31.008 4.974 -6.630 1.00 95.69 761 LYS A N 1
ATOM 6061 C CA . LYS A 1 761 ? 31.277 5.078 -5.188 1.00 95.69 761 LYS A CA 1
ATOM 6062 C C . LYS A 1 761 ? 30.092 5.648 -4.419 1.00 95.69 761 LYS A C 1
ATOM 6064 O O . LYS A 1 761 ? 29.739 5.095 -3.381 1.00 95.69 761 LYS A O 1
ATOM 6069 N N . LYS A 1 762 ? 29.487 6.728 -4.918 1.00 93.56 762 LYS A N 1
ATOM 6070 C CA . LYS A 1 762 ? 28.374 7.417 -4.256 1.00 93.56 762 LYS A CA 1
ATOM 6071 C C . LYS A 1 762 ? 27.171 6.498 -4.059 1.00 93.56 762 LYS A C 1
ATOM 6073 O O . LYS A 1 762 ? 26.614 6.440 -2.968 1.00 93.56 762 LYS A O 1
ATOM 6078 N N . TYR A 1 763 ? 26.785 5.772 -5.103 1.00 82.25 763 TYR A N 1
ATOM 6079 C CA . TYR A 1 763 ? 25.575 4.952 -5.095 1.00 82.25 763 TYR A CA 1
ATOM 6080 C C . TYR A 1 763 ? 25.811 3.504 -4.656 1.00 82.25 763 TYR A C 1
ATOM 6082 O O . TYR A 1 763 ? 24.843 2.776 -4.436 1.00 82.25 763 TYR A O 1
ATOM 6090 N N . GLY A 1 764 ? 27.069 3.068 -4.528 1.00 92.75 764 GLY A N 1
ATOM 6091 C CA . GLY A 1 764 ? 27.392 1.658 -4.297 1.00 92.75 764 GLY A CA 1
ATOM 6092 C C . GLY A 1 764 ? 26.904 0.771 -5.448 1.00 92.75 764 GLY A C 1
ATOM 6093 O O . GLY A 1 764 ? 26.391 -0.323 -5.215 1.00 92.75 764 GLY A O 1
ATOM 6094 N N . LYS A 1 765 ? 27.001 1.279 -6.681 1.00 95.38 765 LYS A N 1
ATOM 6095 C CA . LYS A 1 765 ? 26.495 0.659 -7.916 1.00 95.38 765 LYS A CA 1
ATOM 6096 C C . LYS A 1 765 ? 27.629 0.420 -8.897 1.00 95.38 765 LYS A C 1
ATOM 6098 O O . LYS A 1 765 ? 28.698 0.997 -8.759 1.00 95.38 765 LYS A O 1
ATOM 6103 N N . THR A 1 766 ? 27.408 -0.415 -9.903 1.00 97.31 766 THR A N 1
ATOM 6104 C CA . THR A 1 766 ? 28.403 -0.667 -10.954 1.00 97.31 766 THR A CA 1
ATOM 6105 C C . THR A 1 766 ? 28.332 0.373 -12.079 1.00 97.31 766 THR A C 1
ATOM 6107 O O . THR A 1 766 ? 27.283 0.998 -12.270 1.00 97.31 766 THR A O 1
ATOM 6110 N N . PRO A 1 767 ? 29.393 0.534 -12.899 1.00 97.25 767 PRO A N 1
ATOM 6111 C CA . PRO A 1 767 ? 29.337 1.397 -14.081 1.00 97.25 767 PRO A CA 1
ATOM 6112 C C . PRO A 1 767 ? 28.180 1.047 -15.029 1.00 97.25 767 PRO A C 1
ATOM 6114 O O . PRO A 1 767 ? 27.554 1.937 -15.602 1.00 97.25 767 PRO A O 1
ATOM 6117 N N . ALA A 1 768 ? 27.846 -0.243 -15.159 1.00 96.88 768 ALA A N 1
ATOM 6118 C CA . ALA A 1 768 ? 26.732 -0.698 -15.986 1.00 96.88 768 ALA A CA 1
ATOM 6119 C C . ALA A 1 768 ? 25.372 -0.249 -15.427 1.00 96.88 768 ALA A C 1
ATOM 6121 O O . ALA A 1 768 ? 24.521 0.214 -16.188 1.00 96.88 768 ALA A O 1
ATOM 6122 N N . GLN A 1 769 ? 25.185 -0.308 -14.105 1.00 97.69 769 GLN A N 1
ATOM 6123 C CA . GLN A 1 769 ? 23.984 0.209 -13.446 1.00 97.69 769 GLN A CA 1
ATOM 6124 C C . GLN A 1 769 ? 23.852 1.723 -13.618 1.00 97.69 769 GLN A C 1
ATOM 6126 O O . GLN A 1 769 ? 22.763 2.192 -13.948 1.00 97.69 769 GLN A O 1
ATOM 6131 N N . ILE A 1 770 ? 24.945 2.483 -13.461 1.00 98.00 770 ILE A N 1
ATOM 6132 C CA . ILE A 1 770 ? 24.954 3.934 -13.711 1.00 98.00 770 ILE A CA 1
ATOM 6133 C C . ILE A 1 770 ? 24.577 4.232 -15.170 1.00 98.00 770 ILE A C 1
ATOM 6135 O O . ILE A 1 770 ? 23.700 5.058 -15.412 1.00 98.00 770 ILE A O 1
ATOM 6139 N N . ALA A 1 771 ? 25.162 3.521 -16.140 1.00 97.75 771 ALA A N 1
ATOM 6140 C CA . ALA A 1 771 ? 24.864 3.703 -17.561 1.00 97.75 771 ALA A CA 1
ATOM 6141 C C . ALA A 1 771 ? 23.396 3.392 -17.905 1.00 97.75 771 ALA A C 1
ATOM 6143 O O . ALA A 1 771 ? 22.720 4.203 -18.536 1.00 97.75 771 ALA A O 1
ATOM 6144 N N . CYS A 1 772 ? 22.863 2.257 -17.445 1.00 97.75 772 CYS A N 1
ATOM 6145 C CA . CYS A 1 772 ? 21.458 1.904 -17.656 1.00 97.75 772 CYS A CA 1
ATOM 6146 C C . CYS A 1 772 ? 20.505 2.894 -16.969 1.00 97.75 772 CYS A C 1
ATOM 6148 O O . CYS A 1 772 ? 19.488 3.274 -17.554 1.00 97.75 772 CYS A O 1
ATOM 6150 N N . ARG A 1 773 ? 20.837 3.357 -15.757 1.00 96.88 773 ARG A N 1
ATOM 6151 C CA . ARG A 1 773 ? 20.053 4.371 -15.044 1.00 96.88 773 ARG A CA 1
ATOM 6152 C C . ARG A 1 773 ? 20.055 5.711 -15.775 1.00 96.88 773 ARG A C 1
ATOM 6154 O O . ARG A 1 773 ? 19.000 6.332 -15.879 1.00 96.88 773 ARG A O 1
ATOM 6161 N N . PHE A 1 774 ? 21.202 6.126 -16.305 1.00 97.56 774 PHE A N 1
ATOM 6162 C CA . PHE A 1 774 ? 21.331 7.328 -17.124 1.00 97.56 774 PHE A CA 1
ATOM 6163 C C . PHE A 1 774 ? 20.436 7.255 -18.366 1.00 97.56 774 PHE A C 1
ATOM 6165 O O . PHE A 1 774 ? 19.616 8.145 -18.575 1.00 97.56 774 PHE A O 1
ATOM 6172 N N . VAL A 1 775 ? 20.502 6.159 -19.133 1.00 97.56 775 VAL A N 1
ATOM 6173 C CA . VAL A 1 775 ? 19.628 5.939 -20.303 1.00 97.56 775 VAL A CA 1
ATOM 6174 C C . VAL A 1 775 ? 18.147 5.986 -19.908 1.00 97.56 775 VAL A C 1
ATOM 6176 O O . VAL A 1 775 ? 17.357 6.665 -20.563 1.00 97.56 775 VAL A O 1
ATOM 6179 N N . SER A 1 776 ? 17.784 5.339 -18.795 1.00 95.81 776 SER A N 1
ATOM 6180 C CA . SER A 1 776 ? 16.420 5.366 -18.255 1.00 95.81 776 SER A CA 1
ATOM 6181 C C . SER A 1 776 ? 15.944 6.788 -17.934 1.00 95.81 776 SER A C 1
ATOM 6183 O O . SER A 1 776 ? 14.859 7.190 -18.357 1.00 95.81 776 SER A O 1
ATOM 6185 N N . GLN A 1 777 ? 16.764 7.582 -17.237 1.00 94.75 777 GLN A N 1
ATOM 6186 C CA . GLN A 1 777 ? 16.423 8.952 -16.842 1.00 94.75 777 GLN A CA 1
ATOM 6187 C C . GLN A 1 777 ? 16.481 9.971 -17.983 1.00 94.75 777 GLN A C 1
ATOM 6189 O O . GLN A 1 777 ? 15.812 10.998 -17.891 1.00 94.75 777 GLN A O 1
ATOM 6194 N N . LEU A 1 778 ? 17.207 9.689 -19.069 1.00 93.50 778 LEU A N 1
ATOM 6195 C CA . LEU A 1 778 ? 17.121 10.475 -20.303 1.00 93.50 778 LEU A CA 1
ATOM 6196 C C . LEU A 1 778 ? 15.749 10.364 -20.979 1.00 93.50 778 LEU A C 1
ATOM 6198 O O . LEU A 1 778 ? 15.418 11.198 -21.818 1.00 93.50 778 LEU A O 1
ATOM 6202 N N . GLY A 1 779 ? 14.950 9.355 -20.627 1.00 93.19 779 GLY A N 1
ATOM 6203 C CA . GLY A 1 779 ? 13.680 9.085 -21.288 1.00 93.19 779 GLY A CA 1
ATOM 6204 C C . GLY A 1 779 ? 13.787 8.049 -22.409 1.00 93.19 779 GLY A C 1
ATOM 6205 O O . GLY A 1 779 ? 12.953 8.063 -23.311 1.00 93.19 779 GLY A O 1
ATOM 6206 N N . ALA A 1 780 ? 14.721 7.092 -22.307 1.00 97.38 780 ALA A N 1
ATOM 6207 C CA . ALA A 1 780 ? 14.739 5.881 -23.132 1.00 97.38 780 ALA A CA 1
ATOM 6208 C C . ALA A 1 780 ? 14.712 4.586 -22.293 1.00 97.38 780 ALA A C 1
ATOM 6210 O O . ALA A 1 780 ? 15.254 4.531 -21.196 1.00 97.38 780 ALA A O 1
ATOM 6211 N N . ILE A 1 781 ? 14.117 3.513 -22.816 1.00 98.56 781 ILE A N 1
ATOM 6212 C CA . ILE A 1 781 ? 14.069 2.186 -22.176 1.00 98.56 781 ILE A CA 1
ATOM 6213 C C . ILE A 1 781 ? 15.381 1.436 -22.463 1.00 98.56 781 ILE A C 1
ATOM 6215 O O . ILE A 1 781 ? 15.605 1.080 -23.622 1.00 98.56 781 ILE A O 1
ATOM 6219 N N . PRO A 1 782 ? 16.263 1.179 -21.479 1.00 98.38 782 PRO A N 1
ATOM 6220 C CA . PRO A 1 782 ? 17.502 0.445 -21.721 1.00 98.38 782 PRO A CA 1
ATOM 6221 C C . PRO A 1 782 ? 17.237 -1.049 -21.964 1.00 98.38 782 PRO A C 1
ATOM 6223 O O . PRO A 1 782 ? 16.489 -1.690 -21.225 1.00 98.38 782 PRO A O 1
ATOM 6226 N N . ILE A 1 783 ? 17.911 -1.620 -22.966 1.00 98.50 783 ILE A N 1
ATOM 6227 C CA . ILE A 1 783 ? 17.891 -3.067 -23.258 1.00 98.50 783 ILE A CA 1
ATOM 6228 C C . ILE A 1 783 ? 19.303 -3.684 -23.215 1.00 98.50 783 ILE A C 1
ATOM 6230 O O . ILE A 1 783 ? 19.852 -4.089 -24.246 1.00 98.50 783 ILE A O 1
ATOM 6234 N N . PRO A 1 784 ? 19.971 -3.710 -22.044 1.00 97.75 784 PRO A N 1
ATOM 6235 C CA . PRO A 1 784 ? 21.323 -4.244 -21.937 1.00 97.75 784 PRO A CA 1
ATOM 6236 C C . PRO A 1 784 ? 21.357 -5.738 -22.280 1.00 97.75 784 PRO A C 1
ATOM 6238 O O . PRO A 1 784 ? 20.531 -6.526 -21.825 1.00 97.75 784 PRO A O 1
ATOM 6241 N N . LYS A 1 785 ? 22.360 -6.147 -23.062 1.00 96.25 785 LYS A N 1
ATOM 6242 C CA . LYS A 1 785 ? 22.612 -7.557 -23.373 1.00 96.25 785 LYS A CA 1
ATOM 6243 C C . LYS A 1 785 ? 23.591 -8.164 -22.381 1.00 96.25 785 LYS A C 1
ATOM 6245 O O . LYS A 1 785 ? 24.673 -7.621 -22.160 1.00 96.25 785 LYS A O 1
ATOM 6250 N N . SER A 1 786 ? 23.265 -9.340 -21.856 1.00 96.12 786 SER A N 1
ATOM 6251 C CA . SER A 1 786 ? 24.204 -10.189 -21.123 1.00 96.12 786 SER A CA 1
ATOM 6252 C C . SER A 1 786 ? 23.760 -11.648 -21.180 1.00 96.12 786 SER A C 1
ATOM 6254 O O . SER A 1 786 ? 22.569 -11.929 -21.170 1.00 96.12 786 SER A O 1
ATOM 6256 N N . VAL A 1 787 ? 24.725 -12.568 -21.199 1.00 95.56 787 VAL A N 1
ATOM 6257 C CA . VAL A 1 787 ? 24.506 -14.009 -20.959 1.00 95.56 787 VAL A CA 1
ATOM 6258 C C . VAL A 1 787 ? 25.039 -14.449 -19.589 1.00 95.56 787 VAL A C 1
ATOM 6260 O O . VAL A 1 787 ? 24.814 -15.563 -19.131 1.00 95.56 787 VAL A O 1
ATOM 6263 N N . THR A 1 788 ? 25.749 -13.557 -18.894 1.00 95.56 788 THR A N 1
ATOM 6264 C CA . THR A 1 788 ? 26.303 -13.810 -17.563 1.00 95.56 788 THR A CA 1
ATOM 6265 C C . THR A 1 788 ? 25.245 -13.503 -16.507 1.00 95.56 788 THR A C 1
ATOM 6267 O O . THR A 1 788 ? 24.862 -12.342 -16.359 1.00 95.56 788 THR A O 1
ATOM 6270 N N . LYS A 1 789 ? 24.814 -14.517 -15.742 1.00 92.81 789 LYS A N 1
ATOM 6271 C CA . LYS A 1 789 ? 23.748 -14.402 -14.724 1.00 92.81 789 LYS A CA 1
ATOM 6272 C C . LYS A 1 789 ? 23.943 -13.225 -13.761 1.00 92.81 789 LYS A C 1
ATOM 6274 O O . LYS A 1 789 ? 23.036 -12.417 -13.601 1.00 92.81 789 LYS A O 1
ATOM 6279 N N . SER A 1 790 ? 25.137 -13.063 -13.187 1.00 93.31 790 SER A N 1
ATOM 6280 C CA . SER A 1 790 ? 25.422 -11.950 -12.267 1.00 93.31 790 SER A CA 1
ATOM 6281 C C . SER A 1 790 ? 25.180 -10.580 -12.906 1.00 93.31 790 SER A C 1
ATOM 6283 O O . SER A 1 790 ? 24.514 -9.745 -12.308 1.00 93.31 790 SER A O 1
ATOM 6285 N N . ARG A 1 791 ? 25.623 -10.383 -14.154 1.00 95.94 791 ARG A N 1
ATOM 6286 C CA . ARG A 1 791 ? 25.419 -9.136 -14.908 1.00 95.94 791 ARG A CA 1
ATOM 6287 C C . ARG A 1 791 ? 23.963 -8.929 -15.328 1.00 95.94 791 ARG A C 1
ATOM 6289 O O . ARG A 1 791 ? 23.501 -7.800 -15.356 1.00 95.94 791 ARG A O 1
ATOM 6296 N N . ILE A 1 792 ? 23.229 -9.999 -15.658 1.00 95.81 792 ILE A N 1
ATOM 6297 C CA . ILE A 1 792 ? 21.786 -9.912 -15.966 1.00 95.81 792 ILE A CA 1
ATOM 6298 C C . ILE A 1 792 ? 21.034 -9.361 -14.749 1.00 95.81 792 ILE A C 1
ATOM 6300 O O . ILE A 1 792 ? 20.230 -8.439 -14.891 1.00 95.81 792 ILE A O 1
ATOM 6304 N N . LYS A 1 793 ? 21.348 -9.886 -13.559 1.00 90.81 793 LYS A N 1
ATOM 6305 C CA . LYS A 1 793 ? 20.794 -9.409 -12.290 1.00 90.81 793 LYS A CA 1
ATOM 6306 C C . LYS A 1 793 ? 21.215 -7.976 -11.977 1.00 90.81 793 LYS A C 1
ATOM 6308 O O . LYS A 1 793 ? 20.364 -7.138 -11.719 1.00 90.81 793 LYS A O 1
ATOM 6313 N N . GLU A 1 794 ? 22.504 -7.681 -12.069 1.00 91.75 794 GLU A N 1
ATOM 6314 C CA . GLU A 1 794 ? 23.052 -6.339 -11.856 1.00 91.75 794 GLU A CA 1
ATOM 6315 C C . GLU A 1 794 ? 22.355 -5.288 -12.734 1.00 91.75 794 GLU A C 1
ATOM 6317 O O . GLU A 1 794 ? 21.889 -4.269 -12.226 1.00 91.75 794 GLU A O 1
ATOM 6322 N N . ASN A 1 795 ? 22.202 -5.575 -14.030 1.00 95.19 795 ASN A N 1
ATOM 6323 C CA . ASN A 1 795 ? 21.544 -4.691 -14.990 1.00 95.19 795 ASN A CA 1
ATOM 6324 C C . ASN A 1 795 ? 20.059 -4.454 -14.675 1.00 95.19 795 ASN A C 1
ATOM 6326 O O . ASN A 1 795 ? 19.522 -3.431 -15.086 1.00 95.19 795 ASN A O 1
ATOM 6330 N N . PHE A 1 796 ? 19.403 -5.372 -13.958 1.00 91.31 796 PHE A N 1
ATOM 6331 C CA . PHE A 1 796 ? 17.998 -5.257 -13.561 1.00 91.31 796 PHE A CA 1
ATOM 6332 C C . PHE A 1 796 ? 17.791 -4.297 -12.381 1.00 91.31 796 PHE A C 1
ATOM 6334 O O . PHE A 1 796 ? 16.758 -3.639 -12.263 1.00 91.31 796 PHE A O 1
ATOM 6341 N N . GLU A 1 797 ? 18.790 -4.191 -11.504 1.00 87.94 797 GLU A N 1
ATOM 6342 C CA . GLU A 1 797 ? 18.736 -3.460 -10.234 1.00 87.94 797 GLU A CA 1
ATOM 6343 C C . GLU A 1 797 ? 19.051 -1.958 -10.412 1.00 87.94 797 GLU A C 1
ATOM 6345 O O . GLU A 1 797 ? 19.961 -1.410 -9.784 1.00 87.94 797 GLU A O 1
ATOM 6350 N N . ILE A 1 798 ? 18.287 -1.290 -11.290 1.00 88.38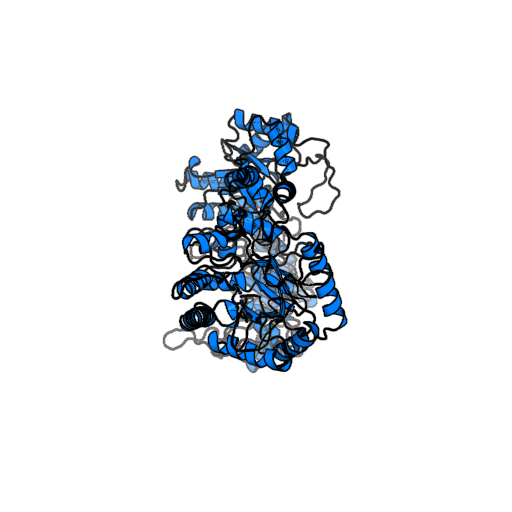 798 ILE A N 1
ATOM 6351 C CA . ILE A 1 798 ? 18.451 0.136 -11.652 1.00 88.38 798 ILE A CA 1
ATOM 6352 C C . ILE A 1 798 ? 17.318 1.052 -11.157 1.00 88.38 798 ILE A C 1
ATOM 6354 O O . ILE A 1 798 ? 17.285 2.245 -11.468 1.00 88.38 798 ILE A O 1
ATOM 6358 N N . PHE A 1 799 ? 16.346 0.514 -10.420 1.00 83.44 799 PHE A N 1
ATOM 6359 C CA . PHE A 1 799 ? 15.164 1.262 -9.959 1.00 83.44 799 PHE A CA 1
ATOM 6360 C C . PHE A 1 799 ? 15.216 1.640 -8.472 1.00 83.44 799 PHE A C 1
ATOM 6362 O O . PHE A 1 799 ? 14.375 2.398 -7.977 1.00 83.44 799 PHE A O 1
ATOM 6369 N N . ASP A 1 800 ? 16.213 1.150 -7.741 1.00 78.25 800 ASP A N 1
ATOM 6370 C CA . ASP A 1 800 ? 16.403 1.425 -6.320 1.00 78.25 800 ASP A CA 1
ATOM 6371 C C . ASP A 1 800 ? 17.180 2.728 -6.053 1.00 78.25 800 ASP A C 1
ATOM 6373 O O . ASP A 1 800 ? 17.055 3.266 -4.956 1.00 78.25 800 ASP A O 1
ATOM 6377 N N . PHE A 1 801 ? 17.813 3.333 -7.064 1.00 81.81 801 PHE A N 1
ATOM 6378 C CA . PHE A 1 801 ? 18.483 4.638 -6.981 1.00 81.81 801 PHE A CA 1
ATOM 6379 C C . PHE A 1 801 ? 18.070 5.596 -8.113 1.00 81.81 801 PHE A C 1
ATOM 6381 O O . PHE A 1 801 ? 17.370 5.209 -9.050 1.00 81.81 801 PHE A O 1
ATOM 6388 N N . SER A 1 802 ? 18.477 6.862 -8.008 1.00 86.00 802 SER A N 1
ATOM 6389 C CA . SER A 1 802 ? 18.290 7.889 -9.037 1.00 86.00 802 SER A CA 1
ATOM 6390 C C . SER A 1 802 ? 19.471 8.850 -9.063 1.00 86.00 802 SER A C 1
ATOM 6392 O O . SER A 1 802 ? 19.950 9.250 -8.002 1.00 86.00 802 SER A O 1
ATOM 6394 N N . LEU A 1 803 ? 19.877 9.236 -10.269 1.00 83.75 803 LEU A N 1
ATOM 6395 C CA . LEU A 1 803 ? 20.855 10.286 -10.527 1.00 83.75 803 LEU A CA 1
ATOM 6396 C C . LEU A 1 803 ? 20.168 11.650 -10.392 1.00 83.75 803 LEU A C 1
ATOM 6398 O O . LEU A 1 803 ? 19.026 11.805 -10.836 1.00 83.75 803 LEU A O 1
ATOM 6402 N N . THR A 1 804 ? 20.823 12.623 -9.771 1.00 88.31 804 THR A N 1
ATOM 6403 C CA . THR A 1 804 ? 20.320 14.001 -9.672 1.00 88.31 804 THR A CA 1
ATOM 6404 C C . THR A 1 804 ? 20.427 14.720 -11.017 1.00 88.31 804 THR A C 1
ATOM 6406 O O . THR A 1 804 ? 21.148 14.279 -11.911 1.00 88.31 804 THR A O 1
ATOM 6409 N N . ASP A 1 805 ? 19.740 15.854 -11.174 1.00 88.56 805 ASP A N 1
ATOM 6410 C CA . ASP A 1 805 ? 19.843 16.661 -12.399 1.00 88.56 805 ASP A CA 1
ATOM 6411 C C . ASP A 1 805 ? 21.283 17.127 -12.660 1.00 88.56 805 ASP A C 1
ATOM 6413 O O . ASP A 1 805 ? 21.743 17.125 -13.801 1.00 88.56 805 ASP A O 1
ATOM 6417 N N . GLU A 1 806 ? 22.018 17.475 -11.602 1.00 93.50 806 GLU A N 1
ATOM 6418 C CA . GLU A 1 806 ? 23.433 17.845 -11.686 1.00 93.50 806 GLU A CA 1
ATOM 6419 C C . GLU A 1 806 ? 24.283 16.678 -12.199 1.00 93.50 806 GLU A C 1
ATOM 6421 O O . GLU A 1 806 ? 25.054 16.846 -13.137 1.00 93.50 806 GLU A O 1
ATOM 6426 N N . GLU A 1 807 ? 24.085 15.471 -11.672 1.00 95.31 807 GLU A N 1
ATOM 6427 C CA . GLU A 1 807 ? 24.823 14.282 -12.109 1.00 95.31 807 GLU A CA 1
ATOM 6428 C C . GLU A 1 807 ? 24.458 13.864 -13.532 1.00 95.31 807 GLU A C 1
ATOM 6430 O O . GLU A 1 807 ? 25.336 13.520 -14.322 1.00 95.31 807 GLU A O 1
ATOM 6435 N N . MET A 1 808 ? 23.173 13.937 -13.892 1.00 95.25 808 MET A N 1
ATOM 6436 C CA . MET A 1 808 ? 22.708 13.715 -15.261 1.00 95.25 808 MET A CA 1
ATOM 6437 C C . MET A 1 808 ? 23.367 14.701 -16.234 1.00 95.25 808 MET A C 1
ATOM 6439 O O . MET A 1 808 ? 23.709 14.314 -17.353 1.00 95.25 808 MET A O 1
ATOM 6443 N N . ASN A 1 809 ? 23.555 15.961 -15.832 1.00 93.69 809 ASN A N 1
ATOM 6444 C CA . ASN A 1 809 ? 24.252 16.972 -16.628 1.00 93.69 809 ASN A CA 1
ATOM 6445 C C . ASN A 1 809 ? 25.767 16.715 -16.688 1.00 93.69 809 ASN A C 1
ATOM 6447 O O . ASN A 1 809 ? 26.356 16.833 -17.761 1.00 93.69 809 ASN A O 1
ATOM 6451 N N . SER A 1 810 ? 26.389 16.289 -15.588 1.00 95.44 810 SER A N 1
ATOM 6452 C CA . SER A 1 810 ? 27.806 15.909 -15.565 1.00 95.44 810 SER A CA 1
ATOM 6453 C C . SER A 1 810 ? 28.086 14.729 -16.494 1.00 95.44 810 SER A C 1
ATOM 6455 O O . SER A 1 810 ? 29.000 14.802 -17.311 1.00 95.44 810 SER A O 1
ATOM 6457 N N . ILE A 1 811 ? 27.257 13.680 -16.473 1.00 95.62 811 ILE A N 1
ATOM 6458 C CA . ILE A 1 811 ? 27.392 12.546 -17.402 1.00 95.62 811 ILE A CA 1
ATOM 6459 C C . ILE A 1 811 ? 27.227 12.997 -18.860 1.00 95.62 811 ILE A C 1
ATOM 6461 O O . ILE A 1 811 ? 27.934 12.505 -19.736 1.00 95.62 811 ILE A O 1
ATOM 6465 N N . GLN A 1 812 ? 26.333 13.950 -19.147 1.00 91.81 812 GLN A N 1
ATOM 6466 C CA . GLN A 1 812 ? 26.158 14.463 -20.513 1.00 91.81 812 GLN A CA 1
ATOM 6467 C C . GLN A 1 812 ? 27.443 15.080 -21.086 1.00 91.81 812 GLN A C 1
ATOM 6469 O O . GLN A 1 812 ? 27.626 15.022 -22.300 1.00 91.81 812 GLN A O 1
ATOM 6474 N N . SER A 1 813 ? 28.347 15.600 -20.248 1.00 93.50 813 SER A N 1
ATOM 6475 C CA . SER A 1 813 ? 29.644 16.132 -20.698 1.00 93.50 813 SER A CA 1
ATOM 6476 C C . SER A 1 813 ? 30.607 15.062 -21.241 1.00 93.50 813 SER A C 1
ATOM 6478 O O . SER A 1 813 ? 31.545 15.392 -21.961 1.00 93.50 813 SER A O 1
ATOM 6480 N N . ILE A 1 814 ? 30.350 13.778 -20.958 1.00 93.56 814 ILE A N 1
ATOM 6481 C CA . ILE A 1 814 ? 31.142 12.632 -21.440 1.00 93.56 814 ILE A CA 1
ATOM 6482 C C . ILE A 1 814 ? 30.844 12.319 -22.918 1.00 93.56 814 ILE A C 1
ATOM 6484 O O . ILE A 1 814 ? 31.657 11.672 -23.596 1.00 93.56 814 ILE A O 1
ATOM 6488 N N . ALA A 1 815 ? 29.673 12.738 -23.411 1.00 92.88 815 ALA A N 1
ATOM 6489 C CA . ALA A 1 815 ? 29.165 12.384 -24.730 1.00 92.88 815 ALA A CA 1
ATOM 6490 C C . ALA A 1 815 ? 30.054 12.937 -25.855 1.00 92.88 815 ALA A C 1
ATOM 6492 O O . ALA A 1 815 ? 30.327 14.132 -25.915 1.00 92.88 815 ALA A O 1
ATOM 6493 N N . THR A 1 816 ? 30.468 12.065 -26.777 1.00 93.12 816 THR A N 1
ATOM 6494 C CA . THR A 1 816 ? 31.288 12.427 -27.950 1.00 93.12 816 THR A CA 1
ATOM 6495 C C . THR A 1 816 ? 30.480 12.453 -29.244 1.00 93.12 816 THR A C 1
ATOM 6497 O O . THR A 1 816 ? 30.923 13.031 -30.231 1.00 93.12 816 THR A O 1
ATOM 6500 N N . GLY A 1 817 ? 29.293 11.834 -29.257 1.00 90.88 817 GLY A N 1
ATOM 6501 C CA . GLY A 1 817 ? 28.489 11.651 -30.468 1.00 90.88 817 GLY A CA 1
ATOM 6502 C C . GLY A 1 817 ? 28.922 10.456 -31.325 1.00 90.88 817 GLY A C 1
ATOM 6503 O O . GLY A 1 817 ? 28.310 10.191 -32.359 1.00 90.88 817 GLY A O 1
ATOM 6504 N N . GLU A 1 818 ? 29.945 9.711 -30.901 1.00 92.69 818 GLU A N 1
ATOM 6505 C CA . GLU A 1 818 ? 30.423 8.521 -31.605 1.00 92.69 818 GLU A CA 1
ATOM 6506 C C . GLU A 1 818 ? 29.421 7.363 -31.483 1.00 92.69 818 GLU A C 1
ATOM 6508 O O . GLU A 1 818 ? 28.859 7.116 -30.414 1.00 92.69 818 GLU A O 1
ATOM 6513 N N . ARG A 1 819 ? 29.210 6.635 -32.588 1.00 94.81 819 ARG A N 1
ATOM 6514 C CA . ARG A 1 819 ? 28.272 5.504 -32.678 1.00 94.81 819 ARG A CA 1
ATOM 6515 C C . ARG A 1 819 ? 29.016 4.176 -32.720 1.00 94.81 819 ARG A C 1
ATOM 6517 O O . ARG A 1 819 ? 29.908 3.994 -33.545 1.00 94.81 819 ARG A O 1
ATOM 6524 N N . VAL A 1 820 ? 28.588 3.202 -31.919 1.00 95.19 820 VAL A N 1
ATOM 6525 C CA . VAL A 1 820 ? 29.135 1.829 -31.944 1.00 95.19 820 VAL A CA 1
ATOM 6526 C C . VAL A 1 820 ? 28.441 0.919 -32.962 1.00 95.19 820 VAL A C 1
ATOM 6528 O O . VAL A 1 820 ? 28.908 -0.198 -33.228 1.00 95.19 820 VAL A O 1
ATOM 6531 N N . ALA A 1 821 ? 27.320 1.371 -33.529 1.00 93.38 821 ALA A N 1
ATOM 6532 C CA . ALA A 1 821 ? 26.582 0.685 -34.586 1.00 93.38 821 ALA A CA 1
ATOM 6533 C C . ALA A 1 821 ? 26.173 1.630 -35.743 1.00 93.38 821 ALA A C 1
ATOM 6535 O O . ALA A 1 821 ? 24.984 1.779 -36.009 1.00 93.38 821 ALA A O 1
ATOM 6536 N N . PRO A 1 822 ? 27.128 2.248 -36.469 1.00 94.00 822 PRO A N 1
ATOM 6537 C CA . PRO A 1 822 ? 26.817 3.193 -37.545 1.00 94.00 822 PRO A CA 1
ATOM 6538 C C . PRO A 1 822 ? 26.277 2.534 -38.828 1.00 94.00 822 PRO A C 1
ATOM 6540 O O . PRO A 1 822 ? 25.603 3.198 -39.597 1.00 94.00 822 PRO A O 1
ATOM 6543 N N . MET A 1 823 ? 26.539 1.241 -39.075 1.00 92.62 823 MET A N 1
ATOM 6544 C CA . MET A 1 823 ? 26.208 0.564 -40.349 1.00 92.62 823 MET A CA 1
ATOM 6545 C C . MET A 1 823 ? 26.759 1.290 -41.596 1.00 92.62 823 MET A C 1
ATOM 6547 O O . MET A 1 823 ? 26.061 1.454 -42.592 1.00 92.62 823 MET A O 1
ATOM 6551 N N . GLU A 1 824 ? 28.042 1.676 -41.556 1.00 92.25 824 GLU A N 1
ATOM 6552 C CA . GLU A 1 824 ? 28.732 2.403 -42.645 1.00 92.25 824 GLU A CA 1
ATOM 6553 C C . GLU A 1 824 ? 28.612 1.736 -44.029 1.00 92.25 824 GLU A C 1
ATOM 6555 O O . GLU A 1 824 ? 28.572 2.437 -45.036 1.00 92.25 824 GLU A O 1
ATOM 6560 N N . ASP A 1 825 ? 28.480 0.407 -44.101 1.00 91.81 825 ASP A N 1
ATOM 6561 C CA . ASP A 1 825 ? 28.302 -0.326 -45.367 1.00 91.81 825 ASP A CA 1
ATOM 6562 C C . ASP A 1 825 ? 27.028 0.100 -46.135 1.00 91.81 825 ASP A C 1
ATOM 6564 O O . ASP A 1 825 ? 26.921 -0.148 -47.333 1.00 91.81 825 ASP A O 1
ATOM 6568 N N . ALA A 1 826 ? 26.067 0.750 -45.464 1.00 94.75 826 ALA A N 1
ATOM 6569 C CA . ALA A 1 826 ? 24.822 1.257 -46.043 1.00 94.75 826 ALA A CA 1
ATOM 6570 C C . ALA A 1 826 ? 24.787 2.791 -46.197 1.00 94.75 826 ALA A C 1
ATOM 6572 O O . ALA A 1 826 ? 23.733 3.350 -46.505 1.00 94.75 826 ALA A O 1
ATOM 6573 N N . LYS A 1 827 ? 25.916 3.489 -45.999 1.00 95.12 827 LYS A N 1
ATOM 6574 C CA . LYS A 1 827 ? 25.996 4.963 -46.015 1.00 95.12 827 LYS A CA 1
ATOM 6575 C C . LYS A 1 827 ? 25.569 5.597 -47.339 1.00 95.12 827 LYS A C 1
ATOM 6577 O O . LYS A 1 827 ? 25.090 6.726 -47.354 1.00 95.12 827 LYS A O 1
ATOM 6582 N N . GLU A 1 828 ? 25.724 4.867 -48.442 1.00 93.69 828 GLU A N 1
ATOM 6583 C CA . GLU A 1 828 ? 25.284 5.305 -49.771 1.00 93.69 828 GLU A CA 1
ATOM 6584 C C . GLU A 1 828 ? 23.756 5.265 -49.951 1.00 93.69 828 GLU A C 1
ATOM 6586 O O . GLU A 1 828 ? 23.239 5.781 -50.940 1.00 93.69 828 GLU A O 1
ATOM 6591 N N . SER A 1 829 ? 23.007 4.675 -49.013 1.00 95.94 829 SER A N 1
ATOM 6592 C CA . SER A 1 829 ? 21.549 4.708 -49.070 1.00 95.94 829 SER A CA 1
ATOM 6593 C C . SER A 1 829 ? 21.035 6.131 -48.874 1.00 95.94 829 SER A C 1
ATOM 6595 O O . SER A 1 829 ? 21.368 6.802 -47.896 1.00 95.94 829 SER A O 1
ATOM 6597 N N . LYS A 1 830 ? 20.099 6.554 -49.728 1.00 94.56 830 LYS A N 1
ATOM 6598 C CA . LYS A 1 830 ? 19.354 7.811 -49.543 1.00 94.56 830 LYS A CA 1
ATOM 6599 C C . LYS A 1 830 ? 18.540 7.850 -48.240 1.00 94.56 830 LYS A C 1
ATOM 6601 O O . LYS A 1 830 ? 18.150 8.924 -47.798 1.00 94.56 830 LYS A O 1
ATOM 6606 N N . TYR A 1 831 ? 18.289 6.691 -47.624 1.00 97.44 831 TYR A N 1
ATOM 6607 C CA . TYR A 1 831 ? 17.608 6.565 -46.334 1.00 97.44 831 TYR A CA 1
ATOM 6608 C C . TYR A 1 831 ? 18.574 6.295 -45.172 1.00 97.44 831 TYR A C 1
ATOM 6610 O O . TYR A 1 831 ? 18.133 5.892 -44.097 1.00 97.44 831 TYR A O 1
ATOM 6618 N N . TYR A 1 832 ? 19.881 6.510 -45.345 1.00 98.19 832 TYR A N 1
ATOM 6619 C CA . TYR A 1 832 ? 20.830 6.393 -44.243 1.00 98.19 832 TYR A CA 1
ATOM 6620 C C . TYR A 1 832 ? 20.508 7.420 -43.135 1.00 98.19 832 TYR A C 1
ATOM 6622 O O . TYR A 1 832 ? 20.498 8.626 -43.396 1.00 98.19 832 TYR A O 1
ATOM 6630 N N . PRO A 1 833 ? 20.230 6.978 -41.896 1.00 97.62 833 PRO A N 1
ATOM 6631 C CA . PRO A 1 833 ? 19.605 7.836 -40.890 1.00 97.62 833 PRO A CA 1
ATOM 6632 C C . PRO A 1 833 ? 20.551 8.846 -40.241 1.00 97.62 833 PRO A C 1
ATOM 6634 O O . PRO A 1 833 ? 20.095 9.847 -39.695 1.00 97.62 833 PRO A O 1
ATOM 6637 N N . PHE A 1 834 ? 21.863 8.611 -40.281 1.00 97.06 834 PHE A N 1
ATOM 6638 C CA . PHE A 1 834 ? 22.822 9.347 -39.451 1.00 97.06 834 PHE A CA 1
ATOM 6639 C C . PHE A 1 834 ? 23.513 10.517 -40.170 1.00 97.06 834 PHE A C 1
ATOM 6641 O O . PHE A 1 834 ? 24.523 11.014 -39.684 1.00 97.06 834 PHE A O 1
ATOM 6648 N N . ASN A 1 835 ? 22.981 10.958 -41.317 1.00 94.12 835 ASN A N 1
ATOM 6649 C CA . ASN A 1 835 ? 23.497 12.112 -42.068 1.00 94.12 835 ASN A CA 1
ATOM 6650 C C . ASN A 1 835 ? 22.962 13.467 -41.566 1.00 94.12 835 ASN A C 1
ATOM 6652 O O . ASN A 1 835 ? 23.444 14.508 -42.007 1.00 94.12 835 ASN A O 1
ATOM 6656 N N . ILE A 1 836 ? 21.978 13.462 -40.664 1.00 94.19 836 ILE A N 1
ATOM 6657 C CA . ILE A 1 836 ? 21.394 14.666 -40.060 1.00 94.19 836 ILE A CA 1
ATOM 6658 C C . ILE A 1 836 ? 21.631 14.669 -38.539 1.00 94.19 836 ILE A C 1
ATOM 6660 O O . ILE A 1 836 ? 21.986 13.626 -37.983 1.00 94.19 836 ILE A O 1
ATOM 6664 N N . PRO A 1 837 ? 21.430 15.804 -37.841 1.00 90.00 837 PRO A N 1
ATOM 6665 C CA . PRO A 1 837 ? 21.738 15.911 -36.416 1.00 90.00 837 PRO A CA 1
ATOM 6666 C C . PRO A 1 837 ? 21.021 14.908 -35.497 1.00 90.00 837 PRO A C 1
ATOM 6668 O O . PRO A 1 837 ? 21.647 14.442 -34.543 1.00 90.00 837 PRO A O 1
ATOM 6671 N N . PHE A 1 838 ? 19.740 14.592 -35.738 1.00 90.06 838 PHE A N 1
ATOM 6672 C CA . PHE A 1 838 ? 18.964 13.661 -34.906 1.00 90.06 838 PHE A CA 1
ATOM 6673 C C . PHE A 1 838 ? 17.731 13.089 -35.604 1.00 90.06 838 PHE A C 1
ATOM 6675 O O . PHE A 1 838 ? 17.111 13.783 -36.441 1.00 90.06 838 PHE A O 1
#

Secondary structure (DSSP, 8-state):
--S--EE-TTPPTTHHHHHHHHHHHHT--EEE--GGGS-HHHHHHHHHHHHHTTS--GGG-EEEEEE-TT--SHHHHHHHHHHHHHHHT-S-EEEEEE--SSEEPSSS-SS-B-TTS-B-EE---HHHHHHHHHHHHHTTSEEEEEEES--HHHHHHHHTT-SS---EEEEE--SS---HHHHHHHHHTT-EEEEESTT--TT-TT----GGG-HHHHHHHHHHT--HHHHHHHHHHHTTEEE--B---HHHHHHHH--SS----TTTTTHHHHHHHHHHHHHHT--EEE--GGGT-HHHHHHHHHHHHHTTS--GGG-EEEEE--TT--SHHHHHHHHHHHHHHHT-S-EEEEEE--S--B-TT---S-TT------B-S--HHHHHHHHHHHHHTTSEEEEEEES--HHHHHHHHHH-SS--SEEEEE--SS---HHHHHHHHHTT-EEEEE-TT--TT-TT----GGGSHHHHHHHHHHT--HHHHHHHHHHHTT-EE------HHHHHHHHTTSS----S--S---EEE-TTS-EEES--EE-TTPPTTHHHHHHHHHHHHT--EEE--GGGS-HHHHHHHHHHHHHTTS--GGG-EEEEEE-GGG-SHHHHHHHHHHHHHHHT-S-EEEEEES-SSEEPSSS-SS-B-TTS-B-EE---HHHHHHHHHHHHHTTSEEEEEEES--HHHHHHHHTT-SS---EEEEE-BTTB--HHHHHHHHHTT-EEEEE-TT--TT-TT-----TT-HHHHHHHHHHT--HHHHHHHHHHHTT-EE--B--SHHHHHHHH--SS----HHHHHHHHTT-----S---GGGTTSTT-GGGS--

Foldseek 3Di:
DDQAEAEAAPDDPPLRLLLLLLLLVLPHQEYEEEVVSVCLLSNLVSVVVCCVVPSDPPVSHAYEYEDAQQQQALVSLLVSLVVSCVSSVHQAHAEYEHAEQFHFHHDPDSFDADPVRHGHTDPRGNLRSLNSQVVCCVVRNYVAYAYEPDALVSLVVNVVPDPDRHQEYEYADELVRNVLVRLVSCVVVNHAYAHECLQPDPPDPPPDDRCQPPVLLVVVCVVVVAGSLLVSQLLSSVSRYRYHYYDSDSVVSSRNVPNPPDHDDPCSSCLVLQLVLLLLLLQLPDQEDEEEVVVVRLLSNLVSVVVCCVVPSDPPVSHAYEYEFDLAQQALVRLQVRLVVSCVSSVHQAHAEYEHAEQWHFHPPAPDPDPPDPDDTHTDPHGSLNSLNSVVVCCVVRNYVAYAYEPDALVSLVVNVVPDPDRHQEYEYADEPQCNVLVRCVSCVVVNHAYEHEPHQPDPPDPPPDDRCLPPPVLVVVCVVVVAHSLLSSLLVSVVSRHHYDYDDSDSVVSNSNVVSVVDHPDPADPQQDWDAFPVRDTDGLAAAEQAPQDPPLSLLQLLLLLQNHHQEYEEEPVRVCLLSNLVSVVVCVVVVSDPPVSHAYEYEDAQQQQALVRLQVVLVVSCVSSVHQAHAEYEHAAQWHFHHDPDSFDADPVRFGHTDPRGNLNSLNSQVVCCVVRNYVAYAYELAALVSLVVNVVRDPHRHGEYEYADELQAHCLVRLVSCVVVSHAYAHEPLQVPPPFPVPDDRCQVPPLNVVVCVVVVAHSLLVSQQLNSVSRHRYHYYDSDSVVSSSNSPNPSDHDDPVSSVVSNVSHPNDDSDQPVSCVPDPRRRPPDDD

pLDDT: mean 90.87, std 12.15, range [33.5, 98.94]

Sequence (838 aa):
MPMIGLGTFLSKPGEVAEAVKYAIEVGYRHIDTAFFYENEKEIGSAIREKINDGTIKREDIFVTTKLWCNSHKEDEVVPACKKSLENLGFDYIDLFLVHWPFAFKSGDALTPRDAAGKIEFSDTDYLETWKGMEECKRQGLARSIGLSNFNSEQIARLLSTAKIKPVNNQVEVTMNLNQKPLIEFCKKHEITVTGFSPLGRPGNRHGIQNLWDEPQIQELAQKYKKTPANIACRFILQLGVTPIPKSVTKSRIKENLDIFDFSLTPEEAKSEELEEAVKYAIDIGYRHIDTAYLYENEKYIGNAIREKIKDGTVKRKDLFITTKLSYYAHKESEVVPACKQSLNNLGLDYIDLYLIHWPIALKKSTDFKSFTDRGTRIVADIDYLETWKGMETCKHLGLAHSIGVSNFNSEQIKRLISTAQVKPANNQVEVSLNLNQKALITFCKEHNIVVTGYSPFGNPGNSRGLDNLWNTTVIQELSCKYNKTPAQVTLRFILQMGSAIISKSVTKSRIKENIEIFDFNLTLINMAVPTWTFNDGNKIPAIGLGTYLSKPGEVEIAVKYAIDIGYRHIDTALLYGNEKEVGDAIREKIEEGVIKREDIFVTTKLWSNTHKEDQVVPTCKKSLANLGLEYVDLYLIHWPFAFKEGDELLPKDASGKLLLSDTDYLETWKGMEECKRQGLARSIGVSNFNSEQITRLLGSAKIKPVNNQVEVSLKLNQRALIEFCKKQDITVTGYSPLGRPGNRYGITNAWDDPIIQELVKKYGKTPAQIACRFVSQLGAIPIPKSVTKSRIKENFEIFDFSLTDEEMNSIQSIATGERVAPMEDAKESKYYPFNIPF

InterPro domains:
  IPR018170 Aldo/keto reductase, conserved site [PS00062] (133-150)
  IPR018170 Aldo/keto reductase, conserved site [PS00062] (672-689)
  IPR018170 Aldo/keto reductase, conserved site [PS00063] (244-259)
  IPR018170 Aldo/keto reductase, conserved site [PS00063] (783-798)
  IPR018170 Aldo/keto reductase, conserved site [PS00798] (27-44)
  IPR018170 Aldo/keto reductase, conserved site [PS00798] (285-302)
  IPR018170 Aldo/keto reductase, conserved site [PS00798] (566-583)
  IPR020471 Aldo-keto reductase [PR00069] (562-586)
  IPR020471 Aldo-keto reductase [PR00069] (622-640)
  IPR020471 Aldo-keto reductase [PR00069] (672-689)
  IPR020471 Aldo-keto reductase [PR00069] (706-735)
  IPR020471 Aldo-keto reductase [PR00069] (750-774)
  IPR020471 Aldo-keto reductase [PTHR11732] (533-815)
  IPR023210 NADP-dependent oxidoreductase domain [PF00248] (12-270)
  IPR023210 NADP-dependent oxidoreductase domain [PF00248] (271-523)
  IPR023210 NADP-dependent oxidoreductase domain [PF00248] (543-814)
  IPR036812 NAD(P)-dependent oxidoreductase domain superfamily [G3DSA:3.20.20.100] (1-269)
  IPR036812 NAD(P)-dependent oxidoreductase domain superfamily [G3DSA:3.20.20.100] (270-527)
  IPR036812 NAD(P)-dependent oxidoreductase domain superfamily [G3DSA:3.20.20.100] (528-838)
  IPR036812 NAD(P)-dependent oxidoreductase domain superfamily [SSF51430] (1-269)

Radius of gyration: 38.14 Å; chains: 1; bounding box: 92×70×101 Å